Protein 3JU5 (pdb70)

B-factor: mean 18.5, std 9.74, range [2.53, 105.2]

Foldseek 3Di:
DPVCVVVDQLVVVDFDLVLAQELQSVQPDSVNNVFQPPADPVGHGPCLQQLLCSVPRDDHHRGWAFAPCSCPSVVSSNQVSLCVLQPRQHQPHWFDADLDLVLADFDFQACVWFVWWKKKFFWAWHPTFLLHDDLVRLQVLLVLQVLQCPDDDQSHWDKFQVPDPVPVVVCVVVPNDDDQPDDSNDVSNRSPPPPRNWIKIGGPVGAWIWTASDRHRIMTMGTRGGSVRSVVSSVSVVSSQVVCCVPPVIHTADGHFGGDGTRSQQTRGRMWTWTWTQLVLVPDPCVCVLLVVFWDWDDPVDNNITIITGNHHGRYYPSVRNNVRVVSVNLSVCSVCVVVVHDSPVSRDD/DPPCVVVDQLVVVDADLVLAQELLSVQDDSVNRVFQPPADPVGHGPCLQQQLCSVPRDDHHRGWAFALCSCVSVVSRNQVSLCVLQVGQHQPHWFDADLPLVLADFDQADLVWFPDWKKKAFWAWHDTFQLHDDLVVLQVLLCLQVLQCPDDDQSHWDKFQPPDPVVVVVCVVLVQDDDQPPDSSDVSNHSPPPPRSWIKMGHPVRFWIWTASDRGRIMIMGTRRGSVRSVVRSVSLVSSQVVCCVPPVIGTADGHFGGDGTDSSQTRRNMKIKTKTQLQLVPDPCPQVLLVVFWHWDFDCPPDGRIIIITGNHRGHYYPSVRNNSRVVSSNLSVCSVCVVVPHDCVVVRDD/DPVCVVVDQQVVVDADLVPAQALQSVQDDSVNNVFQPDADPVGHGVCLQQLLCSVCSPDHHRGWAFALCSCVSVVSRNQVSLCVLQPRQGQPHWFDADLDLVLADFDFPDVVWFVDWKKKFFWAWHPTFLLHDDLVRLQVLLVLQVLQCPDDDQSHKHKFQPVDPVVVVVCVVLVQDDDQPDDSSRVSNHSPPPPRSWIKMGHPVRFWIWTASDRGRIMIMGTRGGSVRSVVSSVSVVSSQVVCCVPPVIHIADGHFGGRGTDSQQTRRNMKIKTWTQLQLVVDPCVQVLLVLFKGWDACPNNDHVNSIIIITGNHHGHYYPSVRNNSRSVSVNLSVCSVCVVVVHDCPVSRRD/DPVCPLVDQQVVVDADLVPAQELQVVQDDSVNNVFQPPADPVGHGPCLQQLLCSVPRDDHHRGWAFAPCSCVSVVSRNQVSLCVQQVGQHQPAWFDADLPLVLADFDQAACVWFVDKKKKFFWAWHDTWQLHDDLVRLQVLLCLQVLQCVDDDQSHKHKFQVPDDVVVVVCVVLVQDDDQQPDSSDVSNHSPPPPRSWIKMGHPVSFWIWTASDRGRIMIMGTRRGSVRSVVSVVSVVSSQVVCCVVPVIGTADGHFGGDGTRSSQTRRNMKIKTWTQLQLVPDPCPQVLLVLFWHWDCVRIIIITGNHHGRYYPSVRSNCRNVSVSLSVCSVCVVVVHDCPVSRRD

CATH classification: 1.10.135.10 (+1 more: 3.30.590.10)

Organism: Stichopus japonicus (NCBI:txid307972)

Nearest PDB structures (foldseek):
  3ju6-assembly2_C  TM=9.880E-01  e=2.162E-61  Apostichopus japonicus
  3ju5-assembly1_B  TM=9.747E-01  e=1.174E-61  Apostichopus japonicus
  3ju6-assembly1_B  TM=9.704E-01  e=1.053E-59  Apostichopus japonicus
  3ju6-assembly2_D  TM=9.742E-01  e=9.182E-59  Apostichopus japonicus
  4rf6-assembly2_B  TM=8.604E-01  e=9.742E-36  Anthopleura japonica

Sequence (1403 aa):
ANLNQKKYPAKDDFPNFEGHKSLLSKYLTADYAKLRDVATPSGYTLDRAIQNGVDNPDFHLGLLAGDEETYTVFADLFDPVIEEYHNGFKKTDNHKTDLDASKILDDVLDPAYVISSRVRTGRNIRGALSPHVCRSERRAIEKVSEALNSLAADLKGKYYSLKDEKTQQQLIDDHFLFDRPVSRHFTSSGGARDFPDGRGIWHNDKKNFLVWINEEDHTRIISQGGNKEVFERFTRGLTEVEKHIKDKTGKEFKNDHLGFVLTCPSNLGTGVRCSVHAKLPHAKDKRFEEICTKRLQKRGTSVGGVYDISNLDRLGSSEVEQVNCVIKGVKVLIEEKKLEKGESIDDLVPKANLNQKKYPAKDDFPNFEGHKSLLSKYLTADYAKLRDVATPSGYTLDRAIQNGVDNPDFHLGLLAGDEETYTTVFADLFDPVIEEYHNGFKKTDNHKTDLDASKILDDVLDPAYVISSRVRTGRNIRGALSPHVCRSERRAIEKVSEALNSLAADLKGKYYSLKDEKTQQQLIDDHFLFDRPVSRHFTSGGARDFPDGRGIIWHNDKKNFLVWINEEDHTRIISQGGNKEVFERFTRGLTEVEKHIKDKTGKEFKNDHLGFVLTCPSNLGTGVRCSVHAKLPHAKDKRFEEICTKRLQKRGTSGSVGGVYDISNLDRLGSSEVEQVNCCVIKGVKVLIEEKKLEKGESIDDLVPKANLNQKKYPAKDDFPNFEGHKSLLSKYLTADYAKLRDVATPSGYTLDRAIQNGVDNPDFHLGLLAGDEETYTVFADLFDPVIEEYHNGFKKTDNHKTDLDASKILDDVLDPAYVISSRVRTGRNIRGALSPHVCRSERRAIEKVSEALNSLAADLKGKYYSLKDEKTQQQLIDDHFLFDRPVSRHFTSGGARDFPDGRGIWHNDKKNFLVWINEEDHTRIISQGGNKEVFERFTRGLTEVEKHIKDKTGKEFKNDHLGFVLTCPSNLGTGVRCSVHAKLPHAKDKRFEEICTKRLQKRGTSGTESVGGVYDISNLDRLGSSEVEQVNCVIKGVKVLIEEKKLEKGESIDDLVPKANLNQKKYPAKDDFPNFEGHKSLLSKYLTADYAKLRDVATPSGYTLDRAIQNGVDNPDFHLGLLAGDEETYTVFADLFDPVIEEYHNGFKKTDNHKTDLDASKILDDVLDPAYVISSRVRTGRNIRGALSPHVCRSERRAIEKVSEALNSLAADLKGKYYSLKDEKTQQQLIDDHFLFDRPVSRHFTSGGARDFPDGRGIWHNDKKNFLVWINEEDHTRIISQGGNKEVFERFTRGLTEVEKHIKDKTGKEFKNDHLGFVLTCPSNLGTGVRCSVHAKLPHAKDKRFEEICTKRLQKRGGGVYDISNLDRLGSSEVEQVNCCVIKGVKVLIEEKKLEKGESIDDLVPK

InterPro domains:
  IPR000749 ATP:guanido phosphotransferase [PTHR11547] (5-369)
  IPR014746 Glutamine synthetase/guanido kinase, catalytic domain [SSF55931] (95-368)
  IPR022413 ATP:guanido phosphotransferase, N-terminal [PF02807] (20-85)
  IPR022413 ATP:guanido phosphotransferase, N-terminal [PS51509] (6-89)
  IPR022414 ATP:guanido phosphotransferase, catalytic domain [PF00217] (144-357)
  IPR022414 ATP:guanido phosphotransferase, catalytic domain [PS51510] (115-358)
  IPR022415 ATP:guanido phosphotransferase active site [PS00112] (274-280)
  IPR036802 ATP:guanido phosphotransferase, N-terminal domain superfamily [G3DSA:1.10.135.10] (1-90)
  IPR036802 ATP:guanido phosphotransferase, N-terminal domain superfamily [SSF48034] (2-98)

Solvent-accessible surface area: 61193 Å² total

Secondary structure (DSSP, 8-state):
--TTGGGS-HHHHS---TT--SHHHHH-----TTTTT---TT---HHHHHHHHHT-TT-SS----SSTTHHHHTHHHHHHHHHHHTTS--TT--------GGGS------TTTEEEEEEEEEE------TTT--HHHHHHHH--HHHHHT--GGG-EEEEE---HHHHHHHHHTT-PPPPS-SHHHHHT--TTTTTT-EEEEETTSS-EEEESSSSSEEEE------HHHHHHHHHHHHHHHHHHHHHS----BTTTBB--SSGGG-BT--EEEEEEE------TTHHHHHH--EEEEE---TTEEEEEES--SSS-HHHHHHHHHHHHHHHH--HHHHTT---GGGS--/--TTGGGS-HHHHS---TT--SHHHHH-----TTTTT---TT---HHHHHHHHHT-TT-SS----SSTTHHHHTHHHHHHHHHHHTTS--TT--------GGGS------TTTEEEEEEEEEE------TTT--HHHHHHHH--HHHHHH--GGG-EEEEE---HHHHHHHHHTT-SPPPS-SHHHHHT--TTTTTT-EEEEETTSS-EEEESSSSSEEEE------HHHHHHHHHHHHHHHHHHHHHS----BTTTBB--SSGGG-BT--EEEEEEE------TTHHHHHH--EEEEEE----SSEEEEEES--SSS-HHHHHHHHHHHHHHHH--HHHHTT---TTTS--/--TTGGGS-HHHHS---TT--SHHHHH-----TTTTT---TTS--HHHHHHHHHH-TT-SS----SSTTHHHHTHHHHHHHHHHHTTS--TT--------GGGS------TTTEEEEEEEEEE------TTT--HHHHHHHH--HHHHHT--GGG-EEEEE---HHHHHHHHHTT-----S-SHHHHHT--TTTTTT-EEEEETTSS-EEEESSSSSEEEE------HHHHHHHHHHHHHHHHHHHHH-----BTTTBB--SSGGG-BT--EEEEEEE------TTHHHHHH--EEEE-S-----GGGEEEEEES--SSS-HHHHHHHHHHHHHHHH--HHHHTT---TTTS--/--TTGGGS-HHHHS---TT--SHHHHH-----TTTTT-B-TT--BHHHHHHHHHT-TT-SS----SSTTHHHHTHHHHHHHHHHHTTS--TT--------GGGS------TTTEEEEEEEEEE------TTT--HHHHHHHH--HHHHHT--GGG-EEEEE---HHHHHHHHHTT-PPPPS-SHHHHHT--TTTTTT-EEEEETTSS-EEEESSSSSEEEE------HHHHHHHHHHHHHHHHHHHHHS----BTTTBB--SSGGG-BT--EEEEEEE------TTHHHHHH--EEEE---EEEEEES--SSS-HHHHHHHHHHHHHHHH--HHHHTT---TTTS--

Structure (mmCIF, N/CA/C/O backbone):
data_3JU5
#
_entry.id   3JU5
#
_cell.length_a   86.881
_cell.length_b   59.868
_cell.length_c   139.873
_cell.angle_alpha   90.00
_cell.angle_beta   92.72
_cell.angle_gamma   90.00
#
_symmetry.space_group_name_H-M   'P 1 21 1'
#
loop_
_entity.id
_entity.type
_entity.pdbx_description
1 polymer 'Arginine kinase'
2 non-polymer 'MAGNESIUM ION'
3 water water
#
loop_
_atom_site.group_PDB
_atom_site.id
_atom_site.type_symbol
_atom_site.label_atom_id
_atom_site.label_alt_id
_atom_site.label_comp_id
_atom_site.label_asym_id
_atom_site.label_entity_id
_atom_site.label_seq_id
_atom_site.pdbx_PDB_ins_code
_atom_site.Cartn_x
_atom_site.Cartn_y
_atom_site.Cartn_z
_atom_site.occupancy
_atom_site.B_iso_or_equiv
_atom_site.auth_seq_id
_atom_site.auth_comp_id
_atom_site.auth_asym_id
_atom_site.auth_atom_id
_atom_site.pdbx_PDB_model_num
ATOM 1 N N . ALA A 1 2 ? 10.234 32.735 31.967 1.00 13.67 2 ALA A N 1
ATOM 2 C CA . ALA A 1 2 ? 10.866 33.853 31.270 1.00 12.39 2 ALA A CA 1
ATOM 3 C C . ALA A 1 2 ? 12.333 33.633 31.528 1.00 12.38 2 ALA A C 1
ATOM 4 O O . ALA A 1 2 ? 12.689 32.920 32.485 1.00 12.75 2 ALA A O 1
ATOM 6 N N . ASN A 1 3 ? 13.185 34.177 30.668 1.00 9.36 3 ASN A N 1
ATOM 7 C CA . ASN A 1 3 ? 14.602 34.145 30.951 1.00 9.87 3 ASN A CA 1
ATOM 8 C C . ASN A 1 3 ? 14.877 35.323 31.904 1.00 10.77 3 ASN A C 1
ATOM 9 O O . ASN A 1 3 ? 14.706 36.475 31.507 1.00 9.83 3 ASN A O 1
ATOM 14 N N . LEU A 1 4 ? 15.153 35.048 33.180 1.00 10.97 4 LEU A N 1
ATOM 15 C CA . LEU A 1 4 ? 15.273 36.146 34.188 1.00 11.76 4 LEU A CA 1
ATOM 16 C C . LEU A 1 4 ? 16.434 37.098 33.960 1.00 12.34 4 LEU A C 1
ATOM 17 O O . LEU A 1 4 ? 16.458 38.191 34.552 1.00 13.82 4 LEU A O 1
ATOM 22 N N . ASN A 1 5 ? 17.401 36.737 33.104 1.00 12.82 5 ASN A N 1
ATOM 23 C CA . ASN A 1 5 ? 18.428 37.728 32.876 1.00 14.30 5 ASN A CA 1
ATOM 24 C C . ASN A 1 5 ? 18.019 38.689 31.772 1.00 12.07 5 ASN A C 1
ATOM 25 O O . ASN A 1 5 ? 18.596 39.728 31.691 1.00 12.12 5 ASN A O 1
ATOM 30 N N . GLN A 1 6 ? 16.969 38.386 31.006 1.00 10.85 6 GLN A N 1
ATOM 31 C CA . GLN A 1 6 ? 16.607 39.316 29.924 1.00 11.12 6 GLN A CA 1
ATOM 32 C C . GLN A 1 6 ? 16.400 40.731 30.472 1.00 11.66 6 GLN A C 1
ATOM 33 O O . GLN A 1 6 ? 16.789 41.721 29.831 1.00 9.92 6 GLN A O 1
ATOM 39 N N . LYS A 1 7 ? 15.743 40.830 31.618 1.00 12.53 7 LYS A N 1
ATOM 40 C CA . LYS A 1 7 ? 15.336 42.146 32.083 1.00 13.84 7 LYS A CA 1
ATOM 41 C C . LYS A 1 7 ? 16.558 43.006 32.372 1.00 13.81 7 LYS A C 1
ATOM 42 O O . LYS A 1 7 ? 16.447 44.252 32.488 1.00 13.48 7 LYS A O 1
ATOM 48 N N . LYS A 1 8 ? 17.735 42.394 32.473 1.00 12.76 8 LYS A N 1
ATOM 49 C CA . LYS A 1 8 ? 18.948 43.169 32.773 1.00 13.41 8 LYS A CA 1
ATOM 50 C C . LYS A 1 8 ? 19.578 43.923 31.621 1.00 14.66 8 LYS A C 1
ATOM 51 O O . LYS A 1 8 ? 20.459 44.810 31.860 1.00 13.84 8 LYS A O 1
ATOM 57 N N . TYR A 1 9 ? 19.169 43.585 30.387 1.00 12.03 9 TYR A N 1
ATOM 58 C CA . TYR A 1 9 ? 19.738 44.179 29.131 1.00 11.48 9 TYR A CA 1
ATOM 59 C C . TYR A 1 9 ? 18.886 45.275 28.653 1.00 12.96 9 TYR A C 1
ATOM 60 O O . TYR A 1 9 ? 17.688 45.259 28.897 1.00 13.00 9 TYR A O 1
ATOM 69 N N . PRO A 1 10 ? 19.449 46.266 27.918 1.00 14.59 10 PRO A N 1
ATOM 70 C CA . PRO A 1 10 ? 18.610 47.335 27.385 1.00 13.73 10 PRO A CA 1
ATOM 71 C C . PRO A 1 10 ? 17.591 46.699 26.441 1.00 14.39 10 PRO A C 1
ATOM 72 O O . PRO A 1 10 ? 17.957 45.740 25.728 1.00 12.71 10 PRO A O 1
ATOM 76 N N . ALA A 1 11 ? 16.371 47.226 26.399 1.00 13.45 11 ALA A N 1
ATOM 77 C CA . ALA A 1 11 ? 15.315 46.630 25.537 1.00 14.07 11 ALA A CA 1
ATOM 78 C C . ALA A 1 11 ? 15.733 46.688 24.088 1.00 14.92 11 ALA A C 1
ATOM 79 O O . ALA A 1 11 ? 15.344 45.837 23.298 1.00 13.08 11 ALA A O 1
ATOM 81 N N . LYS A 1 12 ? 16.480 47.723 23.713 1.00 12.85 12 LYS A N 1
ATOM 82 C CA . LYS A 1 12 ? 16.919 47.825 22.322 1.00 13.38 12 LYS A CA 1
ATOM 83 C C . LYS A 1 12 ? 17.780 46.654 21.898 1.00 12.90 12 LYS A C 1
ATOM 84 O O . LYS A 1 12 ? 17.769 46.235 20.775 1.00 13.24 12 LYS A O 1
ATOM 90 N N . ASP A 1 13 ? 18.444 46.022 22.871 1.00 12.39 13 ASP A N 1
ATOM 91 C CA . ASP A 1 13 ? 19.213 44.834 22.531 1.00 13.05 13 ASP A CA 1
ATOM 92 C C . ASP A 1 13 ? 18.419 43.564 22.299 1.00 9.70 13 ASP A C 1
ATOM 93 O O . ASP A 1 13 ? 18.902 42.632 21.608 1.00 10.48 13 ASP A O 1
ATOM 98 N N . ASP A 1 14 ? 17.202 43.576 22.805 1.00 9.48 14 ASP A N 1
ATOM 99 C CA . ASP A 1 14 ? 16.233 42.494 22.613 1.00 9.30 14 ASP A CA 1
ATOM 100 C C . ASP A 1 14 ? 15.211 42.713 21.494 1.00 8.86 14 ASP A C 1
ATOM 101 O O . ASP A 1 14 ? 14.527 41.758 21.020 1.00 9.47 14 ASP A O 1
ATOM 106 N N . PHE A 1 15 ? 15.076 43.961 21.030 1.00 8.29 15 PHE A N 1
ATOM 107 C CA . PHE A 1 15 ? 14.151 44.274 19.958 1.00 8.13 15 PHE A CA 1
ATOM 108 C C . PHE A 1 15 ? 14.368 43.462 18.695 1.00 9.05 15 PHE A C 1
ATOM 109 O O . PHE A 1 15 ? 15.505 43.431 18.162 1.00 10.00 15 PHE A O 1
ATOM 117 N N . PRO A 1 16 ? 13.317 42.782 18.205 1.00 10.01 16 PRO A N 1
ATOM 118 C CA . PRO A 1 16 ? 13.454 41.957 16.981 1.00 11.41 16 PRO A CA 1
ATOM 119 C C . PRO A 1 16 ? 13.937 42.826 15.824 1.00 10.68 16 PRO A C 1
ATOM 120 O O . PRO A 1 16 ? 13.666 44.057 15.762 1.00 10.71 16 PRO A O 1
ATOM 124 N N . ASN A 1 17 ? 14.666 42.190 14.952 1.00 11.87 17 ASN A N 1
ATOM 125 C CA . ASN A 1 17 ? 15.058 42.820 13.677 1.00 11.79 17 ASN A CA 1
ATOM 126 C C . ASN A 1 17 ? 13.974 42.491 12.672 1.00 11.86 17 ASN A C 1
ATOM 127 O O . ASN A 1 17 ? 13.890 41.392 12.109 1.00 11.67 17 ASN A O 1
ATOM 132 N N . PHE A 1 18 ? 13.164 43.481 12.348 1.00 12.61 18 PHE A N 1
ATOM 133 C CA . PHE A 1 18 ? 12.063 43.177 11.450 1.00 12.79 18 PHE A CA 1
ATOM 134 C C . PHE A 1 18 ? 12.349 43.528 9.998 1.00 13.84 18 PHE A C 1
ATOM 135 O O . PHE A 1 18 ? 11.439 43.562 9.167 1.00 11.48 18 PHE A O 1
ATOM 143 N N . GLU A 1 19 ? 13.600 43.687 9.677 1.00 13.13 19 GLU A N 1
ATOM 144 C CA . GLU A 1 19 ? 13.906 43.952 8.244 1.00 16.36 19 GLU A CA 1
ATOM 145 C C . GLU A 1 19 ? 13.418 42.825 7.356 1.00 15.08 19 GLU A C 1
ATOM 146 O O . GLU A 1 19 ? 13.766 41.666 7.555 1.00 16.87 19 GLU A O 1
ATOM 152 N N . GLY A 1 20 ? 12.663 43.166 6.302 1.00 17.12 20 GLY A N 1
ATOM 153 C CA . GLY A 1 20 ? 12.199 42.101 5.380 1.00 14.76 20 GLY A CA 1
ATOM 154 C C . GLY A 1 20 ? 10.857 41.456 5.835 1.00 16.65 20 GLY A C 1
ATOM 155 O O . GLY A 1 20 ? 10.245 40.682 5.098 1.00 16.50 20 GLY A O 1
ATOM 156 N N . HIS A 1 21 ? 10.395 41.798 7.029 1.00 15.49 21 HIS A N 1
ATOM 157 C CA . HIS A 1 21 ? 9.131 41.217 7.509 1.00 15.41 21 HIS A CA 1
ATOM 158 C C . HIS A 1 21 ? 7.904 41.784 6.834 1.00 16.22 21 HIS A C 1
ATOM 159 O O . HIS A 1 21 ? 7.873 42.950 6.515 1.00 15.27 21 HIS A O 1
ATOM 166 N N . LYS A 1 22 ? 6.863 40.954 6.669 1.00 17.28 22 LYS A N 1
ATOM 167 C CA . LYS A 1 22 ? 5.623 41.402 6.049 1.00 19.78 22 LYS A CA 1
ATOM 168 C C . LYS A 1 22 ? 4.424 41.340 6.979 1.00 18.82 22 LYS A C 1
ATOM 169 O O . LYS A 1 22 ? 3.288 41.341 6.509 1.00 21.34 22 LYS A O 1
ATOM 175 N N . SER A 1 23 ? 4.649 41.276 8.290 1.00 17.93 23 SER A N 1
ATOM 176 C CA . SER A 1 23 ? 3.586 41.055 9.252 1.00 15.71 23 SER A CA 1
ATOM 177 C C . SER A 1 23 ? 2.981 42.314 9.851 1.00 14.81 23 SER A C 1
ATOM 178 O O . SER A 1 23 ? 3.598 43.390 9.918 1.00 15.27 23 SER A O 1
ATOM 181 N N . LEU A 1 24 ? 1.736 42.203 10.314 1.00 12.15 24 LEU A N 1
ATOM 182 C CA . LEU A 1 24 ? 1.112 43.242 11.128 1.00 10.73 24 LEU A CA 1
ATOM 183 C C . LEU A 1 24 ? 1.910 43.369 12.455 1.00 12.97 24 LEU A C 1
ATOM 184 O O . LEU A 1 24 ? 2.011 44.488 13.014 1.00 11.17 24 LEU A O 1
ATOM 189 N N . LEU A 1 25 ? 2.516 42.247 12.901 1.00 11.84 25 LEU A N 1
ATOM 190 C CA . LEU A 1 25 ? 3.405 42.324 14.102 1.00 11.50 25 LEU A CA 1
ATOM 191 C C . LEU A 1 25 ? 4.519 43.385 13.853 1.00 11.91 25 LEU A C 1
ATOM 192 O O . LEU A 1 25 ? 4.729 44.250 14.693 1.00 11.96 25 LEU A O 1
ATOM 197 N N . SER A 1 26 ? 5.226 43.245 12.736 1.00 13.73 26 SER A N 1
ATOM 198 C CA . SER A 1 26 ? 6.366 44.090 12.400 1.00 12.29 26 SER A CA 1
ATOM 199 C C . SER A 1 26 ? 5.881 45.532 12.210 1.00 12.92 26 SER A C 1
ATOM 200 O O . SER A 1 26 ? 6.613 46.482 12.517 1.00 11.76 26 SER A O 1
ATOM 203 N N . LYS A 1 27 ? 4.658 45.692 11.689 1.00 11.62 27 LYS A N 1
ATOM 204 C CA . LYS A 1 27 ? 4.118 47.060 11.489 1.00 12.34 27 LYS A CA 1
ATOM 205 C C . LYS A 1 27 ? 3.819 47.772 12.785 1.00 13.19 27 LYS A C 1
ATOM 206 O O . LYS A 1 27 ? 4.166 48.956 12.907 1.00 15.87 27 LYS A O 1
ATOM 212 N N . TYR A 1 28 ? 3.248 47.095 13.808 1.00 12.23 28 TYR A N 1
ATOM 213 C CA . TYR A 1 28 ? 2.829 47.764 15.037 1.00 12.08 28 TYR A CA 1
ATOM 214 C C . TYR A 1 28 ? 3.717 47.662 16.238 1.00 10.63 28 TYR A C 1
ATOM 215 O O . TYR A 1 28 ? 3.594 48.441 17.124 1.00 12.37 28 TYR A O 1
ATOM 224 N N . LEU A 1 29 ? 4.603 46.667 16.298 1.00 12.23 29 LEU A N 1
ATOM 225 C CA . LEU A 1 29 ? 5.446 46.571 17.499 1.00 10.60 29 LEU A CA 1
ATOM 226 C C . LEU A 1 29 ? 6.671 47.489 17.312 1.00 10.57 29 LEU A C 1
ATOM 227 O O . LEU A 1 29 ? 7.666 47.072 16.713 1.00 11.32 29 LEU A O 1
ATOM 232 N N . THR A 1 30 ? 6.541 48.735 17.746 1.00 11.24 30 THR A N 1
ATOM 233 C CA . THR A 1 30 ? 7.614 49.709 17.682 1.00 11.60 30 THR A CA 1
ATOM 234 C C . THR A 1 30 ? 8.739 49.458 18.689 1.00 12.12 30 THR A C 1
ATOM 235 O O . THR A 1 30 ? 8.609 48.745 19.693 1.00 11.75 30 THR A O 1
ATOM 239 N N . ALA A 1 31 ? 9.876 50.121 18.472 1.00 12.89 31 ALA A N 1
ATOM 240 C CA . ALA A 1 31 ? 10.891 50.049 19.515 1.00 13.75 31 ALA A CA 1
ATOM 241 C C . ALA A 1 31 ? 10.438 50.387 20.917 1.00 14.03 31 ALA A C 1
ATOM 242 O O . ALA A 1 31 ? 10.760 49.672 21.907 1.00 12.93 31 ALA A O 1
ATOM 244 N N . ASP A 1 32 ? 9.709 51.495 21.037 1.00 13.95 32 ASP A N 1
ATOM 245 C CA . ASP A 1 32 ? 9.276 52.002 22.318 1.00 14.27 32 ASP A CA 1
ATOM 246 C C . ASP A 1 32 ? 8.219 51.091 22.880 1.00 13.38 32 ASP A C 1
ATOM 247 O O . ASP A 1 32 ? 8.179 50.893 24.077 1.00 12.47 32 ASP A O 1
ATOM 260 N N . TYR A 1 34 ? 7.969 47.814 22.415 1.00 12.21 34 TYR A N 1
ATOM 261 C CA . TYR A 1 34 ? 8.709 46.658 22.898 1.00 12.11 34 TYR A CA 1
ATOM 262 C C . TYR A 1 34 ? 9.378 46.958 24.224 1.00 11.84 34 TYR A C 1
ATOM 263 O O . TYR A 1 34 ? 9.325 46.199 25.148 1.00 11.26 34 TYR A O 1
ATOM 272 N N . ALA A 1 35 ? 10.032 48.106 24.350 1.00 11.79 35 ALA A N 1
ATOM 273 C CA . ALA A 1 35 ? 10.674 48.417 25.611 1.00 11.94 35 ALA A CA 1
ATOM 274 C C . ALA A 1 35 ? 9.642 48.560 26.748 1.00 12.00 35 ALA A C 1
ATOM 275 O O . ALA A 1 35 ? 9.896 48.216 27.864 1.00 12.40 35 ALA A O 1
ATOM 277 N N . LYS A 1 36 ? 8.476 49.090 26.441 1.00 11.62 36 LYS A N 1
ATOM 278 C CA . LYS A 1 36 ? 7.429 49.147 27.437 1.00 11.00 36 LYS A CA 1
ATOM 279 C C . LYS A 1 36 ? 6.972 47.774 27.943 1.00 12.12 36 LYS A C 1
ATOM 280 O O . LYS A 1 36 ? 6.767 47.607 29.139 1.00 14.17 36 LYS A O 1
ATOM 286 N N . LEU A 1 37 ? 6.870 46.796 27.061 1.00 11.99 37 LEU A N 1
ATOM 287 C CA . LEU A 1 37 ? 6.190 45.544 27.400 1.00 11.10 37 LEU A CA 1
ATOM 288 C C . LEU A 1 37 ? 7.126 44.330 27.508 1.00 9.79 37 LEU A C 1
ATOM 289 O O . LEU A 1 37 ? 6.654 43.231 27.859 1.00 10.22 37 LEU A O 1
ATOM 294 N N . ARG A 1 38 ? 8.408 44.506 27.227 1.00 8.32 38 ARG A N 1
ATOM 295 C CA . ARG A 1 38 ? 9.237 43.349 27.196 1.00 7.71 38 ARG A CA 1
ATOM 296 C C . ARG A 1 38 ? 9.179 42.520 28.508 1.00 6.90 38 ARG A C 1
ATOM 297 O O . ARG A 1 38 ? 9.241 41.302 28.500 1.00 7.56 38 ARG A O 1
ATOM 305 N N . ASP A 1 39 ? 9.155 43.214 29.638 1.00 9.29 39 ASP A N 1
ATOM 306 C CA . ASP A 1 39 ? 9.319 42.567 30.905 1.00 10.38 39 ASP A CA 1
ATOM 307 C C . ASP A 1 39 ? 8.020 42.464 31.663 1.00 12.61 39 ASP A C 1
ATOM 308 O O . ASP A 1 39 ? 8.036 42.177 32.874 1.00 14.50 39 ASP A O 1
ATOM 313 N N . VAL A 1 40 ? 6.920 42.713 30.959 1.00 10.71 40 VAL A N 1
ATOM 314 C CA . VAL A 1 40 ? 5.575 42.545 31.506 1.00 12.21 40 VAL A CA 1
ATOM 315 C C . VAL A 1 40 ? 5.051 41.170 31.116 1.00 11.77 40 VAL A C 1
ATOM 316 O O . VAL A 1 40 ? 5.025 40.843 29.952 1.00 11.25 40 VAL A O 1
ATOM 320 N N . ALA A 1 41 ? 4.727 40.364 32.126 1.00 11.47 41 ALA A N 1
ATOM 321 C CA . ALA A 1 41 ? 4.156 39.003 31.875 1.00 12.84 41 ALA A CA 1
ATOM 322 C C . ALA A 1 41 ? 2.684 38.918 32.246 1.00 13.04 41 ALA A C 1
ATOM 323 O O . ALA A 1 41 ? 2.176 39.683 33.125 1.00 14.81 41 ALA A O 1
ATOM 325 N N . THR A 1 42 ? 1.952 38.025 31.582 1.00 11.64 42 THR A N 1
ATOM 326 C CA . THR A 1 42 ? 0.561 37.744 31.973 1.00 12.10 42 THR A CA 1
ATOM 327 C C . THR A 1 42 ? 0.544 37.021 33.342 1.00 12.28 42 THR A C 1
ATOM 328 O O . THR A 1 42 ? 1.556 36.587 33.803 1.00 11.18 42 THR A O 1
ATOM 332 N N . PRO A 1 43 ? -0.628 36.917 33.998 1.00 15.22 43 PRO A N 1
ATOM 333 C CA . PRO A 1 43 ? -0.733 36.248 35.304 1.00 14.80 43 PRO A CA 1
ATOM 334 C C . PRO A 1 43 ? -0.368 34.765 35.265 1.00 14.52 43 PRO A C 1
ATOM 335 O O . PRO A 1 43 ? -0.022 34.239 36.300 1.00 16.09 43 PRO A O 1
ATOM 339 N N . SER A 1 44 ? -0.421 34.135 34.100 1.00 12.04 44 SER A N 1
ATOM 340 C CA . SER A 1 44 ? 0.048 32.745 33.987 1.00 10.65 44 SER A CA 1
ATOM 341 C C . SER A 1 44 ? 1.550 32.620 33.639 1.00 10.68 44 SER A C 1
ATOM 342 O O . SER A 1 44 ? 2.042 31.522 33.343 1.00 10.89 44 SER A O 1
ATOM 345 N N . GLY A 1 45 ? 2.230 33.751 33.479 1.00 9.44 45 GLY A N 1
ATOM 346 C CA . GLY A 1 45 ? 3.650 33.665 33.114 1.00 10.58 45 GLY A CA 1
ATOM 347 C C . GLY A 1 45 ? 3.997 33.793 31.633 1.00 10.09 45 GLY A C 1
ATOM 348 O O . GLY A 1 45 ? 5.160 33.675 31.277 1.00 9.66 45 GLY A O 1
ATOM 349 N N . TYR A 1 46 ? 3.021 34.034 30.747 1.00 10.66 46 TYR A N 1
ATOM 350 C CA . TYR A 1 46 ? 3.313 34.154 29.314 1.00 10.48 46 TYR A CA 1
ATOM 351 C C . TYR A 1 46 ? 3.918 35.531 29.040 1.00 10.01 46 TYR A C 1
ATOM 352 O O . TYR A 1 46 ? 3.495 36.525 29.642 1.00 11.82 46 TYR A O 1
ATOM 361 N N . THR A 1 47 ? 4.906 35.568 28.149 1.00 8.77 47 THR A N 1
ATOM 362 C CA . THR A 1 47 ? 5.714 36.792 27.904 1.00 7.82 47 THR A CA 1
ATOM 363 C C . THR A 1 47 ? 5.432 37.397 26.554 1.00 7.27 47 THR A C 1
ATOM 364 O O . THR A 1 47 ? 4.845 36.785 25.657 1.00 8.70 47 THR A O 1
ATOM 368 N N . LEU A 1 48 ? 5.906 38.643 26.378 1.00 8.92 48 LEU A N 1
ATOM 369 C CA . LEU A 1 48 ? 5.771 39.297 25.090 1.00 8.72 48 LEU A CA 1
ATOM 370 C C . LEU A 1 48 ? 6.577 38.522 24.064 1.00 8.89 48 LEU A C 1
ATOM 371 O O . LEU A 1 48 ? 6.113 38.279 22.954 1.00 10.14 48 LEU A O 1
ATOM 376 N N . ASP A 1 49 ? 7.791 38.145 24.394 1.00 8.53 49 ASP A N 1
ATOM 377 C CA . ASP A 1 49 ? 8.573 37.429 23.408 1.00 8.71 49 ASP A CA 1
ATOM 378 C C . ASP A 1 49 ? 7.868 36.177 22.918 1.00 8.45 49 ASP A C 1
ATOM 379 O O . ASP A 1 49 ? 7.923 35.866 21.726 1.00 8.12 49 ASP A O 1
ATOM 384 N N . ARG A 1 50 ? 7.323 35.411 23.858 1.00 8.32 50 ARG A N 1
ATOM 385 C CA . ARG A 1 50 ? 6.582 34.214 23.447 1.00 9.56 50 ARG A CA 1
ATOM 386 C C . ARG A 1 50 ? 5.423 34.529 22.467 1.00 8.82 50 ARG A C 1
ATOM 387 O O . ARG A 1 50 ? 5.204 33.822 21.496 1.00 9.51 50 ARG A O 1
ATOM 395 N N . ALA A 1 51 ? 4.654 35.574 22.773 1.00 8.94 51 ALA A N 1
ATOM 396 C CA . ALA A 1 51 ? 3.510 36.023 22.011 1.00 8.28 51 ALA A CA 1
ATOM 397 C C . ALA A 1 51 ? 3.884 36.365 20.589 1.00 9.87 51 ALA A C 1
ATOM 398 O O . ALA A 1 51 ? 3.061 36.197 19.682 1.00 10.60 51 ALA A O 1
ATOM 400 N N . ILE A 1 52 ? 5.120 36.883 20.421 1.00 7.07 52 ILE A N 1
ATOM 401 C CA . ILE A 1 52 ? 5.510 37.355 19.055 1.00 7.87 52 ILE A CA 1
ATOM 402 C C . ILE A 1 52 ? 6.443 36.414 18.315 1.00 10.17 52 ILE A C 1
ATOM 403 O O . ILE A 1 52 ? 6.875 36.696 17.134 1.00 8.79 52 ILE A O 1
ATOM 408 N N . GLN A 1 53 ? 6.814 35.311 18.988 1.00 9.70 53 GLN A N 1
ATOM 409 C CA . GLN A 1 53 ? 7.869 34.460 18.434 1.00 8.40 53 GLN A CA 1
ATOM 410 C C . GLN A 1 53 ? 7.443 33.906 17.050 1.00 9.45 53 GLN A C 1
ATOM 411 O O . GLN A 1 53 ? 8.259 33.757 16.113 1.00 9.58 53 GLN A O 1
ATOM 417 N N . ASN A 1 54 ? 6.146 33.634 16.889 1.00 7.41 54 ASN A N 1
ATOM 418 C CA . ASN A 1 54 ? 5.623 33.150 15.611 1.00 9.72 54 ASN A CA 1
ATOM 419 C C . ASN A 1 54 ? 5.950 34.050 14.400 1.00 11.47 54 ASN A C 1
ATOM 420 O O . ASN A 1 54 ? 6.388 33.591 13.365 1.00 12.59 54 ASN A O 1
ATOM 425 N N . GLY A 1 55 ? 5.786 35.348 14.562 1.00 11.14 55 GLY A N 1
ATOM 426 C CA . GLY A 1 55 ? 6.177 36.358 13.562 1.00 11.40 55 GLY A CA 1
ATOM 427 C C . GLY A 1 55 ? 7.670 36.537 13.449 1.00 11.70 55 GLY A C 1
ATOM 428 O O . GLY A 1 55 ? 8.229 36.599 12.340 1.00 14.42 55 GLY A O 1
ATOM 429 N N . VAL A 1 56 ? 8.355 36.628 14.587 1.00 10.90 56 VAL A N 1
ATOM 430 C CA . VAL A 1 56 ? 9.832 36.881 14.563 1.00 8.95 56 VAL A CA 1
ATOM 431 C C . VAL A 1 56 ? 10.557 35.753 13.798 1.00 11.86 56 VAL A C 1
ATOM 432 O O . VAL A 1 56 ? 11.498 36.017 12.991 1.00 10.75 56 VAL A O 1
ATOM 436 N N . ASP A 1 57 ? 10.049 34.504 13.884 1.00 10.38 57 ASP A N 1
ATOM 437 C CA . ASP A 1 57 ? 10.740 33.376 13.199 1.00 9.60 57 ASP A CA 1
ATOM 438 C C . ASP A 1 57 ? 10.366 33.249 11.707 1.00 10.45 57 ASP A C 1
ATOM 439 O O . ASP A 1 57 ? 11.029 32.520 10.978 1.00 11.35 57 ASP A O 1
ATOM 444 N N . ASN A 1 58 ? 9.315 33.925 11.291 1.00 11.45 58 ASN A N 1
ATOM 445 C CA . ASN A 1 58 ? 8.684 33.687 9.980 1.00 12.98 58 ASN A CA 1
ATOM 446 C C . ASN A 1 58 ? 8.263 34.974 9.309 1.00 12.76 58 ASN A C 1
ATOM 447 O O . ASN A 1 58 ? 7.102 35.425 9.399 1.00 12.28 58 ASN A O 1
ATOM 452 N N . PRO A 1 59 ? 9.219 35.651 8.685 1.00 13.06 59 PRO A N 1
ATOM 453 C CA . PRO A 1 59 ? 9.004 37.009 8.167 1.00 15.24 59 PRO A CA 1
ATOM 454 C C . PRO A 1 59 ? 7.885 37.035 7.108 1.00 16.88 59 PRO A C 1
ATOM 455 O O . PRO A 1 59 ? 7.234 38.088 6.948 1.00 17.62 59 PRO A O 1
ATOM 459 N N . ASP A 1 60 ? 7.595 35.895 6.482 1.00 15.15 60 ASP A N 1
ATOM 460 C CA . ASP A 1 60 ? 6.476 35.835 5.456 1.00 17.36 60 ASP A CA 1
ATOM 461 C C . ASP A 1 60 ? 5.036 35.777 6.038 1.00 16.95 60 ASP A C 1
ATOM 462 O O . ASP A 1 60 ? 4.056 36.010 5.311 1.00 16.67 60 ASP A O 1
ATOM 467 N N . PHE A 1 61 ? 4.879 35.571 7.357 1.00 14.83 61 PHE A N 1
ATOM 468 C CA . PHE A 1 61 ? 3.529 35.473 7.944 1.00 15.12 61 PHE A CA 1
ATOM 469 C C . PHE A 1 61 ? 2.841 36.827 7.982 1.00 15.40 61 PHE A C 1
ATOM 470 O O . PHE A 1 61 ? 3.492 37.862 8.194 1.00 18.37 61 PHE A O 1
ATOM 478 N N . HIS A 1 62 ? 1.532 36.855 7.767 1.00 14.35 62 HIS A N 1
ATOM 479 C CA . HIS A 1 62 ? 0.822 38.122 7.715 1.00 16.50 62 HIS A CA 1
ATOM 480 C C . HIS A 1 62 ? 0.542 38.712 9.112 1.00 14.85 62 HIS A C 1
ATOM 481 O O . HIS A 1 62 ? 0.359 39.934 9.251 1.00 15.42 62 HIS A O 1
ATOM 488 N N . LEU A 1 63 ? 0.420 37.843 10.117 1.00 14.51 63 LEU A N 1
ATOM 489 C CA . LEU A 1 63 ? -0.107 38.266 11.423 1.00 15.38 63 LEU A CA 1
ATOM 490 C C . LEU A 1 63 ? 1.053 38.223 12.415 1.00 15.46 63 LEU A C 1
ATOM 491 O O . LEU A 1 63 ? 1.595 39.284 12.750 1.00 14.97 63 LEU A O 1
ATOM 496 N N . GLY A 1 64 ? 1.509 37.022 12.796 1.00 12.79 64 GLY A N 1
ATOM 497 C CA . GLY A 1 64 ? 2.772 36.979 13.533 1.00 12.32 64 GLY A CA 1
ATOM 498 C C . GLY A 1 64 ? 2.571 36.906 15.069 1.00 13.90 64 GLY A C 1
ATOM 499 O O . GLY A 1 64 ? 3.580 36.923 15.806 1.00 12.73 64 GLY A O 1
ATOM 500 N N . LEU A 1 65 ? 1.325 36.828 15.548 1.00 11.92 65 LEU A N 1
ATOM 501 C CA . LEU A 1 65 ? 1.077 36.879 17.007 1.00 13.08 65 LEU A CA 1
ATOM 502 C C . LEU A 1 65 ? 0.243 35.660 17.447 1.00 12.37 65 LEU A C 1
ATOM 503 O O . LEU A 1 65 ? -0.711 35.283 16.754 1.00 11.55 65 LEU A O 1
ATOM 508 N N . LEU A 1 66 ? 0.428 35.169 18.667 1.00 10.91 66 LEU A N 1
ATOM 509 C CA . LEU A 1 66 ? -0.518 34.132 19.179 1.00 11.31 66 LEU A CA 1
ATOM 510 C C . LEU A 1 66 ? -0.743 34.424 20.656 1.00 11.03 66 LEU A C 1
ATOM 511 O O . LEU A 1 66 ? 0.198 34.824 21.348 1.00 13.74 66 LEU A O 1
ATOM 516 N N . ALA A 1 67 ? -1.958 34.277 21.133 1.00 8.88 67 ALA A N 1
ATOM 517 C CA . ALA A 1 67 ? -2.227 34.455 22.577 1.00 8.26 67 ALA A CA 1
ATOM 518 C C . ALA A 1 67 ? -1.893 33.177 23.426 1.00 9.75 67 ALA A C 1
ATOM 519 O O . ALA A 1 67 ? -2.243 32.071 23.027 1.00 8.94 67 ALA A O 1
ATOM 521 N N . GLY A 1 68 ? -1.290 33.329 24.609 1.00 7.98 68 GLY A N 1
ATOM 522 C CA . GLY A 1 68 ? -0.957 32.155 25.468 1.00 8.22 68 GLY A CA 1
ATOM 523 C C . GLY A 1 68 ? -2.026 31.922 26.532 1.00 10.06 68 GLY A C 1
ATOM 524 O O . GLY A 1 68 ? -2.067 30.862 27.157 1.00 8.37 68 GLY A O 1
ATOM 525 N N . ASP A 1 69 ? -2.855 32.946 26.764 1.00 9.42 69 ASP A N 1
ATOM 526 C CA . ASP A 1 69 ? -3.922 32.909 27.758 1.00 9.58 69 ASP A CA 1
ATOM 527 C C . ASP A 1 69 ? -4.891 34.016 27.411 1.00 10.57 69 ASP A C 1
ATOM 528 O O . ASP A 1 69 ? -4.678 34.790 26.490 1.00 10.01 69 ASP A O 1
ATOM 533 N N . GLU A 1 70 ? -6.022 33.976 28.084 1.00 9.84 70 GLU A N 1
ATOM 534 C CA . GLU A 1 70 ? -7.042 34.934 27.822 1.00 12.95 70 GLU A CA 1
ATOM 535 C C . GLU A 1 70 ? -6.513 36.373 28.031 1.00 12.49 70 GLU A C 1
ATOM 536 O O . GLU A 1 70 ? -6.890 37.325 27.323 1.00 13.83 70 GLU A O 1
ATOM 542 N N . GLU A 1 71 ? -5.646 36.524 29.038 1.00 11.27 71 GLU A N 1
ATOM 543 C CA . GLU A 1 71 ? -5.195 37.816 29.387 1.00 11.16 71 GLU A CA 1
ATOM 544 C C . GLU A 1 71 ? -4.161 38.387 28.426 1.00 12.65 71 GLU A C 1
ATOM 545 O O . GLU A 1 71 ? -3.876 39.584 28.440 1.00 12.79 71 GLU A O 1
ATOM 551 N N . THR A 1 72 ? -3.580 37.549 27.592 1.00 12.10 72 THR A N 1
ATOM 552 C CA . THR A 1 72 ? -2.638 38.075 26.602 1.00 10.21 72 THR A CA 1
ATOM 553 C C . THR A 1 72 ? -3.231 39.297 25.866 1.00 11.13 72 THR A C 1
ATOM 554 O O . THR A 1 72 ? -2.548 40.298 25.645 1.00 10.12 72 THR A O 1
ATOM 558 N N . TYR A 1 73 ? -4.522 39.223 25.564 1.00 10.42 73 TYR A N 1
ATOM 559 C CA . TYR A 1 73 ? -5.158 40.235 24.702 1.00 10.40 73 TYR A CA 1
ATOM 560 C C . TYR A 1 73 ? -5.248 41.591 25.433 1.00 11.48 73 TYR A C 1
ATOM 561 O O . TYR A 1 73 ? -5.236 42.628 24.777 1.00 12.39 73 TYR A O 1
ATOM 570 N N . THR A 1 74 ? -5.319 41.566 26.755 1.00 11.43 74 THR A N 1
ATOM 571 C CA . THR A 1 74 ? -5.342 42.798 27.502 1.00 14.23 74 THR A CA 1
ATOM 572 C C . THR A 1 74 ? -3.993 43.260 28.035 1.00 13.70 74 THR A C 1
ATOM 573 O O . THR A 1 74 ? -3.680 44.473 28.001 1.00 12.22 74 THR A O 1
ATOM 577 N N . VAL A 1 75 ? -3.221 42.315 28.574 1.00 11.12 75 VAL A N 1
ATOM 578 C CA . VAL A 1 75 ? -1.899 42.660 29.057 1.00 11.03 75 VAL A CA 1
ATOM 579 C C . VAL A 1 75 ? -1.056 43.291 27.930 1.00 11.01 75 VAL A C 1
ATOM 580 O O . VAL A 1 75 ? -0.264 44.280 28.122 1.00 10.78 75 VAL A O 1
ATOM 584 N N . PHE A 1 76 ? -1.208 42.749 26.724 1.00 11.12 76 PHE A N 1
ATOM 585 C CA . PHE A 1 76 ? -0.461 43.256 25.597 1.00 11.17 76 PHE A CA 1
ATOM 586 C C . PHE A 1 76 ? -1.361 44.001 24.562 1.00 10.45 76 PHE A C 1
ATOM 587 O O . PHE A 1 76 ? -1.141 43.949 23.362 1.00 9.78 76 PHE A O 1
ATOM 595 N N . ALA A 1 77 ? -2.397 44.654 25.070 1.00 11.87 77 ALA A N 1
ATOM 596 C CA . ALA A 1 77 ? -3.373 45.306 24.229 1.00 13.44 77 ALA A CA 1
ATOM 597 C C . ALA A 1 77 ? -2.716 46.368 23.330 1.00 12.72 77 ALA A C 1
ATOM 598 O O . ALA A 1 77 ? -3.128 46.546 22.222 1.00 11.52 77 ALA A O 1
ATOM 600 N N . ASP A 1 78 ? -1.664 47.045 23.801 1.00 14.42 78 ASP A N 1
ATOM 601 C CA . ASP A 1 78 ? -0.959 48.004 22.922 1.00 13.77 78 ASP A CA 1
ATOM 602 C C . ASP A 1 78 ? -0.634 47.442 21.536 1.00 14.34 78 ASP A C 1
ATOM 603 O O . ASP A 1 78 ? -0.631 48.170 20.555 1.00 12.81 78 ASP A O 1
ATOM 608 N N . LEU A 1 79 ? -0.294 46.133 21.486 1.00 13.05 79 LEU A N 1
ATOM 609 C CA . LEU A 1 79 ? 0.092 45.459 20.292 1.00 12.03 79 LEU A CA 1
ATOM 610 C C . LEU A 1 79 ? -1.092 44.756 19.666 1.00 10.97 79 LEU A C 1
ATOM 611 O O . LEU A 1 79 ? -1.332 44.845 18.458 1.00 11.88 79 LEU A O 1
ATOM 616 N N . PHE A 1 80 ? -1.819 44.033 20.482 1.00 12.46 80 PHE A N 1
ATOM 617 C CA . PHE A 1 80 ? -2.930 43.236 19.921 1.00 12.21 80 PHE A CA 1
ATOM 618 C C . PHE A 1 80 ? -4.057 44.149 19.356 1.00 11.45 80 PHE A C 1
ATOM 619 O O . PHE A 1 80 ? -4.590 43.857 18.275 1.00 12.13 80 PHE A O 1
ATOM 627 N N . ASP A 1 81 ? -4.409 45.237 20.063 1.00 12.85 81 ASP A N 1
ATOM 628 C CA . ASP A 1 81 ? -5.539 46.116 19.580 1.00 13.70 81 ASP A CA 1
ATOM 629 C C . ASP A 1 81 ? -5.342 46.625 18.129 1.00 13.42 81 ASP A C 1
ATOM 630 O O . ASP A 1 81 ? -6.217 46.496 17.287 1.00 12.66 81 ASP A O 1
ATOM 635 N N . PRO A 1 82 ? -4.186 47.205 17.814 1.00 14.69 82 PRO A N 1
ATOM 636 C CA . PRO A 1 82 ? -4.107 47.692 16.432 1.00 14.74 82 PRO A CA 1
ATOM 637 C C . PRO A 1 82 ? -3.989 46.590 15.401 1.00 15.46 82 PRO A C 1
ATOM 638 O O . PRO A 1 82 ? -4.419 46.756 14.239 1.00 15.26 82 PRO A O 1
ATOM 642 N N . VAL A 1 83 ? -3.449 45.436 15.806 1.00 14.16 83 VAL A N 1
ATOM 643 C CA . VAL A 1 83 ? -3.275 44.354 14.831 1.00 12.82 83 VAL A CA 1
ATOM 644 C C . VAL A 1 83 ? -4.665 43.818 14.532 1.00 13.06 83 VAL A C 1
ATOM 645 O O . VAL A 1 83 ? -5.002 43.544 13.379 1.00 11.61 83 VAL A O 1
ATOM 649 N N . ILE A 1 84 ? -5.489 43.725 15.570 1.00 12.44 84 ILE A N 1
ATOM 650 C CA . ILE A 1 84 ? -6.872 43.259 15.391 1.00 14.42 84 ILE A CA 1
ATOM 651 C C . ILE A 1 84 ? -7.646 44.285 14.548 1.00 14.20 84 ILE A C 1
ATOM 652 O O . ILE A 1 84 ? -8.449 43.891 13.694 1.00 15.69 84 ILE A O 1
ATOM 657 N N . GLU A 1 85 ? -7.435 45.576 14.830 1.00 13.32 85 GLU A N 1
ATOM 658 C CA . GLU A 1 85 ? -8.137 46.606 14.038 1.00 14.26 85 GLU A CA 1
ATOM 659 C C . GLU A 1 85 ? -7.841 46.506 12.550 1.00 15.46 85 GLU A C 1
ATOM 660 O O . GLU A 1 85 ? -8.755 46.579 11.717 1.00 15.32 85 GLU A O 1
ATOM 666 N N . GLU A 1 86 ? -6.573 46.353 12.188 1.00 13.33 86 GLU A N 1
ATOM 667 C CA . GLU A 1 86 ? -6.261 46.285 10.767 1.00 14.75 86 GLU A CA 1
ATOM 668 C C . GLU A 1 86 ? -6.698 44.959 10.143 1.00 13.13 86 GLU A C 1
ATOM 669 O O . GLU A 1 86 ? -7.314 44.925 9.040 1.00 14.63 86 GLU A O 1
ATOM 675 N N . TYR A 1 87 ? -6.386 43.847 10.821 1.00 12.92 87 TYR A N 1
ATOM 676 C CA . TYR A 1 87 ? -6.732 42.536 10.273 1.00 12.44 87 TYR A CA 1
ATOM 677 C C . TYR A 1 87 ? -8.229 42.422 10.034 1.00 13.30 87 TYR A C 1
ATOM 678 O O . TYR A 1 87 ? -8.643 41.850 8.994 1.00 11.91 87 TYR A O 1
ATOM 687 N N . HIS A 1 88 ? -9.024 42.965 10.968 1.00 12.89 88 HIS A N 1
ATOM 688 C CA . HIS A 1 88 ? -10.494 42.800 10.936 1.00 13.95 88 HIS A CA 1
ATOM 689 C C . HIS A 1 88 ? -11.215 44.060 10.399 1.00 14.27 88 HIS A C 1
ATOM 690 O O . HIS A 1 88 ? -12.312 44.384 10.809 1.00 15.19 88 HIS A O 1
ATOM 697 N N . ASN A 1 89 ? -10.544 44.759 9.498 1.00 15.72 89 ASN A N 1
ATOM 698 C CA . ASN A 1 89 ? -11.195 45.808 8.691 1.00 18.75 89 ASN A CA 1
ATOM 699 C C . ASN A 1 89 ? -11.819 46.906 9.524 1.00 18.30 89 ASN A C 1
ATOM 700 O O . ASN A 1 89 ? -12.977 47.321 9.309 1.00 17.46 89 ASN A O 1
ATOM 705 N N . GLY A 1 90 ? -11.043 47.420 10.476 1.00 15.88 90 GLY A N 1
ATOM 706 C CA . GLY A 1 90 ? -11.481 48.578 11.214 1.00 16.25 90 GLY A CA 1
ATOM 707 C C . GLY A 1 90 ? -12.194 48.288 12.501 1.00 17.06 90 GLY A C 1
ATOM 708 O O . GLY A 1 90 ? -12.883 49.160 13.031 1.00 17.77 90 GLY A O 1
ATOM 709 N N . PHE A 1 91 ? -11.990 47.070 13.050 1.00 15.48 91 PHE A N 1
ATOM 710 C CA . PHE A 1 91 ? -12.667 46.700 14.314 1.00 15.31 91 PHE A CA 1
ATOM 711 C C . PHE A 1 91 ? -11.861 47.264 15.485 1.00 14.34 91 PHE A C 1
ATOM 712 O O . PHE A 1 91 ? -10.749 46.776 15.768 1.00 16.48 91 PHE A O 1
ATOM 720 N N . LYS A 1 92 ? -12.344 48.359 16.044 1.00 15.54 92 LYS A N 1
ATOM 721 C CA . LYS A 1 92 ? -11.647 49.186 17.043 1.00 16.28 92 LYS A CA 1
ATOM 722 C C . LYS A 1 92 ? -11.698 48.589 18.441 1.00 17.15 92 LYS A C 1
ATOM 723 O O . LYS A 1 92 ? -12.570 47.748 18.767 1.00 15.95 92 LYS A O 1
ATOM 729 N N . LYS A 1 93 ? -10.859 49.141 19.325 1.00 17.49 93 LYS A N 1
ATOM 730 C CA . LYS A 1 93 ? -10.917 48.694 20.734 1.00 18.57 93 LYS A CA 1
ATOM 731 C C . LYS A 1 93 ? -12.275 48.988 21.364 1.00 17.70 93 LYS A C 1
ATOM 732 O O . LYS A 1 93 ? -12.698 48.291 22.305 1.00 17.87 93 LYS A O 1
ATOM 738 N N . THR A 1 94 ? -12.975 50.007 20.846 1.00 18.01 94 THR A N 1
ATOM 739 C CA . THR A 1 94 ? -14.269 50.436 21.395 1.00 18.80 94 THR A CA 1
ATOM 740 C C . THR A 1 94 ? -15.408 49.665 20.724 1.00 18.98 94 THR A C 1
ATOM 741 O O . THR A 1 94 ? -16.522 49.702 21.219 1.00 19.88 94 THR A O 1
ATOM 745 N N . ASP A 1 95 ? -15.148 48.963 19.620 1.00 18.71 95 ASP A N 1
ATOM 746 C CA . ASP A 1 95 ? -16.250 48.213 18.930 1.00 18.79 95 ASP A CA 1
ATOM 747 C C . ASP A 1 95 ? -16.470 46.941 19.716 1.00 18.92 95 ASP A C 1
ATOM 748 O O . ASP A 1 95 ? -15.565 46.511 20.451 1.00 17.31 95 ASP A O 1
ATOM 753 N N . ASN A 1 96 ? -17.681 46.382 19.637 1.00 18.78 96 ASN A N 1
ATOM 754 C CA . ASN A 1 96 ? -18.001 45.158 20.337 1.00 19.35 96 ASN A CA 1
ATOM 755 C C . ASN A 1 96 ? -18.597 44.111 19.432 1.00 18.42 96 ASN A C 1
ATOM 756 O O . ASN A 1 96 ? -19.149 44.422 18.377 1.00 18.27 96 ASN A O 1
ATOM 761 N N . HIS A 1 97 ? -18.437 42.845 19.793 1.00 17.07 97 HIS A N 1
ATOM 762 C CA . HIS A 1 97 ? -18.828 41.803 18.878 1.00 14.96 97 HIS A CA 1
ATOM 763 C C . HIS A 1 97 ? -20.130 41.113 19.370 1.00 15.14 97 HIS A C 1
ATOM 764 O O . HIS A 1 97 ? -20.262 40.818 20.547 1.00 15.30 97 HIS A O 1
ATOM 771 N N . LYS A 1 98 ? -21.062 40.896 18.466 1.00 13.64 98 LYS A N 1
ATOM 772 C CA . LYS A 1 98 ? -22.336 40.277 18.859 1.00 15.80 98 LYS A CA 1
ATOM 773 C C . LYS A 1 98 ? -22.437 38.889 18.258 1.00 15.17 98 LYS A C 1
ATOM 774 O O . LYS A 1 98 ? -22.214 38.705 17.086 1.00 15.67 98 LYS A O 1
ATOM 780 N N . THR A 1 99 ? -22.778 37.935 19.099 1.00 14.39 99 THR A N 1
ATOM 781 C CA . THR A 1 99 ? -22.947 36.565 18.686 1.00 13.48 99 THR A CA 1
ATOM 782 C C . THR A 1 99 ? -24.380 36.378 18.230 1.00 14.22 99 THR A C 1
ATOM 783 O O . THR A 1 99 ? -25.332 37.029 18.743 1.00 14.15 99 THR A O 1
ATOM 787 N N . ASP A 1 100 ? -24.575 35.514 17.258 1.00 14.04 100 ASP A N 1
ATOM 788 C CA . ASP A 1 100 ? -25.951 35.151 16.926 1.00 14.29 100 ASP A CA 1
ATOM 789 C C . ASP A 1 100 ? -25.900 33.704 16.423 1.00 13.49 100 ASP A C 1
ATOM 790 O O . ASP A 1 100 ? -25.490 33.450 15.312 1.00 15.24 100 ASP A O 1
ATOM 795 N N . LEU A 1 101 ? -26.181 32.752 17.322 1.00 13.73 101 LEU A N 1
ATOM 796 C CA . LEU A 1 101 ? -26.241 31.332 16.952 1.00 14.24 101 LEU A CA 1
ATOM 797 C C . LEU A 1 101 ? -27.647 30.770 16.648 1.00 15.19 101 LEU A C 1
ATOM 798 O O . LEU A 1 101 ? -27.904 29.564 16.826 1.00 15.48 101 LEU A O 1
ATOM 803 N N . ASP A 1 102 ? -28.558 31.645 16.232 1.00 13.78 102 ASP A N 1
ATOM 804 C CA . ASP A 1 102 ? -29.957 31.253 16.047 1.00 15.78 102 ASP A CA 1
ATOM 805 C C . ASP A 1 102 ? -30.123 30.578 14.712 1.00 13.94 102 ASP A C 1
ATOM 806 O O . ASP A 1 102 ? -30.186 31.222 13.679 1.00 14.18 102 ASP A O 1
ATOM 811 N N . ALA A 1 103 ? -30.177 29.243 14.712 1.00 14.93 103 ALA A N 1
ATOM 812 C CA . ALA A 1 103 ? -30.263 28.502 13.463 1.00 14.93 103 ALA A CA 1
ATOM 813 C C . ALA A 1 103 ? -31.526 28.764 12.639 1.00 15.16 103 ALA A C 1
ATOM 814 O O . ALA A 1 103 ? -31.532 28.506 11.429 1.00 14.98 103 ALA A O 1
ATOM 816 N N . SER A 1 104 ? -32.610 29.205 13.279 1.00 15.65 104 SER A N 1
ATOM 817 C CA . SER A 1 104 ? -33.836 29.598 12.569 1.00 16.10 104 SER A CA 1
ATOM 818 C C . SER A 1 104 ? -33.645 30.772 11.579 1.00 16.43 104 SER A C 1
ATOM 819 O O . SER A 1 104 ? -34.462 30.984 10.663 1.00 16.32 104 SER A O 1
ATOM 822 N N . LYS A 1 105 ? -32.545 31.540 11.713 1.00 15.32 105 LYS A N 1
ATOM 823 C CA . LYS A 1 105 ? -32.354 32.693 10.857 1.00 13.73 105 LYS A CA 1
ATOM 824 C C . LYS A 1 105 ? -31.523 32.409 9.597 1.00 15.22 105 LYS A C 1
ATOM 825 O O . LYS A 1 105 ? -31.328 33.307 8.787 1.00 15.57 105 LYS A O 1
ATOM 831 N N . ILE A 1 106 ? -31.017 31.196 9.458 1.00 14.06 106 ILE A N 1
ATOM 832 C CA . ILE A 1 106 ? -30.189 30.845 8.276 1.00 12.82 106 ILE A CA 1
ATOM 833 C C . ILE A 1 106 ? -31.096 30.662 7.041 1.00 12.20 106 ILE A C 1
ATOM 834 O O . ILE A 1 106 ? -32.150 30.011 7.150 1.00 13.49 106 ILE A O 1
ATOM 839 N N . LEU A 1 107 ? -30.695 31.248 5.915 1.00 13.67 107 LEU A N 1
ATOM 840 C CA . LEU A 1 107 ? -31.319 31.025 4.611 1.00 13.64 107 LEU A CA 1
ATOM 841 C C . LEU A 1 107 ? -31.524 29.497 4.334 1.00 13.67 107 LEU A C 1
ATOM 842 O O . LEU A 1 107 ? -30.620 28.663 4.524 1.00 14.19 107 LEU A O 1
ATOM 847 N N . ASP A 1 108 ? -32.711 29.110 3.889 1.00 14.31 108 ASP A N 1
ATOM 848 C CA . ASP A 1 108 ? -33.015 27.731 3.758 1.00 14.74 108 ASP A CA 1
ATOM 849 C C . ASP A 1 108 ? -32.738 27.137 2.340 1.00 14.42 108 ASP A C 1
ATOM 850 O O . ASP A 1 108 ? -33.009 25.962 2.089 1.00 13.75 108 ASP A O 1
ATOM 855 N N . ASP A 1 109 ? -32.061 27.893 1.488 1.00 15.27 109 ASP A N 1
ATOM 856 C CA . ASP A 1 109 ? -31.733 27.411 0.143 1.00 14.70 109 ASP A CA 1
ATOM 857 C C . ASP A 1 109 ? -30.822 26.235 0.220 1.00 15.46 109 ASP A C 1
ATOM 858 O O . ASP A 1 109 ? -29.885 26.209 1.035 1.00 17.03 109 ASP A O 1
ATOM 863 N N . VAL A 1 110 ? -31.003 25.284 -0.686 1.00 14.71 110 VAL A N 1
ATOM 864 C CA . VAL A 1 110 ? -30.106 24.163 -0.781 1.00 14.92 110 VAL A CA 1
ATOM 865 C C . VAL A 1 110 ? -29.208 24.364 -1.978 1.00 13.63 110 VAL A C 1
ATOM 866 O O . VAL A 1 110 ? -29.693 24.407 -3.107 1.00 13.69 110 VAL A O 1
ATOM 870 N N . LEU A 1 111 ? -27.926 24.516 -1.720 1.00 11.88 111 LEU A N 1
ATOM 871 C CA . LEU A 1 111 ? -26.965 24.827 -2.761 1.00 13.23 111 LEU A CA 1
ATOM 872 C C . LEU A 1 111 ? -26.927 23.627 -3.755 1.00 12.29 111 LEU A C 1
ATOM 873 O O . LEU A 1 111 ? -26.936 22.474 -3.328 1.00 15.16 111 LEU A O 1
ATOM 878 N N . ASP A 1 112 ? -26.851 23.890 -5.064 1.00 9.33 112 ASP A N 1
ATOM 879 C CA . ASP A 1 112 ? -27.004 22.825 -6.062 1.00 11.30 112 ASP A CA 1
ATOM 880 C C . ASP A 1 112 ? -25.909 21.776 -5.866 1.00 11.58 112 ASP A C 1
ATOM 881 O O . ASP A 1 112 ? -24.755 22.089 -5.922 1.00 10.48 112 ASP A O 1
ATOM 886 N N . PRO A 1 113 ? -26.292 20.551 -5.510 1.00 12.58 113 PRO A N 1
ATOM 887 C CA . PRO A 1 113 ? -25.267 19.510 -5.216 1.00 13.57 113 PRO A CA 1
ATOM 888 C C . PRO A 1 113 ? -24.506 19.014 -6.448 1.00 14.71 113 PRO A C 1
ATOM 889 O O . PRO A 1 113 ? -23.556 18.245 -6.328 1.00 16.72 113 PRO A O 1
ATOM 893 N N . ALA A 1 114 ? -24.898 19.460 -7.629 1.00 14.89 114 ALA A N 1
ATOM 894 C CA . ALA A 1 114 ? -24.068 19.169 -8.819 1.00 15.31 114 ALA A CA 1
ATOM 895 C C . ALA A 1 114 ? -22.764 19.988 -8.760 1.00 14.01 114 ALA A C 1
ATOM 896 O O . ALA A 1 114 ? -21.777 19.644 -9.469 1.00 15.06 114 ALA A O 1
ATOM 898 N N . TYR A 1 115 ? -22.748 21.060 -7.928 1.00 9.82 115 TYR A N 1
ATOM 899 C CA . TYR A 1 115 ? -21.594 22.019 -7.822 1.00 10.93 115 TYR A CA 1
ATOM 900 C C . TYR A 1 115 ? -20.961 21.988 -6.428 1.00 11.53 115 TYR A C 1
ATOM 901 O O . TYR A 1 115 ? -19.720 22.042 -6.263 1.00 13.98 115 TYR A O 1
ATOM 910 N N . VAL A 1 116 ? -21.829 21.838 -5.428 1.00 11.81 116 VAL A N 1
ATOM 911 C CA . VAL A 1 116 ? -21.389 21.831 -4.051 1.00 10.93 116 VAL A CA 1
ATOM 912 C C . VAL A 1 116 ? -21.244 20.339 -3.602 1.00 11.77 116 VAL A C 1
ATOM 913 O O . VAL A 1 116 ? -22.266 19.630 -3.454 1.00 14.11 116 VAL A O 1
ATOM 917 N N . ILE A 1 117 ? -20.019 19.938 -3.400 1.00 11.27 117 ILE A N 1
ATOM 918 C CA . ILE A 1 117 ? -19.575 18.581 -3.032 1.00 12.55 117 ILE A CA 1
ATOM 919 C C . ILE A 1 117 ? -20.021 18.358 -1.593 1.00 11.74 117 ILE A C 1
ATOM 920 O O . ILE A 1 117 ? -20.595 17.311 -1.219 1.00 12.37 117 ILE A O 1
ATOM 925 N N . SER A 1 118 ? -19.762 19.375 -0.778 1.00 12.60 118 SER A N 1
ATOM 926 C CA . SER A 1 118 ? -19.938 19.237 0.704 1.00 10.86 118 SER A CA 1
ATOM 927 C C . SER A 1 118 ? -20.111 20.591 1.313 1.00 11.33 118 SER A C 1
ATOM 928 O O . SER A 1 118 ? -19.643 21.551 0.756 1.00 10.18 118 SER A O 1
ATOM 931 N N . SER A 1 119 ? -20.804 20.677 2.445 1.00 11.06 119 SER A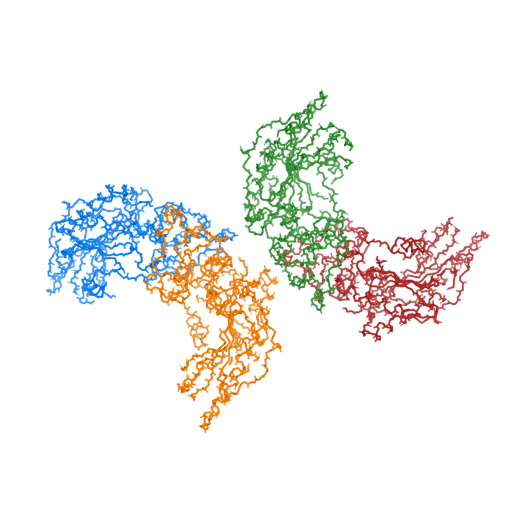 N 1
ATOM 932 C CA . SER A 1 119 ? -21.011 21.954 3.150 1.00 11.79 119 SER A CA 1
ATOM 933 C C . SER A 1 119 ? -20.528 21.761 4.585 1.00 11.32 119 SER A C 1
ATOM 934 O O . SER A 1 119 ? -20.691 20.665 5.125 1.00 9.95 119 SER A O 1
ATOM 937 N N . ARG A 1 120 ? -19.897 22.790 5.167 1.00 12.21 120 ARG A N 1
ATOM 938 C CA . ARG A 1 120 ? -19.210 22.656 6.463 1.00 11.72 120 ARG A CA 1
ATOM 939 C C . ARG A 1 120 ? -19.337 23.950 7.272 1.00 10.97 120 ARG A C 1
ATOM 940 O O . ARG A 1 120 ? -19.326 25.095 6.725 1.00 10.10 120 ARG A O 1
ATOM 948 N N . VAL A 1 121 ? -19.435 23.768 8.608 1.00 9.35 121 VAL A N 1
ATOM 949 C CA . VAL A 1 121 ? -19.280 24.905 9.484 1.00 10.37 121 VAL A CA 1
ATOM 950 C C . VAL A 1 121 ? -18.350 24.482 10.629 1.00 9.99 121 VAL A C 1
ATOM 951 O O . VAL A 1 121 ? -18.549 23.453 11.281 1.00 10.84 121 VAL A O 1
ATOM 955 N N . ARG A 1 122 ? -17.248 25.185 10.784 1.00 9.86 122 ARG A N 1
ATOM 956 C CA . ARG A 1 122 ? -16.237 24.873 11.763 1.00 12.81 122 ARG A CA 1
ATOM 957 C C . ARG A 1 122 ? -16.131 26.067 12.733 1.00 14.64 122 ARG A C 1
ATOM 958 O O . ARG A 1 122 ? -16.192 27.250 12.304 1.00 14.54 122 ARG A O 1
ATOM 966 N N . THR A 1 123 ? -15.881 25.795 14.014 1.00 12.23 123 THR A N 1
ATOM 967 C CA . THR A 1 123 ? -15.477 26.872 14.868 1.00 11.76 123 THR A CA 1
ATOM 968 C C . THR A 1 123 ? -14.450 26.371 15.867 1.00 12.28 123 THR A C 1
ATOM 969 O O . THR A 1 123 ? -14.151 25.187 15.883 1.00 13.52 123 THR A O 1
ATOM 973 N N . GLY A 1 124 ? -13.897 27.275 16.680 1.00 11.14 124 GLY A N 1
ATOM 974 C CA . GLY A 1 124 ? -13.025 26.902 17.791 1.00 8.82 124 GLY A CA 1
ATOM 975 C C . GLY A 1 124 ? -13.614 27.376 19.096 1.00 8.27 124 GLY A C 1
ATOM 976 O O . GLY A 1 124 ? -14.264 28.435 19.132 1.00 10.36 124 GLY A O 1
ATOM 977 N N . ARG A 1 125 ? -13.260 26.715 20.193 1.00 8.29 125 ARG A N 1
ATOM 978 C CA . ARG A 1 125 ? -13.621 27.143 21.517 1.00 11.03 125 ARG A CA 1
ATOM 979 C C . ARG A 1 125 ? -12.470 26.799 22.443 1.00 10.74 125 ARG A C 1
ATOM 980 O O . ARG A 1 125 ? -11.800 25.775 22.255 1.00 13.52 125 ARG A O 1
ATOM 988 N N . ASN A 1 126 ? -12.214 27.712 23.381 1.00 10.97 126 ASN A N 1
ATOM 989 C CA . ASN A 1 126 ? -11.263 27.496 24.467 1.00 11.23 126 ASN A CA 1
ATOM 990 C C . ASN A 1 126 ? -11.951 27.500 25.808 1.00 11.33 126 ASN A C 1
ATOM 991 O O . ASN A 1 126 ? -12.951 28.125 25.996 1.00 15.47 126 ASN A O 1
ATOM 996 N N . ILE A 1 127 ? -11.375 26.804 26.762 1.00 11.94 127 ILE A N 1
ATOM 997 C CA . ILE A 1 127 ? -11.989 26.720 28.053 1.00 10.93 127 ILE A CA 1
ATOM 998 C C . ILE A 1 127 ? -11.446 27.775 28.956 1.00 12.41 127 ILE A C 1
ATOM 999 O O . ILE A 1 127 ? -10.252 27.791 29.195 1.00 11.54 127 ILE A O 1
ATOM 1004 N N . ARG A 1 128 ? -12.318 28.611 29.540 1.00 11.10 128 ARG A N 1
ATOM 1005 C CA . ARG A 1 128 ? -11.868 29.633 30.478 1.00 13.58 128 ARG A CA 1
ATOM 1006 C C . ARG A 1 128 ? -11.214 29.007 31.689 1.00 14.54 128 ARG A C 1
ATOM 1007 O O . ARG A 1 128 ? -11.717 27.998 32.247 1.00 15.45 128 ARG A O 1
ATOM 1015 N N . GLY A 1 129 ? -10.090 29.564 32.101 1.00 16.22 129 GLY A N 1
ATOM 1016 C CA . GLY A 1 129 ? -9.374 29.016 33.277 1.00 17.36 129 GLY A CA 1
ATOM 1017 C C . GLY A 1 129 ? -8.126 28.235 32.886 1.00 18.25 129 GLY A C 1
ATOM 1018 O O . GLY A 1 129 ? -7.315 27.864 33.748 1.00 17.68 129 GLY A O 1
ATOM 1027 N N . ALA A 1 131 ? -4.656 27.834 30.225 1.00 9.91 131 ALA A N 1
ATOM 1028 C CA . ALA A 1 131 ? -3.890 28.488 29.176 1.00 10.07 131 ALA A CA 1
ATOM 1029 C C . ALA A 1 131 ? -4.203 27.921 27.748 1.00 9.96 131 ALA A C 1
ATOM 1030 O O . ALA A 1 131 ? -4.685 26.801 27.617 1.00 11.32 131 ALA A O 1
ATOM 1032 N N . LEU A 1 132 ? -3.849 28.696 26.729 1.00 10.54 132 LEU A N 1
ATOM 1033 C CA . LEU A 1 132 ? -4.083 28.360 25.322 1.00 9.32 132 LEU A CA 1
ATOM 1034 C C . LEU A 1 132 ? -2.867 27.551 24.831 1.00 10.12 132 LEU A C 1
ATOM 1035 O O . LEU A 1 132 ? -1.847 27.479 25.517 1.00 9.20 132 LEU A O 1
ATOM 1040 N N . SER A 1 133 ? -2.991 26.971 23.638 1.00 9.63 133 SER A N 1
ATOM 1041 C CA . SER A 1 133 ? -2.004 26.010 23.150 1.00 8.92 133 SER A CA 1
ATOM 1042 C C . SER A 1 133 ? -0.533 26.465 23.134 1.00 8.78 133 SER A C 1
ATOM 1043 O O . SER A 1 133 ? 0.357 25.605 23.307 1.00 8.98 133 SER A O 1
ATOM 1046 N N . PRO A 1 134 ? -0.262 27.751 22.928 1.00 8.66 134 PRO A N 1
ATOM 1047 C CA . PRO A 1 134 ? 1.133 28.147 22.924 1.00 8.75 134 PRO A CA 1
ATOM 1048 C C . PRO A 1 134 ? 1.832 28.016 24.306 1.00 10.57 134 PRO A C 1
ATOM 1049 O O . PRO A 1 134 ? 3.105 28.030 24.387 1.00 11.07 134 PRO A O 1
ATOM 1053 N N . HIS A 1 135 ? 1.030 27.845 25.377 1.00 8.30 135 HIS A N 1
ATOM 1054 C CA . HIS A 1 135 ? 1.480 27.978 26.723 1.00 7.90 135 HIS A CA 1
ATOM 1055 C C . HIS A 1 135 ? 1.053 26.835 27.655 1.00 8.60 135 HIS A C 1
ATOM 1056 O O . HIS A 1 135 ? 1.716 26.563 28.680 1.00 9.05 135 HIS A O 1
ATOM 1063 N N . VAL A 1 136 ? -0.036 26.174 27.255 1.00 8.77 136 VAL A N 1
ATOM 1064 C CA . VAL A 1 136 ? -0.719 25.181 28.086 1.00 9.25 136 VAL A CA 1
ATOM 1065 C C . VAL A 1 136 ? 0.307 24.086 28.477 1.00 8.95 136 VAL A C 1
ATOM 1066 O O . VAL A 1 136 ? 1.110 23.640 27.671 1.00 9.45 136 VAL A O 1
ATOM 1070 N N . CYS A 1 137 ? 0.216 23.582 29.695 1.00 7.96 137 CYS A N 1
ATOM 1071 C CA . CYS A 1 137 ? 1.073 22.514 30.149 1.00 7.77 137 CYS A CA 1
ATOM 1072 C C . CYS A 1 137 ? 0.381 21.161 30.073 1.00 6.80 137 CYS A C 1
ATOM 1073 O O . CYS A 1 137 ? -0.767 21.094 29.685 1.00 8.78 137 CYS A O 1
ATOM 1076 N N . ARG A 1 138 ? 1.114 20.076 30.305 1.00 8.35 138 ARG A N 1
ATOM 1077 C CA . ARG A 1 138 ? 0.526 18.754 30.071 1.00 6.75 138 ARG A CA 1
ATOM 1078 C C . ARG A 1 138 ? -0.707 18.484 30.985 1.00 8.25 138 ARG A C 1
ATOM 1079 O O . ARG A 1 138 ? -1.676 17.851 30.524 1.00 8.06 138 ARG A O 1
ATOM 1087 N N . SER A 1 139 ? -0.625 18.931 32.241 1.00 9.08 139 SER A N 1
ATOM 1088 C CA . SER A 1 139 ? -1.746 18.652 33.165 1.00 7.19 139 SER A CA 1
ATOM 1089 C C . SER A 1 139 ? -2.987 19.404 32.725 1.00 8.90 139 SER A C 1
ATOM 1090 O O . SER A 1 139 ? -4.108 18.820 32.751 1.00 7.97 139 SER A O 1
ATOM 1093 N N . GLU A 1 140 ? -2.825 20.682 32.342 1.00 9.65 140 GLU A N 1
ATOM 1094 C CA . GLU A 1 140 ? -3.943 21.464 31.780 1.00 8.85 140 GLU A CA 1
ATOM 1095 C C . GLU A 1 140 ? -4.536 20.828 30.553 1.00 9.06 140 GLU A C 1
ATOM 1096 O O . GLU A 1 140 ? -5.804 20.689 30.449 1.00 10.11 140 GLU A O 1
ATOM 1102 N N . ARG A 1 141 ? -3.645 20.439 29.622 1.00 7.14 141 ARG A N 1
ATOM 1103 C CA . ARG A 1 141 ? -4.094 19.897 28.377 1.00 8.80 141 ARG A CA 1
ATOM 1104 C C . ARG A 1 141 ? -4.843 18.565 28.637 1.00 8.68 141 ARG A C 1
ATOM 1105 O O . ARG A 1 141 ? -5.849 18.246 27.956 1.00 9.32 141 ARG A O 1
ATOM 1113 N N . ARG A 1 142 ? -4.340 17.728 29.557 1.00 7.88 142 ARG A N 1
ATOM 1114 C CA . ARG A 1 142 ? -5.047 16.452 29.791 1.00 7.97 142 ARG A CA 1
ATOM 1115 C C . ARG A 1 142 ? -6.406 16.684 30.436 1.00 9.66 142 ARG A C 1
ATOM 1116 O O . ARG A 1 142 ? -7.338 15.920 30.171 1.00 10.28 142 ARG A O 1
ATOM 1124 N N . ALA A 1 143 ? -6.501 17.700 31.293 1.00 10.09 143 ALA A N 1
ATOM 1125 C CA . ALA A 1 143 ? -7.776 18.039 31.979 1.00 11.08 143 ALA A CA 1
ATOM 1126 C C . ALA A 1 143 ? -8.795 18.473 30.902 1.00 11.29 143 ALA A C 1
ATOM 1127 O O . ALA A 1 143 ? -9.981 18.139 30.964 1.00 10.07 143 ALA A O 1
ATOM 1129 N N . ILE A 1 144 ? -8.323 19.242 29.941 1.00 8.99 144 ILE A N 1
ATOM 1130 C CA . ILE A 1 144 ? -9.187 19.724 28.862 1.00 9.42 144 ILE A CA 1
ATOM 1131 C C . ILE A 1 144 ? -9.665 18.527 28.051 1.00 9.46 144 ILE A C 1
ATOM 1132 O O . ILE A 1 144 ? -10.863 18.403 27.703 1.00 10.88 144 ILE A O 1
ATOM 1137 N N . GLU A 1 145 ? -8.739 17.636 27.756 1.00 9.59 145 GLU A N 1
ATOM 1138 C CA . GLU A 1 145 ? -9.064 16.439 27.035 1.00 11.33 145 GLU A CA 1
ATOM 1139 C C . GLU A 1 145 ? -10.137 15.629 27.739 1.00 10.05 145 GLU A C 1
ATOM 1140 O O . GLU A 1 145 ? -11.124 15.164 27.085 1.00 11.49 145 GLU A O 1
ATOM 1146 N N . LYS A 1 146 ? -9.953 15.451 29.045 1.00 9.86 146 LYS A N 1
ATOM 1147 C CA . LYS A 1 146 ? -10.949 14.678 29.841 1.00 11.26 146 LYS A CA 1
ATOM 1148 C C . LYS A 1 146 ? -12.328 15.315 29.814 1.00 11.14 146 LYS A C 1
ATOM 1149 O O . LYS A 1 146 ? -13.366 14.662 29.561 1.00 10.16 146 LYS A O 1
ATOM 1163 N N . VAL A 1 148 ? -13.695 17.516 27.756 1.00 9.67 148 VAL A N 1
ATOM 1164 C CA . VAL A 1 148 ? -14.254 17.650 26.413 1.00 11.57 148 VAL A CA 1
ATOM 1165 C C . VAL A 1 148 ? -14.683 16.291 25.923 1.00 11.13 148 VAL A C 1
ATOM 1166 O O . VAL A 1 148 ? -15.814 16.128 25.434 1.00 11.24 148 VAL A O 1
ATOM 1170 N N . SER A 1 149 ? -13.816 15.300 26.022 1.00 12.46 149 SER A N 1
ATOM 1171 C CA . SER A 1 149 ? -14.213 13.941 25.612 1.00 12.11 149 SER A CA 1
ATOM 1172 C C . SER A 1 149 ? -15.406 13.386 26.432 1.00 13.62 149 SER A C 1
ATOM 1173 O O . SER A 1 149 ? -16.283 12.706 25.844 1.00 14.67 149 SER A O 1
ATOM 1176 N N . GLU A 1 150 ? -15.475 13.668 27.757 1.00 13.60 150 GLU A N 1
ATOM 1177 C CA . GLU A 1 150 ? -16.623 13.219 28.565 1.00 14.64 150 GLU A CA 1
ATOM 1178 C C . GLU A 1 150 ? -17.901 13.881 28.061 1.00 14.34 150 GLU A C 1
ATOM 1179 O O . GLU A 1 150 ? -18.955 13.215 27.940 1.00 14.19 150 GLU A O 1
ATOM 1185 N N . ALA A 1 151 ? -17.829 15.161 27.716 1.00 14.18 151 ALA A N 1
ATOM 1186 C CA . ALA A 1 151 ? -19.002 15.830 27.150 1.00 15.10 151 ALA A CA 1
ATOM 1187 C C . ALA A 1 151 ? -19.406 15.256 25.801 1.00 14.06 151 ALA A C 1
ATOM 1188 O O . ALA A 1 151 ? -20.604 15.045 25.561 1.00 14.00 151 ALA A O 1
ATOM 1190 N N . LEU A 1 152 ? -18.441 14.971 24.928 1.00 12.10 152 LEU A N 1
ATOM 1191 C CA . LEU A 1 152 ? -18.779 14.378 23.632 1.00 13.43 152 LEU A CA 1
ATOM 1192 C C . LEU A 1 152 ? -19.374 12.946 23.783 1.00 13.99 152 LEU A C 1
ATOM 1193 O O . LEU A 1 152 ? -20.253 12.569 23.043 1.00 13.90 152 LEU A O 1
ATOM 1198 N N . ASN A 1 153 ? -18.848 12.182 24.723 1.00 14.64 153 ASN A N 1
ATOM 1199 C CA . ASN A 1 153 ? -19.264 10.787 24.901 1.00 17.11 153 ASN A CA 1
ATOM 1200 C C . ASN A 1 153 ? -20.686 10.817 25.472 1.00 15.62 153 ASN A C 1
ATOM 1201 O O . ASN A 1 153 ? -21.386 9.831 25.476 1.00 14.72 153 ASN A O 1
ATOM 1206 N N . SER A 1 154 ? -21.107 11.941 25.977 1.00 15.27 154 SER A N 1
ATOM 1207 C CA . SER A 1 154 ? -22.480 12.029 26.449 1.00 16.94 154 SER A CA 1
ATOM 1208 C C . SER A 1 154 ? -23.522 12.242 25.356 1.00 16.98 154 SER A C 1
ATOM 1209 O O . SER A 1 154 ? -24.747 12.141 25.612 1.00 15.95 154 SER A O 1
ATOM 1212 N N . LEU A 1 155 ? -23.072 12.577 24.141 1.00 15.62 155 LEU A N 1
ATOM 1213 C CA . LEU A 1 155 ? -24.050 12.817 23.054 1.00 14.92 155 LEU A CA 1
ATOM 1214 C C . LEU A 1 155 ? -24.684 11.471 22.609 1.00 15.34 155 LEU A C 1
ATOM 1215 O O . LEU A 1 155 ? -24.045 10.391 22.618 1.00 14.71 155 LEU A O 1
ATOM 1220 N N . ALA A 1 156 ? -25.953 11.567 22.221 1.00 16.31 156 ALA A N 1
ATOM 1221 C CA . ALA A 1 156 ? -26.738 10.380 21.882 1.00 15.74 156 ALA A CA 1
ATOM 1222 C C . ALA A 1 156 ? -27.532 10.554 20.583 1.00 14.42 156 ALA A C 1
ATOM 1223 O O . ALA A 1 156 ? -27.432 11.570 19.917 1.00 12.14 156 ALA A O 1
ATOM 1225 N N . ALA A 1 157 ? -28.384 9.561 20.290 1.00 13.81 157 ALA A N 1
ATOM 1226 C CA . ALA A 1 157 ? -29.106 9.533 19.015 1.00 12.40 157 ALA A CA 1
ATOM 1227 C C . ALA A 1 157 ? -28.115 9.740 17.818 1.00 12.51 157 ALA A C 1
ATOM 1228 O O . ALA A 1 157 ? -27.071 9.077 17.760 1.00 11.90 157 ALA A O 1
ATOM 1230 N N . ASP A 1 158 ? -28.434 10.604 16.878 1.00 11.10 158 ASP A N 1
ATOM 1231 C CA . ASP A 1 158 ? -27.540 10.748 15.698 1.00 11.84 158 ASP A CA 1
ATOM 1232 C C . ASP A 1 158 ? -26.217 11.487 16.066 1.00 12.45 158 ASP A C 1
ATOM 1233 O O . ASP A 1 158 ? -25.320 11.458 15.288 1.00 14.68 158 ASP A O 1
ATOM 1238 N N . LEU A 1 159 ? -26.118 12.093 17.240 1.00 11.94 159 LEU A N 1
ATOM 1239 C CA . LEU A 1 159 ? -24.816 12.595 17.689 1.00 12.80 159 LEU A CA 1
ATOM 1240 C C . LEU A 1 159 ? -23.942 11.583 18.497 1.00 12.72 159 LEU A C 1
ATOM 1241 O O . LEU A 1 159 ? -22.853 11.930 18.950 1.00 13.47 159 LEU A O 1
ATOM 1246 N N . LYS A 1 160 ? -24.419 10.335 18.681 1.00 12.75 160 LYS A N 1
ATOM 1247 C CA . LYS A 1 160 ? -23.635 9.309 19.392 1.00 13.82 160 LYS A CA 1
ATOM 1248 C C . LYS A 1 160 ? -22.282 9.085 18.665 1.00 13.43 160 LYS A C 1
ATOM 1249 O O . LYS A 1 160 ? -22.266 8.883 17.468 1.00 13.19 160 LYS A O 1
ATOM 1255 N N . GLY A 1 161 ? -21.124 9.099 19.358 1.00 14.31 161 GLY A N 1
ATOM 1256 C CA . GLY A 1 161 ? -19.884 8.776 18.615 1.00 12.59 161 GLY A CA 1
ATOM 1257 C C . GLY A 1 161 ? -18.847 8.121 19.477 1.00 14.95 161 GLY A C 1
ATOM 1258 O O . GLY A 1 161 ? -19.207 7.430 20.427 1.00 16.33 161 GLY A O 1
ATOM 1259 N N . LYS A 1 162 ? -17.565 8.320 19.155 1.00 14.21 162 LYS A N 1
ATOM 1260 C CA . LYS A 1 162 ? -16.483 7.615 19.822 1.00 14.38 162 LYS A CA 1
ATOM 1261 C C . LYS A 1 162 ? -15.316 8.623 19.863 1.00 14.30 162 LYS A C 1
ATOM 1262 O O . LYS A 1 162 ? -15.116 9.351 18.884 1.00 13.74 162 LYS A O 1
ATOM 1268 N N . TYR A 1 163 ? -14.533 8.589 20.919 1.00 13.39 163 TYR A N 1
ATOM 1269 C CA . TYR A 1 163 ? -13.281 9.407 20.984 1.00 13.61 163 TYR A CA 1
ATOM 1270 C C . TYR A 1 163 ? -12.085 8.556 20.638 1.00 14.61 163 TYR A C 1
ATOM 1271 O O . TYR A 1 163 ? -11.975 7.400 21.076 1.00 14.80 163 TYR A O 1
ATOM 1280 N N . TYR A 1 164 ? -11.166 9.130 19.868 1.00 14.33 164 TYR A N 1
ATOM 1281 C CA . TYR A 1 164 ? -9.972 8.478 19.429 1.00 16.12 164 TYR A CA 1
ATOM 1282 C C . TYR A 1 164 ? -8.838 9.340 19.932 1.00 16.91 164 TYR A C 1
ATOM 1283 O O . TYR A 1 164 ? -8.543 10.411 19.359 1.00 15.58 164 TYR A O 1
ATOM 1292 N N . SER A 1 165 ? -8.185 8.889 20.998 1.00 16.93 165 SER A N 1
ATOM 1293 C CA . SER A 1 165 ? -6.935 9.543 21.424 1.00 19.52 165 SER A CA 1
ATOM 1294 C C . SER A 1 165 ? -5.803 9.357 20.420 1.00 20.42 165 SER A C 1
ATOM 1295 O O . SER A 1 165 ? -5.693 8.299 19.821 1.00 22.10 165 SER A O 1
ATOM 1298 N N . LEU A 1 166 ? -4.933 10.366 20.218 1.00 20.35 166 LEU A N 1
ATOM 1299 C CA . LEU A 1 166 ? -3.899 10.274 19.184 1.00 23.99 166 LEU A CA 1
ATOM 1300 C C . LEU A 1 166 ? -2.691 9.489 19.661 1.00 27.95 166 LEU A C 1
ATOM 1301 O O . LEU A 1 166 ? -1.756 9.261 18.908 1.00 28.50 166 LEU A O 1
ATOM 1319 N N . LYS A 1 168 ? -3.229 6.634 21.872 1.00 40.59 168 LYS A N 1
ATOM 1320 C CA . LYS A 1 168 ? -3.818 5.298 21.692 1.00 45.44 168 LYS A CA 1
ATOM 1321 C C . LYS A 1 168 ? -4.358 5.224 20.282 1.00 47.75 168 LYS A C 1
ATOM 1322 O O . LYS A 1 168 ? -5.501 5.652 20.026 1.00 48.60 168 LYS A O 1
ATOM 1336 N N . ASP A 1 170 ? -4.489 2.246 17.114 1.00 56.74 170 ASP A N 1
ATOM 1337 C CA . ASP A 1 170 ? -4.216 1.023 16.337 1.00 58.33 170 ASP A CA 1
ATOM 1338 C C . ASP A 1 170 ? -3.911 1.342 14.865 1.00 59.05 170 ASP A C 1
ATOM 1339 O O . ASP A 1 170 ? -4.124 2.475 14.401 1.00 59.47 170 ASP A O 1
ATOM 1344 N N . GLU A 1 171 ? -3.393 0.357 14.132 1.00 59.59 171 GLU A N 1
ATOM 1345 C CA . GLU A 1 171 ? -2.975 0.581 12.741 1.00 60.30 171 GLU A CA 1
ATOM 1346 C C . GLU A 1 171 ? -4.144 0.579 11.752 1.00 60.66 171 GLU A C 1
ATOM 1347 O O . GLU A 1 171 ? -4.083 1.237 10.698 1.00 61.51 171 GLU A O 1
ATOM 1353 N N . LYS A 1 172 ? -5.188 -0.180 12.095 1.00 60.52 172 LYS A N 1
ATOM 1354 C CA . LYS A 1 172 ? -6.445 -0.190 11.351 1.00 60.39 172 LYS A CA 1
ATOM 1355 C C . LYS A 1 172 ? -7.273 1.024 11.776 1.00 59.58 172 LYS A C 1
ATOM 1356 O O . LYS A 1 172 ? -8.427 1.179 11.364 1.00 59.65 172 LYS A O 1
ATOM 1362 N N . THR A 1 173 ? -6.681 1.870 12.620 1.00 58.42 173 THR A N 1
ATOM 1363 C CA . THR A 1 173 ? -7.377 3.036 13.143 1.00 57.09 173 THR A CA 1
ATOM 1364 C C . THR A 1 173 ? -6.894 4.267 12.420 1.00 56.29 173 THR A C 1
ATOM 1365 O O . THR A 1 173 ? -7.684 5.014 11.837 1.00 55.94 173 THR A O 1
ATOM 1369 N N . GLN A 1 174 ? -5.585 4.482 12.466 1.00 55.28 174 GLN A N 1
ATOM 1370 C CA . GLN A 1 174 ? -5.030 5.698 11.905 1.00 54.19 174 GLN A CA 1
ATOM 1371 C C . GLN A 1 174 ? -5.379 5.760 10.428 1.00 54.17 174 GLN A C 1
ATOM 1372 O O . GLN A 1 174 ? -5.759 6.810 9.902 1.00 53.21 174 GLN A O 1
ATOM 1378 N N . GLN A 1 175 ? -5.247 4.607 9.775 1.00 53.79 175 GLN A N 1
ATOM 1379 C CA . GLN A 1 175 ? -5.528 4.480 8.357 1.00 54.01 175 GLN A CA 1
ATOM 1380 C C . GLN A 1 175 ? -6.969 4.892 8.034 1.00 53.41 175 GLN A C 1
ATOM 1381 O O . GLN A 1 175 ? -7.194 5.723 7.143 1.00 53.17 175 GLN A O 1
ATOM 1387 N N . GLN A 1 176 ? -7.919 4.304 8.769 1.00 52.73 176 GLN A N 1
ATOM 1388 C CA . GLN A 1 176 ? -9.352 4.580 8.610 1.00 52.54 176 GLN A CA 1
ATOM 1389 C C . GLN A 1 176 ? -9.738 6.073 8.700 1.00 51.73 176 GLN A C 1
ATOM 1390 O O . GLN A 1 176 ? -10.585 6.552 7.931 1.00 51.06 176 GLN A O 1
ATOM 1396 N N . LEU A 1 177 ? -9.109 6.795 9.634 1.00 50.54 177 LEU A N 1
ATOM 1397 C CA . LEU A 1 177 ? -9.446 8.192 9.900 1.00 49.99 177 LEU A CA 1
ATOM 1398 C C . LEU A 1 177 ? -8.875 9.118 8.818 1.00 50.07 177 LEU A C 1
ATOM 1399 O O . LEU A 1 177 ? -9.494 10.136 8.469 1.00 50.12 177 LEU A O 1
ATOM 1404 N N . ILE A 1 178 ? -7.684 8.778 8.303 1.00 50.12 178 ILE A N 1
ATOM 1405 C CA . ILE A 1 178 ? -7.123 9.489 7.146 1.00 49.77 178 ILE A CA 1
ATOM 1406 C C . ILE A 1 178 ? -8.050 9.165 5.987 1.00 49.87 178 ILE A C 1
ATOM 1407 O O . ILE A 1 178 ? -8.367 10.029 5.177 1.00 49.32 178 ILE A O 1
ATOM 1412 N N . ASP A 1 179 ? -8.490 7.906 5.932 1.00 49.81 179 ASP A N 1
ATOM 1413 C CA . ASP A 1 179 ? -9.505 7.490 4.977 1.00 50.57 179 ASP A CA 1
ATOM 1414 C C . ASP A 1 179 ? -10.694 8.463 4.903 1.00 50.19 179 ASP A C 1
ATOM 1415 O O . ASP A 1 179 ? -11.034 8.920 3.820 1.00 50.00 179 ASP A O 1
ATOM 1420 N N . ASP A 1 180 ? -11.319 8.789 6.040 1.00 49.99 180 ASP A N 1
ATOM 1421 C CA . ASP A 1 180 ? -12.420 9.768 6.031 1.00 49.52 180 ASP A CA 1
ATOM 1422 C C . ASP A 1 180 ? -11.808 11.150 5.895 1.00 49.46 180 ASP A C 1
ATOM 1423 O O . ASP A 1 180 ? -12.514 12.148 5.672 1.00 49.76 180 ASP A O 1
ATOM 1428 N N . HIS A 1 181 ? -10.487 11.204 6.022 1.00 48.63 181 HIS A N 1
ATOM 1429 C CA . HIS A 1 181 ? -9.771 12.487 6.119 1.00 48.28 181 HIS A CA 1
ATOM 1430 C C . HIS A 1 181 ? -10.129 13.226 7.425 1.00 47.47 181 HIS A C 1
ATOM 1431 O O . HIS A 1 181 ? -10.367 14.436 7.441 1.00 47.10 181 HIS A O 1
ATOM 1438 N N . PHE A 1 182 ? -10.158 12.496 8.530 1.00 46.36 182 PHE A N 1
ATOM 1439 C CA . PHE A 1 182 ? -10.636 13.107 9.776 1.00 45.93 182 PHE A CA 1
ATOM 1440 C C . PHE A 1 182 ? -9.469 13.618 10.643 1.00 45.83 182 PHE A C 1
ATOM 1441 O O . PHE A 1 182 ? -9.640 14.522 11.479 1.00 46.64 182 PHE A O 1
ATOM 1449 N N . LEU A 1 183 ? -8.294 13.042 10.374 1.00 45.41 183 LEU A N 1
ATOM 1450 C CA . LEU A 1 183 ? -7.024 13.277 11.063 1.00 44.85 183 LEU A CA 1
ATOM 1451 C C . LEU A 1 183 ? -6.451 14.695 10.845 1.00 44.48 183 LEU A C 1
ATOM 1452 O O . LEU A 1 183 ? -6.115 15.033 9.708 1.00 45.02 183 LEU A O 1
ATOM 1457 N N . PHE A 1 184 ? -6.314 15.522 11.898 1.00 43.87 184 PHE A N 1
ATOM 1458 C CA . PHE A 1 184 ? -5.575 16.805 11.746 1.00 42.25 184 PHE A CA 1
ATOM 1459 C C . PHE A 1 184 ? -4.049 16.613 11.518 1.00 42.17 184 PHE A C 1
ATOM 1460 O O . PHE A 1 184 ? -3.441 15.670 12.052 1.00 40.78 184 PHE A O 1
ATOM 1468 N N . ASP A 1 185 ? -3.439 17.482 10.702 1.00 41.27 185 ASP A N 1
ATOM 1469 C CA . ASP A 1 185 ? -1.988 17.378 10.469 1.00 41.18 185 ASP A CA 1
ATOM 1470 C C . ASP A 1 185 ? -1.296 17.410 11.807 1.00 40.28 185 ASP A C 1
ATOM 1471 O O . ASP A 1 185 ? -1.652 18.217 12.627 1.00 39.93 185 ASP A O 1
ATOM 1476 N N . ARG A 1 186 ? -0.340 16.516 12.042 1.00 40.15 186 ARG A N 1
ATOM 1477 C CA . ARG A 1 186 ? 0.459 16.574 13.253 1.00 39.85 186 ARG A CA 1
ATOM 1478 C C . ARG A 1 186 ? 1.448 17.742 13.078 1.00 38.31 186 ARG A C 1
ATOM 1479 O O . ARG A 1 186 ? 1.849 18.038 11.951 1.00 39.15 186 ARG A O 1
ATOM 1487 N N . PRO A 1 187 ? 1.777 18.451 14.182 1.00 35.31 187 PRO A N 1
ATOM 1488 C CA . PRO A 1 187 ? 2.175 19.878 14.125 1.00 33.51 187 PRO A CA 1
ATOM 1489 C C . PRO A 1 187 ? 3.620 20.187 13.671 1.00 32.67 187 PRO A C 1
ATOM 1490 O O . PRO A 1 187 ? 4.467 20.511 14.510 1.00 30.86 187 PRO A O 1
ATOM 1494 N N . VAL A 1 188 ? 3.896 20.102 12.363 1.00 30.80 188 VAL A N 1
ATOM 1495 C CA . VAL A 1 188 ? 5.283 20.260 11.893 1.00 29.76 188 VAL A CA 1
ATOM 1496 C C . VAL A 1 188 ? 5.506 21.576 11.187 1.00 28.99 188 VAL A C 1
ATOM 1497 O O . VAL A 1 188 ? 6.639 21.977 10.951 1.00 29.72 188 VAL A O 1
ATOM 1501 N N . SER A 1 189 ? 4.423 22.234 10.832 1.00 25.73 189 SER A N 1
ATOM 1502 C CA . SER A 1 189 ? 4.517 23.482 10.137 1.00 24.81 189 SER A CA 1
ATOM 1503 C C . SER A 1 189 ? 5.158 24.513 11.064 1.00 22.20 189 SER A C 1
ATOM 1504 O O . SER A 1 189 ? 5.158 24.405 12.314 1.00 20.46 189 SER A O 1
ATOM 1507 N N . ARG A 1 190 ? 5.720 25.510 10.420 1.00 23.03 190 ARG A N 1
ATOM 1508 C CA . ARG A 1 190 ? 6.549 26.466 11.106 1.00 20.91 190 ARG A CA 1
ATOM 1509 C C . ARG A 1 190 ? 5.625 27.232 12.023 1.00 18.69 190 ARG A C 1
ATOM 1510 O O . ARG A 1 190 ? 6.049 27.815 13.009 1.00 19.78 190 ARG A O 1
ATOM 1518 N N . HIS A 1 191 ? 4.360 27.331 11.643 1.00 16.71 191 HIS A N 1
ATOM 1519 C CA . HIS A 1 191 ? 3.410 28.108 12.448 1.00 17.06 191 HIS A CA 1
ATOM 1520 C C . HIS A 1 191 ? 3.264 27.473 13.859 1.00 14.75 191 HIS A C 1
ATOM 1521 O O . HIS A 1 191 ? 3.320 28.132 14.905 1.00 13.54 191 HIS A O 1
ATOM 1528 N N . PHE A 1 192 ? 3.085 26.159 13.888 1.00 15.36 192 PHE A N 1
ATOM 1529 C CA . PHE A 1 192 ? 2.949 25.464 15.191 1.00 15.06 192 PHE A CA 1
ATOM 1530 C C . PHE A 1 192 ? 4.227 25.369 16.012 1.00 15.74 192 PHE A C 1
ATOM 1531 O O . PHE A 1 192 ? 4.218 25.467 17.228 1.00 16.60 192 PHE A O 1
ATOM 1539 N N . THR A 1 193 ? 5.343 25.143 15.371 1.00 16.15 193 THR A N 1
ATOM 1540 C CA . THR A 1 193 ? 6.555 25.006 16.190 1.00 16.78 193 THR A CA 1
ATOM 1541 C C . THR A 1 193 ? 7.067 26.343 16.666 1.00 17.31 193 THR A C 1
ATOM 1542 O O . THR A 1 193 ? 7.372 26.498 17.879 1.00 19.21 193 THR A O 1
ATOM 1546 N N . SER A 1 194 ? 7.031 27.384 15.831 1.00 14.17 194 SER A N 1
ATOM 1547 C CA A SER A 1 194 ? 7.443 28.689 16.345 0.50 15.25 194 SER A CA 1
ATOM 1548 C CA B SER A 1 194 ? 7.421 28.700 16.323 0.50 14.92 194 SER A CA 1
ATOM 1549 C C . SER A 1 194 ? 6.463 29.188 17.418 1.00 15.57 194 SER A C 1
ATOM 1550 O O . SER A 1 194 ? 6.820 29.942 18.315 1.00 17.48 194 SER A O 1
ATOM 1555 N N . GLY A 1 195 ? 5.210 28.808 17.330 1.00 16.03 195 GLY A N 1
ATOM 1556 C CA . GLY A 1 195 ? 4.301 29.324 18.354 1.00 15.78 195 GLY A CA 1
ATOM 1557 C C . GLY A 1 195 ? 4.211 28.525 19.671 1.00 16.80 195 GLY A C 1
ATOM 1558 O O . GLY A 1 195 ? 3.311 28.837 20.482 1.00 15.55 195 GLY A O 1
ATOM 1559 N N . GLY A 1 196 ? 5.093 27.499 19.897 1.00 13.97 196 GLY A N 1
ATOM 1560 C CA . GLY A 1 196 ? 5.050 26.724 21.159 1.00 13.54 196 GLY A CA 1
ATOM 1561 C C . GLY A 1 196 ? 3.877 25.731 21.183 1.00 11.98 196 GLY A C 1
ATOM 1562 O O . GLY A 1 196 ? 3.620 24.995 22.181 1.00 14.03 196 GLY A O 1
ATOM 1571 N N . ALA A 1 198 ? 3.357 22.887 19.367 1.00 12.24 198 ALA A N 1
ATOM 1572 C CA . ALA A 1 198 ? 3.609 21.485 19.119 1.00 11.38 198 ALA A CA 1
ATOM 1573 C C . ALA A 1 198 ? 4.017 20.674 20.350 1.00 10.09 198 ALA A C 1
ATOM 1574 O O . ALA A 1 198 ? 4.181 19.472 20.222 1.00 10.64 198 ALA A O 1
ATOM 1576 N N . ARG A 1 199 ? 4.271 21.347 21.486 1.00 8.73 199 ARG A N 1
ATOM 1577 C CA . ARG A 1 199 ? 4.916 20.670 22.604 1.00 7.70 199 ARG A CA 1
ATOM 1578 C C . ARG A 1 199 ? 4.079 19.435 22.989 1.00 8.00 199 ARG A C 1
ATOM 1579 O O . ARG A 1 199 ? 2.864 19.542 23.043 1.00 7.76 199 ARG A O 1
ATOM 1587 N N . ASP A 1 200 ? 4.771 18.336 23.311 1.00 8.75 200 ASP A N 1
ATOM 1588 C CA . ASP A 1 200 ? 4.183 17.142 23.934 1.00 8.41 200 ASP A CA 1
ATOM 1589 C C . ASP A 1 200 ? 3.401 16.293 22.993 1.00 9.47 200 ASP A C 1
ATOM 1590 O O . ASP A 1 200 ? 2.914 15.191 23.367 1.00 9.06 200 ASP A O 1
ATOM 1595 N N . PHE A 1 201 ? 3.325 16.714 21.738 1.00 9.89 201 PHE A N 1
ATOM 1596 C CA . PHE A 1 201 ? 2.482 15.960 20.840 1.00 10.47 201 PHE A CA 1
ATOM 1597 C C . PHE A 1 201 ? 2.965 14.522 20.802 1.00 10.11 201 PHE A C 1
ATOM 1598 O O . PHE A 1 201 ? 4.173 14.260 20.723 1.00 8.65 201 PHE A O 1
ATOM 1606 N N . PRO A 1 202 ? 2.032 13.553 20.764 1.00 9.90 202 PRO A N 1
ATOM 1607 C CA . PRO A 1 202 ? 0.551 13.650 20.712 1.00 9.66 202 PRO A CA 1
ATOM 1608 C C . PRO A 1 202 ? -0.206 13.639 22.039 1.00 10.42 202 PRO A C 1
ATOM 1609 O O . PRO A 1 202 ? -1.460 13.466 22.047 1.00 9.39 202 PRO A O 1
ATOM 1613 N N . ASP A 1 203 ? 0.510 13.798 23.141 1.00 10.77 203 ASP A N 1
ATOM 1614 C CA . ASP A 1 203 ? -0.103 13.832 24.450 1.00 10.51 203 ASP A CA 1
ATOM 1615 C C . ASP A 1 203 ? -1.208 14.858 24.553 1.00 10.97 203 ASP A C 1
ATOM 1616 O O . ASP A 1 203 ? -0.982 16.016 24.218 1.00 9.82 203 ASP A O 1
ATOM 1621 N N . GLY A 1 204 ? -2.407 14.417 24.936 1.00 10.16 204 GLY A N 1
ATOM 1622 C CA . GLY A 1 204 ? -3.526 15.336 25.085 1.00 9.05 204 GLY A CA 1
ATOM 1623 C C . GLY A 1 204 ? -4.378 15.618 23.836 1.00 8.46 204 GLY A C 1
ATOM 1624 O O . GLY A 1 204 ? -5.425 16.282 23.932 1.00 10.25 204 GLY A O 1
ATOM 1625 N N . ARG A 1 205 ? -3.998 15.095 22.690 1.00 9.20 205 ARG A N 1
ATOM 1626 C CA . ARG A 1 205 ? -4.730 15.431 21.495 1.00 9.00 205 ARG A CA 1
ATOM 1627 C C . ARG A 1 205 ? -5.578 14.208 21.081 1.00 9.61 205 ARG A C 1
ATOM 1628 O O . ARG A 1 205 ? -5.250 13.049 21.372 1.00 9.42 205 ARG A O 1
ATOM 1636 N N . GLY A 1 206 ? -6.634 14.461 20.321 1.00 10.76 206 GLY A N 1
ATOM 1637 C CA . GLY A 1 206 ? -7.419 13.318 19.804 1.00 10.78 206 GLY A CA 1
ATOM 1638 C C . GLY A 1 206 ? -8.535 13.844 18.929 1.00 12.29 206 GLY A C 1
ATOM 1639 O O . GLY A 1 206 ? -8.636 15.044 18.693 1.00 11.41 206 GLY A O 1
ATOM 1640 N N . ILE A 1 207 ? -9.351 12.935 18.400 1.00 12.10 207 ILE A N 1
ATOM 1641 C CA . ILE A 1 207 ? -10.365 13.354 17.459 1.00 12.58 207 ILE A CA 1
ATOM 1642 C C . ILE A 1 207 ? -11.575 12.576 17.897 1.00 12.71 207 ILE A C 1
ATOM 1643 O O . ILE A 1 207 ? -11.454 11.387 18.258 1.00 13.30 207 ILE A O 1
ATOM 1648 N N . TRP A 1 208 ? -12.693 13.273 17.986 1.00 11.08 208 TRP A N 1
ATOM 1649 C CA . TRP A 1 208 ? -14.031 12.637 18.264 1.00 11.95 208 TRP A CA 1
ATOM 1650 C C . TRP A 1 208 ? -14.920 12.757 17.051 1.00 12.42 208 TRP A C 1
ATOM 1651 O O . TRP A 1 208 ? -14.931 13.816 16.372 1.00 11.27 208 TRP A O 1
ATOM 1662 N N . HIS A 1 209 ? -15.648 11.682 16.686 1.00 11.59 209 HIS A N 1
ATOM 1663 C CA . HIS A 1 209 ? -16.623 11.890 15.649 1.00 12.40 209 HIS A CA 1
ATOM 1664 C C . HIS A 1 209 ? -17.866 11.023 15.935 1.00 14.56 209 HIS A C 1
ATOM 1665 O O . HIS A 1 209 ? -17.743 9.972 16.544 1.00 14.35 209 HIS A O 1
ATOM 1672 N N . ASN A 1 210 ? -19.036 11.479 15.487 1.00 13.18 210 ASN A N 1
ATOM 1673 C CA . ASN A 1 210 ? -20.231 10.652 15.589 1.00 13.14 210 ASN A CA 1
ATOM 1674 C C . ASN A 1 210 ? -20.239 9.546 14.568 1.00 13.95 210 ASN A C 1
ATOM 1675 O O . ASN A 1 210 ? -19.500 9.547 13.545 1.00 15.23 210 ASN A O 1
ATOM 1680 N N . ASP A 1 211 ? -21.011 8.523 14.848 1.00 15.95 211 ASP A N 1
ATOM 1681 C CA . ASP A 1 211 ? -21.007 7.369 13.953 1.00 17.37 211 ASP A CA 1
ATOM 1682 C C . ASP A 1 211 ? -21.457 7.718 12.564 1.00 19.59 211 ASP A C 1
ATOM 1683 O O . ASP A 1 211 ? -21.053 7.097 11.593 1.00 20.91 211 ASP A O 1
ATOM 1688 N N . LYS A 1 212 ? -22.352 8.676 12.437 1.00 18.76 212 LYS A N 1
ATOM 1689 C CA . LYS A 1 212 ? -22.837 9.030 11.127 1.00 20.25 212 LYS A CA 1
ATOM 1690 C C . LYS A 1 212 ? -21.922 9.990 10.373 1.00 20.19 212 LYS A C 1
ATOM 1691 O O . LYS A 1 212 ? -22.262 10.422 9.267 1.00 23.07 212 LYS A O 1
ATOM 1697 N N . LYS A 1 213 ? -20.797 10.343 10.985 1.00 19.70 213 LYS A N 1
ATOM 1698 C CA . LYS A 1 213 ? -19.706 11.085 10.378 1.00 18.92 213 LYS A CA 1
ATOM 1699 C C . LYS A 1 213 ? -20.071 12.462 9.818 1.00 17.93 213 LYS A C 1
ATOM 1700 O O . LYS A 1 213 ? -19.613 12.848 8.703 1.00 19.50 213 LYS A O 1
ATOM 1706 N N . ASN A 1 214 ? -20.843 13.205 10.591 1.00 13.14 214 ASN A N 1
ATOM 1707 C CA . ASN A 1 214 ? -21.258 14.555 10.229 1.00 12.62 214 ASN A CA 1
ATOM 1708 C C . ASN A 1 214 ? -21.069 15.561 11.338 1.00 11.47 214 ASN A C 1
ATOM 1709 O O . ASN A 1 214 ? -21.470 16.720 11.225 1.00 9.98 214 ASN A O 1
ATOM 1714 N N . PHE A 1 215 ? -20.473 15.118 12.438 1.00 12.18 215 PHE A N 1
ATOM 1715 C CA . PHE A 1 215 ? -20.143 16.040 13.502 1.00 13.01 215 PHE A CA 1
ATOM 1716 C C . PHE A 1 215 ? -18.789 15.536 14.036 1.00 14.95 215 PHE A C 1
ATOM 1717 O O . PHE A 1 215 ? -18.665 14.354 14.386 1.00 15.79 215 PHE A O 1
ATOM 1725 N N . LEU A 1 216 ? -17.791 16.412 14.083 1.00 12.60 216 LEU A N 1
ATOM 1726 C CA . LEU A 1 216 ? -16.407 16.016 14.401 1.00 12.93 216 LEU A CA 1
ATOM 1727 C C . LEU A 1 216 ? -15.731 17.112 15.270 1.00 12.52 216 LEU A C 1
ATOM 1728 O O . LEU A 1 216 ? -16.034 18.295 15.146 1.00 12.98 216 LEU A O 1
ATOM 1733 N N . VAL A 1 217 ? -14.876 16.703 16.190 1.00 11.26 217 VAL A N 1
ATOM 1734 C CA . VAL A 1 217 ? -14.232 17.634 17.074 1.00 10.69 217 VAL A CA 1
ATOM 1735 C C . VAL A 1 217 ? -12.795 17.214 17.170 1.00 11.38 217 VAL A C 1
ATOM 1736 O O . VAL A 1 217 ? -12.500 16.027 17.359 1.00 12.09 217 VAL A O 1
ATOM 1740 N N . TRP A 1 218 ? -11.868 18.149 16.960 1.00 11.90 218 TRP A N 1
ATOM 1741 C CA . TRP A 1 218 ? -10.458 17.909 17.160 1.00 11.87 218 TRP A CA 1
ATOM 1742 C C . TRP A 1 218 ? -10.158 18.537 18.537 1.00 11.26 218 TRP A C 1
ATOM 1743 O O . TRP A 1 218 ? -10.498 19.681 18.754 1.00 11.58 218 TRP A O 1
ATOM 1754 N N . ILE A 1 219 ? -9.461 17.816 19.415 1.00 10.58 219 ILE A N 1
ATOM 1755 C CA . ILE A 1 219 ? -9.125 18.262 20.733 1.00 9.86 219 ILE A CA 1
ATOM 1756 C C . ILE A 1 219 ? -7.638 18.628 20.878 1.00 9.76 219 ILE A C 1
ATOM 1757 O O . ILE A 1 219 ? -6.766 17.842 20.469 1.00 9.68 219 ILE A O 1
ATOM 1762 N N . ASN A 1 220 ? -7.380 19.869 21.345 1.00 10.56 220 ASN A N 1
ATOM 1763 C CA . ASN A 1 220 ? -6.070 20.360 21.786 1.00 10.93 220 ASN A CA 1
ATOM 1764 C C . ASN A 1 220 ? -5.081 20.541 20.635 1.00 10.41 220 ASN A C 1
ATOM 1765 O O . ASN A 1 220 ? -3.825 20.324 20.773 1.00 9.83 220 ASN A O 1
ATOM 1770 N N . GLU A 1 221 ? -5.624 20.961 19.473 1.00 10.89 221 GLU A N 1
ATOM 1771 C CA . GLU A 1 221 ? -4.809 21.385 18.366 1.00 12.76 221 GLU A CA 1
ATOM 1772 C C . GLU A 1 221 ? -4.483 22.894 18.535 1.00 12.80 221 GLU A C 1
ATOM 1773 O O . GLU A 1 221 ? -3.944 23.279 19.548 1.00 14.16 221 GLU A O 1
ATOM 1779 N N . GLU A 1 222 ? -4.832 23.763 17.591 1.00 12.02 222 GLU A N 1
ATOM 1780 C CA . GLU A 1 222 ? -4.473 25.160 17.788 1.00 9.12 222 GLU A CA 1
ATOM 1781 C C . GLU A 1 222 ? -5.345 25.842 18.882 1.00 11.70 222 GLU A C 1
ATOM 1782 O O . GLU A 1 222 ? -4.881 26.744 19.602 1.00 10.54 222 GLU A O 1
ATOM 1788 N N . ASP A 1 223 ? -6.607 25.418 18.993 1.00 10.15 223 ASP A N 1
ATOM 1789 C CA . ASP A 1 223 ? -7.530 25.830 20.081 1.00 12.20 223 ASP A CA 1
ATOM 1790 C C . ASP A 1 223 ? -7.966 24.559 20.864 1.00 10.54 223 ASP A C 1
ATOM 1791 O O . ASP A 1 223 ? -7.847 23.442 20.364 1.00 13.62 223 ASP A O 1
ATOM 1796 N N . HIS A 1 224 ? -8.423 24.720 22.090 1.00 10.58 224 HIS A N 1
ATOM 1797 C CA . HIS A 1 224 ? -8.709 23.523 22.893 1.00 9.10 224 HIS A CA 1
ATOM 1798 C C . HIS A 1 224 ? -9.653 22.631 22.144 1.00 9.16 224 HIS A C 1
ATOM 1799 O O . HIS A 1 224 ? -9.547 21.404 22.235 1.00 10.39 224 HIS A O 1
ATOM 1806 N N . THR A 1 225 ? -10.606 23.215 21.438 1.00 10.36 225 THR A N 1
ATOM 1807 C CA . THR A 1 225 ? -11.496 22.404 20.568 1.00 11.13 225 THR A CA 1
ATOM 1808 C C . THR A 1 225 ? -11.682 23.078 19.206 1.00 11.49 225 THR A C 1
ATOM 1809 O O . THR A 1 225 ? -11.726 24.304 19.107 1.00 12.85 225 THR A O 1
ATOM 1813 N N . ARG A 1 226 ? -11.811 22.261 18.184 1.00 10.29 226 ARG A N 1
ATOM 1814 C CA . ARG A 1 226 ? -12.257 22.723 16.877 1.00 11.16 226 ARG A CA 1
ATOM 1815 C C . ARG A 1 226 ? -13.497 21.859 16.570 1.00 11.39 226 ARG A C 1
ATOM 1816 O O . ARG A 1 226 ? -13.394 20.636 16.504 1.00 13.05 226 ARG A O 1
ATOM 1824 N N . ILE A 1 227 ? -14.647 22.517 16.419 1.00 11.76 227 ILE A N 1
ATOM 1825 C CA . ILE A 1 227 ? -15.915 21.808 16.321 1.00 11.96 227 ILE A CA 1
ATOM 1826 C C . ILE A 1 227 ? -16.435 21.956 14.878 1.00 12.53 227 ILE A C 1
ATOM 1827 O O . ILE A 1 227 ? -16.456 23.064 14.346 1.00 11.45 227 ILE A O 1
ATOM 1832 N N . ILE A 1 228 ? -16.747 20.834 14.222 1.00 12.55 228 ILE A N 1
ATOM 1833 C CA . ILE A 1 228 ? -17.011 20.863 12.788 1.00 12.29 228 ILE A CA 1
ATOM 1834 C C . ILE A 1 228 ? -18.295 20.061 12.554 1.00 12.14 228 ILE A C 1
ATOM 1835 O O . ILE A 1 228 ? -18.407 18.931 12.996 1.00 11.80 228 ILE A O 1
ATOM 1840 N N . SER A 1 229 ? -19.227 20.671 11.806 1.00 11.78 229 SER A N 1
ATOM 1841 C CA . SER A 1 229 ? -20.400 19.990 11.302 1.00 10.02 229 SER A CA 1
ATOM 1842 C C . SER A 1 229 ? -20.228 20.013 9.782 1.00 10.12 229 SER A C 1
ATOM 1843 O O . SER A 1 229 ? -19.953 21.073 9.192 1.00 7.21 229 SER A O 1
ATOM 1859 N N . GLN A 1 231 ? -21.538 17.848 5.844 1.00 13.44 231 GLN A N 1
ATOM 1860 C CA . GLN A 1 231 ? -22.247 16.781 5.170 1.00 12.03 231 GLN A CA 1
ATOM 1861 C C . GLN A 1 231 ? -22.104 16.941 3.659 1.00 13.34 231 GLN A C 1
ATOM 1862 O O . GLN A 1 231 ? -21.778 18.008 3.141 1.00 13.51 231 GLN A O 1
ATOM 1881 N N . GLY A 1 233 ? -23.352 17.504 -0.137 1.00 11.91 233 GLY A N 1
ATOM 1882 C CA . GLY A 1 233 ? -24.371 18.336 -0.692 1.00 11.11 233 GLY A CA 1
ATOM 1883 C C . GLY A 1 233 ? -24.410 19.723 -0.121 1.00 12.49 233 GLY A C 1
ATOM 1884 O O . GLY A 1 233 ? -23.429 20.205 0.476 1.00 12.21 233 GLY A O 1
ATOM 1885 N N . GLY A 1 234 ? -25.542 20.385 -0.356 1.00 11.18 234 GLY A N 1
ATOM 1886 C CA . GLY A 1 234 ? -25.609 21.847 -0.171 1.00 13.21 234 GLY A CA 1
ATOM 1887 C C . GLY A 1 234 ? -26.585 22.304 0.891 1.00 11.80 234 GLY A C 1
ATOM 1888 O O . GLY A 1 234 ? -27.019 23.475 0.911 1.00 11.24 234 GLY A O 1
ATOM 1889 N N . ASN A 1 235 ? -26.982 21.420 1.800 1.00 12.97 235 ASN A N 1
ATOM 1890 C CA . ASN A 1 235 ? -28.014 21.887 2.731 1.00 12.23 235 ASN A CA 1
ATOM 1891 C C . ASN A 1 235 ? -27.363 22.602 3.931 1.00 12.20 235 ASN A C 1
ATOM 1892 O O . ASN A 1 235 ? -27.171 22.000 5.001 1.00 10.96 235 ASN A O 1
ATOM 1905 N N . LYS A 1 237 ? -28.276 25.077 5.897 1.00 10.10 237 LYS A N 1
ATOM 1906 C CA . LYS A 1 237 ? -29.047 25.297 7.114 1.00 11.68 237 LYS A CA 1
ATOM 1907 C C . LYS A 1 237 ? -29.015 24.029 7.998 1.00 12.21 237 LYS A C 1
ATOM 1908 O O . LYS A 1 237 ? -28.931 24.126 9.273 1.00 12.49 237 LYS A O 1
ATOM 1914 N N . GLU A 1 238 ? -29.149 22.841 7.389 1.00 13.01 238 GLU A N 1
ATOM 1915 C CA . GLU A 1 238 ? -29.085 21.603 8.181 1.00 13.51 238 GLU A CA 1
ATOM 1916 C C . GLU A 1 238 ? -27.753 21.441 8.928 1.00 12.95 238 GLU A C 1
ATOM 1917 O O . GLU A 1 238 ? -27.725 21.025 10.087 1.00 11.91 238 GLU A O 1
ATOM 1923 N N . VAL A 1 239 ? -26.663 21.812 8.244 1.00 10.67 239 VAL A N 1
ATOM 1924 C CA . VAL A 1 239 ? -25.309 21.689 8.790 1.00 9.46 239 VAL A CA 1
ATOM 1925 C C . VAL A 1 239 ? -25.218 22.620 9.975 1.00 9.71 239 VAL A C 1
ATOM 1926 O O . VAL A 1 239 ? -24.706 22.219 11.006 1.00 10.40 239 VAL A O 1
ATOM 1930 N N . PHE A 1 240 ? -25.740 23.842 9.828 1.00 9.38 240 PHE A N 1
ATOM 1931 C CA . PHE A 1 240 ? -25.678 24.833 10.909 1.00 11.41 240 PHE A CA 1
ATOM 1932 C C . PHE A 1 240 ? -26.543 24.446 12.129 1.00 11.18 240 PHE A C 1
ATOM 1933 O O . PHE A 1 240 ? -26.169 24.649 13.268 1.00 10.02 240 PHE A O 1
ATOM 1941 N N . GLU A 1 241 ? -27.717 23.891 11.862 1.00 11.59 241 GLU A N 1
ATOM 1942 C CA . GLU A 1 241 ? -28.569 23.474 12.928 1.00 12.46 241 GLU A CA 1
ATOM 1943 C C . GLU A 1 241 ? -27.882 22.403 13.769 1.00 11.95 241 GLU A C 1
ATOM 1944 O O . GLU A 1 241 ? -27.918 22.443 15.013 1.00 12.95 241 GLU A O 1
ATOM 1950 N N . ARG A 1 242 ? -27.268 21.431 13.127 1.00 9.83 242 ARG A N 1
ATOM 1951 C CA . ARG A 1 242 ? -26.604 20.342 13.869 1.00 9.90 242 ARG A CA 1
ATOM 1952 C C . ARG A 1 242 ? -25.390 20.914 14.640 1.00 11.66 242 ARG A C 1
ATOM 1953 O O . ARG A 1 242 ? -25.128 20.592 15.801 1.00 11.72 242 ARG A O 1
ATOM 1961 N N . PHE A 1 243 ? -24.647 21.796 13.979 1.00 10.90 243 PHE A N 1
ATOM 1962 C CA . PHE A 1 243 ? -23.539 22.520 14.600 1.00 11.40 243 PHE A CA 1
ATOM 1963 C C . PHE A 1 243 ? -24.018 23.169 15.950 1.00 11.79 243 PHE A C 1
ATOM 1964 O O . PHE A 1 243 ? -23.440 22.923 17.038 1.00 12.46 243 PHE A O 1
ATOM 1972 N N . THR A 1 244 ? -25.058 23.988 15.870 1.00 12.24 244 THR A N 1
ATOM 1973 C CA . THR A 1 244 ? -25.522 24.700 17.055 1.00 13.50 244 THR A CA 1
ATOM 1974 C C . THR A 1 244 ? -26.012 23.738 18.164 1.00 13.57 244 THR A C 1
ATOM 1975 O O . THR A 1 244 ? -25.758 24.009 19.359 1.00 12.17 244 THR A O 1
ATOM 1979 N N . ARG A 1 245 ? -26.711 22.651 17.800 1.00 13.05 245 ARG A N 1
ATOM 1980 C CA . ARG A 1 245 ? -27.170 21.683 18.820 1.00 16.05 245 ARG A CA 1
ATOM 1981 C C . ARG A 1 245 ? -25.993 21.010 19.495 1.00 15.27 245 ARG A C 1
ATOM 1982 O O . ARG A 1 245 ? -25.922 20.914 20.723 1.00 15.63 245 ARG A O 1
ATOM 1990 N N . GLY A 1 246 ? -25.045 20.555 18.694 1.00 14.51 246 GLY A N 1
ATOM 1991 C CA . GLY A 1 246 ? -23.809 20.017 19.256 1.00 13.58 246 GLY A CA 1
ATOM 1992 C C . GLY A 1 246 ? -23.084 20.919 20.214 1.00 14.49 246 GLY A C 1
ATOM 1993 O O . GLY A 1 246 ? -22.716 20.532 21.353 1.00 15.88 246 GLY A O 1
ATOM 1994 N N . LEU A 1 247 ? -22.822 22.124 19.752 1.00 13.77 247 LEU A N 1
ATOM 1995 C CA . LEU A 1 247 ? -22.224 23.165 20.561 1.00 14.59 247 LEU A CA 1
ATOM 1996 C C . LEU A 1 247 ? -22.938 23.388 21.905 1.00 14.78 247 LEU A C 1
ATOM 1997 O O . LEU A 1 247 ? -22.319 23.450 22.966 1.00 15.00 247 LEU A O 1
ATOM 2002 N N . THR A 1 248 ? -24.247 23.508 21.813 1.00 13.83 248 THR A N 1
ATOM 2003 C CA . THR A 1 248 ? -25.067 23.768 22.993 1.00 14.91 248 THR A CA 1
ATOM 2004 C C . THR A 1 248 ? -24.914 22.609 23.969 1.00 13.96 248 THR A C 1
ATOM 2005 O O . THR A 1 248 ? -24.732 22.807 25.203 1.00 15.66 248 THR A O 1
ATOM 2009 N N . GLU A 1 249 ? -25.064 21.381 23.457 1.00 13.45 249 GLU A N 1
ATOM 2010 C CA . GLU A 1 249 ? -25.048 20.274 24.405 1.00 14.39 249 GLU A CA 1
ATOM 2011 C C . GLU A 1 249 ? -23.650 20.062 24.979 1.00 14.87 249 GLU A C 1
ATOM 2012 O O . GLU A 1 249 ? -23.465 19.694 26.156 1.00 15.09 249 GLU A O 1
ATOM 2018 N N . VAL A 1 250 ? -22.621 20.277 24.169 1.00 14.31 250 VAL A N 1
ATOM 2019 C CA . VAL A 1 250 ? -21.254 20.083 24.729 1.00 14.14 250 VAL A CA 1
ATOM 2020 C C . VAL A 1 250 ? -20.978 21.133 25.853 1.00 13.01 250 VAL A C 1
ATOM 2021 O O . VAL A 1 250 ? -20.484 20.786 26.921 1.00 13.58 250 VAL A O 1
ATOM 2025 N N . GLU A 1 251 ? -21.378 22.390 25.622 1.00 11.64 251 GLU A N 1
ATOM 2026 C CA . GLU A 1 251 ? -21.226 23.499 26.577 1.00 15.05 251 GLU A CA 1
ATOM 2027 C C . GLU A 1 251 ? -21.965 23.210 27.888 1.00 14.86 251 GLU A C 1
ATOM 2028 O O . GLU A 1 251 ? -21.430 23.375 28.988 1.00 14.10 251 GLU A O 1
ATOM 2034 N N . LYS A 1 252 ? -23.203 22.780 27.729 1.00 14.90 252 LYS A N 1
ATOM 2035 C CA . LYS A 1 252 ? -24.018 22.387 28.868 1.00 14.94 252 LYS A CA 1
ATOM 2036 C C . LYS A 1 252 ? -23.345 21.293 29.706 1.00 14.32 252 LYS A C 1
ATOM 2037 O O . LYS A 1 252 ? -23.323 21.381 30.948 1.00 15.46 252 LYS A O 1
ATOM 2043 N N . HIS A 1 253 ? -22.912 20.208 29.083 1.00 11.74 253 HIS A N 1
ATOM 2044 C CA . HIS A 1 253 ? -22.259 19.156 29.813 1.00 13.61 253 HIS A CA 1
ATOM 2045 C C . HIS A 1 253 ? -21.045 19.675 30.573 1.00 14.59 253 HIS A C 1
ATOM 2046 O O . HIS A 1 253 ? -20.850 19.414 31.789 1.00 13.57 253 HIS A O 1
ATOM 2053 N N . ILE A 1 254 ? -20.211 20.411 29.868 1.00 14.15 254 ILE A N 1
ATOM 2054 C CA . ILE A 1 254 ? -19.012 20.898 30.537 1.00 15.13 254 ILE A CA 1
ATOM 2055 C C . ILE A 1 254 ? -19.379 21.759 31.774 1.00 14.15 254 ILE A C 1
ATOM 2056 O O . ILE A 1 254 ? -18.772 21.638 32.876 1.00 15.56 254 ILE A O 1
ATOM 2061 N N . LYS A 1 255 ? -20.365 22.642 31.609 1.00 15.69 255 LYS A N 1
ATOM 2062 C CA . LYS A 1 255 ? -20.718 23.549 32.705 1.00 16.30 255 LYS A CA 1
ATOM 2063 C C . LYS A 1 255 ? -21.353 22.733 33.852 1.00 19.38 255 LYS A C 1
ATOM 2064 O O . LYS A 1 255 ? -20.950 22.885 35.038 1.00 18.48 255 LYS A O 1
ATOM 2070 N N . ASP A 1 256 ? -22.300 21.869 33.504 1.00 20.76 256 ASP A N 1
ATOM 2071 C CA . ASP A 1 256 ? -22.936 21.026 34.515 1.00 22.71 256 ASP A CA 1
ATOM 2072 C C . ASP A 1 256 ? -21.923 20.149 35.247 1.00 22.72 256 ASP A C 1
ATOM 2073 O O . ASP A 1 256 ? -22.012 19.989 36.494 1.00 24.49 256 ASP A O 1
ATOM 2078 N N . LYS A 1 257 ? -20.948 19.577 34.547 1.00 21.82 257 LYS A N 1
ATOM 2079 C CA . LYS A 1 257 ? -20.020 18.686 35.244 1.00 22.91 257 LYS A CA 1
ATOM 2080 C C . LYS A 1 257 ? -18.805 19.313 35.880 1.00 22.39 257 LYS A C 1
ATOM 2081 O O . LYS A 1 257 ? -18.296 18.753 36.852 1.00 23.36 257 LYS A O 1
ATOM 2087 N N . THR A 1 258 ? -18.324 20.436 35.367 1.00 21.13 258 THR A N 1
ATOM 2088 C CA . THR A 1 258 ? -17.095 21.021 35.912 1.00 20.90 258 THR A CA 1
ATOM 2089 C C . THR A 1 258 ? -17.211 22.472 36.352 1.00 19.83 258 THR A C 1
ATOM 2090 O O . THR A 1 258 ? -16.257 23.012 36.895 1.00 20.94 258 THR A O 1
ATOM 2094 N N . GLY A 1 259 ? -18.317 23.120 36.040 1.00 18.22 259 GLY A N 1
ATOM 2095 C CA . GLY A 1 259 ? -18.488 24.512 36.346 1.00 19.38 259 GLY A CA 1
ATOM 2096 C C . GLY A 1 259 ? -17.815 25.418 35.317 1.00 18.77 259 GLY A C 1
ATOM 2097 O O . GLY A 1 259 ? -17.962 26.635 35.382 1.00 20.64 259 GLY A O 1
ATOM 2098 N N . LYS A 1 260 ? -17.111 24.834 34.357 1.00 17.47 260 LYS A N 1
ATOM 2099 C CA . LYS A 1 260 ? -16.315 25.633 33.421 1.00 17.09 260 LYS A CA 1
ATOM 2100 C C . LYS A 1 260 ? -17.116 26.097 32.215 1.00 17.13 260 LYS A C 1
ATOM 2101 O O . LYS A 1 260 ? -18.194 25.544 31.944 1.00 16.22 260 LYS A O 1
ATOM 2107 N N . GLU A 1 261 ? -16.623 27.142 31.522 1.00 15.50 261 GLU A N 1
ATOM 2108 C CA . GLU A 1 261 ? -17.353 27.731 30.419 1.00 16.66 261 GLU A CA 1
ATOM 2109 C C . GLU A 1 261 ? -16.356 28.080 29.297 1.00 16.48 261 GLU A C 1
ATOM 2110 O O . GLU A 1 261 ? -15.151 28.045 29.497 1.00 14.12 261 GLU A O 1
ATOM 2116 N N . PHE A 1 262 ? -16.893 28.448 28.142 1.00 15.44 262 PHE A N 1
ATOM 2117 C CA . PHE A 1 262 ? -16.088 28.870 27.047 1.00 15.49 262 PHE A CA 1
ATOM 2118 C C . PHE A 1 262 ? -15.532 30.250 27.268 1.00 14.90 262 PHE A C 1
ATOM 2119 O O . PHE A 1 262 ? -16.172 31.129 27.877 1.00 15.42 262 PHE A O 1
ATOM 2135 N N . LYS A 1 264 ? -14.909 33.861 26.431 1.00 14.90 264 LYS A N 1
ATOM 2136 C CA . LYS A 1 264 ? -15.694 34.778 25.666 1.00 15.98 264 LYS A CA 1
ATOM 2137 C C . LYS A 1 264 ? -15.767 36.090 26.364 1.00 17.26 264 LYS A C 1
ATOM 2138 O O . LYS A 1 264 ? -15.814 36.148 27.593 1.00 16.67 264 LYS A O 1
ATOM 2144 N N . ASN A 1 265 ? -15.778 37.164 25.593 1.00 17.37 265 ASN A N 1
ATOM 2145 C CA . ASN A 1 265 ? -16.082 38.476 26.205 1.00 17.26 265 ASN A CA 1
ATOM 2146 C C . ASN A 1 265 ? -16.884 39.380 25.276 1.00 17.95 265 ASN A C 1
ATOM 2147 O O . ASN A 1 265 ? -17.054 39.071 24.089 1.00 15.53 265 ASN A O 1
ATOM 2152 N N . ASP A 1 266 ? -17.426 40.465 25.819 1.00 18.78 266 ASP A N 1
ATOM 2153 C CA . ASP A 1 266 ? -18.290 41.386 25.027 1.00 20.77 266 ASP A CA 1
ATOM 2154 C C . ASP A 1 266 ? -17.552 42.061 23.887 1.00 18.39 266 ASP A C 1
ATOM 2155 O O . ASP A 1 266 ? -18.154 42.414 22.877 1.00 18.79 266 ASP A O 1
ATOM 2160 N N . HIS A 1 267 ? -16.235 42.265 24.078 1.00 16.65 267 HIS A N 1
ATOM 2161 C CA . HIS A 1 267 ? -15.446 42.961 23.076 1.00 15.66 267 HIS A CA 1
ATOM 2162 C C . HIS A 1 267 ? -15.043 42.084 21.909 1.00 14.24 267 HIS A C 1
ATOM 2163 O O . HIS A 1 267 ? -15.273 42.445 20.745 1.00 15.79 267 HIS A O 1
ATOM 2170 N N . LEU A 1 268 ? -14.431 40.941 22.224 1.00 11.36 268 LEU A N 1
ATOM 2171 C CA . LEU A 1 268 ? -13.865 40.105 21.193 1.00 12.48 268 LEU A CA 1
ATOM 2172 C C . LEU A 1 268 ? -14.766 38.938 20.790 1.00 12.42 268 LEU A C 1
ATOM 2173 O O . LEU A 1 268 ? -14.392 38.186 19.868 1.00 11.55 268 LEU A O 1
ATOM 2178 N N . GLY A 1 269 ? -15.940 38.800 21.439 1.00 13.26 269 GLY A N 1
ATOM 2179 C CA . GLY A 1 269 ? -16.709 37.529 21.323 1.00 13.08 269 GLY A CA 1
ATOM 2180 C C . GLY A 1 269 ? -15.878 36.323 21.796 1.00 12.60 269 GLY A C 1
ATOM 2181 O O . GLY A 1 269 ? -15.183 36.367 22.846 1.00 12.26 269 GLY A O 1
ATOM 2182 N N . PHE A 1 270 ? -15.860 35.248 21.009 1.00 10.89 270 PHE A N 1
ATOM 2183 C CA . PHE A 1 270 ? -15.102 34.087 21.455 1.00 11.61 270 PHE A CA 1
ATOM 2184 C C . PHE A 1 270 ? -13.618 34.341 21.357 1.00 12.04 270 PHE A C 1
ATOM 2185 O O . PHE A 1 270 ? -13.130 34.864 20.328 1.00 12.87 270 PHE A O 1
ATOM 2193 N N . VAL A 1 271 ? -12.886 33.993 22.440 1.00 12.22 271 VAL A N 1
ATOM 2194 C CA . VAL A 1 271 ? -11.396 34.205 22.412 1.00 10.94 271 VAL A CA 1
ATOM 2195 C C . VAL A 1 271 ? -10.688 32.939 21.874 1.00 12.72 271 VAL A C 1
ATOM 2196 O O . VAL A 1 271 ? -10.844 31.788 22.387 1.00 12.67 271 VAL A O 1
ATOM 2200 N N . LEU A 1 272 ? -9.948 33.127 20.808 1.00 11.21 272 LEU A N 1
ATOM 2201 C CA . LEU A 1 272 ? -9.171 32.071 20.180 1.00 10.73 272 LEU A CA 1
ATOM 2202 C C . LEU A 1 272 ? -7.711 32.447 20.177 1.00 11.83 272 LEU A C 1
ATOM 2203 O O . LEU A 1 272 ? -7.340 33.604 20.412 1.00 11.99 272 LEU A O 1
ATOM 2208 N N . THR A 1 273 ? -6.882 31.448 19.950 1.00 9.81 273 THR A N 1
ATOM 2209 C CA . THR A 1 273 ? -5.429 31.575 20.084 1.00 13.01 273 THR A CA 1
ATOM 2210 C C . THR A 1 273 ? -4.893 32.543 19.038 1.00 11.86 273 THR A C 1
ATOM 2211 O O . THR A 1 273 ? -4.022 33.362 19.312 1.00 12.47 273 THR A O 1
ATOM 2215 N N . CYS A 1 274 ? -5.352 32.395 17.792 1.00 12.25 274 CYS A N 1
ATOM 2216 C CA . CYS A 1 274 ? -4.836 33.265 16.713 1.00 11.14 274 CYS A CA 1
ATOM 2217 C C . CYS A 1 274 ? -5.834 34.460 16.626 1.00 10.98 274 CYS A C 1
ATOM 2218 O O . CYS A 1 274 ? -7.048 34.248 16.545 1.00 10.94 274 CYS A O 1
ATOM 2221 N N . PRO A 1 275 ? -5.342 35.704 16.569 1.00 10.00 275 PRO A N 1
ATOM 2222 C CA . PRO A 1 275 ? -6.274 36.848 16.538 1.00 10.92 275 PRO A CA 1
ATOM 2223 C C . PRO A 1 275 ? -7.114 36.830 15.256 1.00 10.30 275 PRO A C 1
ATOM 2224 O O . PRO A 1 275 ? -8.152 37.518 15.217 1.00 12.40 275 PRO A O 1
ATOM 2228 N N . SER A 1 276 ? -6.679 36.114 14.230 1.00 11.63 276 SER A N 1
ATOM 2229 C CA . SER A 1 276 ? -7.425 36.055 12.951 1.00 11.69 276 SER A CA 1
ATOM 2230 C C . SER A 1 276 ? -8.761 35.404 13.122 1.00 11.79 276 SER A C 1
ATOM 2231 O O . SER A 1 276 ? -9.693 35.642 12.299 1.00 13.41 276 SER A O 1
ATOM 2234 N N . ASN A 1 277 ? -8.874 34.590 14.168 1.00 10.58 277 ASN A N 1
ATOM 2235 C CA . ASN A 1 277 ? -10.124 33.765 14.393 1.00 10.69 277 ASN A CA 1
ATOM 2236 C C . ASN A 1 277 ? -11.106 34.296 15.441 1.00 12.81 277 ASN A C 1
ATOM 2237 O O . ASN A 1 277 ? -12.079 33.581 15.812 1.00 15.21 277 ASN A O 1
ATOM 2242 N N . LEU A 1 278 ? -10.867 35.488 15.979 1.00 10.59 278 LEU A N 1
ATOM 2243 C CA . LEU A 1 278 ? -11.697 35.990 17.045 1.00 10.21 278 LEU A CA 1
ATOM 2244 C C . LEU A 1 278 ? -13.131 36.301 16.596 1.00 10.57 278 LEU A C 1
ATOM 2245 O O . LEU A 1 278 ? -13.406 36.438 15.394 1.00 14.40 278 LEU A O 1
ATOM 2250 N N . GLY A 1 279 ? -14.030 36.493 17.546 1.00 9.83 279 GLY A N 1
ATOM 2251 C CA . GLY A 1 279 ? -15.377 36.901 17.194 1.00 10.70 279 GLY A CA 1
ATOM 2252 C C . GLY A 1 279 ? -16.277 35.673 17.180 1.00 9.97 279 GLY A C 1
ATOM 2253 O O . GLY A 1 279 ? -16.677 35.197 18.238 1.00 11.57 279 GLY A O 1
ATOM 2254 N N . THR A 1 280 ? -16.549 35.148 16.005 1.00 9.46 280 THR A N 1
ATOM 2255 C CA . THR A 1 280 ? -17.268 33.863 15.852 1.00 11.12 280 THR A CA 1
ATOM 2256 C C . THR A 1 280 ? -16.305 32.682 15.811 1.00 11.65 280 THR A C 1
ATOM 2257 O O . THR A 1 280 ? -16.708 31.545 16.070 1.00 12.85 280 THR A O 1
ATOM 2261 N N . GLY A 1 281 ? -15.068 32.920 15.385 1.00 10.76 281 GLY A N 1
ATOM 2262 C CA . GLY A 1 281 ? -14.221 31.769 15.097 1.00 12.24 281 GLY A CA 1
ATOM 2263 C C . GLY A 1 281 ? -14.731 30.904 13.929 1.00 11.02 281 GLY A C 1
ATOM 2264 O O . GLY A 1 281 ? -14.177 29.805 13.675 1.00 11.60 281 GLY A O 1
ATOM 2265 N N . VAL A 1 282 ? -15.715 31.375 13.168 1.00 8.73 282 VAL A N 1
ATOM 2266 C CA . VAL A 1 282 ? -16.376 30.456 12.210 1.00 10.43 282 VAL A CA 1
ATOM 2267 C C . VAL A 1 282 ? -15.710 30.505 10.861 1.00 10.61 282 VAL A C 1
ATOM 2268 O O . VAL A 1 282 ? -15.462 31.596 10.337 1.00 11.25 282 VAL A O 1
ATOM 2272 N N . ARG A 1 283 ? -15.402 29.318 10.308 1.00 9.21 283 ARG A N 1
ATOM 2273 C CA . ARG A 1 283 ? -15.171 29.100 8.904 1.00 9.76 283 ARG A CA 1
ATOM 2274 C C . ARG A 1 283 ? -16.340 28.278 8.397 1.00 10.97 283 ARG A C 1
ATOM 2275 O O . ARG A 1 283 ? -16.488 27.085 8.724 1.00 12.38 283 ARG A O 1
ATOM 2283 N N . CYS A 1 284 ? -17.229 28.963 7.668 1.00 9.98 284 CYS A N 1
ATOM 2284 C CA . CYS A 1 284 ? -18.316 28.304 6.974 1.00 9.92 284 CYS A CA 1
ATOM 2285 C C . CYS A 1 284 ? -17.893 28.144 5.498 1.00 9.49 284 CYS A C 1
ATOM 2286 O O . CYS A 1 284 ? -17.459 29.126 4.864 1.00 9.01 284 CYS A O 1
ATOM 2289 N N . SER A 1 285 ? -17.769 26.896 5.041 1.00 9.35 285 SER A N 1
ATOM 2290 C CA . SER A 1 285 ? -17.234 26.690 3.688 1.00 10.54 285 SER A CA 1
ATOM 2291 C C . SER A 1 285 ? -18.051 25.733 2.844 1.00 10.49 285 SER A C 1
ATOM 2292 O O . SER A 1 285 ? -18.749 24.864 3.353 1.00 10.52 285 SER A O 1
ATOM 2295 N N . VAL A 1 286 ? -17.851 25.787 1.540 1.00 11.08 286 VAL A N 1
ATOM 2296 C CA . VAL A 1 286 ? -18.298 24.686 0.714 1.00 11.16 286 VAL A CA 1
ATOM 2297 C C . VAL A 1 286 ? -17.069 24.247 -0.057 1.00 12.90 286 VAL A C 1
ATOM 2298 O O . VAL A 1 286 ? -16.108 25.042 -0.228 1.00 12.31 286 VAL A O 1
ATOM 2302 N N . HIS A 1 287 ? -17.131 23.038 -0.592 1.00 12.22 287 HIS A N 1
ATOM 2303 C CA . HIS A 1 287 ? -16.194 22.593 -1.615 1.00 13.75 287 HIS A CA 1
ATOM 2304 C C . HIS A 1 287 ? -17.049 22.556 -2.892 1.00 12.89 287 HIS A C 1
ATOM 2305 O O . HIS A 1 287 ? -18.094 21.860 -2.947 1.00 14.09 287 HIS A O 1
ATOM 2312 N N . ALA A 1 288 ? -16.692 23.452 -3.832 1.00 12.01 288 ALA A N 1
ATOM 2313 C CA . ALA A 1 288 ? -17.467 23.646 -5.020 1.00 11.15 288 ALA A CA 1
ATOM 2314 C C . ALA A 1 288 ? -16.638 23.471 -6.299 1.00 11.45 288 ALA A C 1
ATOM 2315 O O . ALA A 1 288 ? -15.482 23.885 -6.358 1.00 14.13 288 ALA A O 1
ATOM 2317 N N . LYS A 1 289 ? -17.294 22.926 -7.293 1.00 10.33 289 LYS A N 1
ATOM 2318 C CA . LYS A 1 289 ? -16.678 22.593 -8.558 1.00 11.68 289 LYS A CA 1
ATOM 2319 C C . LYS A 1 289 ? -16.910 23.749 -9.511 1.00 8.80 289 LYS A C 1
ATOM 2320 O O . LYS A 1 289 ? -17.953 23.826 -10.142 1.00 11.95 289 LYS A O 1
ATOM 2326 N N . LEU A 1 290 ? -15.878 24.602 -9.672 1.00 11.08 290 LEU A N 1
ATOM 2327 C CA . LEU A 1 290 ? -16.083 25.906 -10.428 1.00 11.23 290 LEU A CA 1
ATOM 2328 C C . LEU A 1 290 ? -14.983 26.082 -11.464 1.00 9.77 290 LEU A C 1
ATOM 2329 O O . LEU A 1 290 ? -14.203 27.035 -11.397 1.00 12.17 290 LEU A O 1
ATOM 2334 N N . PRO A 1 291 ? -14.841 25.135 -12.384 1.00 11.49 291 PRO A N 1
ATOM 2335 C CA . PRO A 1 291 ? -13.661 25.225 -13.279 1.00 10.62 291 PRO A CA 1
ATOM 2336 C C . PRO A 1 291 ? -13.749 26.360 -14.322 1.00 9.28 291 PRO A C 1
ATOM 2337 O O . PRO A 1 291 ? -12.706 26.902 -14.699 1.00 10.62 291 PRO A O 1
ATOM 2341 N N . HIS A 1 292 ? -14.954 26.752 -14.726 1.00 11.06 292 HIS A N 1
ATOM 2342 C CA . HIS A 1 292 ? -15.051 27.969 -15.569 1.00 11.72 292 HIS A CA 1
ATOM 2343 C C . HIS A 1 292 ? -14.703 29.267 -14.817 1.00 12.24 292 HIS A C 1
ATOM 2344 O O . HIS A 1 292 ? -14.032 30.128 -15.367 1.00 12.16 292 HIS A O 1
ATOM 2359 N N . ALA A 1 294 ? -12.643 29.325 -12.501 1.00 12.71 294 ALA A N 1
ATOM 2360 C CA . ALA A 1 294 ? -11.206 29.302 -12.332 1.00 14.89 294 ALA A CA 1
ATOM 2361 C C . ALA A 1 294 ? -10.403 29.957 -13.499 1.00 16.42 294 ALA A C 1
ATOM 2362 O O . ALA A 1 294 ? -9.287 30.440 -13.281 1.00 16.35 294 ALA A O 1
ATOM 2364 N N . LYS A 1 295 ? -10.967 29.886 -14.701 1.00 17.62 295 LYS A N 1
ATOM 2365 C CA . LYS A 1 295 ? -10.382 30.454 -15.903 1.00 18.29 295 LYS A CA 1
ATOM 2366 C C . LYS A 1 295 ? -10.705 31.929 -15.991 1.00 18.78 295 LYS A C 1
ATOM 2367 O O . LYS A 1 295 ? -10.153 32.616 -16.832 1.00 17.57 295 LYS A O 1
ATOM 2373 N N . ASP A 1 296 ? -11.618 32.429 -15.141 1.00 14.35 296 ASP A N 1
ATOM 2374 C CA . ASP A 1 296 ? -11.957 33.836 -15.207 1.00 15.88 296 ASP A CA 1
ATOM 2375 C C . ASP A 1 296 ? -11.100 34.736 -14.324 1.00 16.42 296 ASP A C 1
ATOM 2376 O O . ASP A 1 296 ? -11.007 34.503 -13.090 1.00 15.70 296 ASP A O 1
ATOM 2381 N N . LYS A 1 297 ? -10.475 35.772 -14.912 1.00 16.63 297 LYS A N 1
ATOM 2382 C CA . LYS A 1 297 ? -9.534 36.618 -14.145 1.00 18.21 297 LYS A CA 1
ATOM 2383 C C . LYS A 1 297 ? -10.242 37.466 -13.066 1.00 17.06 297 LYS A C 1
ATOM 2384 O O . LYS A 1 297 ? -9.552 38.124 -12.243 1.00 17.63 297 LYS A O 1
ATOM 2390 N N . ARG A 1 298 ? -11.585 37.536 -13.077 1.00 15.03 298 ARG A N 1
ATOM 2391 C CA . ARG A 1 298 ? -12.258 38.312 -12.068 1.00 13.86 298 ARG A CA 1
ATOM 2392 C C . ARG A 1 298 ? -12.564 37.462 -10.814 1.00 13.75 298 ARG A C 1
ATOM 2393 O O . ARG A 1 298 ? -13.163 37.963 -9.903 1.00 13.97 298 ARG A O 1
ATOM 2401 N N . PHE A 1 299 ? -12.263 36.180 -10.837 1.00 13.27 299 PHE A N 1
ATOM 2402 C CA . PHE A 1 299 ? -12.810 35.255 -9.804 1.00 13.15 299 PHE A CA 1
ATOM 2403 C C . PHE A 1 299 ? -12.440 35.737 -8.377 1.00 14.58 299 PHE A C 1
ATOM 2404 O O . PHE A 1 299 ? -13.331 35.873 -7.535 1.00 14.25 299 PHE A O 1
ATOM 2412 N N . GLU A 1 300 ? -11.163 36.025 -8.095 1.00 14.51 300 GLU A N 1
ATOM 2413 C CA . GLU A 1 300 ? -10.758 36.527 -6.780 1.00 15.58 300 GLU A CA 1
ATOM 2414 C C . GLU A 1 300 ? -11.457 37.827 -6.352 1.00 17.21 300 GLU A C 1
ATOM 2415 O O . GLU A 1 300 ? -12.009 37.919 -5.248 1.00 14.33 300 GLU A O 1
ATOM 2421 N N . GLU A 1 301 ? -11.529 38.788 -7.282 1.00 15.35 301 GLU A N 1
ATOM 2422 C CA . GLU A 1 301 ? -12.210 40.023 -7.062 1.00 16.60 301 GLU A CA 1
ATOM 2423 C C . GLU A 1 301 ? -13.704 39.828 -6.756 1.00 15.20 301 GLU A C 1
ATOM 2424 O O . GLU A 1 301 ? -14.256 40.496 -5.893 1.00 15.19 301 GLU A O 1
ATOM 2430 N N . ILE A 1 302 ? -14.353 38.984 -7.528 1.00 13.13 302 ILE A N 1
ATOM 2431 C CA . ILE A 1 302 ? -15.777 38.676 -7.304 1.00 11.97 302 ILE A CA 1
ATOM 2432 C C . ILE A 1 302 ? -15.987 38.081 -5.895 1.00 10.60 302 ILE A C 1
ATOM 2433 O O . ILE A 1 302 ? -16.892 38.480 -5.154 1.00 10.63 302 ILE A O 1
ATOM 2438 N N . CYS A 1 303 ? -15.135 37.132 -5.521 1.00 12.08 303 CYS A N 1
ATOM 2439 C CA . CYS A 1 303 ? -15.165 36.493 -4.166 1.00 11.52 303 CYS A CA 1
ATOM 2440 C C . CYS A 1 303 ? -14.961 37.576 -3.124 1.00 13.45 303 CYS A C 1
ATOM 2441 O O . CYS A 1 303 ? -15.769 37.716 -2.195 1.00 12.79 303 CYS A O 1
ATOM 2444 N N . THR A 1 304 ? -13.923 38.371 -3.314 1.00 12.77 304 THR A N 1
ATOM 2445 C CA . THR A 1 304 ? -13.660 39.403 -2.305 1.00 14.89 304 THR A CA 1
ATOM 2446 C C . THR A 1 304 ? -14.835 40.357 -2.138 1.00 15.25 304 THR A C 1
ATOM 2447 O O . THR A 1 304 ? -15.141 40.774 -1.050 1.00 15.11 304 THR A O 1
ATOM 2451 N N . LYS A 1 305 ? -15.435 40.774 -3.253 1.00 14.91 305 LYS A N 1
ATOM 2452 C CA . LYS A 1 305 ? -16.556 41.693 -3.183 1.00 16.25 305 LYS A CA 1
ATOM 2453 C C . LYS A 1 305 ? -17.735 41.088 -2.443 1.00 14.87 305 LYS A C 1
ATOM 2454 O O . LYS A 1 305 ? -18.532 41.817 -1.882 1.00 15.18 305 LYS A O 1
ATOM 2468 N N . ARG A 1 307 ? -17.385 39.088 0.058 1.00 11.34 307 ARG A N 1
ATOM 2469 C CA . ARG A 1 307 ? -16.845 38.752 1.418 1.00 11.52 307 ARG A CA 1
ATOM 2470 C C . ARG A 1 307 ? -16.520 37.252 1.543 1.00 12.68 307 ARG A C 1
ATOM 2471 O O . ARG A 1 307 ? -16.573 36.676 2.660 1.00 13.21 307 ARG A O 1
ATOM 2479 N N . LEU A 1 308 ? -16.095 36.663 0.431 1.00 10.86 308 LEU A N 1
ATOM 2480 C CA . LEU A 1 308 ? -15.700 35.240 0.380 1.00 11.66 308 LEU A CA 1
ATOM 2481 C C . LEU A 1 308 ? -14.174 35.103 0.110 1.00 12.95 308 LEU A C 1
ATOM 2482 O O . LEU A 1 308 ? -13.562 35.966 -0.533 1.00 14.25 308 LEU A O 1
ATOM 2487 N N . GLN A 1 309 ? -13.567 34.049 0.656 1.00 13.81 309 GLN A N 1
ATOM 2488 C CA . GLN A 1 309 ? -12.201 33.648 0.321 1.00 14.40 309 GLN A CA 1
ATOM 2489 C C . GLN A 1 309 ? -12.307 32.379 -0.490 1.00 16.10 309 GLN A C 1
ATOM 2490 O O . GLN A 1 309 ? -13.096 31.447 -0.147 1.00 14.03 309 GLN A O 1
ATOM 2496 N N . LYS A 1 310 ? -11.508 32.299 -1.562 1.00 16.18 310 LYS A N 1
ATOM 2497 C CA . LYS A 1 310 ? -11.378 31.088 -2.297 1.00 18.67 310 LYS A CA 1
ATOM 2498 C C . LYS A 1 310 ? -9.984 30.504 -2.079 1.00 21.66 310 LYS A C 1
ATOM 2499 O O . LYS A 1 310 ? -8.978 31.236 -2.053 1.00 21.88 310 LYS A O 1
ATOM 2505 N N . ARG A 1 311 ? -9.944 29.204 -1.839 1.00 22.52 311 ARG A N 1
ATOM 2506 C CA . ARG A 1 311 ? -8.719 28.469 -1.587 1.00 24.86 311 ARG A CA 1
ATOM 2507 C C . ARG A 1 311 ? -8.825 27.208 -2.415 1.00 25.37 311 ARG A C 1
ATOM 2508 O O . ARG A 1 311 ? -9.788 26.467 -2.315 1.00 22.69 311 ARG A O 1
ATOM 2516 N N . GLY A 1 312 ? -7.819 26.976 -3.239 1.00 26.91 312 GLY A N 1
ATOM 2517 C CA . GLY A 1 312 ? -7.822 25.804 -4.112 1.00 30.84 312 GLY A CA 1
ATOM 2518 C C . GLY A 1 312 ? -6.826 24.813 -3.521 1.00 33.26 312 GLY A C 1
ATOM 2519 O O . GLY A 1 312 ? -6.236 25.072 -2.465 1.00 33.51 312 GLY A O 1
ATOM 2520 N N . THR A 1 313 ? -6.645 23.679 -4.191 1.00 35.38 313 THR A N 1
ATOM 2521 C CA . THR A 1 313 ? -5.659 22.656 -3.768 1.00 37.65 313 THR A CA 1
ATOM 2522 C C . THR A 1 313 ? -4.218 23.137 -4.028 1.00 38.85 313 THR A C 1
ATOM 2523 O O . THR A 1 313 ? -3.237 22.632 -3.428 1.00 39.11 313 THR A O 1
ATOM 2527 N N . SER A 1 314 ? -4.091 24.125 -4.912 1.00 40.33 314 SER A N 1
ATOM 2528 C CA . SER A 1 314 ? -2.795 24.496 -5.453 1.00 41.95 314 SER A CA 1
ATOM 2529 C C . SER A 1 314 ? -2.542 25.962 -5.143 1.00 42.67 314 SER A C 1
ATOM 2530 O O . SER A 1 314 ? -1.632 26.552 -5.724 1.00 43.40 314 SER A O 1
ATOM 2533 N N . VAL A 1 321 ? -6.759 22.011 -8.766 1.00 27.12 321 VAL A N 1
ATOM 2534 C CA . VAL A 1 321 ? -7.076 20.761 -9.485 1.00 26.11 321 VAL A CA 1
ATOM 2535 C C . VAL A 1 321 ? -8.556 20.610 -9.644 1.00 25.86 321 VAL A C 1
ATOM 2536 O O . VAL A 1 321 ? -9.300 20.564 -8.648 1.00 24.05 321 VAL A O 1
ATOM 2540 N N . GLY A 1 322 ? -8.994 20.521 -10.892 1.00 23.87 322 GLY A N 1
ATOM 2541 C CA . GLY A 1 322 ? -10.380 20.207 -11.170 1.00 22.79 322 GLY A CA 1
ATOM 2542 C C . GLY A 1 322 ? -11.150 21.481 -11.191 1.00 22.65 322 GLY A C 1
ATOM 2543 O O . GLY A 1 322 ? -12.354 21.511 -11.515 1.00 24.32 322 GLY A O 1
ATOM 2544 N N . GLY A 1 323 ? -10.485 22.576 -10.828 1.00 21.22 323 GLY A N 1
ATOM 2545 C CA . GLY A 1 323 ? -11.244 23.771 -10.489 1.00 19.51 323 GLY A CA 1
ATOM 2546 C C . GLY A 1 323 ? -12.100 23.693 -9.201 1.00 18.81 323 GLY A C 1
ATOM 2547 O O . GLY A 1 323 ? -13.067 24.424 -9.017 1.00 19.62 323 GLY A O 1
ATOM 2548 N N . VAL A 1 324 ? -11.722 22.841 -8.287 1.00 18.41 324 VAL A N 1
ATOM 2549 C CA . VAL A 1 324 ? -12.470 22.693 -7.039 1.00 17.54 324 VAL A CA 1
ATOM 2550 C C . VAL A 1 324 ? -11.902 23.613 -5.996 1.00 17.66 324 VAL A C 1
ATOM 2551 O O . VAL A 1 324 ? -10.699 23.630 -5.765 1.00 16.71 324 VAL A O 1
ATOM 2555 N N . TYR A 1 325 ? -12.771 24.408 -5.380 1.00 15.46 325 TYR A N 1
ATOM 2556 C CA . TYR A 1 325 ? -12.346 25.398 -4.442 1.00 16.23 325 TYR A CA 1
ATOM 2557 C C . TYR A 1 325 ? -13.088 25.219 -3.136 1.00 15.22 325 TYR A C 1
ATOM 2558 O O . TYR A 1 325 ? -14.277 24.886 -3.132 1.00 14.64 325 TYR A O 1
ATOM 2567 N N . ASP A 1 326 ? -12.381 25.455 -2.032 1.00 15.67 326 ASP A N 1
ATOM 2568 C CA . ASP A 1 326 ? -13.029 25.718 -0.795 1.00 16.23 326 ASP A CA 1
ATOM 2569 C C . ASP A 1 326 ? -13.472 27.187 -0.833 1.00 15.17 326 ASP A C 1
ATOM 2570 O O . ASP A 1 326 ? -12.653 28.060 -1.004 1.00 15.37 326 ASP A O 1
ATOM 2575 N N . ILE A 1 327 ? -14.753 27.469 -0.648 1.00 13.35 327 ILE A N 1
ATOM 2576 C CA . ILE A 1 327 ? -15.190 28.876 -0.669 1.00 11.40 327 ILE A CA 1
ATOM 2577 C C . ILE A 1 327 ? -15.724 29.144 0.761 1.00 10.54 327 ILE A C 1
ATOM 2578 O O . ILE A 1 327 ? -16.613 28.405 1.234 1.00 12.23 327 ILE A O 1
ATOM 2583 N N . SER A 1 328 ? -15.184 30.139 1.455 1.00 10.81 328 SER A N 1
ATOM 2584 C CA . SER A 1 328 ? -15.588 30.379 2.879 1.00 11.11 328 SER A CA 1
ATOM 2585 C C . SER A 1 328 ? -15.783 31.862 3.210 1.00 10.02 328 SER A C 1
ATOM 2586 O O . SER A 1 328 ? -15.533 32.760 2.347 1.00 10.85 328 SER A O 1
ATOM 2589 N N . ASN A 1 329 ? -16.293 32.184 4.404 1.00 11.16 329 ASN A N 1
ATOM 2590 C CA . ASN A 1 329 ? -16.506 33.601 4.768 1.00 11.15 329 ASN A CA 1
ATOM 2591 C C . ASN A 1 329 ? -15.177 34.254 5.089 1.00 10.93 329 ASN A C 1
ATOM 2592 O O . ASN A 1 329 ? -14.335 33.698 5.845 1.00 10.77 329 ASN A O 1
ATOM 2597 N N . LEU A 1 330 ? -14.997 35.480 4.585 1.00 11.60 330 LEU A N 1
ATOM 2598 C CA . LEU A 1 330 ? -13.800 36.186 4.937 1.00 14.48 330 LEU A CA 1
ATOM 2599 C C . LEU A 1 330 ? -13.851 36.749 6.366 1.00 12.80 330 LEU A C 1
ATOM 2600 O O . LEU A 1 330 ? -12.778 36.906 7.008 1.00 13.45 330 LEU A O 1
ATOM 2605 N N . ASP A 1 331 ? -15.060 37.092 6.851 1.00 12.16 331 ASP A N 1
ATOM 2606 C CA . ASP A 1 331 ? -15.235 37.958 8.023 1.00 12.90 331 ASP A CA 1
ATOM 2607 C C . ASP A 1 331 ? -15.509 37.061 9.231 1.00 13.25 331 ASP A C 1
ATOM 2608 O O . ASP A 1 331 ? -16.270 36.113 9.125 1.00 15.00 331 ASP A O 1
ATOM 2613 N N . ARG A 1 332 ? -14.902 37.398 10.360 1.00 12.68 332 ARG A N 1
ATOM 2614 C CA . ARG A 1 332 ? -15.133 36.668 11.626 1.00 12.92 332 ARG A CA 1
ATOM 2615 C C . ARG A 1 332 ? -15.586 37.530 12.856 1.00 11.91 332 ARG A C 1
ATOM 2616 O O . ARG A 1 332 ? -16.395 37.086 13.707 1.00 12.55 332 ARG A O 1
ATOM 2624 N N . LEU A 1 333 ? -15.080 38.767 12.932 1.00 11.85 333 LEU A N 1
ATOM 2625 C CA . LEU A 1 333 ? -15.185 39.605 14.134 1.00 11.61 333 LEU A CA 1
ATOM 2626 C C . LEU A 1 333 ? -16.022 40.830 13.721 1.00 12.34 333 LEU A C 1
ATOM 2627 O O . LEU A 1 333 ? -15.693 41.428 12.752 1.00 13.82 333 LEU A O 1
ATOM 2632 N N . GLY A 1 334 ? -17.096 41.139 14.431 1.00 12.38 334 GLY A N 1
ATOM 2633 C CA . GLY A 1 334 ? -17.917 42.325 14.209 1.00 14.14 334 GLY A CA 1
ATOM 2634 C C . GLY A 1 334 ? -19.096 42.011 13.302 1.00 14.45 334 GLY A C 1
ATOM 2635 O O . GLY A 1 334 ? -19.801 42.940 12.878 1.00 13.94 334 GLY A O 1
ATOM 2636 N N . SER A 1 335 ? -19.300 40.725 12.970 1.00 12.77 335 SER A N 1
ATOM 2637 C CA . SER A 1 335 ? -20.609 40.294 12.379 1.00 12.67 335 SER A CA 1
ATOM 2638 C C . SER A 1 335 ? -20.895 38.931 13.009 1.00 11.78 335 SER A C 1
ATOM 2639 O O . SER A 1 335 ? -19.976 38.302 13.545 1.00 13.63 335 SER A O 1
ATOM 2642 N N . SER A 1 336 ? -22.133 38.484 12.977 1.00 11.31 336 SER A N 1
ATOM 2643 C CA . SER A 1 336 ? -22.498 37.287 13.690 1.00 10.90 336 SER A CA 1
ATOM 2644 C C . SER A 1 336 ? -22.313 35.965 12.871 1.00 10.84 336 SER A C 1
ATOM 2645 O O . SER A 1 336 ? -22.070 35.970 11.667 1.00 9.92 336 SER A O 1
ATOM 2648 N N . GLU A 1 337 ? -22.352 34.831 13.549 1.00 9.83 337 GLU A N 1
ATOM 2649 C CA . GLU A 1 337 ? -22.387 33.539 12.869 1.00 10.46 337 GLU A CA 1
ATOM 2650 C C . GLU A 1 337 ? -23.491 33.482 11.770 1.00 10.54 337 GLU A C 1
ATOM 2651 O O . GLU A 1 337 ? -23.224 32.950 10.679 1.00 10.41 337 GLU A O 1
ATOM 2657 N N . VAL A 1 338 ? -24.724 33.947 12.105 1.00 8.93 338 VAL A N 1
ATOM 2658 C CA . VAL A 1 338 ? -25.861 33.884 11.196 1.00 10.71 338 VAL A CA 1
ATOM 2659 C C . VAL A 1 338 ? -25.474 34.715 9.940 1.00 10.84 338 VAL A C 1
ATOM 2660 O O . VAL A 1 338 ? -25.621 34.283 8.802 1.00 11.78 338 VAL A O 1
ATOM 2664 N N . GLU A 1 339 ? -24.969 35.914 10.168 1.00 12.13 339 GLU A N 1
ATOM 2665 C CA . GLU A 1 339 ? -24.530 36.751 9.018 1.00 10.79 339 GLU A CA 1
ATOM 2666 C C . GLU A 1 339 ? -23.463 36.083 8.175 1.00 10.97 339 GLU A C 1
ATOM 2667 O O . GLU A 1 339 ? -23.507 36.140 6.927 1.00 11.78 339 GLU A O 1
ATOM 2673 N N . GLN A 1 340 ? -22.464 35.499 8.833 1.00 10.16 340 GLN A N 1
ATOM 2674 C CA . GLN A 1 340 ? -21.355 34.871 8.051 1.00 8.93 340 GLN A CA 1
ATOM 2675 C C . GLN A 1 340 ? -21.824 33.682 7.242 1.00 9.79 340 GLN A C 1
ATOM 2676 O O . GLN A 1 340 ? -21.461 33.536 6.033 1.00 11.79 340 GLN A O 1
ATOM 2682 N N . VAL A 1 341 ? -22.609 32.819 7.879 1.00 8.31 341 VAL A N 1
ATOM 2683 C CA . VAL A 1 341 ? -23.136 31.651 7.160 1.00 8.90 341 VAL A CA 1
ATOM 2684 C C . VAL A 1 341 ? -24.057 32.089 6.002 1.00 8.46 341 VAL A C 1
ATOM 2685 O O . VAL A 1 341 ? -24.008 31.577 4.884 1.00 7.52 341 VAL A O 1
ATOM 2689 N N . ASN A 1 342 ? -24.906 33.071 6.272 1.00 8.54 342 ASN A N 1
ATOM 2690 C CA . ASN A 1 342 ? -25.763 33.538 5.172 1.00 9.29 342 ASN A CA 1
ATOM 2691 C C . ASN A 1 342 ? -24.966 34.209 4.054 1.00 9.55 342 ASN A C 1
ATOM 2692 O O . ASN A 1 342 ? -25.350 34.099 2.904 1.00 11.06 342 ASN A O 1
ATOM 2697 N N . CYS A 1 343 ? -23.878 34.898 4.389 1.00 10.35 343 CYS A N 1
ATOM 2698 C CA . CYS A 1 343 ? -22.995 35.472 3.381 1.00 11.10 343 CYS A CA 1
ATOM 2699 C C . CYS A 1 343 ? -22.487 34.351 2.445 1.00 11.84 343 CYS A C 1
ATOM 2700 O O . CYS A 1 343 ? -22.422 34.553 1.208 1.00 10.46 343 CYS A O 1
ATOM 2703 N N . VAL A 1 344 ? -22.061 33.218 3.028 1.00 8.41 344 VAL A N 1
ATOM 2704 C CA . VAL A 1 344 ? -21.579 32.088 2.214 1.00 9.70 344 VAL A CA 1
ATOM 2705 C C . VAL A 1 344 ? -22.680 31.551 1.322 1.00 9.83 344 VAL A C 1
ATOM 2706 O O . VAL A 1 344 ? -22.477 31.322 0.104 1.00 10.31 344 VAL A O 1
ATOM 2710 N N . ILE A 1 345 ? -23.861 31.328 1.890 1.00 10.66 345 ILE A N 1
ATOM 2711 C CA . ILE A 1 345 ? -24.973 30.796 1.102 1.00 10.11 345 ILE A CA 1
ATOM 2712 C C . ILE A 1 345 ? -25.307 31.732 -0.055 1.00 11.56 345 ILE A C 1
ATOM 2713 O O . ILE A 1 345 ? -25.401 31.307 -1.212 1.00 10.17 345 ILE A O 1
ATOM 2718 N N . LYS A 1 346 ? -25.489 33.004 0.262 1.00 12.42 346 LYS A N 1
ATOM 2719 C CA . LYS A 1 346 ? -25.846 33.995 -0.797 1.00 12.74 346 LYS A CA 1
ATOM 2720 C C . LYS A 1 346 ? -24.760 34.033 -1.918 1.00 11.26 346 LYS A C 1
ATOM 2721 O O . LYS A 1 346 ? -25.050 34.092 -3.134 1.00 11.26 346 LYS A O 1
ATOM 2727 N N . GLY A 1 347 ? -23.507 34.091 -1.498 1.00 9.88 347 GLY A N 1
ATOM 2728 C CA . GLY A 1 347 ? -22.425 34.255 -2.451 1.00 10.99 347 GLY A CA 1
ATOM 2729 C C . GLY A 1 347 ? -22.149 33.018 -3.278 1.00 10.97 347 GLY A C 1
ATOM 2730 O O . GLY A 1 347 ? -21.906 33.115 -4.480 1.00 9.88 347 GLY A O 1
ATOM 2731 N N . VAL A 1 348 ? -22.295 31.830 -2.671 1.00 11.52 348 VAL A N 1
ATOM 2732 C CA . VAL A 1 348 ? -22.082 30.589 -3.437 1.00 10.53 348 VAL A CA 1
ATOM 2733 C C . VAL A 1 348 ? -23.209 30.422 -4.407 1.00 10.38 348 VAL A C 1
ATOM 2734 O O . VAL A 1 348 ? -23.000 29.950 -5.555 1.00 9.41 348 VAL A O 1
ATOM 2738 N N . LYS A 1 349 ? -24.416 30.852 -3.995 1.00 8.49 349 LYS A N 1
ATOM 2739 C CA . LYS A 1 349 ? -25.485 30.803 -4.987 1.00 9.37 349 LYS A CA 1
ATOM 2740 C C . LYS A 1 349 ? -25.117 31.561 -6.226 1.00 7.98 349 LYS A C 1
ATOM 2741 O O . LYS A 1 349 ? -25.390 31.091 -7.373 1.00 9.29 349 LYS A O 1
ATOM 2747 N N . VAL A 1 350 ? -24.569 32.750 -6.045 1.00 7.32 350 VAL A N 1
ATOM 2748 C CA . VAL A 1 350 ? -24.174 33.575 -7.252 1.00 9.69 350 VAL A CA 1
ATOM 2749 C C . VAL A 1 350 ? -23.082 32.861 -8.018 1.00 9.87 350 VAL A C 1
ATOM 2750 O O . VAL A 1 350 ? -23.144 32.789 -9.249 1.00 11.47 350 VAL A O 1
ATOM 2754 N N . LEU A 1 351 ? -22.046 32.336 -7.341 1.00 9.04 351 LEU A N 1
ATOM 2755 C CA . LEU A 1 351 ? -21.029 31.594 -8.087 1.00 8.42 351 LEU A CA 1
ATOM 2756 C C . LEU A 1 351 ? -21.530 30.449 -8.903 1.00 9.67 351 LEU A C 1
ATOM 2757 O O . LEU A 1 351 ? -21.008 30.168 -10.036 1.00 8.17 351 LEU A O 1
ATOM 2762 N N . ILE A 1 352 ? -22.564 29.755 -8.384 1.00 9.63 352 ILE A N 1
ATOM 2763 C CA . ILE A 1 352 ? -23.081 28.633 -9.106 1.00 10.01 352 ILE A CA 1
ATOM 2764 C C . ILE A 1 352 ? -23.807 29.124 -10.328 1.00 10.19 352 ILE A C 1
ATOM 2765 O O . ILE A 1 352 ? -23.655 28.542 -11.432 1.00 12.21 352 ILE A O 1
ATOM 2770 N N . GLU A 1 353 ? -24.619 30.189 -10.187 1.00 9.15 353 GLU A N 1
ATOM 2771 C CA . GLU A 1 353 ? -25.278 30.722 -11.350 1.00 11.10 353 GLU A CA 1
ATOM 2772 C C . GLU A 1 353 ? -24.315 31.189 -12.412 1.00 11.08 353 GLU A C 1
ATOM 2773 O O . GLU A 1 353 ? -24.614 31.056 -13.610 1.00 11.15 353 GLU A O 1
ATOM 2787 N N . GLU A 1 355 ? -21.169 29.983 -12.807 1.00 11.99 355 GLU A N 1
ATOM 2788 C CA . GLU A 1 355 ? -20.555 28.810 -13.384 1.00 10.76 355 GLU A CA 1
ATOM 2789 C C . GLU A 1 355 ? -21.484 28.277 -14.485 1.00 11.54 355 GLU A C 1
ATOM 2790 O O . GLU A 1 355 ? -21.039 27.926 -15.607 1.00 10.01 355 GLU A O 1
ATOM 2796 N N . LYS A 1 356 ? -22.791 28.251 -14.199 1.00 10.93 356 LYS A N 1
ATOM 2797 C CA . LYS A 1 356 ? -23.743 27.667 -15.130 1.00 13.01 356 LYS A CA 1
ATOM 2798 C C . LYS A 1 356 ? -23.864 28.483 -16.422 1.00 13.15 356 LYS A C 1
ATOM 2799 O O . LYS A 1 356 ? -24.053 27.914 -17.477 1.00 13.69 356 LYS A O 1
ATOM 2805 N N . LYS A 1 357 ? -23.832 29.801 -16.325 1.00 12.70 357 LYS A N 1
ATOM 2806 C CA . LYS A 1 357 ? -23.817 30.641 -17.550 1.00 14.03 357 LYS A CA 1
ATOM 2807 C C . LYS A 1 357 ? -22.541 30.359 -18.399 1.00 13.22 357 LYS A C 1
ATOM 2808 O O . LYS A 1 357 ? -22.606 30.263 -19.642 1.00 13.42 357 LYS A O 1
ATOM 2814 N N . LEU A 1 358 ? -21.391 30.288 -17.751 1.00 12.20 358 LEU A N 1
ATOM 2815 C CA . LEU A 1 358 ? -20.118 30.118 -18.440 1.00 12.46 358 LEU A CA 1
ATOM 2816 C C . LEU A 1 358 ? -20.065 28.762 -19.197 1.00 13.67 358 LEU A C 1
ATOM 2817 O O . LEU A 1 358 ? -19.495 28.698 -20.325 1.00 15.32 358 LEU A O 1
ATOM 2822 N N . GLU A 1 359 ? -20.673 27.717 -18.616 1.00 13.65 359 GLU A N 1
ATOM 2823 C CA . GLU A 1 359 ? -20.773 26.426 -19.332 1.00 15.84 359 GLU A CA 1
ATOM 2824 C C . GLU A 1 359 ? -21.492 26.558 -20.656 1.00 16.88 359 GLU A C 1
ATOM 2825 O O . GLU A 1 359 ? -21.141 25.839 -21.602 1.00 18.46 359 GLU A O 1
ATOM 2831 N N . LYS A 1 360 ? -22.455 27.476 -20.743 1.00 18.01 360 LYS A N 1
ATOM 2832 C CA . LYS A 1 360 ? -23.257 27.656 -21.958 1.00 17.65 360 LYS A CA 1
ATOM 2833 C C . LYS A 1 360 ? -22.667 28.735 -22.839 1.00 17.41 360 LYS A C 1
ATOM 2834 O O . LYS A 1 360 ? -23.278 29.086 -23.830 1.00 17.75 360 LYS A O 1
ATOM 2840 N N . GLY A 1 361 ? -21.520 29.281 -22.454 1.00 15.68 361 GLY A N 1
ATOM 2841 C CA . GLY A 1 361 ? -20.891 30.371 -23.214 1.00 17.62 361 GLY A CA 1
ATOM 2842 C C . GLY A 1 361 ? -21.776 31.616 -23.192 1.00 16.66 361 GLY A C 1
ATOM 2843 O O . GLY A 1 361 ? -21.897 32.346 -24.202 1.00 16.40 361 GLY A O 1
ATOM 2844 N N . GLU A 1 362 ? -22.438 31.830 -22.066 1.00 14.90 362 GLU A N 1
ATOM 2845 C CA . GLU A 1 362 ? -23.252 33.053 -21.876 1.00 15.09 362 GLU A CA 1
ATOM 2846 C C . GLU A 1 362 ? -22.584 34.043 -20.927 1.00 13.47 362 GLU A C 1
ATOM 2847 O O . GLU A 1 362 ? -21.634 33.723 -20.268 1.00 13.97 362 GLU A O 1
ATOM 2853 N N . SER A 1 363 ? -23.086 35.281 -20.923 1.00 12.76 363 SER A N 1
ATOM 2854 C CA . SER A 1 363 ? -22.502 36.360 -20.084 1.00 11.14 363 SER A CA 1
ATOM 2855 C C . SER A 1 363 ? -22.799 36.158 -18.591 1.00 11.00 363 SER A C 1
ATOM 2856 O O . SER A 1 363 ? -23.914 35.717 -18.209 1.00 12.30 363 SER A O 1
ATOM 2859 N N . ILE A 1 364 ? -21.842 36.512 -17.752 1.00 12.11 364 ILE A N 1
ATOM 2860 C CA . ILE A 1 364 ? -22.085 36.641 -16.295 1.00 14.01 364 ILE A CA 1
ATOM 2861 C C . ILE A 1 364 ? -21.891 38.093 -15.897 1.00 15.70 364 ILE A C 1
ATOM 2862 O O . ILE A 1 364 ? -21.942 38.445 -14.726 1.00 15.77 364 ILE A O 1
ATOM 2867 N N . ASP A 1 365 ? -21.692 38.957 -16.895 1.00 17.11 365 ASP A N 1
ATOM 2868 C CA . ASP A 1 365 ? -21.157 40.295 -16.580 1.00 18.72 365 ASP A CA 1
ATOM 2869 C C . ASP A 1 365 ? -22.184 41.034 -15.733 1.00 19.96 365 ASP A C 1
ATOM 2870 O O . ASP A 1 365 ? -21.853 41.810 -14.842 1.00 23.58 365 ASP A O 1
ATOM 2875 N N . ASP A 1 366 ? -23.432 40.758 -15.975 1.00 20.89 366 ASP A N 1
ATOM 2876 C CA . ASP A 1 366 ? -24.528 41.370 -15.236 1.00 23.27 366 ASP A CA 1
ATOM 2877 C C . ASP A 1 366 ? -24.813 40.751 -13.851 1.00 22.35 366 ASP A C 1
ATOM 2878 O O . ASP A 1 366 ? -25.625 41.280 -13.067 1.00 22.84 366 ASP A O 1
ATOM 2883 N N . LEU A 1 367 ? -24.103 39.665 -13.500 1.00 19.52 367 LEU A N 1
ATOM 2884 C CA . LEU A 1 367 ? -24.240 39.025 -12.202 1.00 18.96 367 LEU A CA 1
ATOM 2885 C C . LEU A 1 367 ? -23.166 39.516 -11.245 1.00 18.35 367 LEU A C 1
ATOM 2886 O O . LEU A 1 367 ? -23.231 39.226 -10.043 1.00 18.78 367 LEU A O 1
ATOM 2891 N N . VAL A 1 368 ? -22.126 40.130 -11.785 1.00 18.75 368 VAL A N 1
ATOM 2892 C CA . VAL A 1 368 ? -20.985 40.543 -11.000 1.00 19.45 368 VAL A CA 1
ATOM 2893 C C . VAL A 1 368 ? -21.439 41.590 -9.982 1.00 23.86 368 VAL A C 1
ATOM 2894 O O . VAL A 1 368 ? -22.176 42.544 -10.331 1.00 23.41 368 VAL A O 1
ATOM 2898 N N . PRO A 1 369 ? -21.048 41.397 -8.722 1.00 25.27 369 PRO A N 1
ATOM 2899 C CA . PRO A 1 369 ? -21.442 42.357 -7.703 1.00 28.80 369 PRO A CA 1
ATOM 2900 C C . PRO A 1 369 ? -20.725 43.724 -7.893 1.00 31.72 369 PRO A C 1
ATOM 2901 O O . PRO A 1 369 ? -19.599 43.799 -8.435 1.00 32.10 369 PRO A O 1
ATOM 2905 N N . LYS A 1 370 ? -21.392 44.806 -7.490 1.00 35.60 370 LYS A N 1
ATOM 2906 C CA . LYS A 1 370 ? -20.843 46.154 -7.653 1.00 38.93 370 LYS A CA 1
ATOM 2907 C C . LYS A 1 370 ? -19.538 46.324 -6.880 1.00 40.15 370 LYS A C 1
ATOM 2908 O O . LYS A 1 370 ? -18.743 47.220 -7.220 1.00 42.08 370 LYS A O 1
ATOM 2915 N N . ALA B 1 2 ? 7.915 30.352 33.488 1.00 12.38 2 ALA B N 1
ATOM 2916 C CA . ALA B 1 2 ? 7.219 29.050 33.594 1.00 11.89 2 ALA B CA 1
ATOM 2917 C C . ALA B 1 2 ? 5.734 29.321 33.413 1.00 11.96 2 ALA B C 1
ATOM 2918 O O . ALA B 1 2 ? 5.342 30.474 33.518 1.00 13.57 2 ALA B O 1
ATOM 2920 N N . ASN B 1 3 ? 4.917 28.289 33.168 1.00 10.10 3 ASN B N 1
ATOM 2921 C CA . ASN B 1 3 ? 3.468 28.423 33.212 1.00 10.14 3 ASN B CA 1
ATOM 2922 C C . ASN B 1 3 ? 3.064 28.329 34.702 1.00 10.75 3 ASN B C 1
ATOM 2923 O O . ASN B 1 3 ? 3.238 27.257 35.328 1.00 7.69 3 ASN B O 1
ATOM 2928 N N . LEU B 1 4 ? 2.592 29.453 35.260 1.00 9.67 4 LEU B N 1
ATOM 2929 C CA . LEU B 1 4 ? 2.240 29.588 36.681 1.00 12.57 4 LEU B CA 1
ATOM 2930 C C . LEU B 1 4 ? 1.032 28.701 37.068 1.00 11.93 4 LEU B C 1
ATOM 2931 O O . LEU B 1 4 ? 0.865 28.360 38.237 1.00 12.87 4 LEU B O 1
ATOM 2936 N N . ASN B 1 5 ? 0.212 28.378 36.097 1.00 12.11 5 ASN B N 1
ATOM 2937 C CA . ASN B 1 5 ? -0.852 27.409 36.284 1.00 13.02 5 ASN B CA 1
ATOM 2938 C C . ASN B 1 5 ? -0.370 26.005 36.590 1.00 12.31 5 ASN B C 1
ATOM 2939 O O . ASN B 1 5 ? -1.073 25.259 37.285 1.00 11.56 5 ASN B O 1
ATOM 2944 N N . GLN B 1 6 ? 0.809 25.617 36.084 1.00 9.46 6 GLN B N 1
ATOM 2945 C CA . GLN B 1 6 ? 1.240 24.233 36.263 1.00 10.25 6 GLN B CA 1
ATOM 2946 C C . GLN B 1 6 ? 1.288 23.847 37.766 1.00 11.32 6 GLN B C 1
ATOM 2947 O O . GLN B 1 6 ? 0.911 22.743 38.113 1.00 10.47 6 GLN B O 1
ATOM 2953 N N . LYS B 1 7 ? 1.717 24.752 38.651 1.00 12.97 7 LYS B N 1
ATOM 2954 C CA . LYS B 1 7 ? 1.867 24.374 40.064 1.00 15.93 7 LYS B CA 1
ATOM 2955 C C . LYS B 1 7 ? 0.483 24.082 40.715 1.00 15.69 7 LYS B C 1
ATOM 2956 O O . LYS B 1 7 ? 0.404 23.463 41.752 1.00 19.36 7 LYS B O 1
ATOM 2962 N N . LYS B 1 8 ? -0.602 24.506 40.090 1.00 14.32 8 LYS B N 1
ATOM 2963 C CA . LYS B 1 8 ? -1.966 24.269 40.596 1.00 14.36 8 LYS B CA 1
ATOM 2964 C C . LYS B 1 8 ? -2.398 22.796 40.521 1.00 13.48 8 LYS B C 1
ATOM 2965 O O . LYS B 1 8 ? -3.485 22.416 41.055 1.00 14.15 8 LYS B O 1
ATOM 2971 N N . TYR B 1 9 ? -1.681 21.993 39.731 1.00 9.88 9 TYR B N 1
ATOM 2972 C CA . TYR B 1 9 ? -2.095 20.638 39.450 1.00 9.40 9 TYR B CA 1
ATOM 2973 C C . TYR B 1 9 ? -1.154 19.655 40.121 1.00 9.54 9 TYR B C 1
ATOM 2974 O O . TYR B 1 9 ? -0.017 19.962 40.379 1.00 10.10 9 TYR B O 1
ATOM 2983 N N . PRO B 1 10 ? -1.644 18.465 40.445 1.00 12.51 10 PRO B N 1
ATOM 2984 C CA . PRO B 1 10 ? -0.698 17.475 40.975 1.00 12.91 10 PRO B CA 1
ATOM 2985 C C . PRO B 1 10 ? 0.359 17.071 39.962 1.00 11.87 10 PRO B C 1
ATOM 2986 O O . PRO B 1 10 ? 0.044 16.960 38.727 1.00 12.22 10 PRO B O 1
ATOM 2990 N N . ALA B 1 11 ? 1.584 16.837 40.446 1.00 12.50 11 ALA B N 1
ATOM 2991 C CA . ALA B 1 11 ? 2.662 16.420 39.495 1.00 12.87 11 ALA B CA 1
ATOM 2992 C C . ALA B 1 11 ? 2.316 15.214 38.651 1.00 11.98 11 ALA B C 1
ATOM 2993 O O . ALA B 1 11 ? 2.745 15.158 37.482 1.00 10.82 11 ALA B O 1
ATOM 2995 N N . LYS B 1 12 ? 1.538 14.244 39.196 1.00 11.91 12 LYS B N 1
ATOM 2996 C CA . LYS B 1 12 ? 1.146 13.083 38.390 1.00 13.46 12 LYS B CA 1
ATOM 2997 C C . LYS B 1 12 ? 0.470 13.480 37.044 1.00 12.77 12 LYS B C 1
ATOM 2998 O O . LYS B 1 12 ? 0.638 12.793 35.989 1.00 12.58 12 LYS B O 1
ATOM 3004 N N . ASP B 1 13 ? -0.278 14.584 37.069 1.00 11.24 13 ASP B N 1
ATOM 3005 C CA . ASP B 1 13 ? -1.063 15.066 35.900 1.00 12.76 13 ASP B CA 1
ATOM 3006 C C . ASP B 1 13 ? -0.172 15.632 34.822 1.00 11.19 13 ASP B C 1
ATOM 3007 O O . ASP B 1 13 ? -0.604 15.698 33.610 1.00 9.65 13 ASP B O 1
ATOM 3012 N N . ASP B 1 14 ? 1.047 15.952 35.244 1.00 8.76 14 ASP B N 1
ATOM 3013 C CA . ASP B 1 14 ? 2.107 16.514 34.342 1.00 9.69 14 ASP B CA 1
ATOM 3014 C C . ASP B 1 14 ? 3.122 15.503 33.880 1.00 9.58 14 ASP B C 1
ATOM 3015 O O . ASP B 1 14 ? 3.901 15.779 32.950 1.00 9.69 14 ASP B O 1
ATOM 3020 N N . PHE B 1 15 ? 3.217 14.382 34.605 1.00 8.74 15 PHE B N 1
ATOM 3021 C CA . PHE B 1 15 ? 4.321 13.427 34.323 1.00 9.47 15 PHE B CA 1
ATOM 3022 C C . PHE B 1 15 ? 4.193 12.921 32.891 1.00 7.92 15 PHE B C 1
ATOM 3023 O O . PHE B 1 15 ? 3.118 12.417 32.463 1.00 8.14 15 PHE B O 1
ATOM 3031 N N . PRO B 1 16 ? 5.300 12.973 32.139 1.00 7.91 16 PRO B N 1
ATOM 3032 C CA . PRO B 1 16 ? 5.216 12.452 30.752 1.00 9.36 16 PRO B CA 1
ATOM 3033 C C . PRO B 1 16 ? 4.789 11.005 30.673 1.00 8.30 16 PRO B C 1
ATOM 3034 O O . PRO B 1 16 ? 5.042 10.219 31.586 1.00 11.07 16 PRO B O 1
ATOM 3038 N N . ASN B 1 17 ? 4.157 10.704 29.537 1.00 10.09 17 ASN B N 1
ATOM 3039 C CA . ASN B 1 17 ? 3.804 9.326 29.218 1.00 10.97 17 ASN B CA 1
ATOM 3040 C C . ASN B 1 17 ? 4.896 8.685 28.343 1.00 10.30 17 ASN B C 1
ATOM 3041 O O . ASN B 1 17 ? 4.959 9.002 27.119 1.00 12.97 17 ASN B O 1
ATOM 3046 N N . PHE B 1 18 ? 5.774 7.889 28.948 1.00 9.88 18 PHE B N 1
ATOM 3047 C CA . PHE B 1 18 ? 7.038 7.450 28.303 1.00 10.18 18 PHE B CA 1
ATOM 3048 C C . PHE B 1 18 ? 6.886 6.114 27.645 1.00 10.85 18 PHE B C 1
ATOM 3049 O O . PHE B 1 18 ? 7.863 5.467 27.254 1.00 10.59 18 PHE B O 1
ATOM 3057 N N . GLU B 1 19 ? 5.664 5.695 27.446 1.00 11.66 19 GLU B N 1
ATOM 3058 C CA . GLU B 1 19 ? 5.470 4.439 26.705 1.00 14.69 19 GLU B CA 1
ATOM 3059 C C . GLU B 1 19 ? 6.060 4.575 25.267 1.00 13.74 19 GLU B C 1
ATOM 3060 O O . GLU B 1 19 ? 5.857 5.586 24.578 1.00 15.35 19 GLU B O 1
ATOM 3066 N N . GLY B 1 20 ? 6.872 3.582 24.901 1.00 15.01 20 GLY B N 1
ATOM 3067 C CA . GLY B 1 20 ? 7.506 3.499 23.613 1.00 12.43 20 GLY B CA 1
ATOM 3068 C C . GLY B 1 20 ? 8.758 4.400 23.507 1.00 12.58 20 GLY B C 1
ATOM 3069 O O . GLY B 1 20 ? 9.462 4.397 22.450 1.00 11.90 20 GLY B O 1
ATOM 3070 N N . HIS B 1 21 ? 9.075 5.151 24.577 1.00 12.32 21 HIS B N 1
ATOM 3071 C CA . HIS B 1 21 ? 10.307 5.944 24.546 1.00 9.74 21 HIS B CA 1
ATOM 3072 C C . HIS B 1 21 ? 11.548 5.097 24.716 1.00 11.40 21 HIS B C 1
ATOM 3073 O O . HIS B 1 21 ? 11.563 4.034 25.363 1.00 11.40 21 HIS B O 1
ATOM 3080 N N . LYS B 1 22 ? 12.593 5.577 24.066 1.00 9.94 22 LYS B N 1
ATOM 3081 C CA . LYS B 1 22 ? 13.909 4.844 24.048 1.00 11.38 22 LYS B CA 1
ATOM 3082 C C . LYS B 1 22 ? 15.058 5.651 24.586 1.00 10.00 22 LYS B C 1
ATOM 3083 O O . LYS B 1 22 ? 16.220 5.301 24.354 1.00 11.62 22 LYS B O 1
ATOM 3089 N N . SER B 1 23 ? 14.766 6.642 25.423 1.00 10.03 23 SER B N 1
ATOM 3090 C CA . SER B 1 23 ? 15.803 7.577 25.800 1.00 8.54 23 SER B CA 1
ATOM 3091 C C . SER B 1 23 ? 16.300 7.345 27.227 1.00 9.32 23 SER B C 1
ATOM 3092 O O . SER B 1 23 ? 15.624 6.751 28.032 1.00 11.00 23 SER B O 1
ATOM 3095 N N . LEU B 1 24 ? 17.468 7.868 27.556 1.00 7.66 24 LEU B N 1
ATOM 3096 C CA . LEU B 1 24 ? 17.956 7.760 28.928 1.00 8.33 24 LEU B CA 1
ATOM 3097 C C . LEU B 1 24 ? 17.045 8.626 29.833 1.00 7.16 24 LEU B C 1
ATOM 3098 O O . LEU B 1 24 ? 16.874 8.348 31.018 1.00 8.98 24 LEU B O 1
ATOM 3103 N N . LEU B 1 25 ? 16.524 9.712 29.274 1.00 7.79 25 LEU B N 1
ATOM 3104 C CA . LEU B 1 25 ? 15.503 10.524 30.013 1.00 7.25 25 LEU B CA 1
ATOM 3105 C C . LEU B 1 25 ? 14.364 9.586 30.522 1.00 8.53 25 LEU B C 1
ATOM 3106 O O . LEU B 1 25 ? 13.974 9.665 31.674 1.00 8.21 25 LEU B O 1
ATOM 3111 N N . SER B 1 26 ? 13.806 8.795 29.608 1.00 8.48 26 SER B N 1
ATOM 3112 C CA . SER B 1 26 ? 12.678 7.935 29.979 1.00 10.06 26 SER B CA 1
ATOM 3113 C C . SER B 1 26 ? 13.084 6.871 30.990 1.00 10.25 26 SER B C 1
ATOM 3114 O O . SER B 1 26 ? 12.251 6.386 31.784 1.00 10.08 26 SER B O 1
ATOM 3117 N N . LYS B 1 27 ? 14.355 6.474 30.952 1.00 9.52 27 LYS B N 1
ATOM 3118 C CA . LYS B 1 27 ? 14.810 5.431 31.854 1.00 10.44 27 LYS B CA 1
ATOM 3119 C C . LYS B 1 27 ? 14.945 5.954 33.303 1.00 10.54 27 LYS B C 1
ATOM 3120 O O . LYS B 1 27 ? 14.644 5.205 34.297 1.00 10.98 27 LYS B O 1
ATOM 3126 N N . TYR B 1 28 ? 15.427 7.212 33.454 1.00 9.25 28 TYR B N 1
ATOM 3127 C CA . TYR B 1 28 ? 15.773 7.776 34.791 1.00 10.14 28 TYR B CA 1
ATOM 3128 C C . TYR B 1 28 ? 14.760 8.746 35.436 1.00 10.36 28 TYR B C 1
ATOM 3129 O O . TYR B 1 28 ? 14.862 8.970 36.621 1.00 11.61 28 TYR B O 1
ATOM 3138 N N . LEU B 1 29 ? 13.878 9.358 34.652 1.00 10.00 29 LEU B N 1
ATOM 3139 C CA . LEU B 1 29 ? 12.971 10.345 35.220 1.00 9.57 29 LEU B CA 1
ATOM 3140 C C . LEU B 1 29 ? 11.751 9.551 35.721 1.00 9.78 29 LEU B C 1
ATOM 3141 O O . LEU B 1 29 ? 10.878 9.239 34.944 1.00 9.08 29 LEU B O 1
ATOM 3146 N N . THR B 1 30 ? 11.739 9.229 37.019 1.00 10.11 30 THR B N 1
ATOM 3147 C CA . THR B 1 30 ? 10.645 8.491 37.585 1.00 11.10 30 THR B CA 1
ATOM 3148 C C . THR B 1 30 ? 9.522 9.472 37.956 1.00 10.51 30 THR B C 1
ATOM 3149 O O . THR B 1 30 ? 9.739 10.699 37.974 1.00 10.92 30 THR B O 1
ATOM 3153 N N . ALA B 1 31 ? 8.354 8.936 38.278 1.00 12.16 31 ALA B N 1
ATOM 3154 C CA . ALA B 1 31 ? 7.238 9.778 38.707 1.00 9.43 31 ALA B CA 1
ATOM 3155 C C . ALA B 1 31 ? 7.617 10.616 39.935 1.00 10.71 31 ALA B C 1
ATOM 3156 O O . ALA B 1 31 ? 7.290 11.827 40.056 1.00 9.81 31 ALA B O 1
ATOM 3158 N N . ASP B 1 32 ? 8.255 9.961 40.907 1.00 10.26 32 ASP B N 1
ATOM 3159 C CA . ASP B 1 32 ? 8.602 10.720 42.126 1.00 10.08 32 ASP B CA 1
ATOM 3160 C C . ASP B 1 32 ? 9.672 11.805 41.908 1.00 9.64 32 ASP B C 1
ATOM 3161 O O . ASP B 1 32 ? 9.629 12.886 42.527 1.00 9.06 32 ASP B O 1
ATOM 3174 N N . TYR B 1 34 ? 10.075 13.401 39.119 1.00 8.89 34 TYR B N 1
ATOM 3175 C CA . TYR B 1 34 ? 9.369 14.478 38.407 1.00 9.25 34 TYR B CA 1
ATOM 3176 C C . TYR B 1 34 ? 8.568 15.328 39.406 1.00 9.47 34 TYR B C 1
ATOM 3177 O O . TYR B 1 34 ? 8.578 16.554 39.362 1.00 8.22 34 TYR B O 1
ATOM 3186 N N . ALA B 1 35 ? 7.886 14.671 40.365 1.00 10.11 35 ALA B N 1
ATOM 3187 C CA . ALA B 1 35 ? 7.155 15.405 41.385 1.00 10.53 35 ALA B CA 1
ATOM 3188 C C . ALA B 1 35 ? 8.058 16.320 42.190 1.00 11.93 35 ALA B C 1
ATOM 3189 O O . 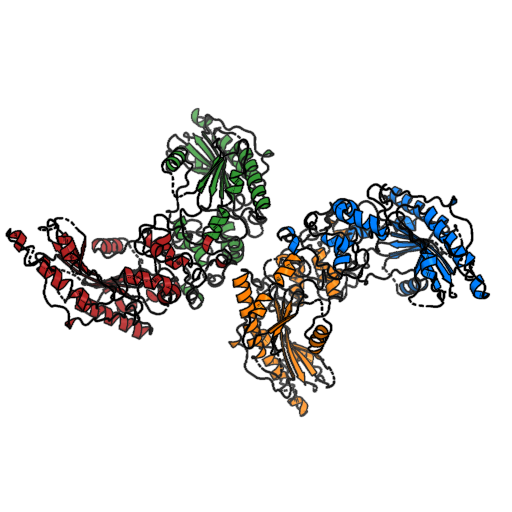ALA B 1 35 ? 7.689 17.480 42.450 1.00 10.59 35 ALA B O 1
ATOM 3191 N N . LYS B 1 36 ? 9.230 15.802 42.564 1.00 11.51 36 LYS B N 1
ATOM 3192 C CA . LYS B 1 36 ? 10.197 16.563 43.293 1.00 10.86 36 LYS B CA 1
ATOM 3193 C C . LYS B 1 36 ? 10.627 17.837 42.584 1.00 8.98 36 LYS B C 1
ATOM 3194 O O . LYS B 1 36 ? 10.683 18.918 43.190 1.00 11.15 36 LYS B O 1
ATOM 3200 N N . LEU B 1 37 ? 10.863 17.743 41.286 1.00 8.21 37 LEU B N 1
ATOM 3201 C CA . LEU B 1 37 ? 11.580 18.802 40.586 1.00 8.42 37 LEU B CA 1
ATOM 3202 C C . LEU B 1 37 ? 10.706 19.630 39.627 1.00 9.54 37 LEU B C 1
ATOM 3203 O O . LEU B 1 37 ? 11.133 20.661 39.101 1.00 7.83 37 LEU B O 1
ATOM 3208 N N . ARG B 1 38 ? 9.472 19.220 39.378 1.00 7.88 38 ARG B N 1
ATOM 3209 C CA . ARG B 1 38 ? 8.654 19.942 38.350 1.00 8.18 38 ARG B CA 1
ATOM 3210 C C . ARG B 1 38 ? 8.641 21.457 38.602 1.00 8.47 38 ARG B C 1
ATOM 3211 O O . ARG B 1 38 ? 8.646 22.241 37.633 1.00 9.69 38 ARG B O 1
ATOM 3219 N N . ASP B 1 39 ? 8.523 21.875 39.881 1.00 8.64 39 ASP B N 1
ATOM 3220 C CA . ASP B 1 39 ? 8.371 23.300 40.135 1.00 8.19 39 ASP B CA 1
ATOM 3221 C C . ASP B 1 39 ? 9.613 24.031 40.604 1.00 10.69 39 ASP B C 1
ATOM 3222 O O . ASP B 1 39 ? 9.505 25.189 41.052 1.00 9.30 39 ASP B O 1
ATOM 3227 N N . VAL B 1 40 ? 10.776 23.359 40.523 1.00 9.37 40 VAL B N 1
ATOM 3228 C CA . VAL B 1 40 ? 12.064 23.926 40.865 1.00 10.91 40 VAL B CA 1
ATOM 3229 C C . VAL B 1 40 ? 12.675 24.506 39.609 1.00 11.74 40 VAL B C 1
ATOM 3230 O O . VAL B 1 40 ? 12.842 23.783 38.659 1.00 10.49 40 VAL B O 1
ATOM 3234 N N . ALA B 1 41 ? 12.980 25.803 39.599 1.00 10.46 41 ALA B N 1
ATOM 3235 C CA . ALA B 1 41 ? 13.627 26.355 38.393 1.00 11.01 41 ALA B CA 1
ATOM 3236 C C . ALA B 1 41 ? 15.074 26.740 38.673 1.00 9.39 41 ALA B C 1
ATOM 3237 O O . ALA B 1 41 ? 15.442 26.993 39.842 1.00 8.42 41 ALA B O 1
ATOM 3239 N N . THR B 1 42 ? 15.852 26.921 37.601 1.00 8.49 42 THR B N 1
ATOM 3240 C CA . THR B 1 42 ? 17.230 27.447 37.773 1.00 9.36 42 THR B CA 1
ATOM 3241 C C . THR B 1 42 ? 17.144 28.970 38.058 1.00 10.00 42 THR B C 1
ATOM 3242 O O . THR B 1 42 ? 16.076 29.585 37.810 1.00 9.96 42 THR B O 1
ATOM 3246 N N . PRO B 1 43 ? 18.234 29.584 38.477 1.00 12.20 43 PRO B N 1
ATOM 3247 C CA . PRO B 1 43 ? 18.158 31.025 38.773 1.00 13.07 43 PRO B CA 1
ATOM 3248 C C . PRO B 1 43 ? 17.778 31.883 37.570 1.00 12.31 43 PRO B C 1
ATOM 3249 O O . PRO B 1 43 ? 17.064 32.892 37.748 1.00 15.35 43 PRO B O 1
ATOM 3253 N N . SER B 1 44 ? 18.123 31.450 36.381 1.00 10.61 44 SER B N 1
ATOM 3254 C CA . SER B 1 44 ? 17.713 32.197 35.185 1.00 12.62 44 SER B CA 1
ATOM 3255 C C . SER B 1 44 ? 16.315 31.873 34.701 1.00 11.34 44 SER B C 1
ATOM 3256 O O . SER B 1 44 ? 15.888 32.434 33.709 1.00 11.22 44 SER B O 1
ATOM 3259 N N . GLY B 1 45 ? 15.612 30.958 35.394 1.00 10.45 45 GLY B N 1
ATOM 3260 C CA . GLY B 1 45 ? 14.221 30.674 35.071 1.00 11.54 45 GLY B CA 1
ATOM 3261 C C . GLY B 1 45 ? 13.991 29.451 34.199 1.00 11.51 45 GLY B C 1
ATOM 3262 O O . GLY B 1 45 ? 12.892 29.225 33.751 1.00 10.96 45 GLY B O 1
ATOM 3263 N N . TYR B 1 46 ? 15.020 28.664 33.928 1.00 9.54 46 TYR B N 1
ATOM 3264 C CA . TYR B 1 46 ? 14.777 27.451 33.046 1.00 8.24 46 TYR B CA 1
ATOM 3265 C C . TYR B 1 46 ? 14.104 26.384 33.877 1.00 10.22 46 TYR B C 1
ATOM 3266 O O . TYR B 1 46 ? 14.448 26.233 35.037 1.00 8.40 46 TYR B O 1
ATOM 3275 N N . THR B 1 47 ? 13.182 25.587 33.309 1.00 9.01 47 THR B N 1
ATOM 3276 C CA . THR B 1 47 ? 12.396 24.630 34.103 1.00 8.23 47 THR B CA 1
ATOM 3277 C C . THR B 1 47 ? 12.709 23.213 33.670 1.00 9.56 47 THR B C 1
ATOM 3278 O O . THR B 1 47 ? 13.397 22.988 32.641 1.00 7.77 47 THR B O 1
ATOM 3282 N N . LEU B 1 48 ? 12.242 22.275 34.478 1.00 7.66 48 LEU B N 1
ATOM 3283 C CA . LEU B 1 48 ? 12.415 20.842 34.212 1.00 7.00 48 LEU B CA 1
ATOM 3284 C C . LEU B 1 48 ? 11.735 20.524 32.940 1.00 7.06 48 LEU B C 1
ATOM 3285 O O . LEU B 1 48 ? 12.332 19.862 32.051 1.00 7.40 48 LEU B O 1
ATOM 3290 N N . ASP B 1 49 ? 10.499 21.011 32.749 1.00 5.11 49 AS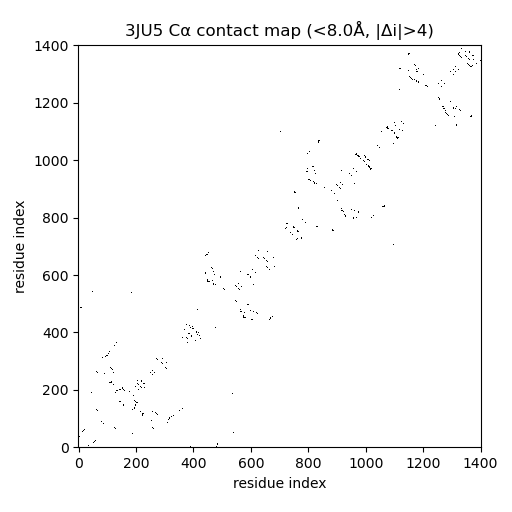P B N 1
ATOM 3291 C CA . ASP B 1 49 ? 9.840 20.596 31.525 1.00 8.19 49 ASP B CA 1
ATOM 3292 C C . ASP B 1 49 ? 10.599 21.142 30.285 1.00 7.58 49 ASP B C 1
ATOM 3293 O O . ASP B 1 49 ? 10.580 20.464 29.224 1.00 8.18 49 ASP B O 1
ATOM 3298 N N . ARG B 1 50 ? 11.177 22.340 30.377 1.00 7.28 50 ARG B N 1
ATOM 3299 C CA . ARG B 1 50 ? 11.954 22.845 29.211 1.00 7.04 50 ARG B CA 1
ATOM 3300 C C . ARG B 1 50 ? 13.158 21.927 28.942 1.00 7.32 50 ARG B C 1
ATOM 3301 O O . ARG B 1 50 ? 13.502 21.661 27.773 1.00 7.19 50 ARG B O 1
ATOM 3309 N N . ALA B 1 51 ? 13.835 21.521 29.999 1.00 6.82 51 ALA B N 1
ATOM 3310 C CA . ALA B 1 51 ? 15.043 20.703 29.901 1.00 7.08 51 ALA B CA 1
ATOM 3311 C C . ALA B 1 51 ? 14.724 19.363 29.249 1.00 8.09 51 ALA B C 1
ATOM 3312 O O . ALA B 1 51 ? 15.604 18.806 28.551 1.00 7.83 51 ALA B O 1
ATOM 3314 N N . ILE B 1 52 ? 13.513 18.849 29.469 1.00 6.78 52 ILE B N 1
ATOM 3315 C CA . ILE B 1 52 ? 13.138 17.491 28.961 1.00 6.90 52 ILE B CA 1
ATOM 3316 C C . ILE B 1 52 ? 12.313 17.471 27.686 1.00 8.03 52 ILE B C 1
ATOM 3317 O O . ILE B 1 52 ? 11.968 16.410 27.176 1.00 6.91 52 ILE B O 1
ATOM 3322 N N . GLN B 1 53 ? 11.970 18.667 27.187 1.00 7.94 53 GLN B N 1
ATOM 3323 C CA . GLN B 1 53 ? 11.016 18.787 26.102 1.00 8.20 53 GLN B CA 1
ATOM 3324 C C . GLN B 1 53 ? 11.474 18.043 24.828 1.00 8.30 53 GLN B C 1
ATOM 3325 O O . GLN B 1 53 ? 10.651 17.409 24.132 1.00 7.56 53 GLN B O 1
ATOM 3331 N N . ASN B 1 54 ? 12.790 18.143 24.548 1.00 8.26 54 ASN B N 1
ATOM 3332 C CA . ASN B 1 54 ? 13.429 17.530 23.392 1.00 10.51 54 ASN B CA 1
ATOM 3333 C C . ASN B 1 54 ? 13.052 16.014 23.375 1.00 10.71 54 ASN B C 1
ATOM 3334 O O . ASN B 1 54 ? 12.614 15.462 22.364 1.00 13.03 54 ASN B O 1
ATOM 3339 N N . GLY B 1 55 ? 13.148 15.355 24.527 1.00 9.15 55 GLY B N 1
ATOM 3340 C CA . GLY B 1 55 ? 12.869 13.908 24.559 1.00 9.53 55 GLY B CA 1
ATOM 3341 C C . GLY B 1 55 ? 11.374 13.574 24.637 1.00 11.42 55 GLY B C 1
ATOM 3342 O O . GLY B 1 55 ? 10.905 12.566 24.038 1.00 10.47 55 GLY B O 1
ATOM 3343 N N . VAL B 1 56 ? 10.652 14.321 25.455 1.00 9.48 56 VAL B N 1
ATOM 3344 C CA . VAL B 1 56 ? 9.175 14.154 25.492 1.00 8.88 56 VAL B CA 1
ATOM 3345 C C . VAL B 1 56 ? 8.510 14.214 24.097 1.00 10.30 56 VAL B C 1
ATOM 3346 O O . VAL B 1 56 ? 7.630 13.388 23.752 1.00 11.97 56 VAL B O 1
ATOM 3350 N N . ASP B 1 57 ? 8.957 15.166 23.264 1.00 7.84 57 ASP B N 1
ATOM 3351 C CA . ASP B 1 57 ? 8.474 15.235 21.868 1.00 8.03 57 ASP B CA 1
ATOM 3352 C C . ASP B 1 57 ? 9.013 14.165 20.870 1.00 10.67 57 ASP B C 1
ATOM 3353 O O . ASP B 1 57 ? 8.505 14.093 19.765 1.00 9.69 57 ASP B O 1
ATOM 3358 N N . ASN B 1 58 ? 10.059 13.416 21.231 1.00 8.95 58 ASN B N 1
ATOM 3359 C CA . ASN B 1 58 ? 10.819 12.617 20.243 1.00 13.34 58 ASN B CA 1
ATOM 3360 C C . ASN B 1 58 ? 11.267 11.340 20.918 1.00 12.02 58 ASN B C 1
ATOM 3361 O O . ASN B 1 58 ? 12.427 11.219 21.384 1.00 11.64 58 ASN B O 1
ATOM 3366 N N . PRO B 1 59 ? 10.364 10.370 21.022 1.00 11.10 59 PRO B N 1
ATOM 3367 C CA . PRO B 1 59 ? 10.586 9.138 21.785 1.00 10.89 59 PRO B CA 1
ATOM 3368 C C . PRO B 1 59 ? 11.849 8.366 21.394 1.00 11.89 59 PRO B C 1
ATOM 3369 O O . PRO B 1 59 ? 12.350 7.579 22.174 1.00 11.71 59 PRO B O 1
ATOM 3373 N N . ASP B 1 60 ? 12.313 8.519 20.142 1.00 13.86 60 ASP B N 1
ATOM 3374 C CA . ASP B 1 60 ? 13.518 7.805 19.701 1.00 12.13 60 ASP B CA 1
ATOM 3375 C C . ASP B 1 60 ? 14.881 8.452 19.974 1.00 13.08 60 ASP B C 1
ATOM 3376 O O . ASP B 1 60 ? 15.921 7.841 19.727 1.00 13.16 60 ASP B O 1
ATOM 3381 N N . PHE B 1 61 ? 14.899 9.665 20.508 1.00 12.24 61 PHE B N 1
ATOM 3382 C CA . PHE B 1 61 ? 16.172 10.326 20.729 1.00 13.27 61 PHE B CA 1
ATOM 3383 C C . PHE B 1 61 ? 16.789 9.629 21.903 1.00 13.35 61 PHE B C 1
ATOM 3384 O O . PHE B 1 61 ? 16.054 9.219 22.811 1.00 14.42 61 PHE B O 1
ATOM 3392 N N . HIS B 1 62 ? 18.121 9.498 21.907 1.00 14.12 62 HIS B N 1
ATOM 3393 C CA . HIS B 1 62 ? 18.788 8.710 22.902 1.00 11.55 62 HIS B CA 1
ATOM 3394 C C . HIS B 1 62 ? 18.886 9.357 24.302 1.00 12.54 62 HIS B C 1
ATOM 3395 O O . HIS B 1 62 ? 18.727 8.654 25.318 1.00 11.72 62 HIS B O 1
ATOM 3402 N N . LEU B 1 63 ? 19.155 10.671 24.338 1.00 13.10 63 LEU B N 1
ATOM 3403 C CA . LEU B 1 63 ? 19.334 11.367 25.613 1.00 11.26 63 LEU B CA 1
ATOM 3404 C C . LEU B 1 63 ? 18.064 12.031 26.032 1.00 11.95 63 LEU B C 1
ATOM 3405 O O . LEU B 1 63 ? 17.482 11.645 27.054 1.00 11.78 63 LEU B O 1
ATOM 3410 N N . GLY B 1 64 ? 17.641 13.018 25.265 1.00 9.75 64 GLY B N 1
ATOM 3411 C CA . GLY B 1 64 ? 16.287 13.570 25.456 1.00 9.75 64 GLY B CA 1
ATOM 3412 C C . GLY B 1 64 ? 16.345 14.822 26.314 1.00 9.07 64 GLY B C 1
ATOM 3413 O O . GLY B 1 64 ? 15.317 15.385 26.650 1.00 10.07 64 GLY B O 1
ATOM 3414 N N . LEU B 1 65 ? 17.540 15.228 26.697 1.00 10.36 65 LEU B N 1
ATOM 3415 C CA . LEU B 1 65 ? 17.696 16.379 27.608 1.00 9.06 65 LEU B CA 1
ATOM 3416 C C . LEU B 1 65 ? 18.560 17.459 26.968 1.00 10.55 65 LEU B C 1
ATOM 3417 O O . LEU B 1 65 ? 19.573 17.164 26.288 1.00 9.60 65 LEU B O 1
ATOM 3422 N N . LEU B 1 66 ? 18.229 18.720 27.281 1.00 9.35 66 LEU B N 1
ATOM 3423 C CA . LEU B 1 66 ? 19.080 19.870 26.874 1.00 9.20 66 LEU B CA 1
ATOM 3424 C C . LEU B 1 66 ? 19.218 20.869 27.994 1.00 9.59 66 LEU B C 1
ATOM 3425 O O . LEU B 1 66 ? 18.243 21.202 28.624 1.00 9.49 66 LEU B O 1
ATOM 3430 N N . ALA B 1 67 ? 20.437 21.363 28.245 1.00 8.12 67 ALA B N 1
ATOM 3431 C CA . ALA B 1 67 ? 20.579 22.298 29.371 1.00 8.14 67 ALA B CA 1
ATOM 3432 C C . ALA B 1 67 ? 20.332 23.736 28.895 1.00 8.20 67 ALA B C 1
ATOM 3433 O O . ALA B 1 67 ? 20.746 24.099 27.791 1.00 7.46 67 ALA B O 1
ATOM 3435 N N . GLY B 1 68 ? 19.706 24.571 29.759 1.00 8.64 68 GLY B N 1
ATOM 3436 C CA . GLY B 1 68 ? 19.355 25.932 29.375 1.00 8.98 68 GLY B CA 1
ATOM 3437 C C . GLY B 1 68 ? 20.384 26.914 29.955 1.00 10.37 68 GLY B C 1
ATOM 3438 O O . GLY B 1 68 ? 20.365 28.084 29.605 1.00 9.23 68 GLY B O 1
ATOM 3439 N N . ASP B 1 69 ? 21.195 26.418 30.891 1.00 9.31 69 ASP B N 1
ATOM 3440 C CA . ASP B 1 69 ? 22.218 27.247 31.600 1.00 9.87 69 ASP B CA 1
ATOM 3441 C C . ASP B 1 69 ? 23.127 26.293 32.367 1.00 9.57 69 ASP B C 1
ATOM 3442 O O . ASP B 1 69 ? 22.894 25.043 32.384 1.00 10.18 69 ASP B O 1
ATOM 3447 N N . GLU B 1 70 ? 24.201 26.812 32.971 1.00 8.94 70 GLU B N 1
ATOM 3448 C CA . GLU B 1 70 ? 25.119 25.839 33.611 1.00 9.83 70 GLU B CA 1
ATOM 3449 C C . GLU B 1 70 ? 24.422 25.230 34.819 1.00 9.16 70 GLU B C 1
ATOM 3450 O O . GLU B 1 70 ? 24.615 24.043 35.156 1.00 8.45 70 GLU B O 1
ATOM 3456 N N . GLU B 1 71 ? 23.577 26.016 35.477 1.00 8.73 71 GLU B N 1
ATOM 3457 C CA . GLU B 1 71 ? 22.902 25.524 36.717 1.00 8.60 71 GLU B CA 1
ATOM 3458 C C . GLU B 1 71 ? 21.910 24.388 36.504 1.00 8.69 71 GLU B C 1
ATOM 3459 O O . GLU B 1 71 ? 21.579 23.678 37.435 1.00 10.16 71 GLU B O 1
ATOM 3465 N N . THR B 1 72 ? 21.459 24.214 35.275 1.00 8.97 72 THR B N 1
ATOM 3466 C CA . THR B 1 72 ? 20.596 23.099 34.875 1.00 7.41 72 THR B CA 1
ATOM 3467 C C . THR B 1 72 ? 21.162 21.789 35.412 1.00 9.07 72 THR B C 1
ATOM 3468 O O . THR B 1 72 ? 20.423 20.939 35.956 1.00 9.74 72 THR B O 1
ATOM 3472 N N . TYR B 1 73 ? 22.477 21.630 35.261 1.00 8.12 73 TYR B N 1
ATOM 3473 C CA . TYR B 1 73 ? 23.111 20.384 35.582 1.00 7.92 73 TYR B CA 1
ATOM 3474 C C . TYR B 1 73 ? 23.086 20.146 37.080 1.00 8.24 73 TYR B C 1
ATOM 3475 O O . TYR B 1 73 ? 23.055 19.002 37.455 1.00 10.74 73 TYR B O 1
ATOM 3484 N N . THR B 1 74 ? 23.086 21.180 37.917 1.00 9.53 74 THR B N 1
ATOM 3485 C CA A THR B 1 74 ? 23.060 21.024 39.379 0.50 8.91 74 THR B CA 1
ATOM 3486 C CA B THR B 1 74 ? 23.035 20.914 39.345 0.50 8.09 74 THR B CA 1
ATOM 3487 C C . THR B 1 74 ? 21.638 20.958 39.916 1.00 9.41 74 THR B C 1
ATOM 3488 O O . THR B 1 74 ? 21.276 20.087 40.773 1.00 9.03 74 THR B O 1
ATOM 3495 N N . VAL B 1 75 ? 20.811 21.886 39.448 1.00 8.17 75 VAL B N 1
ATOM 3496 C CA . VAL B 1 75 ? 19.414 21.992 39.962 1.00 9.35 75 VAL B CA 1
ATOM 3497 C C . VAL B 1 75 ? 18.681 20.719 39.646 1.00 9.36 75 VAL B C 1
ATOM 3498 O O . VAL B 1 75 ? 17.953 20.175 40.464 1.00 9.32 75 VAL B O 1
ATOM 3502 N N . PHE B 1 76 ? 18.907 20.206 38.437 1.00 9.41 76 PHE B N 1
ATOM 3503 C CA . PHE B 1 76 ? 18.327 18.917 38.060 1.00 8.56 76 PHE B CA 1
ATOM 3504 C C . PHE B 1 76 ? 19.302 17.733 38.040 1.00 8.51 76 PHE B C 1
ATOM 3505 O O . PHE B 1 76 ? 19.170 16.788 37.250 1.00 7.97 76 PHE B O 1
ATOM 3513 N N . ALA B 1 77 ? 20.289 17.764 38.917 1.00 8.11 77 ALA B N 1
ATOM 3514 C CA . ALA B 1 77 ? 21.292 16.687 39.039 1.00 7.96 77 ALA B CA 1
ATOM 3515 C C . ALA B 1 77 ? 20.683 15.292 39.228 1.00 7.87 77 ALA B C 1
ATOM 3516 O O . ALA B 1 77 ? 21.232 14.331 38.743 1.00 8.31 77 ALA B O 1
ATOM 3518 N N . ASP B 1 78 ? 19.549 15.159 39.886 1.00 8.20 78 ASP B N 1
ATOM 3519 C CA . ASP B 1 78 ? 18.961 13.839 40.120 1.00 8.78 78 ASP B CA 1
ATOM 3520 C C . ASP B 1 78 ? 18.671 13.165 38.780 1.00 8.16 78 ASP B C 1
ATOM 3521 O O . ASP B 1 78 ? 18.690 11.946 38.684 1.00 8.50 78 ASP B O 1
ATOM 3526 N N . LEU B 1 79 ? 18.316 13.957 37.786 1.00 8.62 79 LEU B N 1
ATOM 3527 C CA . LEU B 1 79 ? 18.117 13.447 36.407 1.00 7.92 79 LEU B CA 1
ATOM 3528 C C . LEU B 1 79 ? 19.397 13.439 35.541 1.00 8.75 79 LEU B C 1
ATOM 3529 O O . LEU B 1 79 ? 19.721 12.406 34.846 1.00 6.88 79 LEU B O 1
ATOM 3534 N N . PHE B 1 80 ? 20.097 14.580 35.505 1.00 8.37 80 PHE B N 1
ATOM 3535 C CA . PHE B 1 80 ? 21.321 14.673 34.668 1.00 8.35 80 PHE B CA 1
ATOM 3536 C C . PHE B 1 80 ? 22.451 13.723 35.091 1.00 8.49 80 PHE B C 1
ATOM 3537 O O . PHE B 1 80 ? 23.148 13.114 34.242 1.00 8.18 80 PHE B O 1
ATOM 3545 N N . ASP B 1 81 ? 22.569 13.511 36.415 1.00 8.63 81 ASP B N 1
ATOM 3546 C CA . ASP B 1 81 ? 23.729 12.698 36.880 1.00 9.94 81 ASP B CA 1
ATOM 3547 C C . ASP B 1 81 ? 23.653 11.276 36.315 1.00 9.09 81 ASP B C 1
ATOM 3548 O O . ASP B 1 81 ? 24.650 10.800 35.788 1.00 8.14 81 ASP B O 1
ATOM 3553 N N . PRO B 1 82 ? 22.494 10.554 36.498 1.00 9.49 82 PRO B N 1
ATOM 3554 C CA . PRO B 1 82 ? 22.485 9.168 36.030 1.00 10.97 82 PRO B CA 1
ATOM 3555 C C . PRO B 1 82 ? 22.515 9.105 34.494 1.00 10.32 82 PRO B C 1
ATOM 3556 O O . PRO B 1 82 ? 23.002 8.155 33.946 1.00 10.95 82 PRO B O 1
ATOM 3560 N N . VAL B 1 83 ? 21.995 10.118 33.827 1.00 11.07 83 VAL B N 1
ATOM 3561 C CA . VAL B 1 83 ? 21.991 10.112 32.328 1.00 7.44 83 VAL B CA 1
ATOM 3562 C C . VAL B 1 83 ? 23.435 10.280 31.942 1.00 10.28 83 VAL B C 1
ATOM 3563 O O . VAL B 1 83 ? 23.955 9.597 31.066 1.00 12.30 83 VAL B O 1
ATOM 3567 N N . ILE B 1 84 ? 24.110 11.198 32.611 1.00 9.38 84 ILE B N 1
ATOM 3568 C CA . ILE B 1 84 ? 25.555 11.366 32.266 1.00 8.42 84 ILE B CA 1
ATOM 3569 C C . ILE B 1 84 ? 26.364 10.112 32.550 1.00 9.45 84 ILE B C 1
ATOM 3570 O O . ILE B 1 84 ? 27.182 9.660 31.692 1.00 9.09 84 ILE B O 1
ATOM 3575 N N . GLU B 1 85 ? 26.184 9.543 33.751 1.00 9.70 85 GLU B N 1
ATOM 3576 C CA . GLU B 1 85 ? 26.860 8.283 34.058 1.00 10.30 85 GLU B CA 1
ATOM 3577 C C . GLU B 1 85 ? 26.632 7.147 33.041 1.00 10.00 85 GLU B C 1
ATOM 3578 O O . GLU B 1 85 ? 27.588 6.514 32.564 1.00 12.14 85 GLU B O 1
ATOM 3584 N N . GLU B 1 86 ? 25.399 6.915 32.609 1.00 9.56 86 GLU B N 1
ATOM 3585 C CA . GLU B 1 86 ? 25.255 5.945 31.579 1.00 10.21 86 GLU B CA 1
ATOM 3586 C C . GLU B 1 86 ? 25.861 6.285 30.181 1.00 11.45 86 GLU B C 1
ATOM 3587 O O . GLU B 1 86 ? 26.547 5.453 29.523 1.00 11.30 86 GLU B O 1
ATOM 3593 N N . TYR B 1 87 ? 25.649 7.512 29.727 1.00 9.64 87 TYR B N 1
ATOM 3594 C CA . TYR B 1 87 ? 26.029 7.814 28.367 1.00 10.19 87 TYR B CA 1
ATOM 3595 C C . TYR B 1 87 ? 27.564 7.802 28.269 1.00 10.02 87 TYR B C 1
ATOM 3596 O O . TYR B 1 87 ? 28.153 7.413 27.241 1.00 12.32 87 TYR B O 1
ATOM 3605 N N . HIS B 1 88 ? 28.204 8.284 29.326 1.00 9.40 88 HIS B N 1
ATOM 3606 C CA . HIS B 1 88 ? 29.683 8.449 29.348 1.00 10.52 88 HIS B CA 1
ATOM 3607 C C . HIS B 1 88 ? 30.375 7.281 30.055 1.00 12.33 88 HIS B C 1
ATOM 3608 O O . HIS B 1 88 ? 31.457 7.417 30.575 1.00 12.01 88 HIS B O 1
ATOM 3615 N N . ASN B 1 89 ? 29.721 6.125 30.028 1.00 12.86 89 ASN B N 1
ATOM 3616 C CA . ASN B 1 89 ? 30.459 4.870 30.322 1.00 14.60 89 ASN B CA 1
ATOM 3617 C C . ASN B 1 89 ? 31.012 4.877 31.731 1.00 14.48 89 ASN B C 1
ATOM 3618 O O . ASN B 1 89 ? 32.198 4.531 31.979 1.00 17.42 89 ASN B O 1
ATOM 3623 N N . GLY B 1 90 ? 30.203 5.386 32.651 1.00 13.59 90 GLY B N 1
ATOM 3624 C CA . GLY B 1 90 ? 30.463 5.207 34.079 1.00 12.07 90 GLY B CA 1
ATOM 3625 C C . GLY B 1 90 ? 31.009 6.437 34.789 1.00 12.04 90 GLY B C 1
ATOM 3626 O O . GLY B 1 90 ? 31.428 6.339 35.915 1.00 13.86 90 GLY B O 1
ATOM 3627 N N . PHE B 1 91 ? 30.954 7.607 34.162 1.00 10.26 91 PHE B N 1
ATOM 3628 C CA . PHE B 1 91 ? 31.451 8.839 34.817 1.00 11.21 91 PHE B CA 1
ATOM 3629 C C . PHE B 1 91 ? 30.480 9.275 35.913 1.00 12.16 91 PHE B C 1
ATOM 3630 O O . PHE B 1 91 ? 29.335 9.634 35.618 1.00 12.48 91 PHE B O 1
ATOM 3638 N N . LYS B 1 92 ? 30.948 9.259 37.169 1.00 11.25 92 LYS B N 1
ATOM 3639 C CA . LYS B 1 92 ? 30.088 9.358 38.368 1.00 13.16 92 LYS B CA 1
ATOM 3640 C C . LYS B 1 92 ? 29.913 10.808 38.849 1.00 12.27 92 LYS B C 1
ATOM 3641 O O . LYS B 1 92 ? 30.688 11.676 38.509 1.00 11.59 92 LYS B O 1
ATOM 3647 N N . LYS B 1 93 ? 28.912 11.070 39.677 1.00 13.86 93 LYS B N 1
ATOM 3648 C CA . LYS B 1 93 ? 28.733 12.437 40.140 1.00 14.84 93 LYS B CA 1
ATOM 3649 C C . LYS B 1 93 ? 29.985 12.860 40.981 1.00 16.03 93 LYS B C 1
ATOM 3650 O O . LYS B 1 93 ? 30.266 14.023 41.146 1.00 15.52 93 LYS B O 1
ATOM 3656 N N . THR B 1 94 ? 30.700 11.869 41.531 1.00 14.12 94 THR B N 1
ATOM 3657 C CA . THR B 1 94 ? 31.853 12.087 42.389 1.00 14.65 94 THR B CA 1
ATOM 3658 C C . THR B 1 94 ? 33.165 12.097 41.605 1.00 14.26 94 THR B C 1
ATOM 3659 O O . THR B 1 94 ? 34.226 12.392 42.176 1.00 14.49 94 THR B O 1
ATOM 3663 N N . ASP B 1 95 ? 33.110 11.771 40.306 1.00 13.06 95 ASP B N 1
ATOM 3664 C CA . ASP B 1 95 ? 34.280 11.835 39.448 1.00 12.95 95 ASP B CA 1
ATOM 3665 C C . ASP B 1 95 ? 34.447 13.313 39.008 1.00 13.84 95 ASP B C 1
ATOM 3666 O O . ASP B 1 95 ? 33.478 14.025 38.999 1.00 14.05 95 ASP B O 1
ATOM 3671 N N . ASN B 1 96 ? 35.665 13.756 38.711 1.00 12.41 96 ASN B N 1
ATOM 3672 C CA . ASN B 1 96 ? 35.869 15.080 38.171 1.00 13.19 96 ASN B CA 1
ATOM 3673 C C . ASN B 1 96 ? 36.721 15.028 36.890 1.00 14.49 96 ASN B C 1
ATOM 3674 O O . ASN B 1 96 ? 37.653 14.212 36.772 1.00 17.26 96 ASN B O 1
ATOM 3679 N N . HIS B 1 97 ? 36.398 15.883 35.929 1.00 13.13 97 HIS B N 1
ATOM 3680 C CA . HIS B 1 97 ? 37.029 15.823 34.618 1.00 12.04 97 HIS B CA 1
ATOM 3681 C C . HIS B 1 97 ? 38.303 16.652 34.549 1.00 12.86 97 HIS B C 1
ATOM 3682 O O . HIS B 1 97 ? 38.331 17.759 35.051 1.00 11.99 97 HIS B O 1
ATOM 3689 N N . LYS B 1 98 ? 39.373 16.131 33.916 1.00 10.90 98 LYS B N 1
ATOM 3690 C CA . LYS B 1 98 ? 40.608 16.880 33.794 1.00 12.72 98 LYS B CA 1
ATOM 3691 C C . LYS B 1 98 ? 40.839 17.275 32.376 1.00 11.87 98 LYS B C 1
ATOM 3692 O O . LYS B 1 98 ? 40.668 16.458 31.458 1.00 13.53 98 LYS B O 1
ATOM 3698 N N . THR B 1 99 ? 41.130 18.566 32.221 1.00 10.92 99 THR B N 1
ATOM 3699 C CA . THR B 1 99 ? 41.321 19.219 30.901 1.00 10.35 99 THR B CA 1
ATOM 3700 C C . THR B 1 99 ? 42.796 19.220 30.645 1.00 12.96 99 THR B C 1
ATOM 3701 O O . THR B 1 99 ? 43.568 19.446 31.555 1.00 13.37 99 THR B O 1
ATOM 3705 N N . ASP B 1 100 ? 43.214 18.888 29.422 1.00 13.09 100 ASP B N 1
ATOM 3706 C CA . ASP B 1 100 ? 44.594 19.113 29.068 1.00 14.48 100 ASP B CA 1
ATOM 3707 C C . ASP B 1 100 ? 44.612 19.493 27.579 1.00 13.61 100 ASP B C 1
ATOM 3708 O O . ASP B 1 100 ? 44.349 18.668 26.687 1.00 14.17 100 ASP B O 1
ATOM 3713 N N . LEU B 1 101 ? 44.913 20.756 27.316 1.00 12.78 101 LEU B N 1
ATOM 3714 C CA . LEU B 1 101 ? 44.925 21.238 25.941 1.00 13.31 101 LEU B CA 1
ATOM 3715 C C . LEU B 1 101 ? 46.366 21.529 25.474 1.00 13.58 101 LEU B C 1
ATOM 3716 O O . LEU B 1 101 ? 46.577 22.340 24.531 1.00 13.25 101 LEU B O 1
ATOM 3721 N N . ASP B 1 102 ? 47.352 20.857 26.100 1.00 12.11 102 ASP B N 1
ATOM 3722 C CA . ASP B 1 102 ? 48.787 21.081 25.768 1.00 11.80 102 ASP B CA 1
ATOM 3723 C C . ASP B 1 102 ? 49.170 20.419 24.438 1.00 11.80 102 ASP B C 1
ATOM 3724 O O . ASP B 1 102 ? 49.440 19.242 24.394 1.00 9.67 102 ASP B O 1
ATOM 3729 N N . ALA B 1 103 ? 49.241 21.200 23.353 1.00 9.73 103 ALA B N 1
ATOM 3730 C CA . ALA B 1 103 ? 49.531 20.676 22.057 1.00 10.08 103 ALA B CA 1
ATOM 3731 C C . ALA B 1 103 ? 50.965 20.035 22.002 1.00 10.07 103 ALA B C 1
ATOM 3732 O O . ALA B 1 103 ? 51.232 19.126 21.178 1.00 10.27 103 ALA B O 1
ATOM 3734 N N . SER B 1 104 ? 51.860 20.438 22.881 1.00 10.27 104 SER B N 1
ATOM 3735 C CA . SER B 1 104 ? 53.205 19.806 22.870 1.00 11.57 104 SER B CA 1
ATOM 3736 C C . SER B 1 104 ? 53.169 18.340 23.283 1.00 11.59 104 SER B C 1
ATOM 3737 O O . SER B 1 104 ? 54.104 17.584 23.025 1.00 13.62 104 SER B O 1
ATOM 3740 N N . LYS B 1 105 ? 52.052 17.898 23.879 1.00 12.27 105 LYS B N 1
ATOM 3741 C CA . LYS B 1 105 ? 51.904 16.495 24.256 1.00 10.02 105 LYS B CA 1
ATOM 3742 C C . LYS B 1 105 ? 51.295 15.555 23.199 1.00 11.04 105 LYS B C 1
ATOM 3743 O O . LYS B 1 105 ? 51.179 14.337 23.443 1.00 9.83 105 LYS B O 1
ATOM 3749 N N . ILE B 1 106 ? 50.958 16.099 22.033 1.00 9.27 106 ILE B N 1
ATOM 3750 C CA . ILE B 1 106 ? 50.323 15.300 20.980 1.00 8.96 106 ILE B CA 1
ATOM 3751 C C . ILE B 1 106 ? 51.458 14.643 20.238 1.00 9.61 106 ILE B C 1
ATOM 3752 O O . ILE B 1 106 ? 52.441 15.304 19.845 1.00 10.14 106 ILE B O 1
ATOM 3757 N N . LEU B 1 107 ? 51.291 13.350 19.982 1.00 9.57 107 LEU B N 1
ATOM 3758 C CA . LEU B 1 107 ? 52.274 12.544 19.248 1.00 10.40 107 LEU B CA 1
ATOM 3759 C C . LEU B 1 107 ? 52.489 13.138 17.894 1.00 11.16 107 LEU B C 1
ATOM 3760 O O . LEU B 1 107 ? 51.516 13.573 17.249 1.00 12.11 107 LEU B O 1
ATOM 3765 N N . ASP B 1 108 ? 53.759 13.162 17.462 1.00 12.27 108 ASP B N 1
ATOM 3766 C CA . ASP B 1 108 ? 54.065 13.701 16.158 1.00 13.70 108 ASP B CA 1
ATOM 3767 C C . ASP B 1 108 ? 54.042 12.728 14.974 1.00 16.02 108 ASP B C 1
ATOM 3768 O O . ASP B 1 108 ? 54.341 13.195 13.855 1.00 19.20 108 ASP B O 1
ATOM 3773 N N . ASP B 1 109 ? 53.653 11.467 15.163 1.00 18.07 109 ASP B N 1
ATOM 3774 C CA . ASP B 1 109 ? 53.464 10.519 14.008 1.00 20.56 109 ASP B CA 1
ATOM 3775 C C . ASP B 1 109 ? 52.596 11.158 12.906 1.00 20.65 109 ASP B C 1
ATOM 3776 O O . ASP B 1 109 ? 51.620 11.831 13.213 1.00 22.23 109 ASP B O 1
ATOM 3781 N N . VAL B 1 110 ? 52.946 11.040 11.609 1.00 21.77 110 VAL B N 1
ATOM 3782 C CA . VAL B 1 110 ? 52.031 11.598 10.557 1.00 19.67 110 VAL B CA 1
ATOM 3783 C C . VAL B 1 110 ? 51.389 10.321 10.020 1.00 20.18 110 VAL B C 1
ATOM 3784 O O . VAL B 1 110 ? 52.072 9.404 9.697 1.00 20.01 110 VAL B O 1
ATOM 3788 N N . LEU B 1 111 ? 50.089 10.196 10.040 1.00 19.28 111 LEU B N 1
ATOM 3789 C CA . LEU B 1 111 ? 49.544 8.905 9.683 1.00 19.19 111 LEU B CA 1
ATOM 3790 C C . LEU B 1 111 ? 49.758 8.800 8.163 1.00 19.64 111 LEU B C 1
ATOM 3791 O O . LEU B 1 111 ? 49.661 9.822 7.468 1.00 19.87 111 LEU B O 1
ATOM 3796 N N . ASP B 1 112 ? 50.039 7.593 7.692 1.00 18.14 112 ASP B N 1
ATOM 3797 C CA . ASP B 1 112 ? 50.309 7.313 6.266 1.00 18.43 112 ASP B CA 1
ATOM 3798 C C . ASP B 1 112 ? 49.328 7.984 5.335 1.00 17.73 112 ASP B C 1
ATOM 3799 O O . ASP B 1 112 ? 48.127 7.687 5.368 1.00 18.06 112 ASP B O 1
ATOM 3804 N N . PRO B 1 113 ? 49.816 8.908 4.477 1.00 17.98 113 PRO B N 1
ATOM 3805 C CA . PRO B 1 113 ? 48.892 9.598 3.597 1.00 19.14 113 PRO B CA 1
ATOM 3806 C C . PRO B 1 113 ? 48.256 8.701 2.533 1.00 17.99 113 PRO B C 1
ATOM 3807 O O . PRO B 1 113 ? 47.257 9.081 1.944 1.00 20.19 113 PRO B O 1
ATOM 3811 N N . ALA B 1 114 ? 48.840 7.550 2.278 1.00 18.13 114 ALA B N 1
ATOM 3812 C CA . ALA B 1 114 ? 48.199 6.565 1.426 1.00 17.63 114 ALA B CA 1
ATOM 3813 C C . ALA B 1 114 ? 46.878 6.072 2.048 1.00 16.75 114 ALA B C 1
ATOM 3814 O O . ALA B 1 114 ? 45.994 5.614 1.329 1.00 17.82 114 ALA B O 1
ATOM 3816 N N . TYR B 1 115 ? 46.748 6.107 3.380 1.00 14.85 115 TYR B N 1
ATOM 3817 C CA . TYR B 1 115 ? 45.568 5.575 4.087 1.00 14.01 115 TYR B CA 1
ATOM 3818 C C . TYR B 1 115 ? 44.701 6.659 4.721 1.00 14.74 115 TYR B C 1
ATOM 3819 O O . TYR B 1 115 ? 43.529 6.508 4.797 1.00 14.78 115 TYR B O 1
ATOM 3828 N N . VAL B 1 116 ? 45.279 7.768 5.133 1.00 13.05 116 VAL B N 1
ATOM 3829 C CA . VAL B 1 116 ? 44.513 8.811 5.812 1.00 14.73 116 VAL B CA 1
ATOM 3830 C C . VAL B 1 116 ? 44.250 9.960 4.864 1.00 15.07 116 VAL B C 1
ATOM 3831 O O . VAL B 1 116 ? 45.163 10.681 4.446 1.00 18.00 116 VAL B O 1
ATOM 3835 N N . ILE B 1 117 ? 42.990 10.114 4.531 1.00 12.67 117 ILE B N 1
ATOM 3836 C CA . ILE B 1 117 ? 42.543 11.140 3.548 1.00 13.89 117 ILE B CA 1
ATOM 3837 C C . ILE B 1 117 ? 42.507 12.529 4.159 1.00 12.30 117 ILE B C 1
ATOM 3838 O O . ILE B 1 117 ? 42.881 13.510 3.499 1.00 12.24 117 ILE B O 1
ATOM 3843 N N . SER B 1 118 ? 42.030 12.633 5.415 1.00 11.20 118 SER B N 1
ATOM 3844 C CA . SER B 1 118 ? 41.820 13.952 6.085 1.00 9.96 118 SER B CA 1
ATOM 3845 C C . SER B 1 118 ? 41.834 13.795 7.600 1.00 11.54 118 SER B C 1
ATOM 3846 O O . SER B 1 118 ? 41.567 12.682 8.109 1.00 10.65 118 SER B O 1
ATOM 3849 N N . SER B 1 119 ? 41.969 14.945 8.299 1.00 11.59 119 SER B N 1
ATOM 3850 C CA . SER B 1 119 ? 42.111 14.974 9.790 1.00 12.03 119 SER B CA 1
ATOM 3851 C C . SER B 1 119 ? 41.358 16.179 10.275 1.00 13.51 119 SER B C 1
ATOM 3852 O O . SER B 1 119 ? 41.408 17.206 9.650 1.00 13.45 119 SER B O 1
ATOM 3855 N N . ARG B 1 120 ? 40.622 16.043 11.383 1.00 10.47 120 ARG B N 1
ATOM 3856 C CA . ARG B 1 120 ? 39.755 17.184 11.859 1.00 11.98 120 ARG B CA 1
ATOM 3857 C C . ARG B 1 120 ? 39.680 17.082 13.384 1.00 11.20 120 ARG B C 1
ATOM 3858 O O . ARG B 1 120 ? 39.721 15.969 13.957 1.00 9.54 120 ARG B O 1
ATOM 3866 N N . VAL B 1 121 ? 39.534 18.230 14.057 1.00 8.53 121 VAL B N 1
ATOM 3867 C CA . VAL B 1 121 ? 39.297 18.223 15.518 1.00 8.80 121 VAL B CA 1
ATOM 3868 C C . VAL B 1 121 ? 38.188 19.241 15.663 1.00 10.56 121 VAL B C 1
ATOM 3869 O O . VAL B 1 121 ? 38.305 20.343 15.104 1.00 10.70 121 VAL B O 1
ATOM 3873 N N . ARG B 1 122 ? 37.117 18.892 16.362 1.00 9.26 122 ARG B N 1
ATOM 3874 C CA . ARG B 1 122 ? 36.034 19.839 16.536 1.00 10.10 122 ARG B CA 1
ATOM 3875 C C . ARG B 1 122 ? 35.698 19.942 18.075 1.00 11.48 122 ARG B C 1
ATOM 3876 O O . ARG B 1 122 ? 35.809 18.956 18.777 1.00 10.59 122 ARG B O 1
ATOM 3884 N N . THR B 1 123 ? 35.352 21.129 18.587 1.00 10.85 123 THR B N 1
ATOM 3885 C CA . THR B 1 123 ? 34.833 21.208 19.953 1.00 11.09 123 THR B CA 1
ATOM 3886 C C . THR B 1 123 ? 33.700 22.278 19.989 1.00 10.32 123 THR B C 1
ATOM 3887 O O . THR B 1 123 ? 33.376 22.884 18.969 1.00 12.39 123 THR B O 1
ATOM 3891 N N . GLY B 1 124 ? 33.077 22.486 21.143 1.00 9.50 124 GLY B N 1
ATOM 3892 C CA . GLY B 1 124 ? 32.132 23.586 21.298 1.00 9.25 124 GLY B CA 1
ATOM 3893 C C . GLY B 1 124 ? 32.488 24.316 22.604 1.00 9.37 124 GLY B C 1
ATOM 3894 O O . GLY B 1 124 ? 33.142 23.749 23.484 1.00 8.52 124 GLY B O 1
ATOM 3895 N N . ARG B 1 125 ? 32.137 25.601 22.683 1.00 8.35 125 ARG B N 1
ATOM 3896 C CA . ARG B 1 125 ? 32.295 26.329 23.873 1.00 9.29 125 ARG B CA 1
ATOM 3897 C C . ARG B 1 125 ? 31.098 27.231 24.082 1.00 9.43 125 ARG B C 1
ATOM 3898 O O . ARG B 1 125 ? 30.557 27.795 23.137 1.00 11.87 125 ARG B O 1
ATOM 3906 N N . ASN B 1 126 ? 30.769 27.417 25.330 1.00 10.59 126 ASN B N 1
ATOM 3907 C CA . ASN B 1 126 ? 29.769 28.419 25.674 1.00 8.59 126 ASN B CA 1
ATOM 3908 C C . ASN B 1 126 ? 30.473 29.432 26.532 1.00 9.22 126 ASN B C 1
ATOM 3909 O O . ASN B 1 126 ? 31.545 29.157 27.101 1.00 9.74 126 ASN B O 1
ATOM 3914 N N . ILE B 1 127 ? 29.813 30.568 26.664 1.00 8.85 127 ILE B N 1
ATOM 3915 C CA . ILE B 1 127 ? 30.302 31.701 27.504 1.00 8.69 127 ILE B CA 1
ATOM 3916 C C . ILE B 1 127 ? 29.707 31.646 28.905 1.00 9.35 127 ILE B C 1
ATOM 3917 O O . ILE B 1 127 ? 28.477 31.622 29.084 1.00 9.24 127 ILE B O 1
ATOM 3922 N N . ARG B 1 128 ? 30.584 31.575 29.920 1.00 9.99 128 ARG B N 1
ATOM 3923 C CA . ARG B 1 128 ? 30.152 31.477 31.314 1.00 10.39 128 ARG B CA 1
ATOM 3924 C C . ARG B 1 128 ? 29.156 32.581 31.660 1.00 10.93 128 ARG B C 1
ATOM 3925 O O . ARG B 1 128 ? 29.290 33.774 31.293 1.00 10.54 128 ARG B O 1
ATOM 3933 N N . GLY B 1 129 ? 28.119 32.177 32.379 1.00 12.38 129 GLY B N 1
ATOM 3934 C CA . GLY B 1 129 ? 27.155 33.155 32.918 1.00 13.42 129 GLY B CA 1
ATOM 3935 C C . GLY B 1 129 ? 26.108 33.580 31.902 1.00 14.12 129 GLY B C 1
ATOM 3936 O O . GLY B 1 129 ? 25.204 34.361 32.234 1.00 14.56 129 GLY B O 1
ATOM 3950 N N . ALA B 1 131 ? 22.943 32.398 29.146 1.00 9.99 131 ALA B N 1
ATOM 3951 C CA . ALA B 1 131 ? 22.085 31.240 28.876 1.00 8.27 131 ALA B CA 1
ATOM 3952 C C . ALA B 1 131 ? 22.513 30.440 27.629 1.00 8.56 131 ALA B C 1
ATOM 3953 O O . ALA B 1 131 ? 23.037 31.021 26.686 1.00 8.78 131 ALA B O 1
ATOM 3955 N N . LEU B 1 132 ? 22.234 29.127 27.625 1.00 7.61 132 LEU B N 1
ATOM 3956 C CA . LEU B 1 132 ? 22.560 28.286 26.473 1.00 8.52 132 LEU B CA 1
ATOM 3957 C C . LEU B 1 132 ? 21.330 28.340 25.494 1.00 9.55 132 LEU B C 1
ATOM 3958 O O . LEU B 1 132 ? 20.278 28.911 25.808 1.00 8.05 132 LEU B O 1
ATOM 3963 N N . SER B 1 133 ? 21.554 27.847 24.271 1.00 9.45 133 SER B N 1
ATOM 3964 C CA . SER B 1 133 ? 20.633 28.031 23.183 1.00 8.85 133 SER B CA 1
ATOM 3965 C C . SER B 1 133 ? 19.186 27.705 23.444 1.00 6.57 133 SER B C 1
ATOM 3966 O O . SER B 1 133 ? 18.348 28.354 22.834 1.00 8.68 133 SER B O 1
ATOM 3969 N N . PRO B 1 134 ? 18.870 26.698 24.290 1.00 7.00 134 PRO B N 1
ATOM 3970 C CA . PRO B 1 134 ? 17.424 26.479 24.543 1.00 7.42 134 PRO B CA 1
ATOM 3971 C C . PRO B 1 134 ? 16.714 27.580 25.299 1.00 7.14 134 PRO B C 1
ATOM 3972 O O . PRO B 1 134 ? 15.461 27.641 25.301 1.00 6.77 134 PRO B O 1
ATOM 3976 N N . HIS B 1 135 ? 17.498 28.510 25.864 1.00 6.91 135 HIS B N 1
ATOM 3977 C CA . HIS B 1 135 ? 16.975 29.478 26.787 1.00 7.33 135 HIS B CA 1
ATOM 3978 C C . HIS B 1 135 ? 17.422 30.912 26.465 1.00 5.90 135 HIS B C 1
ATOM 3979 O O . HIS B 1 135 ? 16.798 31.905 26.876 1.00 9.87 135 HIS B O 1
ATOM 3986 N N . VAL B 1 136 ? 18.508 31.023 25.731 1.00 6.91 136 VAL B N 1
ATOM 3987 C CA . VAL B 1 136 ? 19.125 32.393 25.520 1.00 8.67 136 VAL B CA 1
ATOM 3988 C C . VAL B 1 136 ? 18.141 33.397 24.907 1.00 8.59 136 VAL B C 1
ATOM 3989 O O . VAL B 1 136 ? 17.370 33.040 24.041 1.00 8.31 136 VAL B O 1
ATOM 3993 N N . CYS B 1 137 ? 18.167 34.667 25.339 1.00 10.06 137 CYS B N 1
ATOM 3994 C CA . CYS B 1 137 ? 17.293 35.628 24.704 1.00 9.71 137 CYS B CA 1
ATOM 3995 C C . CYS B 1 137 ? 18.046 36.405 23.614 1.00 8.76 137 CYS B C 1
ATOM 3996 O O . CYS B 1 137 ? 19.273 36.218 23.445 1.00 7.48 137 CYS B O 1
ATOM 3999 N N . ARG B 1 138 ? 17.339 37.228 22.845 1.00 8.01 138 ARG B N 1
ATOM 4000 C CA . ARG B 1 138 ? 18.021 37.919 21.713 1.00 7.90 138 ARG B CA 1
ATOM 4001 C C . ARG B 1 138 ? 19.166 38.806 22.166 1.00 8.77 138 ARG B C 1
ATOM 4002 O O . ARG B 1 138 ? 20.166 38.847 21.521 1.00 8.14 138 ARG B O 1
ATOM 4010 N N . SER B 1 139 ? 18.984 39.499 23.283 1.00 9.69 139 SER B N 1
ATOM 4011 C CA . SER B 1 139 ? 20.068 40.374 23.723 1.00 9.10 139 SER B CA 1
ATOM 4012 C C . SER B 1 139 ? 21.340 39.609 24.108 1.00 9.42 139 SER B C 1
ATOM 4013 O O . SER B 1 139 ? 22.439 40.019 23.724 1.00 8.95 139 SER B O 1
ATOM 4016 N N . GLU B 1 140 ? 21.204 38.544 24.932 1.00 7.66 140 GLU B N 1
ATOM 4017 C CA . GLU B 1 140 ? 22.365 37.665 25.208 1.00 6.88 140 GLU B CA 1
ATOM 4018 C C . GLU B 1 140 ? 22.967 37.110 23.967 1.00 8.85 140 GLU B C 1
ATOM 4019 O O . GLU B 1 140 ? 24.200 37.094 23.848 1.00 7.12 140 GLU B O 1
ATOM 4025 N N . ARG B 1 141 ? 22.136 36.630 23.053 1.00 6.65 141 ARG B N 1
ATOM 4026 C CA . ARG B 1 141 ? 22.669 35.993 21.874 1.00 7.26 141 ARG B CA 1
ATOM 4027 C C . ARG B 1 141 ? 23.452 37.006 21.001 1.00 8.78 141 ARG B C 1
ATOM 4028 O O . ARG B 1 141 ? 24.488 36.653 20.461 1.00 9.07 141 ARG B O 1
ATOM 4036 N N . ARG B 1 142 ? 22.924 38.213 20.812 1.00 9.87 142 ARG B N 1
ATOM 4037 C CA . ARG B 1 142 ? 23.663 39.296 20.176 1.00 10.08 142 ARG B CA 1
ATOM 4038 C C . ARG B 1 142 ? 25.008 39.702 20.831 1.00 10.46 142 ARG B C 1
ATOM 4039 O O . ARG B 1 142 ? 25.993 39.902 20.126 1.00 13.73 142 ARG B O 1
ATOM 4047 N N . ALA B 1 143 ? 25.057 39.719 22.152 1.00 9.19 143 ALA B N 1
ATOM 4048 C CA . ALA B 1 143 ? 26.261 40.058 22.855 1.00 10.72 143 ALA B CA 1
ATOM 4049 C C . ALA B 1 143 ? 27.267 38.971 22.686 1.00 8.29 143 ALA B C 1
ATOM 4050 O O . ALA B 1 143 ? 28.466 39.224 22.548 1.00 9.26 143 ALA B O 1
ATOM 4052 N N . ILE B 1 144 ? 26.784 37.711 22.687 1.00 7.67 144 ILE B N 1
ATOM 4053 C CA . ILE B 1 144 ? 27.676 36.600 22.308 1.00 9.02 144 ILE B CA 1
ATOM 4054 C C . ILE B 1 144 ? 28.243 36.709 20.923 1.00 10.13 144 ILE B C 1
ATOM 4055 O O . ILE B 1 144 ? 29.452 36.542 20.705 1.00 9.06 144 ILE B O 1
ATOM 4060 N N . GLU B 1 145 ? 27.370 36.943 19.961 1.00 9.50 145 GLU B N 1
ATOM 4061 C CA . GLU B 1 145 ? 27.894 37.136 18.603 1.00 10.36 145 GLU B CA 1
ATOM 4062 C C . GLU B 1 145 ? 28.953 38.281 18.563 1.00 11.70 145 GLU B C 1
ATOM 4063 O O . GLU B 1 145 ? 29.988 38.159 17.917 1.00 9.69 145 GLU B O 1
ATOM 4069 N N . LYS B 1 146 ? 28.646 39.397 19.184 1.00 10.94 146 LYS B N 1
ATOM 4070 C CA . LYS B 1 146 ? 29.608 40.525 19.201 1.00 11.67 146 LYS B CA 1
ATOM 4071 C C . LYS B 1 146 ? 30.966 40.099 19.789 1.00 11.43 146 LYS B C 1
ATOM 4072 O O . LYS B 1 146 ? 32.032 40.277 19.115 1.00 12.55 146 LYS B O 1
ATOM 4086 N N . VAL B 1 148 ? 32.314 37.181 20.339 1.00 10.00 148 VAL B N 1
ATOM 4087 C CA . VAL B 1 148 ? 32.998 36.140 19.599 1.00 9.77 148 VAL B CA 1
ATOM 4088 C C . VAL B 1 148 ? 33.489 36.637 18.231 1.00 9.47 148 VAL B C 1
ATOM 4089 O O . VAL B 1 148 ? 34.614 36.350 17.839 1.00 10.18 148 VAL B O 1
ATOM 4093 N N . SER B 1 149 ? 32.635 37.322 17.495 1.00 9.82 149 SER B N 1
ATOM 4094 C CA . SER B 1 149 ? 33.048 37.800 16.159 1.00 10.84 149 SER B CA 1
ATOM 4095 C C . SER B 1 149 ? 34.208 38.822 16.293 1.00 11.42 149 SER B C 1
ATOM 4096 O O . SER B 1 149 ? 35.090 38.783 15.490 1.00 12.22 149 SER B O 1
ATOM 4099 N N . GLU B 1 150 ? 34.202 39.628 17.331 1.00 11.25 150 GLU B N 1
ATOM 4100 C CA . GLU B 1 150 ? 35.319 40.588 17.552 1.00 12.19 150 GLU B CA 1
ATOM 4101 C C . GLU B 1 150 ? 36.617 39.835 17.817 1.00 11.21 150 GLU B C 1
ATOM 4102 O O . GLU B 1 150 ? 37.713 40.194 17.290 1.00 12.04 150 GLU B O 1
ATOM 4108 N N . ALA B 1 151 ? 36.559 38.820 18.682 1.00 8.93 151 ALA B N 1
ATOM 4109 C CA . ALA B 1 151 ? 37.731 37.968 18.956 1.00 8.98 151 ALA B CA 1
ATOM 4110 C C . ALA B 1 151 ? 38.272 37.316 17.682 1.00 10.74 151 ALA B C 1
ATOM 4111 O O . ALA B 1 151 ? 39.487 37.379 17.379 1.00 10.59 151 ALA B O 1
ATOM 4113 N N . LEU B 1 152 ? 37.388 36.706 16.890 1.00 11.39 152 LEU B N 1
ATOM 4114 C CA . LEU B 1 152 ? 37.843 36.051 15.642 1.00 10.66 152 LEU B CA 1
ATOM 4115 C C . LEU B 1 152 ? 38.427 37.087 14.651 1.00 12.87 152 LEU B C 1
ATOM 4116 O O . LEU B 1 152 ? 39.385 36.789 13.979 1.00 10.92 152 LEU B O 1
ATOM 4121 N N . ASN B 1 153 ? 37.881 38.270 14.597 1.00 12.66 153 ASN B N 1
ATOM 4122 C CA . ASN B 1 153 ? 38.314 39.291 13.633 1.00 14.76 153 ASN B CA 1
ATOM 4123 C C . ASN B 1 153 ? 39.713 39.813 14.030 1.00 15.36 153 ASN B C 1
ATOM 4124 O O . ASN B 1 153 ? 40.418 40.453 13.231 1.00 14.60 153 ASN B O 1
ATOM 4129 N N . SER B 1 154 ? 40.103 39.556 15.280 1.00 13.92 154 SER B N 1
ATOM 4130 C CA . SER B 1 154 ? 41.343 40.079 15.805 1.00 12.96 154 SER B CA 1
ATOM 4131 C C . SER B 1 154 ? 42.464 39.189 15.410 1.00 14.83 154 SER B C 1
ATOM 4132 O O . SER B 1 154 ? 43.612 39.619 15.477 1.00 15.52 154 SER B O 1
ATOM 4135 N N . LEU B 1 155 ? 42.173 37.931 15.053 1.00 14.89 155 LEU B N 1
ATOM 4136 C CA . LEU B 1 155 ? 43.207 36.912 14.784 1.00 15.55 155 LEU B CA 1
ATOM 4137 C C . LEU B 1 155 ? 44.026 37.301 13.567 1.00 17.41 155 LEU B C 1
ATOM 4138 O O . LEU B 1 155 ? 43.507 37.924 12.676 1.00 16.20 155 LEU B O 1
ATOM 4143 N N . ALA B 1 156 ? 45.298 36.945 13.570 1.00 19.34 156 ALA B N 1
ATOM 4144 C CA . ALA B 1 156 ? 46.161 37.384 12.459 1.00 20.18 156 ALA B CA 1
ATOM 4145 C C . ALA B 1 156 ? 47.006 36.219 11.985 1.00 20.48 156 ALA B C 1
ATOM 4146 O O . ALA B 1 156 ? 46.888 35.120 12.529 1.00 19.60 156 ALA B O 1
ATOM 4148 N N . ALA B 1 157 ? 47.944 36.516 11.066 1.00 19.46 157 ALA B N 1
ATOM 4149 C CA . ALA B 1 157 ? 48.817 35.571 10.423 1.00 19.32 157 ALA B CA 1
ATOM 4150 C C . ALA B 1 157 ? 48.049 34.397 9.809 1.00 17.50 157 ALA B C 1
ATOM 4151 O O . ALA B 1 157 ? 47.113 34.620 9.039 1.00 18.66 157 ALA B O 1
ATOM 4153 N N . ASP B 1 158 ? 48.434 33.178 10.175 1.00 15.85 158 ASP B N 1
ATOM 4154 C CA . ASP B 1 158 ? 47.749 32.024 9.613 1.00 14.89 158 ASP B CA 1
ATOM 4155 C C . ASP B 1 158 ? 46.310 31.948 10.063 1.00 14.98 158 ASP B C 1
ATOM 4156 O O . ASP B 1 158 ? 45.527 31.271 9.426 1.00 13.27 158 ASP B O 1
ATOM 4161 N N . LEU B 1 159 ? 45.966 32.673 11.121 1.00 13.77 159 LEU B N 1
ATOM 4162 C CA . LEU B 1 159 ? 44.586 32.571 11.624 1.00 13.57 159 LEU B CA 1
ATOM 4163 C C . LEU B 1 159 ? 43.746 33.723 11.099 1.00 13.78 159 LEU B C 1
ATOM 4164 O O . LEU B 1 159 ? 42.556 33.815 11.415 1.00 12.88 159 LEU B O 1
ATOM 4169 N N . LYS B 1 160 ? 44.319 34.572 10.214 1.00 13.90 160 LYS B N 1
ATOM 4170 C CA . LYS B 1 160 ? 43.548 35.720 9.746 1.00 14.29 160 LYS B CA 1
ATOM 4171 C C . LYS B 1 160 ? 42.320 35.258 8.993 1.00 12.83 160 LYS B C 1
ATOM 4172 O O . LYS B 1 160 ? 42.454 34.400 8.143 1.00 13.79 160 LYS B O 1
ATOM 4178 N N . GLY B 1 161 ? 41.154 35.842 9.238 1.00 9.91 161 GLY B N 1
ATOM 4179 C CA . GLY B 1 161 ? 39.991 35.402 8.475 1.00 12.17 161 GLY B CA 1
ATOM 4180 C C . GLY B 1 161 ? 38.839 36.398 8.319 1.00 12.45 161 GLY B C 1
ATOM 4181 O O . GLY B 1 161 ? 39.048 37.614 8.379 1.00 13.37 161 GLY B O 1
ATOM 4182 N N . LYS B 1 162 ? 37.622 35.903 8.150 1.00 12.70 162 LYS B N 1
ATOM 4183 C CA . LYS B 1 162 ? 36.515 36.802 7.892 1.00 12.33 162 LYS B CA 1
ATOM 4184 C C . LYS B 1 162 ? 35.219 36.190 8.460 1.00 12.27 162 LYS B C 1
ATOM 4185 O O . LYS B 1 162 ? 34.997 34.974 8.399 1.00 10.17 162 LYS B O 1
ATOM 4191 N N . TYR B 1 163 ? 34.390 37.073 8.991 1.00 12.50 163 TYR B N 1
ATOM 4192 C CA . TYR B 1 163 ? 33.099 36.758 9.606 1.00 12.29 163 TYR B CA 1
ATOM 4193 C C . TYR B 1 163 ? 31.960 36.959 8.594 1.00 14.41 163 TYR B C 1
ATOM 4194 O O . TYR B 1 163 ? 31.917 38.015 7.862 1.00 14.05 163 TYR B O 1
ATOM 4203 N N . TYR B 1 164 ? 31.081 35.960 8.521 1.00 13.34 164 TYR B N 1
ATOM 4204 C CA . TYR B 1 164 ? 29.885 36.042 7.720 1.00 14.72 164 TYR B CA 1
ATOM 4205 C C . TYR B 1 164 ? 28.632 35.890 8.548 1.00 15.64 164 TYR B C 1
ATOM 4206 O O . TYR B 1 164 ? 28.280 34.762 8.925 1.00 14.60 164 TYR B O 1
ATOM 4215 N N . SER B 1 165 ? 27.894 37.001 8.759 1.00 14.81 165 SER B N 1
ATOM 4216 C CA . SER B 1 165 ? 26.685 36.965 9.514 1.00 16.32 165 SER B CA 1
ATOM 4217 C C . SER B 1 165 ? 25.639 36.235 8.678 1.00 15.78 165 SER B C 1
ATOM 4218 O O . SER B 1 165 ? 25.649 36.336 7.443 1.00 17.72 165 SER B O 1
ATOM 4221 N N . LEU B 1 166 ? 24.726 35.495 9.305 1.00 14.11 166 LEU B N 1
ATOM 4222 C CA . LEU B 1 166 ? 23.696 34.837 8.499 1.00 15.42 166 LEU B CA 1
ATOM 4223 C C . LEU B 1 166 ? 22.557 35.762 8.202 1.00 16.76 166 LEU B C 1
ATOM 4224 O O . LEU B 1 166 ? 21.663 35.411 7.429 1.00 19.17 166 LEU B O 1
ATOM 4237 N N . LYS B 1 168 ? 20.691 38.273 6.148 1.00 29.18 168 LYS B N 1
ATOM 4238 C CA . LYS B 1 168 ? 20.812 39.014 4.914 1.00 31.69 168 LYS B CA 1
ATOM 4239 C C . LYS B 1 168 ? 22.019 38.517 4.116 1.00 33.10 168 LYS B C 1
ATOM 4240 O O . LYS B 1 168 ? 22.561 39.233 3.269 1.00 34.20 168 LYS B O 1
ATOM 4254 N N . ASP B 1 170 ? 23.631 37.148 1.197 1.00 37.30 170 ASP B N 1
ATOM 4255 C CA . ASP B 1 170 ? 23.250 37.070 -0.203 1.00 39.13 170 ASP B CA 1
ATOM 4256 C C . ASP B 1 170 ? 23.462 35.670 -0.757 1.00 39.26 170 ASP B C 1
ATOM 4257 O O . ASP B 1 170 ? 24.294 34.900 -0.250 1.00 39.29 170 ASP B O 1
ATOM 4262 N N . GLU B 1 171 ? 22.760 35.371 -1.848 1.00 39.49 171 GLU B N 1
ATOM 4263 C CA . GLU B 1 171 ? 22.772 34.025 -2.439 1.00 39.61 171 GLU B CA 1
ATOM 4264 C C . GLU B 1 171 ? 24.149 33.575 -2.949 1.00 38.38 171 GLU B C 1
ATOM 4265 O O . GLU B 1 171 ? 24.453 32.384 -2.959 1.00 37.69 171 GLU B O 1
ATOM 4271 N N . LYS B 1 172 ? 24.962 34.530 -3.375 1.00 37.66 172 LYS B N 1
ATOM 4272 C CA . LYS B 1 172 ? 26.312 34.231 -3.874 1.00 38.34 172 LYS B CA 1
ATOM 4273 C C . LYS B 1 172 ? 27.156 33.611 -2.736 1.00 37.09 172 LYS B C 1
ATOM 4274 O O . LYS B 1 172 ? 27.858 32.579 -2.903 1.00 36.69 172 LYS B O 1
ATOM 4280 N N . THR B 1 173 ? 27.063 34.251 -1.576 1.00 36.07 173 THR B N 1
ATOM 4281 C CA . THR B 1 173 ? 27.870 33.863 -0.421 1.00 34.61 173 THR B CA 1
ATOM 4282 C C . THR B 1 173 ? 27.380 32.589 0.162 1.00 33.55 173 THR B C 1
ATOM 4283 O O . THR B 1 173 ? 28.166 31.748 0.591 1.00 32.10 173 THR B O 1
ATOM 4287 N N . GLN B 1 174 ? 26.064 32.451 0.176 1.00 32.42 174 GLN B N 1
ATOM 4288 C CA . GLN B 1 174 ? 25.443 31.271 0.715 1.00 33.30 174 GLN B CA 1
ATOM 4289 C C . GLN B 1 174 ? 25.922 30.084 -0.087 1.00 32.61 174 GLN B C 1
ATOM 4290 O O . GLN B 1 174 ? 26.272 29.054 0.482 1.00 33.00 174 GLN B O 1
ATOM 4296 N N . GLN B 1 175 ? 25.945 30.236 -1.414 1.00 32.40 175 GLN B N 1
ATOM 4297 C CA . GLN B 1 175 ? 26.399 29.145 -2.308 1.00 32.58 175 GLN B CA 1
ATOM 4298 C C . GLN B 1 175 ? 27.906 28.826 -2.096 1.00 30.50 175 GLN B C 1
ATOM 4299 O O . GLN B 1 175 ? 28.290 27.655 -2.085 1.00 31.14 175 GLN B O 1
ATOM 4305 N N . GLN B 1 176 ? 28.734 29.857 -1.913 1.00 29.42 176 GLN B N 1
ATOM 4306 C CA . GLN B 1 176 ? 30.176 29.610 -1.715 1.00 27.66 176 GLN B CA 1
ATOM 4307 C C . GLN B 1 176 ? 30.388 28.811 -0.450 1.00 25.88 176 GLN B C 1
ATOM 4308 O O . GLN B 1 176 ? 31.104 27.799 -0.424 1.00 23.48 176 GLN B O 1
ATOM 4314 N N . LEU B 1 177 ? 29.738 29.267 0.622 1.00 24.01 177 LEU B N 1
ATOM 4315 C CA . LEU B 1 177 ? 29.903 28.593 1.902 1.00 22.64 177 LEU B CA 1
ATOM 4316 C C . LEU B 1 177 ? 29.322 27.182 1.882 1.00 22.57 177 LEU B C 1
ATOM 4317 O O . LEU B 1 177 ? 29.803 26.268 2.558 1.00 23.18 177 LEU B O 1
ATOM 4322 N N . ILE B 1 178 ? 28.240 27.007 1.145 1.00 24.48 178 ILE B N 1
ATOM 4323 C CA . ILE B 1 178 ? 27.646 25.680 1.013 1.00 25.70 178 ILE B CA 1
ATOM 4324 C C . ILE B 1 178 ? 28.632 24.751 0.307 1.00 25.56 178 ILE B C 1
ATOM 4325 O O . ILE B 1 178 ? 28.924 23.665 0.798 1.00 26.11 178 ILE B O 1
ATOM 4330 N N . ASP B 1 179 ? 29.197 25.224 -0.795 1.00 26.92 179 ASP B N 1
ATOM 4331 C CA . ASP B 1 179 ? 30.240 24.461 -1.530 1.00 27.39 179 ASP B CA 1
ATOM 4332 C C . ASP B 1 179 ? 31.468 24.095 -0.680 1.00 25.80 179 ASP B C 1
ATOM 4333 O O . ASP B 1 179 ? 32.038 23.016 -0.821 1.00 26.13 179 ASP B O 1
ATOM 4338 N N . ASP B 1 180 ? 31.836 24.977 0.249 1.00 24.73 180 ASP B N 1
ATOM 4339 C CA . ASP B 1 180 ? 32.936 24.715 1.177 1.00 23.32 180 ASP B CA 1
ATOM 4340 C C . ASP B 1 180 ? 32.544 23.820 2.336 1.00 23.09 180 ASP B C 1
ATOM 4341 O O . ASP B 1 180 ? 33.375 23.491 3.149 1.00 23.59 180 ASP B O 1
ATOM 4346 N N . HIS B 1 181 ? 31.270 23.454 2.418 1.00 25.25 181 HIS B N 1
ATOM 4347 C CA . HIS B 1 181 ? 30.744 22.718 3.553 1.00 26.62 181 HIS B CA 1
ATOM 4348 C C . HIS B 1 181 ? 30.969 23.539 4.827 1.00 25.07 181 HIS B C 1
ATOM 4349 O O . HIS B 1 181 ? 31.315 23.003 5.877 1.00 25.80 181 HIS B O 1
ATOM 4356 N N . PHE B 1 182 ? 30.827 24.846 4.701 1.00 22.95 182 PHE B N 1
ATOM 4357 C CA . PHE B 1 182 ? 31.045 25.779 5.823 1.00 22.23 182 PHE B CA 1
ATOM 4358 C C . PHE B 1 182 ? 29.751 26.225 6.493 1.00 21.82 182 PHE B C 1
ATOM 4359 O O . PHE B 1 182 ? 29.763 26.551 7.678 1.00 22.85 182 PHE B O 1
ATOM 4367 N N . LEU B 1 183 ? 28.640 26.232 5.767 1.00 22.04 183 LEU B N 1
ATOM 4368 C CA . LEU B 1 183 ? 27.371 26.732 6.348 1.00 24.29 183 LEU B CA 1
ATOM 4369 C C . LEU B 1 183 ? 26.634 25.671 7.195 1.00 25.51 183 LEU B C 1
ATOM 4370 O O . LEU B 1 183 ? 26.470 24.540 6.754 1.00 24.76 183 LEU B O 1
ATOM 4375 N N . PHE B 1 184 ? 26.183 26.005 8.406 1.00 25.78 184 PHE B N 1
ATOM 4376 C CA . PHE B 1 184 ? 25.380 25.018 9.155 1.00 27.67 184 PHE B CA 1
ATOM 4377 C C . PHE B 1 184 ? 23.929 25.032 8.778 1.00 27.49 184 PHE B C 1
ATOM 4378 O O . PHE B 1 184 ? 23.476 26.003 8.241 1.00 28.80 184 PHE B O 1
ATOM 4386 N N . ASP B 1 185 ? 23.215 23.927 9.082 1.00 30.07 185 ASP B N 1
ATOM 4387 C CA . ASP B 1 185 ? 21.773 23.775 8.764 1.00 30.28 185 ASP B CA 1
ATOM 4388 C C . ASP B 1 185 ? 20.966 24.840 9.485 1.00 30.47 185 ASP B C 1
ATOM 4389 O O . ASP B 1 185 ? 21.262 25.161 10.623 1.00 31.35 185 ASP B O 1
ATOM 4394 N N . ARG B 1 186 ? 19.950 25.402 8.835 1.00 30.30 186 ARG B N 1
ATOM 4395 C CA . ARG B 1 186 ? 18.960 26.210 9.532 1.00 30.42 186 ARG B CA 1
ATOM 4396 C C . ARG B 1 186 ? 18.315 25.203 10.461 1.00 28.57 186 ARG B C 1
ATOM 4397 O O . ARG B 1 186 ? 18.449 23.993 10.222 1.00 27.99 186 ARG B O 1
ATOM 4405 N N . PRO B 1 187 ? 17.616 25.670 11.509 1.00 25.92 187 PRO B N 1
ATOM 4406 C CA . PRO B 1 187 ? 17.298 24.687 12.592 1.00 23.98 187 PRO B CA 1
ATOM 4407 C C . PRO B 1 187 ? 15.892 24.158 12.434 1.00 23.85 187 PRO B C 1
ATOM 4408 O O . PRO B 1 187 ? 15.014 24.501 13.244 1.00 22.85 187 PRO B O 1
ATOM 4412 N N . VAL B 1 188 ? 15.685 23.377 11.374 1.00 21.29 188 VAL B N 1
ATOM 4413 C CA . VAL B 1 188 ? 14.422 22.728 11.105 1.00 23.94 188 VAL B CA 1
ATOM 4414 C C . VAL B 1 188 ? 14.282 21.315 11.711 1.00 22.02 188 VAL B C 1
ATOM 4415 O O . VAL B 1 188 ? 13.170 20.791 11.762 1.00 23.19 188 VAL B O 1
ATOM 4419 N N . SER B 1 189 ? 15.393 20.710 12.126 1.00 22.68 189 SER B N 1
ATOM 4420 C CA . SER B 1 189 ? 15.390 19.407 12.757 1.00 21.06 189 SER B CA 1
ATOM 4421 C C . SER B 1 189 ? 14.600 19.413 14.065 1.00 20.26 189 SER B C 1
ATOM 4422 O O . SER B 1 189 ? 14.519 20.455 14.748 1.00 19.21 189 SER B O 1
ATOM 4425 N N . ARG B 1 190 ? 14.009 18.278 14.447 1.00 19.75 190 ARG B N 1
ATOM 4426 C CA . ARG B 1 190 ? 13.159 18.398 15.620 1.00 19.57 190 ARG B CA 1
ATOM 4427 C C . ARG B 1 190 ? 13.979 18.544 16.878 1.00 17.29 190 ARG B C 1
ATOM 4428 O O . ARG B 1 190 ? 13.470 19.043 17.885 1.00 18.53 190 ARG B O 1
ATOM 4436 N N . HIS B 1 191 ? 15.231 18.125 16.833 1.00 16.74 191 HIS B N 1
ATOM 4437 C CA . HIS B 1 191 ? 16.145 18.361 17.953 1.00 16.92 191 HIS B CA 1
ATOM 4438 C C . HIS B 1 191 ? 16.176 19.836 18.273 1.00 15.20 191 HIS B C 1
ATOM 4439 O O . HIS B 1 191 ? 16.075 20.261 19.453 1.00 15.82 191 HIS B O 1
ATOM 4446 N N . PHE B 1 192 ? 16.273 20.666 17.224 1.00 15.53 192 PHE B N 1
ATOM 4447 C CA . PHE B 1 1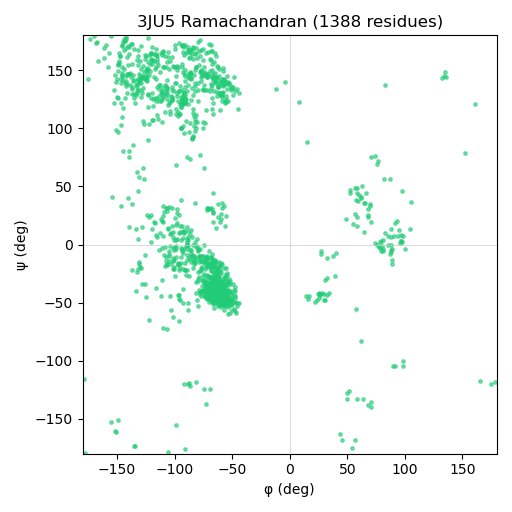92 ? 16.244 22.100 17.459 1.00 14.15 192 PHE B CA 1
ATOM 4448 C C . PHE B 1 192 ? 14.901 22.724 17.775 1.00 14.98 192 PHE B C 1
ATOM 4449 O O . PHE B 1 192 ? 14.809 23.593 18.641 1.00 15.64 192 PHE B O 1
ATOM 4457 N N . THR B 1 193 ? 13.847 22.281 17.107 1.00 15.58 193 THR B N 1
ATOM 4458 C CA . THR B 1 193 ? 12.560 22.869 17.435 1.00 17.75 193 THR B CA 1
ATOM 4459 C C . THR B 1 193 ? 12.027 22.473 18.794 1.00 18.71 193 THR B C 1
ATOM 4460 O O . THR B 1 193 ? 11.579 23.358 19.572 1.00 19.57 193 THR B O 1
ATOM 4464 N N . SER B 1 194 ? 12.124 21.186 19.150 1.00 15.93 194 SER B N 1
ATOM 4465 C CA . SER B 1 194 ? 11.663 20.773 20.471 1.00 16.85 194 SER B CA 1
ATOM 4466 C C . SER B 1 194 ? 12.516 21.348 21.607 1.00 17.05 194 SER B C 1
ATOM 4467 O O . SER B 1 194 ? 12.065 21.452 22.761 1.00 18.75 194 SER B O 1
ATOM 4470 N N . GLY B 1 195 ? 13.786 21.605 21.315 1.00 14.21 195 GLY B N 1
ATOM 4471 C CA . GLY B 1 195 ? 14.641 22.146 22.349 1.00 15.70 195 GLY B CA 1
ATOM 4472 C C . GLY B 1 195 ? 14.704 23.690 22.536 1.00 16.22 195 GLY B C 1
ATOM 4473 O O . GLY B 1 195 ? 15.495 24.149 23.377 1.00 16.05 195 GLY B O 1
ATOM 4474 N N . GLY B 1 196 ? 13.903 24.435 21.773 1.00 12.92 196 GLY B N 1
ATOM 4475 C CA . GLY B 1 196 ? 13.822 25.870 21.855 1.00 12.43 196 GLY B CA 1
ATOM 4476 C C . GLY B 1 196 ? 15.052 26.518 21.240 1.00 11.69 196 GLY B C 1
ATOM 4477 O O . GLY B 1 196 ? 15.266 27.736 21.481 1.00 12.96 196 GLY B O 1
ATOM 4486 N N . ALA B 1 198 ? 15.748 26.891 17.990 1.00 10.84 198 ALA B N 1
ATOM 4487 C CA . ALA B 1 198 ? 15.489 27.549 16.680 1.00 9.23 198 ALA B CA 1
ATOM 4488 C C . ALA B 1 198 ? 15.016 29.005 16.737 1.00 9.47 198 ALA B C 1
ATOM 4489 O O . ALA B 1 198 ? 14.968 29.670 15.687 1.00 9.39 198 ALA B O 1
ATOM 4491 N N . ARG B 1 199 ? 14.656 29.478 17.932 1.00 9.85 199 ARG B N 1
ATOM 4492 C CA . ARG B 1 199 ? 14.105 30.841 18.117 1.00 8.78 199 ARG B CA 1
ATOM 4493 C C . ARG B 1 199 ? 14.950 31.905 17.429 1.00 8.62 199 ARG B C 1
ATOM 4494 O O . ARG B 1 199 ? 16.167 31.953 17.620 1.00 11.30 199 ARG B O 1
ATOM 4502 N N . ASP B 1 200 ? 14.281 32.735 16.635 1.00 9.34 200 ASP B N 1
ATOM 4503 C CA . ASP B 1 200 ? 14.790 34.043 16.170 1.00 9.21 200 ASP B CA 1
ATOM 4504 C C . ASP B 1 200 ? 15.722 33.851 14.994 1.00 9.43 200 ASP B C 1
ATOM 4505 O O . ASP B 1 200 ? 16.157 34.821 14.462 1.00 9.27 200 ASP B O 1
ATOM 4510 N N . PHE B 1 201 ? 16.046 32.616 14.621 1.00 8.83 201 PHE B N 1
ATOM 4511 C CA . PHE B 1 201 ? 16.913 32.373 13.477 1.00 9.40 201 PHE B CA 1
ATOM 4512 C C . PHE B 1 201 ? 16.500 33.228 12.283 1.00 9.90 201 PHE B C 1
ATOM 4513 O O . PHE B 1 201 ? 15.328 33.294 11.916 1.00 10.30 201 PHE B O 1
ATOM 4521 N N . PRO B 1 202 ? 17.487 33.870 11.626 1.00 10.52 202 PRO B N 1
ATOM 4522 C CA . PRO B 1 202 ? 18.952 33.828 11.734 1.00 10.66 202 PRO B CA 1
ATOM 4523 C C . PRO B 1 202 ? 19.603 34.851 12.678 1.00 11.27 202 PRO B C 1
ATOM 4524 O O . PRO B 1 202 ? 20.863 34.977 12.691 1.00 11.25 202 PRO B O 1
ATOM 4528 N N . ASP B 1 203 ? 18.787 35.533 13.489 1.00 10.15 203 ASP B N 1
ATOM 4529 C CA . ASP B 1 203 ? 19.300 36.538 14.382 1.00 9.41 203 ASP B CA 1
ATOM 4530 C C . ASP B 1 203 ? 20.377 36.026 15.321 1.00 8.78 203 ASP B C 1
ATOM 4531 O O . ASP B 1 203 ? 20.179 34.978 15.965 1.00 9.36 203 ASP B O 1
ATOM 4536 N N . GLY B 1 204 ? 21.591 36.655 15.257 1.00 8.04 204 GLY B N 1
ATOM 4537 C CA . GLY B 1 204 ? 22.671 36.303 16.175 1.00 8.10 204 GLY B CA 1
ATOM 4538 C C . GLY B 1 204 ? 23.541 35.182 15.660 1.00 9.79 204 GLY B C 1
ATOM 4539 O O . GLY B 1 204 ? 24.543 34.845 16.269 1.00 12.26 204 GLY B O 1
ATOM 4540 N N . ARG B 1 205 ? 23.192 34.606 14.500 1.00 9.39 205 ARG B N 1
ATOM 4541 C CA . ARG B 1 205 ? 23.995 33.446 14.020 1.00 9.88 205 ARG B CA 1
ATOM 4542 C C . ARG B 1 205 ? 24.992 33.879 12.941 1.00 10.94 205 ARG B C 1
ATOM 4543 O O . ARG B 1 205 ? 24.736 34.820 12.160 1.00 11.02 205 ARG B O 1
ATOM 4551 N N . GLY B 1 206 ? 26.101 33.151 12.830 1.00 11.09 206 GLY B N 1
ATOM 4552 C CA . GLY B 1 206 ? 27.112 33.484 11.829 1.00 11.26 206 GLY B CA 1
ATOM 4553 C C . GLY B 1 206 ? 28.116 32.364 11.687 1.00 11.41 206 GLY B C 1
ATOM 4554 O O . GLY B 1 206 ? 28.154 31.416 12.469 1.00 11.68 206 GLY B O 1
ATOM 4555 N N A ILE B 1 207 ? 28.980 32.489 10.696 0.50 11.16 207 ILE B N 1
ATOM 4556 N N B ILE B 1 207 ? 28.935 32.453 10.664 0.50 11.29 207 ILE B N 1
ATOM 4557 C CA A ILE B 1 207 ? 30.084 31.541 10.495 0.50 10.33 207 ILE B CA 1
ATOM 4558 C CA B ILE B 1 207 ? 30.091 31.580 10.611 0.50 10.53 207 ILE B CA 1
ATOM 4559 C C A ILE B 1 207 ? 31.350 32.352 10.188 0.50 10.88 207 ILE B C 1
ATOM 4560 C C B ILE B 1 207 ? 31.335 32.419 10.306 0.50 11.06 207 ILE B C 1
ATOM 4561 O O A ILE B 1 207 ? 31.276 33.420 9.547 0.50 10.91 207 ILE B O 1
ATOM 4562 O O B ILE B 1 207 ? 31.243 33.533 9.731 0.50 10.68 207 ILE B O 1
ATOM 4571 N N . TRP B 1 208 ? 32.478 31.893 10.690 1.00 9.01 208 TRP B N 1
ATOM 4572 C CA . TRP B 1 208 ? 33.741 32.595 10.492 1.00 10.32 208 TRP B CA 1
ATOM 4573 C C . TRP B 1 208 ? 34.687 31.546 9.963 1.00 9.07 208 TRP B C 1
ATOM 4574 O O . TRP B 1 208 ? 34.660 30.404 10.455 1.00 10.16 208 TRP B O 1
ATOM 4585 N N . HIS B 1 209 ? 35.603 31.887 9.036 1.00 9.69 209 HIS B N 1
ATOM 4586 C CA . HIS B 1 209 ? 36.674 30.938 8.770 1.00 8.80 209 HIS B CA 1
ATOM 4587 C C . HIS B 1 209 ? 37.906 31.723 8.410 1.00 8.68 209 HIS B C 1
ATOM 4588 O O . HIS B 1 209 ? 37.806 32.865 7.990 1.00 7.38 209 HIS B O 1
ATOM 4595 N N . ASN B 1 210 ? 39.033 31.052 8.505 1.00 8.41 210 ASN B N 1
ATOM 4596 C CA . ASN B 1 210 ? 40.298 31.771 8.223 1.00 10.29 210 ASN B CA 1
ATOM 4597 C C . ASN B 1 210 ? 40.525 31.738 6.727 1.00 10.68 210 ASN B C 1
ATOM 4598 O O . ASN B 1 210 ? 39.942 30.988 6.011 1.00 11.05 210 ASN B O 1
ATOM 4603 N N . ASP B 1 211 ? 41.409 32.593 6.266 1.00 11.88 211 ASP B N 1
ATOM 4604 C CA . ASP B 1 211 ? 41.602 32.650 4.811 1.00 12.73 211 ASP B CA 1
ATOM 4605 C C . ASP B 1 211 ? 42.190 31.374 4.236 1.00 12.28 211 ASP B C 1
ATOM 4606 O O . ASP B 1 211 ? 41.985 31.042 3.054 1.00 13.58 211 ASP B O 1
ATOM 4611 N N . LYS B 1 212 ? 42.930 30.642 5.067 1.00 13.33 212 LYS B N 1
ATOM 4612 C CA . LYS B 1 212 ? 43.513 29.359 4.678 1.00 13.56 212 LYS B CA 1
ATOM 4613 C C . LYS B 1 212 ? 42.520 28.216 4.685 1.00 12.76 212 LYS B C 1
ATOM 4614 O O . LYS B 1 212 ? 42.864 27.120 4.253 1.00 14.45 212 LYS B O 1
ATOM 4620 N N . LYS B 1 213 ? 41.275 28.491 5.110 1.00 11.99 213 LYS B N 1
ATOM 4621 C CA . LYS B 1 213 ? 40.169 27.536 5.136 1.00 11.71 213 LYS B CA 1
ATOM 4622 C C . LYS B 1 213 ? 40.519 26.251 5.857 1.00 11.25 213 LYS B C 1
ATOM 4623 O O . LYS B 1 213 ? 40.205 25.125 5.357 1.00 12.02 213 LYS B O 1
ATOM 4629 N N . ASN B 1 214 ? 41.169 26.385 7.002 1.00 10.35 214 ASN B N 1
ATOM 4630 C CA . ASN B 1 214 ? 41.551 25.201 7.764 1.00 10.98 214 ASN B CA 1
ATOM 4631 C C . ASN B 1 214 ? 41.189 25.422 9.237 1.00 10.89 214 ASN B C 1
ATOM 4632 O O . ASN B 1 214 ? 41.533 24.627 10.118 1.00 11.14 214 ASN B O 1
ATOM 4637 N N . PHE B 1 215 ? 40.397 26.443 9.487 1.00 9.91 215 PHE B N 1
ATOM 4638 C CA . PHE B 1 215 ? 39.925 26.760 10.877 1.00 9.77 215 PHE B CA 1
ATOM 4639 C C . PHE B 1 215 ? 38.565 27.389 10.673 1.00 11.09 215 PHE B C 1
ATOM 4640 O O . PHE B 1 215 ? 38.459 28.346 9.938 1.00 11.09 215 PHE B O 1
ATOM 4648 N N . LEU B 1 216 ? 37.504 26.875 11.336 1.00 10.30 216 LEU B N 1
ATOM 4649 C CA . LEU B 1 216 ? 36.176 27.274 11.027 1.00 10.55 216 LEU B CA 1
ATOM 4650 C C . LEU B 1 216 ? 35.365 27.385 12.339 1.00 10.11 216 LEU B C 1
ATOM 4651 O O . LEU B 1 216 ? 35.546 26.599 13.227 1.00 11.15 216 LEU B O 1
ATOM 4656 N N . VAL B 1 217 ? 34.539 28.417 12.467 1.00 8.63 217 VAL B N 1
ATOM 4657 C CA . VAL B 1 217 ? 33.771 28.569 13.704 1.00 8.81 217 VAL B CA 1
ATOM 4658 C C . VAL B 1 217 ? 32.340 28.862 13.339 1.00 9.48 217 VAL B C 1
ATOM 4659 O O . VAL B 1 217 ? 32.019 29.692 12.453 1.00 9.13 217 VAL B O 1
ATOM 4663 N N . TRP B 1 218 ? 31.426 28.179 14.048 1.00 9.95 218 TRP B N 1
ATOM 4664 C CA . TRP B 1 218 ? 30.018 28.490 13.890 1.00 9.36 218 TRP B CA 1
ATOM 4665 C C . TRP B 1 218 ? 29.556 29.209 15.140 1.00 9.59 218 TRP B C 1
ATOM 4666 O O . TRP B 1 218 ? 29.867 28.764 16.280 1.00 11.75 218 TRP B O 1
ATOM 4677 N N . ILE B 1 219 ? 28.776 30.281 14.955 1.00 7.23 219 ILE B N 1
ATOM 4678 C CA . ILE B 1 219 ? 28.378 31.091 16.151 1.00 8.19 219 ILE B CA 1
ATOM 4679 C C . ILE B 1 219 ? 26.846 30.967 16.381 1.00 8.67 219 ILE B C 1
ATOM 4680 O O . ILE B 1 219 ? 26.065 31.202 15.470 1.00 6.82 219 ILE B O 1
ATOM 4685 N N . ASN B 1 220 ? 26.481 30.618 17.616 1.00 6.97 220 ASN B N 1
ATOM 4686 C CA . ASN B 1 220 ? 25.100 30.577 18.078 1.00 9.24 220 ASN B CA 1
ATOM 4687 C C . ASN B 1 220 ? 24.217 29.482 17.440 1.00 9.52 220 ASN B C 1
ATOM 4688 O O . ASN B 1 220 ? 23.045 29.666 17.245 1.00 11.13 220 ASN B O 1
ATOM 4693 N N . GLU B 1 221 ? 24.843 28.356 17.066 1.00 10.88 221 GLU B N 1
ATOM 4694 C CA . GLU B 1 221 ? 24.047 27.217 16.617 1.00 13.03 221 GLU B CA 1
ATOM 4695 C C . GLU B 1 221 ? 23.693 26.417 17.901 1.00 11.31 221 GLU B C 1
ATOM 4696 O O . GLU B 1 221 ? 23.083 26.984 18.831 1.00 12.68 221 GLU B O 1
ATOM 4702 N N . GLU B 1 222 ? 24.084 25.171 18.036 1.00 10.97 222 GLU B N 1
ATOM 4703 C CA . GLU B 1 222 ? 23.642 24.448 19.247 1.00 8.56 222 GLU B CA 1
ATOM 4704 C C . GLU B 1 222 ? 24.374 24.974 20.488 1.00 9.97 222 GLU B C 1
ATOM 4705 O O . GLU B 1 222 ? 23.799 25.091 21.563 1.00 10.46 222 GLU B O 1
ATOM 4711 N N . ASP B 1 223 ? 25.684 25.210 20.366 1.00 8.75 223 ASP B N 1
ATOM 4712 C CA . ASP B 1 223 ? 26.425 25.884 21.424 1.00 9.11 223 ASP B CA 1
ATOM 4713 C C . ASP B 1 223 ? 26.872 27.275 20.943 1.00 9.32 223 ASP B C 1
ATOM 4714 O O . ASP B 1 223 ? 26.696 27.622 19.776 1.00 7.45 223 ASP B O 1
ATOM 4719 N N . HIS B 1 224 ? 27.280 28.120 21.874 1.00 7.58 224 HIS B N 1
ATOM 4720 C CA . HIS B 1 224 ? 27.542 29.485 21.483 1.00 8.21 224 HIS B CA 1
ATOM 4721 C C . HIS B 1 224 ? 28.621 29.497 20.386 1.00 8.95 224 HIS B C 1
ATOM 4722 O O . HIS B 1 224 ? 28.545 30.344 19.505 1.00 8.55 224 HIS B O 1
ATOM 4729 N N . THR B 1 225 ? 29.596 28.570 20.459 1.00 8.60 225 THR B N 1
ATOM 4730 C CA . THR B 1 225 ? 30.536 28.402 19.381 1.00 9.96 225 THR B CA 1
ATOM 4731 C C . THR B 1 225 ? 30.774 26.943 19.114 1.00 12.00 225 THR B C 1
ATOM 4732 O O . THR B 1 225 ? 30.783 26.109 20.046 1.00 11.18 225 THR B O 1
ATOM 4736 N N . ARG B 1 226 ? 30.962 26.600 17.841 1.00 10.20 226 ARG B N 1
ATOM 4737 C CA . ARG B 1 226 ? 31.496 25.292 17.524 1.00 10.02 226 ARG B CA 1
ATOM 4738 C C . ARG B 1 226 ? 32.795 25.576 16.769 1.00 10.58 226 ARG B C 1
ATOM 4739 O O . ARG B 1 226 ? 32.761 26.361 15.822 1.00 10.63 226 ARG B O 1
ATOM 4747 N N . ILE B 1 227 ? 33.924 24.955 17.136 1.00 9.44 227 ILE B N 1
ATOM 4748 C CA . ILE B 1 227 ? 35.221 25.334 16.608 1.00 11.27 227 ILE B CA 1
ATOM 4749 C C . ILE B 1 227 ? 35.865 24.119 15.972 1.00 12.03 227 ILE B C 1
ATOM 4750 O O . ILE B 1 227 ? 35.903 23.044 16.595 1.00 10.21 227 ILE B O 1
ATOM 4755 N N . ILE B 1 228 ? 36.310 24.287 14.729 1.00 10.86 228 ILE B N 1
ATOM 4756 C CA . ILE B 1 228 ? 36.794 23.127 13.936 1.00 10.67 228 ILE B CA 1
ATOM 4757 C C . ILE B 1 228 ? 38.135 23.475 13.268 1.00 11.21 228 ILE B C 1
ATOM 4758 O O . ILE B 1 228 ? 38.271 24.529 12.675 1.00 10.77 228 ILE B O 1
ATOM 4763 N N . SER B 1 229 ? 39.110 22.587 13.378 1.00 7.76 229 SER B N 1
ATOM 4764 C CA . SER B 1 229 ? 40.323 22.706 12.606 1.00 8.21 229 SER B CA 1
ATOM 4765 C C . SER B 1 229 ? 40.436 21.474 11.705 1.00 8.53 229 SER B C 1
ATOM 4766 O O . SER B 1 229 ? 40.222 20.352 12.179 1.00 9.39 229 SER B O 1
ATOM 4777 N N . GLN B 1 231 ? 42.240 19.530 7.855 1.00 11.23 231 GLN B N 1
ATOM 4778 C CA . GLN B 1 231 ? 42.972 19.611 6.567 1.00 11.23 231 GLN B CA 1
ATOM 4779 C C . GLN B 1 231 ? 43.057 18.224 5.927 1.00 11.80 231 GLN B C 1
ATOM 4780 O O . GLN B 1 231 ? 42.816 17.178 6.550 1.00 11.58 231 GLN B O 1
ATOM 4799 N N . GLY B 1 233 ? 45.048 14.955 4.588 1.00 10.01 233 GLY B N 1
ATOM 4800 C CA . GLY B 1 233 ? 46.256 14.271 5.029 1.00 14.05 233 GLY B CA 1
ATOM 4801 C C . GLY B 1 233 ? 46.171 13.901 6.492 1.00 11.49 233 GLY B C 1
ATOM 4802 O O . GLY B 1 233 ? 45.095 14.034 7.102 1.00 14.40 233 GLY B O 1
ATOM 4803 N N . GLY B 1 234 ? 47.255 13.355 7.024 1.00 12.47 234 GLY B N 1
ATOM 4804 C CA . GLY B 1 234 ? 47.248 12.757 8.369 1.00 14.41 234 GLY B CA 1
ATOM 4805 C C . GLY B 1 234 ? 48.067 13.475 9.458 1.00 14.33 234 GLY B C 1
ATOM 4806 O O . GLY B 1 234 ? 48.407 12.845 10.455 1.00 16.47 234 GLY B O 1
ATOM 4807 N N . ASN B 1 235 ? 48.354 14.759 9.287 1.00 13.23 235 ASN B N 1
ATOM 4808 C CA . ASN B 1 235 ? 49.185 15.501 10.267 1.00 13.49 235 ASN B CA 1
ATOM 4809 C C . ASN B 1 235 ? 48.274 16.037 11.405 1.00 12.06 235 ASN B C 1
ATOM 4810 O O . ASN B 1 235 ? 47.943 17.252 11.479 1.00 10.88 235 ASN B O 1
ATOM 4823 N N . LYS B 1 237 ? 48.783 16.343 14.518 1.00 10.93 237 LYS B N 1
ATOM 4824 C CA . LYS B 1 237 ? 49.424 17.206 15.464 1.00 10.35 237 LYS B CA 1
ATOM 4825 C C . LYS B 1 237 ? 49.328 18.652 14.954 1.00 10.38 237 LYS B C 1
ATOM 4826 O O . LYS B 1 237 ? 49.108 19.560 15.713 1.00 9.70 237 LYS B O 1
ATOM 4832 N N . GLU B 1 238 ? 49.532 18.859 13.638 1.00 10.02 238 GLU B N 1
ATOM 4833 C CA . GLU B 1 238 ? 49.391 20.235 13.120 1.00 9.33 238 GLU B CA 1
ATOM 4834 C C . GLU B 1 238 ? 47.952 20.741 13.263 1.00 10.11 238 GLU B C 1
ATOM 4835 O O . GLU B 1 238 ? 47.686 21.911 13.631 1.00 9.23 238 GLU B O 1
ATOM 4841 N N . VAL B 1 239 ? 47.021 19.836 12.991 1.00 10.12 239 VAL B N 1
ATOM 4842 C CA . VAL B 1 239 ? 45.574 20.200 13.117 1.00 8.74 239 VAL B CA 1
ATOM 4843 C C . VAL B 1 239 ? 45.262 20.666 14.581 1.00 9.92 239 VAL B C 1
ATOM 4844 O O . VAL B 1 239 ? 44.651 21.740 14.806 1.00 9.43 239 VAL B O 1
ATOM 4848 N N . PHE B 1 240 ? 45.709 19.877 15.564 1.00 9.89 240 PHE B N 1
ATOM 4849 C CA . PHE B 1 240 ? 45.476 20.206 16.975 1.00 10.08 240 PHE B CA 1
ATOM 4850 C C . PHE B 1 240 ? 46.228 21.467 17.408 1.00 11.36 240 PHE B C 1
ATOM 4851 O O . PHE B 1 240 ? 45.768 22.219 18.261 1.00 12.56 240 PHE B O 1
ATOM 4859 N N . GLU B 1 241 ? 47.455 21.640 16.943 1.00 11.35 241 GLU B N 1
ATOM 4860 C CA . GLU B 1 241 ? 48.176 22.816 17.332 1.00 10.56 241 GLU B CA 1
ATOM 4861 C C . GLU B 1 241 ? 47.468 24.105 16.878 1.00 10.66 241 GLU B C 1
ATOM 4862 O O . GLU B 1 241 ? 47.428 25.069 17.636 1.00 10.94 241 GLU B O 1
ATOM 4868 N N . ARG B 1 242 ? 46.879 24.089 15.693 1.00 9.56 242 ARG B N 1
ATOM 4869 C CA . ARG B 1 242 ? 46.255 25.294 15.153 1.00 11.55 242 ARG B CA 1
ATOM 4870 C C . ARG B 1 242 ? 44.945 25.481 15.897 1.00 10.82 242 ARG B C 1
ATOM 4871 O O . ARG B 1 242 ? 44.548 26.586 16.303 1.00 11.34 242 ARG B O 1
ATOM 4879 N N . PHE B 1 243 ? 44.276 24.349 16.123 1.00 7.77 243 PHE B N 1
ATOM 4880 C CA . PHE B 1 243 ? 43.045 24.364 16.974 1.00 8.42 243 PHE B CA 1
ATOM 4881 C C . PHE B 1 243 ? 43.266 25.028 18.335 1.00 7.97 243 PHE B C 1
ATOM 4882 O O . PHE B 1 243 ? 42.512 25.945 18.733 1.00 8.59 243 PHE B O 1
ATOM 4890 N N . THR B 1 244 ? 44.288 24.590 19.060 1.00 8.96 244 THR B N 1
ATOM 4891 C CA . THR B 1 244 ? 44.523 25.102 20.404 1.00 11.06 244 THR B CA 1
ATOM 4892 C C . THR B 1 244 ? 45.059 26.525 20.360 1.00 10.25 244 THR B C 1
ATOM 4893 O O . THR B 1 244 ? 44.642 27.390 21.195 1.00 12.36 244 THR B O 1
ATOM 4897 N N . ARG B 1 245 ? 45.953 26.838 19.416 1.00 11.37 245 ARG B N 1
ATOM 4898 C CA . ARG B 1 245 ? 46.384 28.239 19.310 1.00 13.60 245 ARG B CA 1
ATOM 4899 C C . ARG B 1 245 ? 45.159 29.207 19.060 1.00 13.74 245 ARG B C 1
ATOM 4900 O O . ARG B 1 245 ? 45.080 30.286 19.668 1.00 13.74 245 ARG B O 1
ATOM 4908 N N . GLY B 1 246 ? 44.269 28.846 18.131 1.00 13.73 246 GLY B N 1
ATOM 4909 C CA . GLY B 1 246 ? 43.057 29.602 17.847 1.00 12.09 246 GLY B CA 1
ATOM 4910 C C . GLY B 1 246 ? 42.186 29.774 19.100 1.00 12.84 246 GLY B C 1
ATOM 4911 O O . GLY B 1 246 ? 41.729 30.894 19.447 1.00 10.71 246 GLY B O 1
ATOM 4912 N N . LEU B 1 247 ? 41.972 28.686 19.794 1.00 10.40 247 LEU B N 1
ATOM 4913 C CA . LEU B 1 247 ? 41.115 28.723 21.009 1.00 12.23 247 LEU B CA 1
ATOM 4914 C C . LEU B 1 247 ? 41.730 29.620 22.099 1.00 13.51 247 LEU B C 1
ATOM 4915 O O . LEU B 1 247 ? 41.008 30.360 22.748 1.00 12.79 247 LEU B O 1
ATOM 4920 N N . THR B 1 248 ? 43.052 29.531 22.271 1.00 11.84 248 THR B N 1
ATOM 4921 C CA . THR B 1 248 ? 43.754 30.352 23.279 1.00 12.26 248 THR B CA 1
ATOM 4922 C C . THR B 1 248 ? 43.612 31.826 22.958 1.00 11.64 248 THR B C 1
ATOM 4923 O O . THR B 1 248 ? 43.301 32.636 23.832 1.00 12.41 248 THR B O 1
ATOM 4927 N N . GLU B 1 249 ? 43.741 32.151 21.676 1.00 10.98 249 GLU B N 1
ATOM 4928 C CA . GLU B 1 249 ? 43.728 33.559 21.287 1.00 11.58 249 GLU B CA 1
ATOM 4929 C C . GLU B 1 249 ? 42.337 34.161 21.366 1.00 11.07 249 GLU B C 1
ATOM 4930 O O . GLU B 1 249 ? 42.176 35.330 21.814 1.00 10.35 249 GLU B O 1
ATOM 4936 N N . VAL B 1 250 ? 41.332 33.341 21.067 1.00 9.31 250 VAL B N 1
ATOM 4937 C CA . VAL B 1 250 ? 39.936 33.814 21.108 1.00 10.14 250 VAL B CA 1
ATOM 4938 C C . VAL B 1 250 ? 39.585 33.985 22.566 1.00 9.79 250 VAL B C 1
ATOM 4939 O O . VAL B 1 250 ? 39.013 35.066 22.973 1.00 9.76 250 VAL B O 1
ATOM 4943 N N . GLU B 1 251 ? 39.906 32.989 23.402 1.00 8.97 251 GLU B N 1
ATOM 4944 C CA . GLU B 1 251 ? 39.530 33.113 24.778 1.00 11.56 251 GLU B CA 1
ATOM 4945 C C . GLU B 1 251 ? 40.233 34.318 25.449 1.00 11.34 251 GLU B C 1
ATOM 4946 O O . GLU B 1 251 ? 39.619 35.031 26.256 1.00 11.41 251 GLU B O 1
ATOM 4952 N N . LYS B 1 252 ? 41.504 34.546 25.101 1.00 10.13 252 LYS B N 1
ATOM 4953 C CA . LYS B 1 252 ? 42.229 35.677 25.683 1.00 12.26 252 LYS B CA 1
ATOM 4954 C C . LYS B 1 252 ? 41.607 37.017 25.291 1.00 11.15 252 LYS B C 1
ATOM 4955 O O . LYS B 1 252 ? 41.515 37.923 26.111 1.00 10.09 252 LYS B O 1
ATOM 4961 N N . HIS B 1 253 ? 41.155 37.136 24.030 1.00 10.69 253 HIS B N 1
ATOM 4962 C CA . HIS B 1 253 ? 40.513 38.340 23.563 1.00 8.04 253 HIS B CA 1
ATOM 4963 C C . HIS B 1 253 ? 39.181 38.535 24.298 1.00 10.26 253 HIS B C 1
ATOM 4964 O O . HIS B 1 253 ? 38.923 39.609 24.803 1.00 9.86 253 HIS B O 1
ATOM 4971 N N . ILE B 1 254 ? 38.356 37.500 24.404 1.00 8.18 254 ILE B N 1
ATOM 4972 C CA . ILE B 1 254 ? 37.072 37.703 25.107 1.00 7.74 254 ILE B CA 1
ATOM 4973 C C . ILE B 1 254 ? 37.307 38.103 26.551 1.00 8.93 254 ILE B C 1
ATOM 4974 O O . ILE B 1 254 ? 36.555 38.897 27.123 1.00 8.95 254 ILE B O 1
ATOM 4979 N N . LYS B 1 255 ? 38.319 37.505 27.155 1.00 9.96 255 LYS B N 1
ATOM 4980 C CA . LYS B 1 255 ? 38.575 37.756 28.583 1.00 10.97 255 LYS B CA 1
ATOM 4981 C C . LYS B 1 255 ? 38.966 39.249 28.738 1.00 12.73 255 LYS B C 1
ATOM 4982 O O . LYS B 1 255 ? 38.445 39.962 29.617 1.00 11.50 255 LYS B O 1
ATOM 4988 N N . ASP B 1 256 ? 39.916 39.679 27.915 1.00 11.80 256 ASP B N 1
ATOM 4989 C CA . ASP B 1 256 ? 40.425 41.073 27.954 1.00 13.48 256 ASP B CA 1
ATOM 4990 C C . ASP B 1 256 ? 39.289 42.048 27.635 1.00 12.45 256 ASP B C 1
ATOM 4991 O O . ASP B 1 256 ? 39.094 43.014 28.384 1.00 12.41 256 ASP B O 1
ATOM 4996 N N . LYS B 1 257 ? 38.521 41.815 26.575 1.00 13.62 257 LYS B N 1
ATOM 4997 C CA . LYS B 1 257 ? 37.436 42.782 26.178 1.00 17.10 257 LYS B CA 1
ATOM 4998 C C . LYS B 1 257 ? 36.162 42.803 27.014 1.00 17.73 257 LYS B C 1
ATOM 4999 O O . LYS B 1 257 ? 35.562 43.871 27.075 1.00 17.86 257 LYS B O 1
ATOM 5005 N N . THR B 1 258 ? 35.762 41.686 27.683 1.00 17.06 258 THR B N 1
ATOM 5006 C CA . THR B 1 258 ? 34.454 41.537 28.388 1.00 17.06 258 THR B CA 1
ATOM 5007 C C . THR B 1 258 ? 34.590 41.007 29.775 1.00 16.90 258 THR B C 1
ATOM 5008 O O . THR B 1 258 ? 33.620 41.056 30.550 1.00 17.17 258 THR B O 1
ATOM 5012 N N . GLY B 1 259 ? 35.746 40.421 30.078 1.00 15.34 259 GLY B N 1
ATOM 5013 C CA . GLY B 1 259 ? 35.939 39.743 31.372 1.00 17.03 259 GLY B CA 1
ATOM 5014 C C . GLY B 1 259 ? 35.261 38.361 31.363 1.00 17.99 259 GLY B C 1
ATOM 5015 O O . GLY B 1 259 ? 35.417 37.564 32.353 1.00 17.80 259 GLY B O 1
ATOM 5016 N N . LYS B 1 260 ? 34.584 38.022 30.241 1.00 14.50 260 LYS B N 1
ATOM 5017 C CA . LYS B 1 260 ? 34.014 36.687 30.189 1.00 14.11 260 LYS B CA 1
ATOM 5018 C C . LYS B 1 260 ? 34.966 35.630 29.719 1.00 15.09 260 LYS B C 1
ATOM 5019 O O . LYS B 1 260 ? 36.048 35.899 29.227 1.00 14.83 260 LYS B O 1
ATOM 5025 N N . GLU B 1 261 ? 34.577 34.396 29.911 1.00 15.02 261 GLU B N 1
ATOM 5026 C CA . GLU B 1 261 ? 35.461 33.306 29.517 1.00 13.48 261 GLU B CA 1
ATOM 5027 C C . GLU B 1 261 ? 34.617 32.112 29.265 1.00 13.06 261 GLU B C 1
ATOM 5028 O O . GLU B 1 261 ? 33.409 32.174 29.483 1.00 11.74 261 GLU B O 1
ATOM 5034 N N . PHE B 1 262 ? 35.262 31.005 28.876 1.00 11.40 262 PHE B N 1
ATOM 5035 C CA . PHE B 1 262 ? 34.415 29.819 28.572 1.00 9.75 262 PHE B CA 1
ATOM 5036 C C . PHE B 1 262 ? 33.728 29.157 29.788 1.00 7.91 262 PHE B C 1
ATOM 5037 O O . PHE B 1 262 ? 34.293 29.049 30.908 1.00 8.72 262 PHE B O 1
ATOM 5053 N N . LYS B 1 264 ? 32.812 26.369 32.145 1.00 8.54 264 LYS B N 1
ATOM 5054 C CA . LYS B 1 264 ? 33.609 25.193 32.519 1.00 11.17 264 LYS B CA 1
ATOM 5055 C C . LYS B 1 264 ? 33.570 25.061 34.030 1.00 11.58 264 LYS B C 1
ATOM 5056 O O . LYS B 1 264 ? 33.435 26.076 34.779 1.00 12.90 264 LYS B O 1
ATOM 5062 N N . ASN B 1 265 ? 33.532 23.818 34.503 1.00 10.26 265 ASN B N 1
ATOM 5063 C CA . ASN B 1 265 ? 33.700 23.604 35.905 1.00 11.63 265 ASN B CA 1
ATOM 5064 C C . ASN B 1 265 ? 34.497 22.362 36.203 1.00 11.64 265 ASN B C 1
ATOM 5065 O O . ASN B 1 265 ? 34.817 21.583 35.294 1.00 8.39 265 ASN B O 1
ATOM 5070 N N . ASP B 1 266 ? 34.900 22.207 37.469 1.00 11.64 266 ASP B N 1
ATOM 5071 C CA . ASP B 1 266 ? 35.726 21.087 37.869 1.00 14.65 266 ASP B CA 1
ATOM 5072 C C . ASP B 1 266 ? 35.105 19.726 37.673 1.00 13.55 266 ASP B C 1
ATOM 5073 O O . ASP B 1 266 ? 35.797 18.771 37.451 1.00 14.88 266 ASP B O 1
ATOM 5078 N N . HIS B 1 267 ? 33.795 19.621 37.753 1.00 11.11 267 HIS B N 1
ATOM 5079 C CA . HIS B 1 267 ? 33.151 18.325 37.602 1.00 9.74 267 HIS B CA 1
ATOM 5080 C C . HIS B 1 267 ? 32.967 17.852 36.172 1.00 9.47 267 HIS B C 1
ATOM 5081 O O . HIS B 1 267 ? 33.394 16.756 35.787 1.00 9.96 267 HIS B O 1
ATOM 5088 N N . LEU B 1 268 ? 32.454 18.762 35.329 1.00 8.81 268 LEU B N 1
ATOM 5089 C CA . LEU B 1 268 ? 32.036 18.412 34.008 1.00 8.69 268 LEU B CA 1
ATOM 5090 C C . LEU B 1 268 ? 33.020 18.894 32.924 1.00 9.05 268 LEU B C 1
ATOM 5091 O O . LEU B 1 268 ? 32.829 18.547 31.759 1.00 11.20 268 LEU B O 1
ATOM 5096 N N . GLY B 1 269 ? 34.049 19.642 33.293 1.00 10.22 269 GLY B N 1
ATOM 5097 C CA . GLY B 1 269 ? 34.924 20.191 32.232 1.00 9.69 269 GLY B CA 1
ATOM 5098 C C . GLY B 1 269 ? 34.120 21.292 31.482 1.00 8.57 269 GLY B C 1
ATOM 5099 O O . GLY B 1 269 ? 33.370 22.130 32.107 1.00 5.78 269 GLY B O 1
ATOM 5100 N N . PHE B 1 270 ? 34.254 21.343 30.152 1.00 8.77 270 PHE B N 1
ATOM 5101 C CA . PHE B 1 270 ? 33.441 22.303 29.402 1.00 7.12 270 PHE B CA 1
ATOM 5102 C C . PHE B 1 270 ? 31.964 21.943 29.423 1.00 9.69 270 PHE B C 1
ATOM 5103 O O . PHE B 1 270 ? 31.577 20.768 29.288 1.00 9.33 270 PHE B O 1
ATOM 5111 N N . VAL B 1 271 ? 31.158 22.964 29.663 1.00 8.28 271 VAL B N 1
ATOM 5112 C CA . VAL B 1 271 ? 29.721 22.770 29.809 1.00 8.55 271 VAL B CA 1
ATOM 5113 C C . VAL B 1 271 ? 29.068 23.020 28.454 1.00 9.53 271 VAL B C 1
ATOM 5114 O O . VAL B 1 271 ? 29.217 24.081 27.855 1.00 9.23 271 VAL B O 1
ATOM 5118 N N . LEU B 1 272 ? 28.439 22.006 27.921 1.00 8.26 272 LEU B N 1
ATOM 5119 C CA . LEU B 1 272 ? 27.803 22.177 26.615 1.00 8.07 272 LEU B CA 1
ATOM 5120 C C . LEU B 1 272 ? 26.272 21.913 26.801 1.00 6.88 272 LEU B C 1
ATOM 5121 O O . LEU B 1 272 ? 25.861 21.362 27.810 1.00 7.57 272 LEU B O 1
ATOM 5126 N N . THR B 1 273 ? 25.485 22.218 25.791 1.00 6.79 273 THR B N 1
ATOM 5127 C CA . THR B 1 273 ? 24.053 22.192 25.842 1.00 7.53 273 THR B CA 1
ATOM 5128 C C . THR B 1 273 ? 23.531 20.750 25.903 1.00 8.85 273 THR B C 1
ATOM 5129 O O . THR B 1 273 ? 22.610 20.446 26.671 1.00 8.27 273 THR B O 1
ATOM 5133 N N . CYS B 1 274 ? 24.073 19.883 25.070 1.00 7.05 274 CYS B N 1
ATOM 5134 C CA . CYS B 1 274 ? 23.685 18.450 25.091 1.00 8.65 274 CYS B CA 1
ATOM 5135 C C . CYS B 1 274 ? 24.679 17.690 25.971 1.00 8.39 274 CYS B C 1
ATOM 5136 O O . CYS B 1 274 ? 25.933 17.836 25.801 1.00 7.52 274 CYS B O 1
ATOM 5139 N N . PRO B 1 275 ? 24.187 16.938 26.959 1.00 8.15 275 PRO B N 1
ATOM 5140 C CA . PRO B 1 275 ? 25.061 16.207 27.867 1.00 7.41 275 PRO B CA 1
ATOM 5141 C C . PRO B 1 275 ? 26.015 15.289 27.160 1.00 8.75 275 PRO B C 1
ATOM 5142 O O . PRO B 1 275 ? 27.099 14.943 27.763 1.00 9.26 275 PRO B O 1
ATOM 5146 N N . SER B 1 276 ? 25.707 14.923 25.921 1.00 8.21 276 SER B N 1
ATOM 5147 C CA . SER B 1 276 ? 26.663 14.047 25.115 1.00 7.87 276 SER B CA 1
ATOM 5148 C C . SER B 1 276 ? 28.036 14.719 24.832 1.00 9.43 276 SER B C 1
ATOM 5149 O O . SER B 1 276 ? 29.041 14.010 24.514 1.00 8.13 276 SER B O 1
ATOM 5152 N N . ASN B 1 277 ? 28.067 16.055 24.900 1.00 8.27 277 ASN B N 1
ATOM 5153 C CA . ASN B 1 277 ? 29.278 16.811 24.509 1.00 10.04 277 ASN B CA 1
ATOM 5154 C C . ASN B 1 277 ? 30.092 17.329 25.681 1.00 10.36 277 ASN B C 1
ATOM 5155 O O . ASN B 1 277 ? 31.003 18.177 25.493 1.00 12.34 277 ASN B O 1
ATOM 5160 N N . LEU B 1 278 ? 29.772 16.903 26.915 1.00 8.79 278 LEU B N 1
ATOM 5161 C CA . LEU B 1 278 ? 30.522 17.484 28.043 1.00 6.76 278 LEU B CA 1
ATOM 5162 C C . LEU B 1 278 ? 31.998 17.056 28.143 1.00 9.08 278 LEU B C 1
ATOM 5163 O O . LEU B 1 278 ? 32.428 16.127 27.447 1.00 10.82 278 LEU B O 1
ATOM 5168 N N . GLY B 1 279 ? 32.749 17.671 29.049 1.00 7.31 279 GLY B N 1
ATOM 5169 C CA . GLY B 1 279 ? 34.149 17.222 29.277 1.00 9.64 279 GLY B CA 1
ATOM 5170 C C . GLY B 1 279 ? 35.080 17.989 28.344 1.00 8.89 279 GLY B C 1
ATOM 5171 O O . GLY B 1 279 ? 35.311 19.189 28.566 1.00 9.21 279 GLY B O 1
ATOM 5172 N N . THR B 1 280 ? 35.548 17.329 27.288 1.00 7.82 280 THR B N 1
ATOM 5173 C CA . THR B 1 280 ? 36.353 17.985 26.259 1.00 8.56 280 THR B CA 1
ATOM 5174 C C . THR B 1 280 ? 35.456 18.526 25.151 1.00 9.64 280 THR B C 1
ATOM 5175 O O . THR B 1 280 ? 35.846 19.427 24.473 1.00 10.16 280 THR B O 1
ATOM 5179 N N . GLY B 1 281 ? 34.248 17.990 25.013 1.00 9.88 281 GLY B N 1
ATOM 5180 C CA . GLY B 1 281 ? 33.413 18.234 23.795 1.00 9.67 281 GLY B CA 1
ATOM 5181 C C . GLY B 1 281 ? 34.201 18.018 22.492 1.00 10.04 281 GLY B C 1
ATOM 5182 O O . GLY B 1 281 ? 33.786 18.466 21.425 1.00 10.86 281 GLY B O 1
ATOM 5183 N N . VAL B 1 282 ? 35.283 17.246 22.561 1.00 9.01 282 VAL B N 1
ATOM 5184 C CA . VAL B 1 282 ? 36.094 17.009 21.345 1.00 9.74 282 VAL B CA 1
ATOM 5185 C C . VAL B 1 282 ? 35.657 15.805 20.531 1.00 10.64 282 VAL B C 1
ATOM 5186 O O . VAL B 1 282 ? 35.417 14.707 21.080 1.00 11.58 282 VAL B O 1
ATOM 5190 N N . ARG B 1 283 ? 35.523 16.023 19.216 1.00 9.87 283 ARG B N 1
ATOM 5191 C CA . ARG B 1 283 ? 35.421 14.945 18.271 1.00 10.38 283 ARG B CA 1
ATOM 5192 C C . ARG B 1 283 ? 36.600 15.088 17.334 1.00 10.95 283 ARG B C 1
ATOM 5193 O O . ARG B 1 283 ? 36.724 16.066 16.551 1.00 9.41 283 ARG B O 1
ATOM 5201 N N . CYS B 1 284 ? 37.530 14.175 17.531 1.00 10.02 284 CYS B N 1
ATOM 5202 C CA . CYS B 1 284 ? 38.786 14.175 16.825 1.00 9.04 284 CYS B CA 1
ATOM 5203 C C . CYS B 1 284 ? 38.678 13.046 15.815 1.00 9.78 284 CYS B C 1
ATOM 5204 O O . CYS B 1 284 ? 38.491 11.910 16.211 1.00 8.65 284 CYS B O 1
ATOM 5207 N N . SER B 1 285 ? 38.786 13.336 14.501 1.00 9.81 285 SER B N 1
ATOM 5208 C CA . SER B 1 285 ? 38.556 12.251 13.542 1.00 11.09 285 SER B CA 1
ATOM 5209 C C . SER B 1 285 ? 39.485 12.239 12.345 1.00 11.15 285 SER B C 1
ATOM 5210 O O . SER B 1 285 ? 39.970 13.312 11.884 1.00 11.56 285 SER B O 1
ATOM 5213 N N . VAL B 1 286 ? 39.669 11.047 11.779 1.00 13.63 286 VAL B N 1
ATOM 5214 C CA . VAL B 1 286 ? 40.315 10.975 10.463 1.00 13.46 286 VAL B CA 1
ATOM 5215 C C . VAL B 1 286 ? 39.393 10.219 9.523 1.00 15.42 286 VAL B C 1
ATOM 5216 O O . VAL B 1 286 ? 38.628 9.352 9.945 1.00 15.62 286 VAL B O 1
ATOM 5220 N N . HIS B 1 287 ? 39.428 10.531 8.223 1.00 13.95 287 HIS B N 1
ATOM 5221 C CA . HIS B 1 287 ? 38.901 9.567 7.237 1.00 14.55 287 HIS B CA 1
ATOM 5222 C C . HIS B 1 287 ? 40.010 8.644 6.756 1.00 13.08 287 HIS B C 1
ATOM 5223 O O . HIS B 1 287 ? 41.111 9.095 6.289 1.00 13.11 287 HIS B O 1
ATOM 5230 N N . ALA B 1 288 ? 39.761 7.347 6.905 1.00 14.15 288 ALA B N 1
ATOM 5231 C CA . ALA B 1 288 ? 40.802 6.314 6.668 1.00 13.94 288 ALA B CA 1
ATOM 5232 C C . ALA B 1 288 ? 40.274 5.239 5.732 1.00 14.35 288 ALA B C 1
ATOM 5233 O O . ALA B 1 288 ? 39.137 4.788 5.886 1.00 14.71 288 ALA B O 1
ATOM 5235 N N . LYS B 1 289 ? 41.148 4.803 4.812 1.00 14.53 289 LYS B N 1
ATOM 5236 C CA . LYS B 1 289 ? 40.792 3.835 3.751 1.00 14.41 289 LYS B CA 1
ATOM 5237 C C . LYS B 1 289 ? 41.110 2.476 4.301 1.00 13.96 289 LYS B C 1
ATOM 5238 O O . LYS B 1 289 ? 42.266 2.052 4.305 1.00 15.16 289 LYS B O 1
ATOM 5244 N N . LEU B 1 290 ? 40.105 1.806 4.850 1.00 12.67 290 LEU B N 1
ATOM 5245 C CA . LEU B 1 290 ? 40.254 0.483 5.535 1.00 12.75 290 LEU B CA 1
ATOM 5246 C C . LEU B 1 290 ? 39.299 -0.619 4.999 1.00 13.37 290 LEU B C 1
ATOM 5247 O O . LEU B 1 290 ? 38.565 -1.224 5.711 1.00 12.94 290 LEU B O 1
ATOM 5252 N N . PRO B 1 291 ? 39.361 -0.894 3.694 1.00 13.69 291 PRO B N 1
ATOM 5253 C CA . PRO B 1 291 ? 38.384 -1.831 3.114 1.00 13.85 291 PRO B CA 1
ATOM 5254 C C . PRO B 1 291 ? 38.539 -3.273 3.597 1.00 14.92 291 PRO B C 1
ATOM 5255 O O . PRO B 1 291 ? 37.544 -4.005 3.650 1.00 13.60 291 PRO B O 1
ATOM 5259 N N . HIS B 1 292 ? 39.759 -3.698 3.882 1.00 15.52 292 HIS B N 1
ATOM 5260 C CA . HIS B 1 292 ? 39.935 -5.063 4.444 1.00 18.52 292 HIS B CA 1
ATOM 5261 C C . HIS B 1 292 ? 39.439 -5.136 5.873 1.00 19.11 292 HIS B C 1
ATOM 5262 O O . HIS B 1 292 ? 38.820 -6.129 6.252 1.00 22.32 292 HIS B O 1
ATOM 5277 N N . ALA B 1 294 ? 37.102 -3.475 7.097 1.00 16.18 294 ALA B N 1
ATOM 5278 C CA . ALA B 1 294 ? 35.651 -3.418 6.972 1.00 18.67 294 ALA B CA 1
ATOM 5279 C C . ALA B 1 294 ? 34.963 -4.805 6.847 1.00 20.04 294 ALA B C 1
ATOM 5280 O O . ALA B 1 294 ? 33.814 -4.972 7.284 1.00 21.72 294 ALA B O 1
ATOM 5282 N N . LYS B 1 295 ? 35.705 -5.763 6.320 1.00 20.61 295 LYS B N 1
ATOM 5283 C CA . LYS B 1 295 ? 35.242 -7.152 6.160 1.00 23.75 295 LYS B CA 1
ATOM 5284 C C . LYS B 1 295 ? 35.632 -8.079 7.302 1.00 24.18 295 LYS B C 1
ATOM 5285 O O . LYS B 1 295 ? 35.248 -9.247 7.326 1.00 25.34 295 LYS B O 1
ATOM 5291 N N . ASP B 1 296 ? 36.380 -7.554 8.264 1.00 24.69 296 ASP B N 1
ATOM 5292 C CA . ASP B 1 296 ? 36.668 -8.305 9.465 1.00 23.11 296 ASP B CA 1
ATOM 5293 C C . ASP B 1 296 ? 35.577 -8.094 10.540 1.00 23.37 296 ASP B C 1
ATOM 5294 O O . ASP B 1 296 ? 35.296 -6.986 10.957 1.00 24.21 296 ASP B O 1
ATOM 5299 N N . LYS B 1 297 ? 34.932 -9.181 10.959 1.00 23.06 297 LYS B N 1
ATOM 5300 C CA . LYS B 1 297 ? 33.866 -9.097 11.963 1.00 24.28 297 LYS B CA 1
ATOM 5301 C C . LYS B 1 297 ? 34.326 -8.512 13.313 1.00 22.60 297 LYS B C 1
ATOM 5302 O O . LYS B 1 297 ? 33.505 -8.117 14.188 1.00 24.46 297 LYS B O 1
ATOM 5308 N N . ARG B 1 298 ? 35.611 -8.463 13.528 1.00 21.74 298 ARG B N 1
ATOM 5309 C CA . ARG B 1 298 ? 36.087 -7.905 14.790 1.00 21.62 298 ARG B CA 1
ATOM 5310 C C . ARG B 1 298 ? 36.320 -6.390 14.791 1.00 20.65 298 ARG B C 1
ATOM 5311 O O . ARG B 1 298 ? 36.769 -5.854 15.790 1.00 20.47 298 ARG B O 1
ATOM 5319 N N . PHE B 1 299 ? 36.087 -5.742 13.656 1.00 20.58 299 PHE B N 1
ATOM 5320 C CA . PHE B 1 299 ? 36.517 -4.339 13.457 1.00 20.16 299 PHE B CA 1
ATOM 5321 C C . PHE B 1 299 ? 35.946 -3.496 14.603 1.00 21.55 299 PHE B C 1
ATOM 5322 O O . PHE B 1 299 ? 36.637 -2.690 15.200 1.00 21.87 299 PHE B O 1
ATOM 5330 N N . GLU B 1 300 ? 34.673 -3.707 14.888 1.00 22.89 300 GLU B N 1
ATOM 5331 C CA . GLU B 1 300 ? 33.999 -2.880 15.840 1.00 24.35 300 GLU B CA 1
ATOM 5332 C C . GLU B 1 300 ? 34.584 -3.100 17.221 1.00 24.10 300 GLU B C 1
ATOM 5333 O O . GLU B 1 300 ? 34.930 -2.146 17.925 1.00 24.31 300 GLU B O 1
ATOM 5339 N N . GLU B 1 301 ? 34.745 -4.357 17.619 1.00 22.60 301 GLU B N 1
ATOM 5340 C CA . GLU B 1 301 ? 35.307 -4.577 18.953 1.00 21.74 301 GLU B CA 1
ATOM 5341 C C . GLU B 1 301 ? 36.775 -4.111 19.102 1.00 20.15 301 GLU B C 1
ATOM 5342 O O . GLU B 1 301 ? 37.166 -3.651 20.167 1.00 19.39 301 GLU B O 1
ATOM 5348 N N . ILE B 1 302 ? 37.584 -4.191 18.038 1.00 18.52 302 ILE B N 1
ATOM 5349 C CA . ILE B 1 302 ? 38.924 -3.625 18.046 1.00 17.95 302 ILE B CA 1
ATOM 5350 C C . ILE B 1 302 ? 38.842 -2.065 18.333 1.00 16.95 302 ILE B C 1
ATOM 5351 O O . ILE B 1 302 ? 39.600 -1.474 19.117 1.00 17.30 302 ILE B O 1
ATOM 5356 N N . CYS B 1 303 ? 37.939 -1.406 17.636 1.00 18.90 303 CYS B N 1
ATOM 5357 C CA . CYS B 1 303 ? 37.783 0.027 17.839 1.00 18.92 303 CYS B CA 1
ATOM 5358 C C . CYS B 1 303 ? 37.419 0.313 19.300 1.00 18.76 303 CYS B C 1
ATOM 5359 O O . CYS B 1 303 ? 38.066 1.099 19.960 1.00 19.95 303 CYS B O 1
ATOM 5362 N N . THR B 1 304 ? 36.380 -0.329 19.789 1.00 20.25 304 THR B N 1
ATOM 5363 C CA . THR B 1 304 ? 35.946 -0.042 21.139 1.00 20.93 304 THR B CA 1
ATOM 5364 C C . THR B 1 304 ? 37.047 -0.294 22.117 1.00 19.87 304 THR B C 1
ATOM 5365 O O . THR B 1 304 ? 37.298 0.482 23.055 1.00 19.03 304 THR B O 1
ATOM 5369 N N . LYS B 1 305 ? 37.738 -1.410 21.893 1.00 18.54 305 LYS B N 1
ATOM 5370 C CA . LYS B 1 305 ? 38.849 -1.717 22.726 1.00 19.75 305 LYS B CA 1
ATOM 5371 C C . LYS B 1 305 ? 39.897 -0.648 22.707 1.00 19.22 305 LYS B C 1
ATOM 5372 O O . LYS B 1 305 ? 40.543 -0.444 23.706 1.00 20.69 305 LYS B O 1
ATOM 5391 N N . ARG B 1 307 ? 39.170 2.490 22.273 1.00 17.23 307 ARG B N 1
ATOM 5392 C CA . ARG B 1 307 ? 38.445 3.715 22.688 1.00 16.15 307 ARG B CA 1
ATOM 5393 C C . ARG B 1 307 ? 38.267 4.599 21.458 1.00 15.40 307 ARG B C 1
ATOM 5394 O O . ARG B 1 307 ? 38.494 5.819 21.580 1.00 14.47 307 ARG B O 1
ATOM 5402 N N . LEU B 1 308 ? 37.944 3.967 20.313 1.00 15.05 308 LEU B N 1
ATOM 5403 C CA . LEU B 1 308 ? 37.584 4.657 19.067 1.00 16.28 308 LEU B CA 1
ATOM 5404 C C . LEU B 1 308 ? 36.186 4.258 18.642 1.00 17.65 308 LEU B C 1
ATOM 5405 O O . LEU B 1 308 ? 35.612 3.310 19.166 1.00 17.26 308 LEU B O 1
ATOM 5410 N N . GLN B 1 309 ? 35.612 5.027 17.709 1.00 17.57 309 GLN B N 1
ATOM 5411 C CA . GLN B 1 309 ? 34.303 4.774 17.139 1.00 18.02 309 GLN B CA 1
ATOM 5412 C C . GLN B 1 309 ? 34.552 4.841 15.663 1.00 18.48 309 GLN B C 1
ATOM 5413 O O . GLN B 1 309 ? 35.396 5.634 15.213 1.00 15.45 309 GLN B O 1
ATOM 5419 N N . LYS B 1 310 ? 33.877 4.002 14.901 1.00 17.42 310 LYS B N 1
ATOM 5420 C CA . LYS B 1 310 ? 34.018 4.065 13.447 1.00 18.64 310 LYS B CA 1
ATOM 5421 C C . LYS B 1 310 ? 32.681 4.250 12.764 1.00 20.50 310 LYS B C 1
ATOM 5422 O O . LYS B 1 310 ? 31.645 3.724 13.224 1.00 19.20 310 LYS B O 1
ATOM 5428 N N . ARG B 1 311 ? 32.712 4.939 11.625 1.00 20.37 311 ARG B N 1
ATOM 5429 C CA . ARG B 1 311 ? 31.524 5.200 10.847 1.00 21.27 311 ARG B CA 1
ATOM 5430 C C . ARG B 1 311 ? 31.919 5.208 9.369 1.00 20.31 311 ARG B C 1
ATOM 5431 O O . ARG B 1 311 ? 32.747 6.036 8.984 1.00 19.73 311 ARG B O 1
ATOM 5439 N N . GLY B 1 312 ? 31.295 4.331 8.561 1.00 19.32 312 GLY B N 1
ATOM 5440 C CA . GLY B 1 312 ? 31.476 4.247 7.140 1.00 19.89 312 GLY B CA 1
ATOM 5441 C C . GLY B 1 312 ? 31.205 5.608 6.530 1.00 23.26 312 GLY B C 1
ATOM 5442 O O . GLY B 1 312 ? 30.362 6.362 7.018 1.00 22.46 312 GLY B O 1
ATOM 5443 N N . THR B 1 313 ? 31.936 5.961 5.476 1.00 24.60 313 THR B N 1
ATOM 5444 C CA . THR B 1 313 ? 31.684 7.241 4.804 1.00 28.38 313 THR B CA 1
ATOM 5445 C C . THR B 1 313 ? 32.032 7.110 3.287 1.00 29.91 313 THR B C 1
ATOM 5446 O O . THR B 1 313 ? 32.801 6.225 2.857 1.00 28.85 313 THR B O 1
ATOM 5450 N N . SER B 1 314 ? 31.417 7.955 2.469 1.00 32.65 314 SER B N 1
ATOM 5451 C CA . SER B 1 314 ? 31.731 7.999 1.030 1.00 35.38 314 SER B CA 1
ATOM 5452 C C . SER B 1 314 ? 30.983 9.123 0.377 1.00 36.46 314 SER B C 1
ATOM 5453 O O . SER B 1 314 ? 29.826 9.366 0.704 1.00 36.75 314 SER B O 1
ATOM 5456 N N . GLY B 1 315 ? 31.629 9.783 -0.577 1.00 38.16 315 GLY B N 1
ATOM 5457 C CA . GLY B 1 315 ? 30.933 10.803 -1.384 1.00 39.76 315 GLY B CA 1
ATOM 5458 C C . GLY B 1 315 ? 31.845 11.885 -1.910 1.00 41.29 315 GLY B C 1
ATOM 5459 O O . GLY B 1 315 ? 31.689 13.066 -1.554 1.00 43.04 315 GLY B O 1
ATOM 5460 N N . SER B 1 320 ? 33.208 8.412 -5.501 1.00 37.19 320 SER B N 1
ATOM 5461 C CA . SER B 1 320 ? 32.759 7.238 -4.750 1.00 36.85 320 SER B CA 1
ATOM 5462 C C . SER B 1 320 ? 33.887 6.203 -4.618 1.00 35.58 320 SER B C 1
ATOM 5463 O O . SER B 1 320 ? 34.198 5.505 -5.563 1.00 36.28 320 SER B O 1
ATOM 5466 N N . VAL B 1 321 ? 34.506 6.110 -3.447 1.00 34.31 321 VAL B N 1
ATOM 5467 C CA . VAL B 1 321 ? 35.495 5.043 -3.168 1.00 32.03 321 VAL B CA 1
ATOM 5468 C C . VAL B 1 321 ? 35.037 4.254 -1.936 1.00 30.22 321 VAL B C 1
ATOM 5469 O O . VAL B 1 321 ? 34.718 4.871 -0.903 1.00 29.77 321 VAL B O 1
ATOM 5473 N N . GLY B 1 322 ? 35.003 2.921 -2.032 1.00 28.68 322 GLY B N 1
ATOM 5474 C CA . GLY B 1 322 ? 34.528 2.056 -0.940 1.00 24.55 322 GLY B CA 1
ATOM 5475 C C . GLY B 1 322 ? 35.536 1.795 0.166 1.00 23.14 322 GLY B C 1
ATOM 5476 O O . GLY B 1 322 ? 36.744 1.922 -0.065 1.00 22.90 322 GLY B O 1
ATOM 5477 N N . GLY B 1 323 ? 35.071 1.371 1.343 1.00 18.68 323 GLY B N 1
ATOM 5478 C CA . GLY B 1 323 ? 35.993 1.012 2.410 1.00 17.62 323 GLY B CA 1
ATOM 5479 C C . GLY B 1 323 ? 36.536 2.166 3.261 1.00 16.99 323 GLY B C 1
ATOM 5480 O O . GLY B 1 323 ? 37.480 1.953 4.060 1.00 16.59 323 GLY B O 1
ATOM 5481 N N . VAL B 1 324 ? 35.960 3.360 3.089 1.00 14.58 324 VAL B N 1
ATOM 5482 C CA . VAL B 1 324 ? 36.400 4.529 3.891 1.00 14.76 324 VAL B CA 1
ATOM 5483 C C . VAL B 1 324 ? 35.631 4.699 5.177 1.00 13.40 324 VAL B C 1
ATOM 5484 O O . VAL B 1 324 ? 34.384 4.598 5.205 1.00 12.24 324 VAL B O 1
ATOM 5488 N N . TYR B 1 325 ? 36.383 4.973 6.244 1.00 13.51 325 TYR B N 1
ATOM 5489 C CA . TYR B 1 325 ? 35.832 5.064 7.584 1.00 12.40 325 TYR B CA 1
ATOM 5490 C C . TYR B 1 325 ? 36.261 6.374 8.271 1.00 12.92 325 TYR B C 1
ATOM 5491 O O . TYR B 1 325 ? 37.439 6.724 8.304 1.00 12.66 325 TYR B O 1
ATOM 5500 N N . ASP B 1 326 ? 35.280 7.035 8.878 1.00 10.18 326 ASP B N 1
ATOM 5501 C CA . ASP B 1 326 ? 35.599 8.131 9.841 1.00 10.75 326 ASP B CA 1
ATOM 5502 C C . ASP B 1 326 ? 35.872 7.472 11.193 1.00 11.44 326 ASP B C 1
ATOM 5503 O O . ASP B 1 326 ? 34.985 6.715 11.736 1.00 11.74 326 ASP B O 1
ATOM 5508 N N . ILE B 1 327 ? 37.104 7.611 11.680 1.00 10.15 327 ILE B N 1
ATOM 5509 C CA . ILE B 1 327 ? 37.530 6.950 12.919 1.00 10.16 327 ILE B CA 1
ATOM 5510 C C . ILE B 1 327 ? 37.721 8.101 13.900 1.00 11.62 327 ILE B C 1
ATOM 5511 O O . ILE B 1 327 ? 38.474 9.112 13.573 1.00 11.27 327 ILE B O 1
ATOM 5516 N N . SER B 1 328 ? 37.005 8.037 15.041 1.00 9.25 328 SER B N 1
ATOM 5517 C CA . SER B 1 328 ? 37.058 9.166 15.993 1.00 10.35 328 SER B CA 1
ATOM 5518 C C . SER B 1 328 ? 37.225 8.655 17.423 1.00 9.94 328 SER B C 1
ATOM 5519 O O . SER B 1 328 ? 37.118 7.428 17.690 1.00 8.76 328 SER B O 1
ATOM 5522 N N . ASN B 1 329 ? 37.537 9.574 18.349 1.00 8.90 329 ASN B N 1
ATOM 5523 C CA . ASN B 1 329 ? 37.592 9.180 19.770 1.00 10.23 329 ASN B CA 1
ATOM 5524 C C . ASN B 1 329 ? 36.234 8.817 20.336 1.00 10.26 329 ASN B C 1
ATOM 5525 O O . ASN B 1 329 ? 35.263 9.562 20.159 1.00 9.42 329 ASN B O 1
ATOM 5530 N N . LEU B 1 330 ? 36.168 7.735 21.113 1.00 10.85 330 LEU B N 1
ATOM 5531 C CA . LEU B 1 330 ? 34.911 7.393 21.775 1.00 12.21 330 LEU B CA 1
ATOM 5532 C C . LEU B 1 330 ? 34.587 8.334 22.961 1.00 10.44 330 LEU B C 1
ATOM 5533 O O . LEU B 1 330 ? 33.422 8.707 23.192 1.00 11.26 330 LEU B O 1
ATOM 5538 N N . ASP B 1 331 ? 35.603 8.748 23.703 1.00 9.79 331 ASP B N 1
ATOM 5539 C CA . ASP B 1 331 ? 35.359 9.410 25.000 1.00 10.81 331 ASP B CA 1
ATOM 5540 C C . ASP B 1 331 ? 35.250 10.936 24.853 1.00 11.41 331 ASP B C 1
ATOM 5541 O O . ASP B 1 331 ? 35.816 11.518 23.915 1.00 10.83 331 ASP B O 1
ATOM 5546 N N . ARG B 1 332 ? 34.462 11.553 25.736 1.00 11.35 332 ARG B N 1
ATOM 5547 C CA . ARG B 1 332 ? 34.438 13.017 25.918 1.00 11.32 332 ARG B CA 1
ATOM 5548 C C . ARG B 1 332 ? 34.702 13.397 27.351 1.00 9.55 332 ARG B C 1
ATOM 5549 O O . ARG B 1 332 ? 35.448 14.317 27.635 1.00 9.50 332 ARG B O 1
ATOM 5557 N N . LEU B 1 333 ? 34.054 12.704 28.283 1.00 11.70 333 LEU B N 1
ATOM 5558 C CA . LEU B 1 333 ? 34.153 13.069 29.676 1.00 12.37 333 LEU B CA 1
ATOM 5559 C C . LEU B 1 333 ? 35.035 12.073 30.445 1.00 13.17 333 LEU B C 1
ATOM 5560 O O . LEU B 1 333 ? 34.872 10.854 30.285 1.00 14.90 333 LEU B O 1
ATOM 5565 N N . GLY B 1 334 ? 35.993 12.525 31.239 1.00 12.15 334 GLY B N 1
ATOM 5566 C CA . GLY B 1 334 ? 36.746 11.619 32.062 1.00 12.42 334 GLY B CA 1
ATOM 5567 C C . GLY B 1 334 ? 38.085 11.289 31.477 1.00 13.94 334 GLY B C 1
ATOM 5568 O O . GLY B 1 334 ? 38.910 10.580 32.092 1.00 17.05 334 GLY B O 1
ATOM 5569 N N . SER B 1 335 ? 38.354 11.806 30.277 1.00 12.46 335 SER B N 1
ATOM 5570 C CA . SER B 1 335 ? 39.737 11.770 29.786 1.00 12.12 335 SER B CA 1
ATOM 5571 C C . SER B 1 335 ? 40.005 13.091 29.101 1.00 11.97 335 SER B C 1
ATOM 5572 O O . SER B 1 335 ? 39.052 13.766 28.758 1.00 12.10 335 SER B O 1
ATOM 5575 N N . SER B 1 336 ? 41.284 13.430 28.855 1.00 10.13 336 SER B N 1
ATOM 5576 C CA . SER B 1 336 ? 41.621 14.818 28.439 1.00 10.40 336 SER B CA 1
ATOM 5577 C C . SER B 1 336 ? 41.616 14.932 26.912 1.00 10.06 336 SER B C 1
ATOM 5578 O O . SER B 1 336 ? 41.555 13.907 26.216 1.00 10.35 336 SER B O 1
ATOM 5581 N N . GLU B 1 337 ? 41.693 16.170 26.398 1.00 8.49 337 GLU B N 1
ATOM 5582 C CA . GLU B 1 337 ? 41.810 16.364 24.935 1.00 8.94 337 GLU B CA 1
ATOM 5583 C C . GLU B 1 337 ? 43.103 15.699 24.420 1.00 8.87 337 GLU B C 1
ATOM 5584 O O . GLU B 1 337 ? 43.100 15.060 23.371 1.00 9.19 337 GLU B O 1
ATOM 5590 N N . VAL B 1 338 ? 44.212 15.900 25.121 1.00 9.89 338 VAL B N 1
ATOM 5591 C CA . VAL B 1 338 ? 45.466 15.226 24.749 1.00 10.36 338 VAL B CA 1
ATOM 5592 C C . VAL B 1 338 ? 45.279 13.713 24.705 1.00 10.07 338 VAL B C 1
ATOM 5593 O O . VAL B 1 338 ? 45.689 13.043 23.720 1.00 9.08 338 VAL B O 1
ATOM 5597 N N . GLU B 1 339 ? 44.678 13.153 25.744 1.00 8.80 339 GLU B N 1
ATOM 5598 C CA . GLU B 1 339 ? 44.435 11.693 25.721 1.00 10.13 339 GLU B CA 1
ATOM 5599 C C . GLU B 1 339 ? 43.560 11.253 24.542 1.00 10.13 339 GLU B C 1
ATOM 5600 O O . GLU B 1 339 ? 43.854 10.275 23.919 1.00 9.33 339 GLU B O 1
ATOM 5606 N N . GLN B 1 340 ? 42.486 11.987 24.252 1.00 9.36 340 GLN B N 1
ATOM 5607 C CA . GLN B 1 340 ? 41.543 11.577 23.194 1.00 8.89 340 GLN B CA 1
ATOM 5608 C C . GLN B 1 340 ? 42.184 11.714 21.790 1.00 8.44 340 GLN B C 1
ATOM 5609 O O . GLN B 1 340 ? 42.033 10.836 20.931 1.00 10.26 340 GLN B O 1
ATOM 5615 N N . VAL B 1 341 ? 42.925 12.801 21.562 1.00 7.99 341 VAL B N 1
ATOM 5616 C CA . VAL B 1 341 ? 43.567 12.974 20.235 1.00 8.37 341 VAL B CA 1
ATOM 5617 C C . VAL B 1 341 ? 44.707 11.945 20.029 1.00 9.10 341 VAL B C 1
ATOM 5618 O O . VAL B 1 341 ? 44.856 11.344 18.964 1.00 7.77 341 VAL B O 1
ATOM 5622 N N . ASN B 1 342 ? 45.498 11.712 21.069 1.00 9.26 342 ASN B N 1
ATOM 5623 C CA . ASN B 1 342 ? 46.530 10.673 20.969 1.00 9.17 342 ASN B CA 1
ATOM 5624 C C . ASN B 1 342 ? 45.912 9.261 20.858 1.00 10.17 342 ASN B C 1
ATOM 5625 O O . ASN B 1 342 ? 46.503 8.411 20.212 1.00 10.34 342 ASN B O 1
ATOM 5630 N N . CYS B 1 343 ? 44.723 9.036 21.406 1.00 11.26 343 CYS B N 1
ATOM 5631 C CA A CYS B 1 343 ? 44.046 7.728 21.217 0.50 10.05 343 CYS B CA 1
ATOM 5632 C CA B CYS B 1 343 ? 43.999 7.759 21.250 0.50 10.31 343 CYS B CA 1
ATOM 5633 C C . CYS B 1 343 ? 43.746 7.581 19.748 1.00 10.72 343 CYS B C 1
ATOM 5634 O O . CYS B 1 343 ? 43.960 6.536 19.157 1.00 10.53 343 CYS B O 1
ATOM 5639 N N . VAL B 1 344 ? 43.262 8.636 19.120 1.00 11.06 344 VAL B N 1
ATOM 5640 C CA . VAL B 1 344 ? 43.021 8.540 17.641 1.00 9.83 344 VAL B CA 1
ATOM 5641 C C . VAL B 1 344 ? 44.300 8.220 16.859 1.00 11.28 344 VAL B C 1
ATOM 5642 O O . VAL B 1 344 ? 44.297 7.343 15.974 1.00 9.08 344 VAL B O 1
ATOM 5646 N N . ILE B 1 345 ? 45.364 8.959 17.163 1.00 11.32 345 ILE B N 1
ATOM 5647 C CA . ILE B 1 345 ? 46.605 8.806 16.403 1.00 12.23 345 ILE B CA 1
ATOM 5648 C C . ILE B 1 345 ? 47.180 7.396 16.591 1.00 11.06 345 ILE B C 1
ATOM 5649 O O . ILE B 1 345 ? 47.546 6.744 15.595 1.00 10.57 345 ILE B O 1
ATOM 5654 N N . LYS B 1 346 ? 47.199 6.921 17.831 1.00 12.31 346 LYS B N 1
ATOM 5655 C CA . LYS B 1 346 ? 47.783 5.578 18.128 1.00 12.30 346 LYS B CA 1
ATOM 5656 C C . LYS B 1 346 ? 46.904 4.494 17.538 1.00 12.55 346 LYS B C 1
ATOM 5657 O O . LYS B 1 346 ? 47.426 3.495 16.990 1.00 12.18 346 LYS B O 1
ATOM 5663 N N . GLY B 1 347 ? 45.589 4.681 17.711 1.00 11.06 347 GLY B N 1
ATOM 5664 C CA . GLY B 1 347 ? 44.593 3.728 17.179 1.00 10.01 347 GLY B CA 1
ATOM 5665 C C . GLY B 1 347 ? 44.619 3.589 15.665 1.00 11.56 347 GLY B C 1
ATOM 5666 O O . GLY B 1 347 ? 44.697 2.454 15.111 1.00 11.87 347 GLY B O 1
ATOM 5667 N N . VAL B 1 348 ? 44.603 4.712 14.972 1.00 10.45 348 VAL B N 1
ATOM 5668 C CA . VAL B 1 348 ? 44.724 4.656 13.515 1.00 13.03 348 VAL B CA 1
ATOM 5669 C C . VAL B 1 348 ? 46.026 4.022 13.043 1.00 12.36 348 VAL B C 1
ATOM 5670 O O . VAL B 1 348 ? 46.007 3.270 12.064 1.00 11.71 348 VAL B O 1
ATOM 5674 N N . LYS B 1 349 ? 47.143 4.317 13.722 1.00 13.58 349 LYS B N 1
ATOM 5675 C CA . LYS B 1 349 ? 48.391 3.621 13.395 1.00 14.47 349 LYS B CA 1
ATOM 5676 C C . LYS B 1 349 ? 48.232 2.102 13.401 1.00 14.99 349 LYS B C 1
ATOM 5677 O O . LYS B 1 349 ? 48.639 1.439 12.454 1.00 15.90 349 LYS B O 1
ATOM 5683 N N . VAL B 1 350 ? 47.647 1.555 14.459 1.00 13.16 350 VAL B N 1
ATOM 5684 C CA . VAL B 1 350 ? 47.372 0.124 14.569 1.00 14.79 350 VAL B CA 1
ATOM 5685 C C . VAL B 1 350 ? 46.416 -0.378 13.465 1.00 14.85 350 VAL B C 1
ATOM 5686 O O . VAL B 1 350 ? 46.623 -1.447 12.837 1.00 14.43 350 VAL B O 1
ATOM 5690 N N . LEU B 1 351 ? 45.365 0.385 13.212 1.00 14.25 351 LEU B N 1
ATOM 5691 C CA . LEU B 1 351 ? 44.419 -0.063 12.175 1.00 13.12 351 LEU B CA 1
ATOM 5692 C C . LEU B 1 351 ? 45.116 -0.154 10.823 1.00 14.01 351 LEU B C 1
ATOM 5693 O O . LEU B 1 351 ? 44.819 -1.043 10.029 1.00 16.28 351 LEU B O 1
ATOM 5698 N N . ILE B 1 352 ? 46.065 0.721 10.545 1.00 14.78 352 ILE B N 1
ATOM 5699 C CA . ILE B 1 352 ? 46.688 0.764 9.229 1.00 16.03 352 ILE B CA 1
ATOM 5700 C C . ILE B 1 352 ? 47.632 -0.455 9.173 1.00 16.77 352 ILE B C 1
ATOM 5701 O O . ILE B 1 352 ? 47.699 -1.171 8.192 1.00 15.41 352 ILE B O 1
ATOM 5706 N N . GLU B 1 353 ? 48.390 -0.691 10.244 1.00 17.71 353 GLU B N 1
ATOM 5707 C CA . GLU B 1 353 ? 49.189 -1.939 10.275 1.00 19.33 353 GLU B CA 1
ATOM 5708 C C . GLU B 1 353 ? 48.300 -3.182 10.062 1.00 18.81 353 GLU B C 1
ATOM 5709 O O . GLU B 1 353 ? 48.651 -4.127 9.292 1.00 17.67 353 GLU B O 1
ATOM 5723 N N . GLU B 1 355 ? 45.470 -3.319 8.557 1.00 17.58 355 GLU B N 1
ATOM 5724 C CA . GLU B 1 355 ? 44.989 -3.279 7.186 1.00 19.41 355 GLU B CA 1
ATOM 5725 C C . GLU B 1 355 ? 46.075 -3.778 6.193 1.00 21.24 355 GLU B C 1
ATOM 5726 O O . GLU B 1 355 ? 45.793 -4.553 5.277 1.00 20.73 355 GLU B O 1
ATOM 5732 N N . LYS B 1 356 ? 47.309 -3.340 6.394 1.00 22.41 356 LYS B N 1
ATOM 5733 C CA . LYS B 1 356 ? 48.421 -3.799 5.551 1.00 22.82 356 LYS B CA 1
ATOM 5734 C C . LYS B 1 356 ? 48.665 -5.299 5.631 1.00 23.46 356 LYS B C 1
ATOM 5735 O O . LYS B 1 356 ? 48.962 -5.920 4.599 1.00 23.59 356 LYS B O 1
ATOM 5741 N N . LYS B 1 357 ? 48.507 -5.894 6.817 1.00 23.42 357 LYS B N 1
ATOM 5742 C CA . LYS B 1 357 ? 48.539 -7.355 6.955 1.00 24.79 357 LYS B CA 1
ATOM 5743 C C . LYS B 1 357 ? 47.430 -8.050 6.163 1.00 24.90 357 LYS B C 1
ATOM 5744 O O . LYS B 1 357 ? 47.681 -8.983 5.366 1.00 24.56 357 LYS B O 1
ATOM 5750 N N . LEU B 1 358 ? 46.196 -7.589 6.329 1.00 24.07 358 LEU B N 1
ATOM 5751 C CA . LEU B 1 358 ? 45.099 -8.204 5.591 1.00 23.67 358 LEU B CA 1
ATOM 5752 C C . LEU B 1 358 ? 45.266 -8.083 4.068 1.00 24.38 358 LEU B C 1
ATOM 5753 O O . LEU B 1 358 ? 44.710 -8.910 3.336 1.00 24.07 358 LEU B O 1
ATOM 5758 N N . GLU B 1 359 ? 45.958 -7.040 3.599 1.00 25.31 359 GLU B N 1
ATOM 5759 C CA . GLU B 1 359 ? 46.166 -6.838 2.151 1.00 26.76 359 GLU B CA 1
ATOM 5760 C C . GLU B 1 359 ? 46.939 -8.041 1.595 1.00 29.41 359 GLU B C 1
ATOM 5761 O O . GLU B 1 359 ? 46.691 -8.514 0.488 1.00 29.64 359 GLU B O 1
ATOM 5767 N N . LYS B 1 360 ? 47.894 -8.530 2.372 1.00 30.58 360 LYS B N 1
ATOM 5768 C CA . LYS B 1 360 ? 48.628 -9.734 1.961 1.00 31.22 360 LYS B CA 1
ATOM 5769 C C . LYS B 1 360 ? 48.006 -11.097 2.413 1.00 31.49 360 LYS B C 1
ATOM 5770 O O . LYS B 1 360 ? 48.673 -12.127 2.362 1.00 31.32 360 LYS B O 1
ATOM 5776 N N . GLY B 1 361 ? 46.749 -11.114 2.839 1.00 31.26 361 GLY B N 1
ATOM 5777 C CA . GLY B 1 361 ? 46.157 -12.303 3.420 1.00 30.34 361 GLY B CA 1
ATOM 5778 C C . GLY B 1 361 ? 46.882 -12.891 4.621 1.00 31.01 361 GLY B C 1
ATOM 5779 O O . GLY B 1 361 ? 46.776 -14.099 4.879 1.00 31.39 361 GLY B O 1
ATOM 5780 N N . GLU B 1 362 ? 47.612 -12.066 5.363 1.00 30.07 362 GLU B N 1
ATOM 5781 C CA . GLU B 1 362 ? 48.144 -12.518 6.638 1.00 31.60 362 GLU B CA 1
ATOM 5782 C C . GLU B 1 362 ? 47.213 -12.346 7.816 1.00 31.82 362 GLU B C 1
ATOM 5783 O O . GLU B 1 362 ? 46.197 -11.657 7.737 1.00 31.91 362 GLU B O 1
ATOM 5789 N N . SER B 1 363 ? 47.550 -13.007 8.910 1.00 30.97 363 SER B N 1
ATOM 5790 C CA . SER B 1 363 ? 46.619 -13.106 10.023 1.00 31.68 363 SER B CA 1
ATOM 5791 C C . SER B 1 363 ? 46.821 -11.850 10.872 1.00 30.21 363 SER B C 1
ATOM 5792 O O . SER B 1 363 ? 47.950 -11.363 10.972 1.00 29.00 363 SER B O 1
ATOM 5795 N N . ILE B 1 364 ? 45.750 -11.369 11.498 1.00 29.17 364 ILE B N 1
ATOM 5796 C CA . ILE B 1 364 ? 45.890 -10.289 12.530 1.00 30.44 364 ILE B CA 1
ATOM 5797 C C . ILE B 1 364 ? 45.569 -10.777 13.974 1.00 32.12 364 ILE B C 1
ATOM 5798 O O . ILE B 1 364 ? 45.307 -9.961 14.907 1.00 31.56 364 ILE B O 1
ATOM 5803 N N . ASP B 1 365 ? 45.631 -12.096 14.158 1.00 32.12 365 ASP B N 1
ATOM 5804 C CA . ASP B 1 365 ? 45.071 -12.753 15.355 1.00 33.68 365 ASP B CA 1
ATOM 5805 C C . ASP B 1 365 ? 45.839 -12.351 16.585 1.00 33.32 365 ASP B C 1
ATOM 5806 O O . ASP B 1 365 ? 45.267 -12.248 17.686 1.00 33.10 365 ASP B O 1
ATOM 5811 N N . ASP B 1 366 ? 47.123 -12.082 16.397 1.00 33.15 366 ASP B N 1
ATOM 5812 C CA . ASP B 1 366 ? 47.965 -11.712 17.533 1.00 34.50 366 ASP B CA 1
ATOM 5813 C C . ASP B 1 366 ? 47.925 -10.209 17.813 1.00 33.67 366 ASP B C 1
ATOM 5814 O O . ASP B 1 366 ? 48.383 -9.782 18.868 1.00 33.64 366 ASP B O 1
ATOM 5819 N N . LEU B 1 367 ? 47.352 -9.420 16.900 1.00 32.22 367 LEU B N 1
ATOM 5820 C CA . LEU B 1 367 ? 47.321 -7.963 17.063 1.00 31.18 367 LEU B CA 1
ATOM 5821 C C . LEU B 1 367 ? 46.010 -7.479 17.647 1.00 30.75 367 LEU B C 1
ATOM 5822 O O . LEU B 1 367 ? 45.945 -6.325 18.136 1.00 32.25 367 LEU B O 1
ATOM 5827 N N . VAL B 1 368 ? 44.970 -8.305 17.590 1.00 29.07 368 VAL B N 1
ATOM 5828 C CA . VAL B 1 368 ? 43.724 -7.917 18.243 1.00 28.31 368 VAL B CA 1
ATOM 5829 C C . VAL B 1 368 ? 43.898 -7.866 19.795 1.00 29.95 368 VAL B C 1
ATOM 5830 O O . VAL B 1 368 ? 44.243 -8.857 20.415 1.00 27.35 368 VAL B O 1
ATOM 5834 N N . PRO B 1 369 ? 43.826 -6.661 20.401 1.00 31.85 369 PRO B N 1
ATOM 5835 C CA . PRO B 1 369 ? 43.889 -6.750 21.870 1.00 33.05 369 PRO B CA 1
ATOM 5836 C C . PRO B 1 369 ? 42.903 -7.832 22.337 1.00 33.87 369 PRO B C 1
ATOM 5837 O O . PRO B 1 369 ? 41.845 -7.981 21.731 1.00 34.14 369 PRO B O 1
ATOM 5841 N N . LYS B 1 370 ? 43.254 -8.581 23.387 1.00 34.66 370 LYS B N 1
ATOM 5842 C CA . LYS B 1 370 ? 42.383 -9.617 23.963 1.00 34.55 370 LYS B CA 1
ATOM 5843 C C . LYS B 1 370 ? 41.185 -9.050 24.742 1.00 35.84 370 LYS B C 1
ATOM 5844 O O . LYS B 1 370 ? 40.311 -9.888 25.034 1.00 34.12 370 LYS B O 1
ATOM 5851 N N . ALA C 1 2 ? 47.912 41.248 37.594 1.00 17.83 2 ALA C N 1
ATOM 5852 C CA . ALA C 1 2 ? 48.686 40.209 38.368 1.00 15.10 2 ALA C CA 1
ATOM 5853 C C . ALA C 1 2 ? 50.114 40.387 37.947 1.00 12.53 2 ALA C C 1
ATOM 5854 O O . ALA C 1 2 ? 50.385 41.020 36.918 1.00 12.75 2 ALA C O 1
ATOM 5856 N N . ASN C 1 3 ? 51.013 39.789 38.699 1.00 10.23 3 ASN C N 1
ATOM 5857 C CA . ASN C 1 3 ? 52.377 39.694 38.318 1.00 9.91 3 ASN C CA 1
ATOM 5858 C C . ASN C 1 3 ? 52.450 38.470 37.373 1.00 11.31 3 ASN C C 1
ATOM 5859 O O . ASN C 1 3 ? 52.151 37.286 37.769 1.00 11.20 3 ASN C O 1
ATOM 5864 N N . LEU C 1 4 ? 52.702 38.772 36.087 1.00 10.45 4 LEU C N 1
ATOM 5865 C CA . LEU C 1 4 ? 52.622 37.706 35.065 1.00 11.52 4 LEU C CA 1
ATOM 5866 C C . LEU C 1 4 ? 53.784 36.709 35.155 1.00 12.87 4 LEU C C 1
ATOM 5867 O O . LEU C 1 4 ? 53.724 35.625 34.522 1.00 15.11 4 LEU C O 1
ATOM 5872 N N . ASN C 1 5 ? 54.810 37.030 35.926 1.00 12.50 5 ASN C N 1
ATOM 5873 C CA . ASN C 1 5 ? 55.812 36.011 36.218 1.00 14.65 5 ASN C CA 1
ATOM 5874 C C . ASN C 1 5 ? 55.417 34.977 37.247 1.00 13.88 5 ASN C C 1
ATOM 5875 O O . ASN C 1 5 ? 56.002 33.890 37.250 1.00 14.56 5 ASN C O 1
ATOM 5880 N N . GLN C 1 6 ? 54.423 35.303 38.081 1.00 11.18 6 GLN C N 1
ATOM 5881 C CA . GLN C 1 6 ? 54.071 34.433 39.175 1.00 11.71 6 GLN C CA 1
ATOM 5882 C C . GLN C 1 6 ? 53.745 33.047 38.592 1.00 13.60 6 GLN C C 1
ATOM 5883 O O . GLN C 1 6 ? 54.122 32.016 39.174 1.00 12.87 6 GLN C O 1
ATOM 5889 N N . LYS C 1 7 ? 53.009 33.020 37.483 1.00 15.19 7 LYS C N 1
ATOM 5890 C CA . LYS C 1 7 ? 52.542 31.677 36.996 1.00 17.94 7 LYS C CA 1
ATOM 5891 C C . LYS C 1 7 ? 53.685 30.732 36.556 1.00 18.14 7 LYS C C 1
ATOM 5892 O O . LYS C 1 7 ? 53.494 29.520 36.424 1.00 19.43 7 LYS C O 1
ATOM 5898 N N . LYS C 1 8 ? 54.889 31.248 36.393 1.00 17.54 8 LYS C N 1
ATOM 5899 C CA . LYS C 1 8 ? 56.050 30.436 35.986 1.00 18.06 8 LYS C CA 1
ATOM 5900 C C . LYS C 1 8 ? 56.710 29.704 37.168 1.00 17.65 8 LYS C C 1
ATOM 5901 O O . LYS C 1 8 ? 57.558 28.825 36.961 1.00 17.86 8 LYS C O 1
ATOM 5907 N N . TYR C 1 9 ? 56.360 30.105 38.397 1.00 14.27 9 TYR C N 1
ATOM 5908 C CA . TYR C 1 9 ? 56.933 29.506 39.601 1.00 15.38 9 TYR C CA 1
ATOM 5909 C C . TYR C 1 9 ? 56.045 28.362 40.079 1.00 15.50 9 TYR C C 1
ATOM 5910 O O . TYR C 1 9 ? 54.834 28.430 39.933 1.00 14.20 9 TYR C O 1
ATOM 5919 N N . PRO C 1 10 ? 56.616 27.323 40.695 1.00 15.48 10 PRO C N 1
ATOM 5920 C CA . PRO C 1 10 ? 55.791 26.338 41.414 1.00 16.95 10 PRO C CA 1
ATOM 5921 C C . PRO C 1 10 ? 54.842 26.964 42.422 1.00 16.47 10 PRO C C 1
ATOM 5922 O O . PRO C 1 10 ? 55.228 27.877 43.130 1.00 16.55 10 PRO C O 1
ATOM 5926 N N . ALA C 1 11 ? 53.602 26.488 42.528 1.00 16.24 11 ALA C N 1
ATOM 5927 C CA . ALA C 1 11 ? 52.678 27.136 43.425 1.00 15.19 11 ALA C CA 1
ATOM 5928 C C . ALA C 1 11 ? 53.140 27.000 44.883 1.00 16.39 11 ALA C C 1
ATOM 5929 O O . ALA C 1 11 ? 52.973 27.903 45.686 1.00 14.46 11 ALA C O 1
ATOM 5931 N N . LYS C 1 12 ? 53.784 25.881 45.229 1.00 16.59 12 LYS C N 1
ATOM 5932 C CA . LYS C 1 12 ? 54.242 25.735 46.608 1.00 16.99 12 LYS C CA 1
ATOM 5933 C C . LYS C 1 12 ? 55.146 26.887 47.004 1.00 15.98 12 LYS C C 1
ATOM 5934 O O . LYS C 1 12 ? 55.161 27.266 48.183 1.00 14.85 12 LYS C O 1
ATOM 5940 N N . ASP C 1 13 ? 55.814 27.496 46.026 1.00 14.77 13 ASP C N 1
ATOM 5941 C CA . ASP C 1 13 ? 56.761 28.581 46.305 1.00 15.16 13 ASP C CA 1
ATOM 5942 C C . ASP C 1 13 ? 56.097 29.911 46.605 1.00 14.16 13 ASP C C 1
ATOM 5943 O O . ASP C 1 13 ? 56.685 30.760 47.292 1.00 14.05 13 ASP C O 1
ATOM 5948 N N . ASP C 1 14 ? 54.857 30.023 46.135 1.00 11.87 14 ASP C N 1
ATOM 5949 C CA . ASP C 1 14 ? 53.973 31.177 46.434 1.00 13.90 14 ASP C CA 1
ATOM 5950 C C . ASP C 1 14 ? 53.025 30.969 47.623 1.00 10.89 14 ASP C C 1
ATOM 5951 O O . ASP C 1 14 ? 52.436 31.910 48.187 1.00 12.26 14 ASP C O 1
ATOM 5956 N N . PHE C 1 15 ? 52.852 29.718 48.041 1.00 11.42 15 PHE C N 1
ATOM 5957 C CA . PHE C 1 15 ? 51.877 29.384 49.062 1.00 9.63 15 PHE C CA 1
ATOM 5958 C C . PHE C 1 15 ? 52.206 30.174 50.309 1.00 9.25 15 PHE C C 1
ATOM 5959 O O . PHE C 1 15 ? 53.337 30.168 50.756 1.00 11.80 15 PHE C O 1
ATOM 5967 N N . PRO C 1 16 ? 51.228 30.856 50.938 1.00 10.58 16 PRO C N 1
ATOM 5968 C CA . PRO C 1 16 ? 51.606 31.643 52.118 1.00 10.89 16 PRO C CA 1
ATOM 5969 C C . PRO C 1 16 ? 52.145 30.809 53.230 1.00 12.72 16 PRO C C 1
ATOM 5970 O O . PRO C 1 16 ? 51.781 29.627 53.346 1.00 11.19 16 PRO C O 1
ATOM 5974 N N . ASN C 1 17 ? 52.995 31.413 54.063 1.00 13.20 17 ASN C N 1
ATOM 5975 C CA . ASN C 1 17 ? 53.374 30.757 55.316 1.00 14.58 17 ASN C CA 1
ATOM 5976 C C . ASN C 1 17 ? 52.416 31.039 56.467 1.00 14.09 17 ASN C C 1
ATOM 5977 O O . ASN C 1 17 ? 52.394 32.145 57.043 1.00 12.93 17 ASN C O 1
ATOM 5982 N N . PHE C 1 18 ? 51.571 30.062 56.814 1.00 13.21 18 PHE C N 1
ATOM 5983 C CA . PHE C 1 18 ? 50.524 30.321 57.733 1.00 15.55 18 PHE C CA 1
ATOM 5984 C C . PHE C 1 18 ? 50.931 29.837 59.144 1.00 15.98 18 PHE C C 1
ATOM 5985 O O . PHE C 1 18 ? 50.086 29.643 59.972 1.00 15.18 18 PHE C O 1
ATOM 5993 N N . GLU C 1 19 ? 52.222 29.604 59.376 1.00 16.84 19 GLU C N 1
ATOM 5994 C CA . GLU C 1 19 ? 52.602 29.129 60.719 1.00 18.59 19 GLU C CA 1
ATOM 5995 C C . GLU C 1 19 ? 52.083 30.119 61.723 1.00 18.81 19 GLU C C 1
ATOM 5996 O O . GLU C 1 19 ? 52.371 31.304 61.628 1.00 18.89 19 GLU C O 1
ATOM 6002 N N . GLY C 1 20 ? 51.347 29.636 62.721 1.00 21.78 20 GLY C N 1
ATOM 6003 C CA . GLY C 1 20 ? 50.971 30.485 63.846 1.00 22.67 20 GLY C CA 1
ATOM 6004 C C . GLY C 1 20 ? 49.662 31.217 63.580 1.00 23.46 20 GLY C C 1
ATOM 6005 O O . GLY C 1 20 ? 49.027 31.722 64.508 1.00 25.24 20 GLY C O 1
ATOM 6006 N N . HIS C 1 21 ? 49.246 31.263 62.311 1.00 22.21 21 HIS C N 1
ATOM 6007 C CA . HIS C 1 21 ? 47.965 31.902 61.949 1.00 21.65 21 HIS C CA 1
ATOM 6008 C C . HIS C 1 21 ? 46.724 31.171 62.531 1.00 21.92 21 HIS C C 1
ATOM 6009 O O . HIS C 1 21 ? 46.633 29.958 62.476 1.00 23.40 21 HIS C O 1
ATOM 6016 N N . LYS C 1 22 ? 45.725 31.925 62.989 1.00 23.59 22 LYS C N 1
ATOM 6017 C CA . LYS C 1 22 ? 44.452 31.347 63.458 1.00 23.92 22 LYS C CA 1
ATOM 6018 C C . LYS C 1 22 ? 43.257 31.786 62.603 1.00 22.64 22 LYS C C 1
ATOM 6019 O O . LYS C 1 22 ? 42.120 31.482 62.959 1.00 22.72 22 LYS C O 1
ATOM 6025 N N . SER C 1 23 ? 43.500 32.471 61.486 1.00 18.79 23 SER C N 1
ATOM 6026 C CA . SER C 1 23 ? 42.381 32.956 60.683 1.00 16.20 23 SER C CA 1
ATOM 6027 C C . SER C 1 23 ? 41.606 31.809 59.998 1.00 15.02 23 SER C C 1
ATOM 6028 O O . SER C 1 23 ? 42.158 30.706 59.749 1.00 14.70 23 SER C O 1
ATOM 6031 N N . LEU C 1 24 ? 40.356 32.095 59.601 1.00 13.79 24 LEU C N 1
ATOM 6032 C CA . LEU C 1 24 ? 39.599 31.164 58.817 1.00 13.28 24 LEU C CA 1
ATOM 6033 C C . LEU C 1 24 ? 40.293 30.968 57.476 1.00 12.08 24 LEU C C 1
ATOM 6034 O O . LEU C 1 24 ? 40.294 29.858 56.927 1.00 13.00 24 LEU C O 1
ATOM 6039 N N . LEU C 1 25 ? 40.931 32.035 56.966 1.00 12.95 25 LEU C N 1
ATOM 6040 C CA . LEU C 1 25 ? 41.686 31.906 55.748 1.00 12.30 25 LEU C CA 1
ATOM 6041 C C . LEU C 1 25 ? 42.714 30.765 55.892 1.00 13.23 25 LEU C C 1
ATOM 6042 O O . LEU C 1 25 ? 42.859 29.896 55.012 1.00 13.92 25 LEU C O 1
ATOM 6047 N N . SER C 1 26 ? 43.495 30.836 56.975 1.00 14.01 26 SER C N 1
ATOM 6048 C CA . SER C 1 26 ? 44.645 29.925 57.161 1.00 13.89 26 SER C CA 1
ATOM 6049 C C . SER C 1 26 ? 44.117 28.510 57.376 1.00 13.79 26 SER C C 1
ATOM 6050 O O . SER C 1 26 ? 44.795 27.554 57.012 1.00 13.95 26 SER C O 1
ATOM 6053 N N . LYS C 1 27 ? 42.953 28.412 58.020 1.00 14.19 27 LYS C N 1
ATOM 6054 C CA . LYS C 1 27 ? 42.291 27.115 58.259 1.00 16.28 27 LYS C CA 1
ATOM 6055 C C . LYS C 1 27 ? 41.935 26.388 56.953 1.00 16.64 27 LYS C C 1
ATOM 6056 O O . LYS C 1 27 ? 42.188 25.161 56.793 1.00 16.92 27 LYS C O 1
ATOM 6062 N N . TYR C 1 28 ? 41.371 27.104 55.989 1.00 14.29 28 TYR C N 1
ATOM 6063 C CA . TYR C 1 28 ? 40.837 26.467 54.797 1.00 14.33 28 TYR C CA 1
ATOM 6064 C C . TYR C 1 28 ? 41.626 26.542 53.516 1.00 15.06 28 TYR C C 1
ATOM 6065 O O . TYR C 1 28 ? 41.359 25.763 52.583 1.00 16.55 28 TYR C O 1
ATOM 6074 N N . LEU C 1 29 ? 42.594 27.456 53.430 1.00 13.07 29 LEU C N 1
ATOM 6075 C CA . LEU C 1 29 ? 43.342 27.576 52.183 1.00 12.70 29 LEU C CA 1
ATOM 6076 C C . LEU C 1 29 ? 44.463 26.564 52.189 1.00 13.18 29 LEU C C 1
ATOM 6077 O O . LEU C 1 29 ? 45.571 26.848 52.688 1.00 15.29 29 LEU C O 1
ATOM 6082 N N . THR C 1 30 ? 44.186 25.365 51.652 1.00 13.92 30 THR C N 1
ATOM 6083 C CA . THR C 1 30 ? 45.224 24.357 51.600 1.00 14.26 30 THR C CA 1
ATOM 6084 C C . THR C 1 30 ? 46.227 24.584 50.501 1.00 13.85 30 THR C C 1
ATOM 6085 O O . THR C 1 30 ? 46.039 25.378 49.613 1.00 13.74 30 THR C O 1
ATOM 6089 N N . ALA C 1 31 ? 47.325 23.850 50.560 1.00 14.81 31 ALA C N 1
ATOM 6090 C CA . ALA C 1 31 ? 48.322 23.922 49.498 1.00 15.80 31 ALA C CA 1
ATOM 6091 C C . ALA C 1 31 ? 47.776 23.561 48.105 1.00 16.23 31 ALA C C 1
ATOM 6092 O O . ALA C 1 31 ? 48.050 24.263 47.094 1.00 14.12 31 ALA C O 1
ATOM 6094 N N . ASP C 1 32 ? 46.976 22.488 48.032 1.00 15.50 32 ASP C N 1
ATOM 6095 C CA . ASP C 1 32 ? 46.427 22.155 46.742 1.00 16.81 32 ASP C CA 1
ATOM 6096 C C . ASP C 1 32 ? 45.362 23.150 46.239 1.00 16.09 32 ASP C C 1
ATOM 6097 O O . ASP C 1 32 ? 45.195 23.343 45.022 1.00 14.32 32 ASP C O 1
ATOM 6110 N N . TYR C 1 34 ? 45.345 26.343 46.989 1.00 15.13 34 TYR C N 1
ATOM 6111 C CA . TYR C 1 34 ? 46.163 27.481 46.477 1.00 13.78 34 TYR C CA 1
ATOM 6112 C C . TYR C 1 34 ? 46.728 27.215 45.094 1.00 14.53 34 TYR C C 1
ATOM 6113 O O . TYR C 1 34 ? 46.685 28.075 44.187 1.00 14.94 34 TYR C O 1
ATOM 6122 N N . ALA C 1 35 ? 47.312 26.035 44.911 1.00 15.03 35 ALA C N 1
ATOM 6123 C CA . ALA C 1 35 ? 47.849 25.657 43.596 1.00 15.14 35 ALA C CA 1
ATOM 6124 C C . ALA C 1 35 ? 46.779 25.700 42.488 1.00 13.93 35 ALA C C 1
ATOM 6125 O O . ALA C 1 35 ? 47.048 26.114 41.352 1.00 15.24 35 ALA C O 1
ATOM 6127 N N . LYS C 1 36 ? 45.569 25.319 42.840 1.00 14.65 36 LYS C N 1
ATOM 6128 C CA . LYS C 1 36 ? 44.475 25.255 41.915 1.00 15.25 36 LYS C CA 1
ATOM 6129 C C . LYS C 1 36 ? 43.985 26.650 41.472 1.00 14.24 36 LYS C C 1
ATOM 6130 O O . LYS C 1 36 ? 43.637 26.871 40.265 1.00 15.31 36 LYS C O 1
ATOM 6136 N N . LEU C 1 37 ? 44.038 27.573 42.419 1.00 10.21 37 LEU C N 1
ATOM 6137 C CA . LEU C 1 37 ? 43.450 28.932 42.269 1.00 10.47 37 LEU C CA 1
ATOM 6138 C C . LEU C 1 37 ? 44.427 30.098 42.093 1.00 11.68 37 LEU C C 1
ATOM 6139 O O . LEU C 1 37 ? 43.987 31.185 41.679 1.00 11.03 37 LEU C O 1
ATOM 6144 N N . ARG C 1 38 ? 45.729 29.888 42.304 1.00 10.99 38 ARG C N 1
ATOM 6145 C CA . ARG C 1 38 ? 46.688 30.995 42.255 1.00 11.12 38 ARG C CA 1
ATOM 6146 C C . ARG C 1 38 ? 46.632 31.760 40.929 1.00 12.09 38 ARG C C 1
ATOM 6147 O O . ARG C 1 38 ? 46.767 32.971 40.939 1.00 10.18 38 ARG C O 1
ATOM 6155 N N . ASP C 1 39 ? 46.480 31.047 39.805 1.00 10.13 39 ASP C N 1
ATOM 6156 C CA . ASP C 1 39 ? 46.599 31.714 38.509 1.00 12.66 39 ASP C CA 1
ATOM 6157 C C . ASP C 1 39 ? 45.243 31.999 37.833 1.00 13.04 39 ASP C C 1
ATOM 6158 O O . ASP C 1 39 ? 45.174 32.368 36.632 1.00 13.80 39 ASP C O 1
ATOM 6163 N N . VAL C 1 40 ? 44.174 31.924 38.610 1.00 13.57 40 VAL C N 1
ATOM 6164 C CA . VAL C 1 40 ? 42.851 32.116 38.061 1.00 12.24 40 VAL C CA 1
ATOM 6165 C C . VAL C 1 40 ? 42.416 33.493 38.413 1.00 12.95 40 VAL C C 1
ATOM 6166 O O . VAL C 1 40 ? 42.342 33.833 39.652 1.00 13.84 40 VAL C O 1
ATOM 6170 N N . ALA C 1 41 ? 42.056 34.293 37.412 1.00 10.47 41 ALA C N 1
ATOM 6171 C CA . ALA C 1 41 ? 41.619 35.672 37.672 1.00 11.31 41 ALA C CA 1
ATOM 6172 C C . ALA C 1 41 ? 40.117 35.831 37.631 1.00 13.34 41 ALA C C 1
ATOM 6173 O O . ALA C 1 41 ? 39.414 35.066 36.933 1.00 14.24 41 ALA C O 1
ATOM 6175 N N . THR C 1 42 ? 39.583 36.810 38.329 1.00 10.66 42 THR C N 1
ATOM 6176 C CA . THR C 1 42 ? 38.140 37.051 38.225 1.00 10.23 42 THR C CA 1
ATOM 6177 C C . THR C 1 42 ? 37.785 37.778 36.950 1.00 9.99 42 THR C C 1
ATOM 6178 O O . THR C 1 42 ? 38.670 38.226 36.256 1.00 10.12 42 THR C O 1
ATOM 6182 N N . PRO C 1 43 ? 36.493 38.005 36.667 1.00 9.77 43 PRO C N 1
ATOM 6183 C CA . PRO C 1 43 ? 36.184 38.711 35.413 1.00 11.04 43 PRO C CA 1
ATOM 6184 C C . PRO C 1 43 ? 36.700 40.138 35.343 1.00 12.56 43 PRO C C 1
ATOM 6185 O O . PRO C 1 43 ? 36.872 40.671 34.199 1.00 13.58 43 PRO C O 1
ATOM 6189 N N . SER C 1 44 ? 36.935 40.788 36.507 1.00 9.93 44 SER C N 1
ATOM 6190 C CA . SER C 1 44 ? 37.629 42.087 36.481 1.00 9.51 44 SER C CA 1
ATOM 6191 C C . SER C 1 44 ? 39.180 42.044 36.643 1.00 11.31 44 SER C C 1
ATOM 6192 O O . SER C 1 44 ? 39.773 43.122 36.779 1.00 12.23 44 SER C O 1
ATOM 6195 N N . GLY C 1 45 ? 39.835 40.872 36.692 1.00 9.75 45 GLY C N 1
ATOM 6196 C CA . GLY C 1 45 ? 41.252 40.864 36.876 1.00 10.92 45 GLY C CA 1
ATOM 6197 C C . GLY C 1 45 ? 41.727 40.689 38.317 1.00 9.86 45 GLY C C 1
ATOM 6198 O O . GLY C 1 45 ? 42.915 40.814 38.573 1.00 9.19 45 GLY C O 1
ATOM 6199 N N . TYR C 1 46 ? 40.792 40.536 39.261 1.00 8.89 46 TYR C N 1
ATOM 6200 C CA . TYR C 1 46 ? 41.269 40.354 40.633 1.00 8.49 46 TYR C CA 1
ATOM 6201 C C . TYR C 1 46 ? 41.767 38.951 40.850 1.00 9.45 46 TYR C C 1
ATOM 6202 O O . TYR C 1 46 ? 41.379 38.030 40.104 1.00 11.10 46 TYR C O 1
ATOM 6211 N N . THR C 1 47 ? 42.739 38.807 41.760 1.00 9.87 47 THR C N 1
ATOM 6212 C CA . THR C 1 47 ? 43.526 37.598 41.849 1.00 10.06 47 THR C CA 1
ATOM 6213 C C . THR C 1 47 ? 43.323 37.008 43.274 1.00 10.08 47 THR C C 1
ATOM 6214 O O . THR C 1 47 ? 42.913 37.686 44.203 1.00 10.68 47 THR C O 1
ATOM 6218 N N . LEU C 1 48 ? 43.709 35.757 43.438 1.00 10.09 48 LEU C N 1
ATOM 6219 C CA . LEU C 1 48 ? 43.554 35.129 44.721 1.00 10.30 48 LEU C CA 1
ATOM 6220 C C . LEU C 1 48 ? 44.529 35.808 45.685 1.00 8.89 48 LEU C C 1
ATOM 6221 O O . LEU C 1 48 ? 44.199 35.976 46.853 1.00 9.03 48 LEU C O 1
ATOM 6226 N N . ASP C 1 49 ? 45.765 36.088 45.276 1.00 7.84 49 ASP C N 1
ATOM 6227 C CA . ASP C 1 49 ? 46.661 36.734 46.210 1.00 8.87 49 ASP C CA 1
ATOM 6228 C C . ASP C 1 49 ? 46.064 38.052 46.711 1.00 8.76 49 ASP C C 1
ATOM 6229 O O . ASP C 1 49 ? 46.219 38.351 47.875 1.00 9.41 49 ASP C O 1
ATOM 6234 N N . ARG C 1 50 ? 45.462 38.860 45.829 1.00 9.62 50 ARG C N 1
ATOM 6235 C CA . ARG C 1 50 ? 44.829 40.123 46.353 1.00 8.51 50 ARG C CA 1
ATOM 6236 C C . ARG C 1 50 ? 43.752 39.840 47.376 1.00 9.51 50 ARG C C 1
ATOM 6237 O O . ARG C 1 50 ? 43.662 40.554 48.390 1.00 9.77 50 ARG C O 1
ATOM 6245 N N . ALA C 1 51 ? 42.955 38.792 47.134 1.00 8.42 51 ALA C N 1
ATOM 6246 C CA . ALA C 1 51 ? 41.835 38.419 47.980 1.00 8.50 51 ALA C CA 1
ATOM 6247 C C . ALA C 1 51 ? 42.283 38.003 49.352 1.00 7.48 51 ALA C C 1
ATOM 6248 O O . ALA C 1 51 ? 41.623 38.308 50.342 1.00 9.85 51 ALA C O 1
ATOM 6250 N N . ILE C 1 52 ? 43.4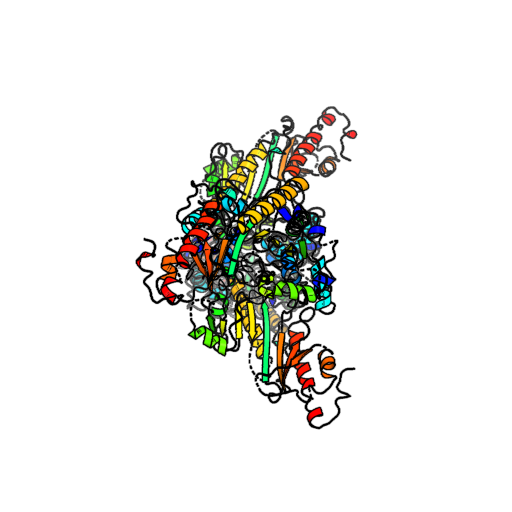56 37.391 49.416 1.00 8.50 52 ILE C N 1
ATOM 6251 C CA . ILE C 1 52 ? 43.904 36.881 50.715 1.00 8.24 52 ILE C CA 1
ATOM 6252 C C . ILE C 1 52 ? 44.930 37.753 51.412 1.00 9.22 52 ILE C C 1
ATOM 6253 O O . ILE C 1 52 ? 45.321 37.447 52.545 1.00 8.87 52 ILE C O 1
ATOM 6258 N N . GLN C 1 53 ? 45.348 38.835 50.767 1.00 8.22 53 GLN C N 1
ATOM 6259 C CA . GLN C 1 53 ? 46.434 39.657 51.323 1.00 8.12 53 GLN C CA 1
ATOM 6260 C C . GLN C 1 53 ? 46.152 40.164 52.722 1.00 8.63 53 GLN C C 1
ATOM 6261 O O . GLN C 1 53 ? 47.083 40.289 53.569 1.00 8.56 53 GLN C O 1
ATOM 6267 N N . ASN C 1 54 ? 44.880 40.545 52.972 1.00 7.71 54 ASN C N 1
ATOM 6268 C CA . ASN C 1 54 ? 44.463 41.040 54.285 1.00 10.48 54 ASN C CA 1
ATOM 6269 C C . ASN C 1 54 ? 44.882 40.072 55.430 1.00 12.05 54 ASN C C 1
ATOM 6270 O O . ASN C 1 54 ? 45.452 40.476 56.473 1.00 11.88 54 ASN C O 1
ATOM 6275 N N . GLY C 1 55 ? 44.585 38.801 55.232 1.00 10.88 55 GLY C N 1
ATOM 6276 C CA . GLY C 1 55 ? 44.921 37.777 56.253 1.00 12.22 55 GLY C CA 1
ATOM 6277 C C . GLY C 1 55 ? 46.409 37.468 56.292 1.00 10.85 55 GLY C C 1
ATOM 6278 O O . GLY C 1 55 ? 47.007 37.293 57.370 1.00 12.71 55 GLY C O 1
ATOM 6279 N N . VAL C 1 56 ? 47.021 37.338 55.120 1.00 12.34 56 VAL C N 1
ATOM 6280 C CA . VAL C 1 56 ? 48.454 37.090 55.070 1.00 11.60 56 VAL C CA 1
ATOM 6281 C C . VAL C 1 56 ? 49.286 38.145 55.860 1.00 12.99 56 VAL C C 1
ATOM 6282 O O . VAL C 1 56 ? 50.246 37.802 56.514 1.00 12.75 56 VAL C O 1
ATOM 6286 N N . ASP C 1 57 ? 48.889 39.411 55.771 1.00 12.08 57 ASP C N 1
ATOM 6287 C CA . ASP C 1 57 ? 49.621 40.490 56.362 1.00 13.02 57 ASP C CA 1
ATOM 6288 C C . ASP C 1 57 ? 49.300 40.660 57.863 1.00 13.54 57 ASP C C 1
ATOM 6289 O O . ASP C 1 57 ? 50.024 41.359 58.577 1.00 12.89 57 ASP C O 1
ATOM 6294 N N . ASN C 1 58 ? 48.218 40.061 58.317 1.00 14.60 58 ASN C N 1
ATOM 6295 C CA . ASN C 1 58 ? 47.638 40.369 59.633 1.00 15.56 58 ASN C CA 1
ATOM 6296 C C . ASN C 1 58 ? 47.176 39.078 60.299 1.00 15.41 58 ASN C C 1
ATOM 6297 O O . ASN C 1 58 ? 46.003 38.756 60.310 1.00 15.06 58 ASN C O 1
ATOM 6302 N N . PRO C 1 59 ? 48.133 38.298 60.801 1.00 17.41 59 PRO C N 1
ATOM 6303 C CA . PRO C 1 59 ? 47.899 36.939 61.311 1.00 17.71 59 PRO C CA 1
ATOM 6304 C C . PRO C 1 59 ? 46.900 36.957 62.455 1.00 18.33 59 PRO C C 1
ATOM 6305 O O . PRO C 1 59 ? 46.264 35.927 62.734 1.00 20.67 59 PRO C O 1
ATOM 6309 N N . ASP C 1 60 ? 46.774 38.094 63.116 1.00 18.92 60 ASP C N 1
ATOM 6310 C CA . ASP C 1 60 ? 45.801 38.236 64.194 1.00 19.14 60 ASP C CA 1
ATOM 6311 C C . ASP C 1 60 ? 44.334 38.345 63.739 1.00 17.96 60 ASP C C 1
ATOM 6312 O O . ASP C 1 60 ? 43.435 38.183 64.554 1.00 17.41 60 ASP C O 1
ATOM 6317 N N . PHE C 1 61 ? 44.089 38.582 62.435 1.00 15.60 61 PHE C N 1
ATOM 6318 C CA . PHE C 1 61 ? 42.715 38.851 61.995 1.00 14.44 61 PHE C CA 1
ATOM 6319 C C . PHE C 1 61 ? 41.910 37.538 61.942 1.00 14.69 61 PHE C C 1
ATOM 6320 O O . PHE C 1 61 ? 42.445 36.486 61.599 1.00 17.38 61 PHE C O 1
ATOM 6328 N N . HIS C 1 62 ? 40.619 37.572 62.256 1.00 14.44 62 HIS C N 1
ATOM 6329 C CA . HIS C 1 62 ? 39.812 36.306 62.278 1.00 15.24 62 HIS C CA 1
ATOM 6330 C C . HIS C 1 62 ? 39.444 35.736 60.913 1.00 14.72 62 HIS C C 1
ATOM 6331 O O . HIS C 1 62 ? 39.347 34.534 60.742 1.00 13.61 62 HIS C O 1
ATOM 6338 N N . LEU C 1 63 ? 39.236 36.626 59.935 1.00 13.23 63 LEU C N 1
ATOM 6339 C CA . LEU C 1 63 ? 38.721 36.179 58.644 1.00 14.31 63 LEU C CA 1
ATOM 6340 C C . LEU C 1 63 ? 39.822 36.216 57.627 1.00 13.70 63 LEU C C 1
ATOM 6341 O O . LEU C 1 63 ? 40.289 35.157 57.241 1.00 13.70 63 LEU C O 1
ATOM 6346 N N . GLY C 1 64 ? 40.217 37.412 57.190 1.00 12.67 64 GLY C N 1
ATOM 6347 C CA . GLY C 1 64 ? 41.482 37.536 56.403 1.00 12.39 64 GLY C CA 1
ATOM 6348 C C . GLY C 1 64 ? 41.291 37.503 54.878 1.00 12.03 64 GLY C C 1
ATOM 6349 O O . GLY C 1 64 ? 42.273 37.334 54.128 1.00 11.82 64 GLY C O 1
ATOM 6350 N N . LEU C 1 65 ? 40.041 37.624 54.427 1.00 11.46 65 LEU C N 1
ATOM 6351 C CA . LEU C 1 65 ? 39.699 37.607 52.974 1.00 11.42 65 LEU C CA 1
ATOM 6352 C C . LEU C 1 65 ? 38.864 38.820 52.585 1.00 12.26 65 LEU C C 1
ATOM 6353 O O . LEU C 1 65 ? 38.003 39.215 53.339 1.00 11.50 65 LEU C O 1
ATOM 6358 N N . LEU C 1 66 ? 39.061 39.364 51.383 1.00 10.81 66 LEU C N 1
ATOM 6359 C CA . LEU C 1 66 ? 38.173 40.470 50.931 1.00 10.50 66 LEU C CA 1
ATOM 6360 C C . LEU C 1 66 ? 37.796 40.174 49.471 1.00 11.12 66 LEU C C 1
ATOM 6361 O O . LEU C 1 66 ? 38.636 39.685 48.733 1.00 12.48 66 LEU C O 1
ATOM 6366 N N . ALA C 1 67 ? 36.553 40.419 49.073 1.00 8.20 67 ALA C N 1
ATOM 6367 C CA . ALA C 1 67 ? 36.191 40.252 47.671 1.00 8.31 67 ALA C CA 1
ATOM 6368 C C . ALA C 1 67 ? 36.580 41.524 46.856 1.00 8.64 67 ALA C C 1
ATOM 6369 O O . ALA C 1 67 ? 36.419 42.641 47.353 1.00 8.99 67 ALA C O 1
ATOM 6371 N N . GLY C 1 68 ? 36.974 41.348 45.596 1.00 9.20 68 GLY C N 1
ATOM 6372 C CA . GLY C 1 68 ? 37.392 42.483 44.759 1.00 8.59 68 GLY C CA 1
ATOM 6373 C C . GLY C 1 68 ? 36.319 42.787 43.743 1.00 10.06 68 GLY C C 1
ATOM 6374 O O . GLY C 1 68 ? 36.339 43.863 43.132 1.00 9.49 68 GLY C O 1
ATOM 6375 N N . ASP C 1 69 ? 35.417 41.812 43.554 1.00 9.92 69 ASP C N 1
ATOM 6376 C CA . ASP C 1 69 ? 34.266 41.991 42.664 1.00 10.29 69 ASP C CA 1
ATOM 6377 C C . ASP C 1 69 ? 33.214 40.978 43.042 1.00 10.93 69 ASP C C 1
ATOM 6378 O O . ASP C 1 69 ? 33.491 40.064 43.812 1.00 11.85 69 ASP C O 1
ATOM 6383 N N . GLU C 1 70 ? 32.049 41.107 42.452 1.00 10.30 70 GLU C N 1
ATOM 6384 C CA . GLU C 1 70 ? 30.918 40.281 42.844 1.00 12.04 70 GLU C CA 1
ATOM 6385 C C . GLU C 1 70 ? 31.262 38.816 42.597 1.00 11.88 70 GLU C C 1
ATOM 6386 O O . GLU C 1 70 ? 30.979 37.985 43.444 1.00 13.10 70 GLU C O 1
ATOM 6392 N N . GLU C 1 71 ? 31.922 38.521 41.464 1.00 11.20 71 GLU C N 1
ATOM 6393 C CA . GLU C 1 71 ? 32.272 37.138 41.105 1.00 11.36 71 GLU C CA 1
ATOM 6394 C C . GLU C 1 71 ? 33.371 36.551 41.926 1.00 11.30 71 GLU C C 1
ATOM 6395 O O . GLU C 1 71 ? 33.604 35.311 41.882 1.00 10.78 71 GLU C O 1
ATOM 6401 N N . THR C 1 72 ? 34.052 37.368 42.726 1.00 9.16 72 THR C N 1
ATOM 6402 C CA . THR C 1 72 ? 35.091 36.762 43.619 1.00 10.77 72 THR C CA 1
ATOM 6403 C C . THR C 1 72 ? 34.548 35.541 44.381 1.00 10.92 72 THR C C 1
ATOM 6404 O O . THR C 1 72 ? 35.238 34.538 44.634 1.00 11.57 72 THR C O 1
ATOM 6408 N N . TYR C 1 73 ? 33.343 35.724 44.871 1.00 11.50 73 TYR C N 1
ATOM 6409 C CA . TYR C 1 73 ? 32.761 34.727 45.745 1.00 10.97 73 TYR C CA 1
ATOM 6410 C C . TYR C 1 73 ? 32.588 33.382 45.034 1.00 12.14 73 TYR C C 1
ATOM 6411 O O . TYR C 1 73 ? 32.657 32.356 45.688 1.00 12.30 73 TYR C O 1
ATOM 6420 N N . THR C 1 74 ? 32.321 33.400 43.725 1.00 11.81 74 THR C N 1
ATOM 6421 C CA . THR C 1 74 ? 32.129 32.106 43.017 1.00 13.61 74 THR C CA 1
ATOM 6422 C C . THR C 1 74 ? 33.408 31.600 42.417 1.00 13.00 74 THR C C 1
ATOM 6423 O O . THR C 1 74 ? 33.661 30.372 42.431 1.00 16.90 74 THR C O 1
ATOM 6427 N N . VAL C 1 75 ? 34.232 32.504 41.877 1.00 12.16 75 VAL C N 1
ATOM 6428 C CA . VAL C 1 75 ? 35.470 32.115 41.242 1.00 12.52 75 VAL C CA 1
ATOM 6429 C C . VAL C 1 75 ? 36.365 31.489 42.318 1.00 9.19 75 VAL C C 1
ATOM 6430 O O . VAL C 1 75 ? 37.058 30.527 42.047 1.00 9.61 75 VAL C O 1
ATOM 6434 N N . PHE C 1 76 ? 36.414 32.057 43.528 1.00 9.67 76 PHE C N 1
ATOM 6435 C CA . PHE C 1 76 ? 37.214 31.439 44.566 1.00 9.90 76 PHE C CA 1
ATOM 6436 C C . PHE C 1 76 ? 36.335 30.754 45.633 1.00 10.53 76 PHE C C 1
ATOM 6437 O O . PHE C 1 76 ? 36.715 30.722 46.803 1.00 10.28 76 PHE C O 1
ATOM 6445 N N . ALA C 1 77 ? 35.148 30.235 45.219 1.00 9.82 77 ALA C N 1
ATOM 6446 C CA . ALA C 1 77 ? 34.281 29.552 46.147 1.00 11.63 77 ALA C CA 1
ATOM 6447 C C . ALA C 1 77 ? 34.893 28.425 46.988 1.00 12.15 77 ALA C C 1
ATOM 6448 O O . ALA C 1 77 ? 34.481 28.242 48.148 1.00 13.26 77 ALA C O 1
ATOM 6450 N N . ASP C 1 78 ? 35.875 27.725 46.451 1.00 13.07 78 ASP C N 1
ATOM 6451 C CA . ASP C 1 78 ? 36.539 26.670 47.221 1.00 13.67 78 ASP C CA 1
ATOM 6452 C C . ASP C 1 78 ? 37.030 27.225 48.569 1.00 13.02 78 ASP C C 1
ATOM 6453 O O . ASP C 1 78 ? 37.101 26.483 49.530 1.00 13.25 78 ASP C O 1
ATOM 6458 N N . LEU C 1 79 ? 37.434 28.496 48.596 1.00 11.65 79 LEU C N 1
ATOM 6459 C CA . LEU C 1 79 ? 37.963 29.111 49.788 1.00 11.51 79 LEU C CA 1
ATOM 6460 C C . LEU C 1 79 ? 36.887 29.864 50.496 1.00 11.74 79 LEU C C 1
ATOM 6461 O O . LEU C 1 79 ? 36.728 29.745 51.722 1.00 12.09 79 LEU C O 1
ATOM 6466 N N . PHE C 1 80 ? 36.124 30.664 49.756 1.00 11.51 80 PHE C N 1
ATOM 6467 C CA . PHE C 1 80 ? 35.063 31.452 50.392 1.00 11.70 80 PHE C CA 1
ATOM 6468 C C . PHE C 1 80 ? 33.875 30.622 51.016 1.00 13.05 80 PHE C C 1
ATOM 6469 O O . PHE C 1 80 ? 33.418 30.909 52.129 1.00 11.34 80 PHE C O 1
ATOM 6477 N N . ASP C 1 81 ? 33.463 29.558 50.339 1.00 13.14 81 ASP C N 1
ATOM 6478 C CA . ASP C 1 81 ? 32.380 28.673 50.831 1.00 15.78 81 ASP C CA 1
ATOM 6479 C C . ASP C 1 81 ? 32.593 28.165 52.272 1.00 13.97 81 ASP C C 1
ATOM 6480 O O . ASP C 1 81 ? 31.792 28.460 53.166 1.00 15.58 81 ASP C O 1
ATOM 6485 N N . PRO C 1 82 ? 33.695 27.474 52.519 1.00 15.81 82 PRO C N 1
ATOM 6486 C CA . PRO C 1 82 ? 33.923 27.021 53.916 1.00 14.89 82 PRO C CA 1
ATOM 6487 C C . PRO C 1 82 ? 34.203 28.140 54.899 1.00 15.56 82 PRO C C 1
ATOM 6488 O O . PRO C 1 82 ? 33.890 28.013 56.089 1.00 14.38 82 PRO C O 1
ATOM 6492 N N . VAL C 1 83 ? 34.840 29.215 54.453 1.00 13.71 83 VAL C N 1
ATOM 6493 C CA . VAL C 1 83 ? 35.007 30.346 55.402 1.00 12.05 83 VAL C CA 1
ATOM 6494 C C . VAL C 1 83 ? 33.632 30.873 55.817 1.00 13.54 83 VAL C C 1
ATOM 6495 O O . VAL C 1 83 ? 33.352 31.130 57.033 1.00 13.14 83 VAL C O 1
ATOM 6499 N N . ILE C 1 84 ? 32.795 31.103 54.807 1.00 12.52 84 ILE C N 1
ATOM 6500 C CA . ILE C 1 84 ? 31.469 31.591 55.033 1.00 11.26 84 ILE C CA 1
ATOM 6501 C C . ILE C 1 84 ? 30.706 30.634 55.983 1.00 13.78 84 ILE C C 1
ATOM 6502 O O . ILE C 1 84 ? 29.998 31.060 56.972 1.00 13.07 84 ILE C O 1
ATOM 6507 N N . GLU C 1 85 ? 30.805 29.363 55.656 1.00 14.87 85 GLU C N 1
ATOM 6508 C CA . GLU C 1 85 ? 30.097 28.319 56.447 1.00 16.49 85 GLU C CA 1
ATOM 6509 C C . GLU C 1 85 ? 30.421 28.381 57.953 1.00 16.21 85 GLU C C 1
ATOM 6510 O O . GLU C 1 85 ? 29.518 28.437 58.786 1.00 18.11 85 GLU C O 1
ATOM 6516 N N . GLU C 1 86 ? 31.691 28.403 58.283 1.00 15.97 86 GLU C N 1
ATOM 6517 C CA . GLU C 1 86 ? 32.123 28.430 59.668 1.00 14.36 86 GLU C CA 1
ATOM 6518 C C . GLU C 1 86 ? 31.774 29.790 60.266 1.00 16.02 86 GLU C C 1
ATOM 6519 O O . GLU C 1 86 ? 31.220 29.885 61.383 1.00 15.13 86 GLU C O 1
ATOM 6525 N N . TYR C 1 87 ? 32.133 30.874 59.581 1.00 14.95 87 TYR C N 1
ATOM 6526 C CA . TYR C 1 87 ? 31.892 32.165 60.240 1.00 14.91 87 TYR C CA 1
ATOM 6527 C C . TYR C 1 87 ? 30.393 32.437 60.532 1.00 15.17 87 TYR C C 1
ATOM 6528 O O . TYR C 1 87 ? 30.012 33.049 61.537 1.00 13.57 87 TYR C O 1
ATOM 6537 N N . HIS C 1 88 ? 29.554 32.041 59.595 1.00 15.41 88 HIS C N 1
ATOM 6538 C CA . HIS C 1 88 ? 28.126 32.298 59.718 1.00 15.28 88 HIS C CA 1
ATOM 6539 C C . HIS C 1 88 ? 27.407 31.054 60.268 1.00 17.15 88 HIS C C 1
ATOM 6540 O O . HIS C 1 88 ? 26.277 30.801 59.907 1.00 15.74 88 HIS C O 1
ATOM 6547 N N . ASN C 1 89 ? 28.108 30.273 61.080 1.00 17.83 89 ASN C N 1
ATOM 6548 C CA . ASN C 1 89 ? 27.396 29.267 61.907 1.00 18.82 89 ASN C CA 1
ATOM 6549 C C . ASN C 1 89 ? 26.648 28.196 61.160 1.00 18.89 89 ASN C C 1
ATOM 6550 O O . ASN C 1 89 ? 25.453 27.875 61.464 1.00 20.31 89 ASN C O 1
ATOM 6555 N N . GLY C 1 90 ? 27.339 27.574 60.225 1.00 17.96 90 GLY C N 1
ATOM 6556 C CA . GLY C 1 90 ? 26.750 26.492 59.441 1.00 18.36 90 GLY C CA 1
ATOM 6557 C C . GLY C 1 90 ? 25.992 26.866 58.182 1.00 19.06 90 GLY C C 1
ATOM 6558 O O . GLY C 1 90 ? 25.279 26.053 57.647 1.00 18.27 90 GLY C O 1
ATOM 6559 N N . PHE C 1 91 ? 26.128 28.113 57.704 1.00 17.22 91 PHE C N 1
ATOM 6560 C CA . PHE C 1 91 ? 25.492 28.485 56.446 1.00 16.97 91 PHE C CA 1
ATOM 6561 C C . PHE C 1 91 ? 26.225 27.857 55.219 1.00 18.47 91 PHE C C 1
ATOM 6562 O O . PHE C 1 91 ? 27.355 28.263 54.823 1.00 17.42 91 PHE C O 1
ATOM 6570 N N . LYS C 1 92 ? 25.625 26.822 54.650 1.00 17.51 92 LYS C N 1
ATOM 6571 C CA . LYS C 1 92 ? 26.323 26.016 53.683 1.00 19.02 92 LYS C CA 1
ATOM 6572 C C . LYS C 1 92 ? 26.216 26.564 52.268 1.00 18.82 92 LYS C C 1
ATOM 6573 O O . LYS C 1 92 ? 25.392 27.430 51.989 1.00 15.66 92 LYS C O 1
ATOM 6579 N N . LYS C 1 93 ? 27.043 26.024 51.385 1.00 19.97 93 LYS C N 1
ATOM 6580 C CA . LYS C 1 93 ? 26.992 26.469 49.975 1.00 22.06 93 LYS C CA 1
ATOM 6581 C C . LYS C 1 93 ? 25.631 26.221 49.345 1.00 23.00 93 LYS C C 1
ATOM 6582 O O . LYS C 1 93 ? 25.273 26.833 48.345 1.00 23.69 93 LYS C O 1
ATOM 6588 N N . THR C 1 94 ? 24.852 25.344 49.959 1.00 23.34 94 THR C N 1
ATOM 6589 C CA . THR C 1 94 ? 23.526 25.032 49.426 1.00 24.83 94 THR C CA 1
ATOM 6590 C C . THR C 1 94 ? 22.413 25.787 50.143 1.00 25.54 94 THR C C 1
ATOM 6591 O O . THR C 1 94 ? 21.258 25.749 49.713 1.00 26.38 94 THR C O 1
ATOM 6595 N N . ASP C 1 95 ? 22.713 26.446 51.263 1.00 23.44 95 ASP C N 1
ATOM 6596 C CA . ASP C 1 95 ? 21.649 27.128 51.995 1.00 23.72 95 ASP C CA 1
ATOM 6597 C C . ASP C 1 95 ? 21.460 28.437 51.271 1.00 23.96 95 ASP C C 1
ATOM 6598 O O . ASP C 1 95 ? 22.409 28.902 50.677 1.00 25.32 95 ASP C O 1
ATOM 6603 N N . ASN C 1 96 ? 20.260 29.018 51.325 1.00 23.02 96 ASN C N 1
ATOM 6604 C CA . ASN C 1 96 ? 19.985 30.319 50.726 1.00 22.33 96 ASN C CA 1
ATOM 6605 C C . ASN C 1 96 ? 19.521 31.371 51.700 1.00 21.63 96 ASN C C 1
ATOM 6606 O O . ASN C 1 96 ? 19.101 31.094 52.813 1.00 21.80 96 ASN C O 1
ATOM 6611 N N . HIS C 1 97 ? 19.672 32.627 51.316 1.00 19.42 97 HIS C N 1
ATOM 6612 C CA . HIS C 1 97 ? 19.427 33.713 52.243 1.00 18.95 97 HIS C CA 1
ATOM 6613 C C . HIS C 1 97 ? 18.156 34.430 51.810 1.00 19.19 97 HIS C C 1
ATOM 6614 O O . HIS C 1 97 ? 18.030 34.766 50.635 1.00 21.17 97 HIS C O 1
ATOM 6621 N N . LYS C 1 98 ? 17.214 34.629 52.729 1.00 19.57 98 LYS C N 1
ATOM 6622 C CA . LYS C 1 98 ? 16.009 35.365 52.422 1.00 20.75 98 LYS C CA 1
ATOM 6623 C C . LYS C 1 98 ? 16.041 36.771 52.949 1.00 20.49 98 LYS C C 1
ATOM 6624 O O . LYS C 1 98 ? 16.315 36.968 54.131 1.00 19.86 98 LYS C O 1
ATOM 6630 N N . THR C 1 99 ? 15.781 37.753 52.068 1.00 19.07 99 THR C N 1
ATOM 6631 C CA . THR C 1 99 ? 15.738 39.150 52.442 1.00 16.57 99 THR C CA 1
ATOM 6632 C C . THR C 1 99 ? 14.332 39.502 52.902 1.00 18.41 99 THR C C 1
ATOM 6633 O O . THR C 1 99 ? 13.377 38.905 52.412 1.00 16.90 99 THR C O 1
ATOM 6637 N N . ASP C 1 100 ? 14.212 40.372 53.910 1.00 16.16 100 ASP C N 1
ATOM 6638 C CA . ASP C 1 100 ? 12.913 40.881 54.333 1.00 18.06 100 ASP C CA 1
ATOM 6639 C C . ASP C 1 100 ? 13.028 42.279 54.937 1.00 17.88 100 ASP C C 1
ATOM 6640 O O . ASP C 1 100 ? 13.363 42.428 56.147 1.00 19.51 100 ASP C O 1
ATOM 6645 N N . LEU C 1 101 ? 12.734 43.304 54.121 1.00 15.23 101 LEU C N 1
ATOM 6646 C CA . LEU C 1 101 ? 12.841 44.722 54.532 1.00 17.22 101 LEU C CA 1
ATOM 6647 C C . LEU C 1 101 ? 11.507 45.370 54.752 1.00 16.69 101 LEU C C 1
ATOM 6648 O O . LEU C 1 101 ? 11.360 46.591 54.650 1.00 18.19 101 LEU C O 1
ATOM 6653 N N . ASP C 1 102 ? 10.523 44.560 55.139 1.00 17.37 102 ASP C N 1
ATOM 6654 C CA . ASP C 1 102 ? 9.169 45.064 55.413 1.00 18.44 102 ASP C CA 1
ATOM 6655 C C . ASP C 1 102 ? 9.080 45.687 56.793 1.00 17.99 102 ASP C C 1
ATOM 6656 O O . ASP C 1 102 ? 9.056 44.922 57.777 1.00 18.42 102 ASP C O 1
ATOM 6661 N N . ALA C 1 103 ? 9.035 47.014 56.897 1.00 17.54 103 ALA C N 1
ATOM 6662 C CA . ALA C 1 103 ? 9.110 47.670 58.192 1.00 18.37 103 ALA C CA 1
ATOM 6663 C C . ALA C 1 103 ? 7.878 47.327 59.029 1.00 20.19 103 ALA C C 1
ATOM 6664 O O . ALA C 1 103 ? 7.868 47.547 60.256 1.00 18.38 103 ALA C O 1
ATOM 6666 N N . SER C 1 104 ? 6.806 46.871 58.370 1.00 19.90 104 SER C N 1
ATOM 6667 C CA . SER C 1 104 ? 5.563 46.699 59.107 1.00 20.88 104 SER C CA 1
ATOM 6668 C C . SER C 1 104 ? 5.680 45.466 60.048 1.00 19.91 104 SER C C 1
ATOM 6669 O O . SER C 1 104 ? 4.804 45.258 60.880 1.00 23.61 104 SER C O 1
ATOM 6672 N N . LYS C 1 105 ? 6.694 44.619 59.878 1.00 18.53 105 LYS C N 1
ATOM 6673 C CA . LYS C 1 105 ? 6.922 43.471 60.746 1.00 16.80 105 LYS C CA 1
ATOM 6674 C C . LYS C 1 105 ? 7.739 43.823 62.002 1.00 18.01 105 LYS C C 1
ATOM 6675 O O . LYS C 1 105 ? 7.917 42.992 62.915 1.00 17.15 105 LYS C O 1
ATOM 6681 N N . ILE C 1 106 ? 8.201 45.048 62.082 1.00 17.99 106 ILE C N 1
ATOM 6682 C CA . ILE C 1 106 ? 9.109 45.339 63.214 1.00 19.08 106 ILE C CA 1
ATOM 6683 C C . ILE C 1 106 ? 8.260 45.548 64.447 1.00 19.81 106 ILE C C 1
ATOM 6684 O O . ILE C 1 106 ? 7.303 46.312 64.385 1.00 21.18 106 ILE C O 1
ATOM 6689 N N . LEU C 1 107 ? 8.637 44.912 65.565 1.00 20.01 107 LEU C N 1
ATOM 6690 C CA . LEU C 1 107 ? 8.039 45.240 66.870 1.00 21.35 107 LEU C CA 1
ATOM 6691 C C . LEU C 1 107 ? 7.904 46.745 67.122 1.00 21.62 107 LEU C C 1
ATOM 6692 O O . LEU C 1 107 ? 8.864 47.512 67.012 1.00 21.02 107 LEU C O 1
ATOM 6697 N N . ASP C 1 108 ? 6.739 47.200 67.533 1.00 20.75 108 ASP C N 1
ATOM 6698 C CA . ASP C 1 108 ? 6.648 48.621 67.782 1.00 23.15 108 ASP C CA 1
ATOM 6699 C C . ASP C 1 108 ? 7.018 49.084 69.206 1.00 22.37 108 ASP C C 1
ATOM 6700 O O . ASP C 1 108 ? 6.807 50.255 69.535 1.00 22.86 108 ASP C O 1
ATOM 6705 N N . ASP C 1 109 ? 7.611 48.204 70.010 1.00 23.26 109 ASP C N 1
ATOM 6706 C CA . ASP C 1 109 ? 8.017 48.572 71.389 1.00 24.31 109 ASP C CA 1
ATOM 6707 C C . ASP C 1 109 ? 8.976 49.745 71.361 1.00 24.28 109 ASP C C 1
ATOM 6708 O O . ASP C 1 109 ? 9.879 49.757 70.556 1.00 25.33 109 ASP C O 1
ATOM 6713 N N . VAL C 1 110 ? 8.805 50.712 72.228 1.00 23.72 110 VAL C N 1
ATOM 6714 C CA . VAL C 1 110 ? 9.792 51.771 72.406 1.00 24.39 110 VAL C CA 1
ATOM 6715 C C . VAL C 1 110 ? 10.666 51.475 73.605 1.00 23.47 110 VAL C C 1
ATOM 6716 O O . VAL C 1 110 ? 10.195 51.509 74.747 1.00 24.85 110 VAL C O 1
ATOM 6720 N N . LEU C 1 111 ? 11.942 51.199 73.369 1.00 21.08 111 LEU C N 1
ATOM 6721 C CA . LEU C 1 111 ? 12.770 50.785 74.461 1.00 19.53 111 LEU C CA 1
ATOM 6722 C C . LEU C 1 111 ? 12.869 51.884 75.445 1.00 20.08 111 LEU C C 1
ATOM 6723 O O . LEU C 1 111 ? 12.829 53.068 75.087 1.00 19.36 111 LEU C O 1
ATOM 6728 N N . ASP C 1 112 ? 12.900 51.499 76.728 1.00 20.08 112 ASP C N 1
ATOM 6729 C CA . ASP C 1 112 ? 12.879 52.457 77.780 1.00 20.97 112 ASP C CA 1
ATOM 6730 C C . ASP C 1 112 ? 13.993 53.444 77.674 1.00 21.09 112 ASP C C 1
ATOM 6731 O O . ASP C 1 112 ? 15.226 53.064 77.668 1.00 21.52 112 ASP C O 1
ATOM 6736 N N . PRO C 1 113 ? 13.600 54.727 77.630 1.00 21.45 113 PRO C N 1
ATOM 6737 C CA . PRO C 1 113 ? 14.544 55.786 77.317 1.00 21.07 113 PRO C CA 1
ATOM 6738 C C . PRO C 1 113 ? 15.438 56.067 78.504 1.00 21.29 113 PRO C C 1
ATOM 6739 O O . PRO C 1 113 ? 16.394 56.809 78.370 1.00 21.64 113 PRO C O 1
ATOM 6743 N N . ALA C 1 114 ? 15.115 55.491 79.653 1.00 21.92 114 ALA C N 1
ATOM 6744 C CA . ALA C 1 114 ? 15.946 55.625 80.830 1.00 22.17 114 ALA C CA 1
ATOM 6745 C C . ALA C 1 114 ? 17.194 54.730 80.649 1.00 21.11 114 ALA C C 1
ATOM 6746 O O . ALA C 1 114 ? 18.229 55.015 81.208 1.00 22.43 114 ALA C O 1
ATOM 6748 N N . TYR C 1 115 ? 17.064 53.689 79.835 1.00 19.11 115 TYR C N 1
ATOM 6749 C CA . TYR C 1 115 ? 18.156 52.739 79.540 1.00 19.29 115 TYR C CA 1
ATOM 6750 C C . TYR C 1 115 ? 18.814 52.921 78.171 1.00 18.44 115 TYR C C 1
ATOM 6751 O O . TYR C 1 115 ? 20.070 52.888 78.033 1.00 18.70 115 TYR C O 1
ATOM 6760 N N . VAL C 1 116 ? 17.978 53.118 77.157 1.00 17.42 116 VAL C N 1
ATOM 6761 C CA . VAL C 1 116 ? 18.471 53.166 75.777 1.00 16.79 116 VAL C CA 1
ATOM 6762 C C . VAL C 1 116 ? 18.685 54.603 75.304 1.00 15.83 116 VAL C C 1
ATOM 6763 O O . VAL C 1 116 ? 17.736 55.353 75.192 1.00 16.10 116 VAL C O 1
ATOM 6767 N N . ILE C 1 117 ? 19.942 54.963 75.048 1.00 14.28 117 ILE C N 1
ATOM 6768 C CA . ILE C 1 117 ? 20.371 56.286 74.765 1.00 16.87 117 ILE C CA 1
ATOM 6769 C C . ILE C 1 117 ? 20.103 56.612 73.294 1.00 17.13 117 ILE C C 1
ATOM 6770 O O . ILE C 1 117 ? 19.835 57.749 72.944 1.00 16.30 117 ILE C O 1
ATOM 6775 N N . SER C 1 118 ? 20.202 55.585 72.459 1.00 15.99 118 SER C N 1
ATOM 6776 C CA . SER C 1 118 ? 20.021 55.734 71.020 1.00 16.43 118 SER C CA 1
ATOM 6777 C C . SER C 1 118 ? 19.867 54.394 70.336 1.00 15.09 118 SER C C 1
ATOM 6778 O O . SER C 1 118 ? 20.304 53.331 70.843 1.00 12.99 118 SER C O 1
ATOM 6781 N N . SER C 1 119 ? 19.259 54.455 69.154 1.00 13.25 119 SER C N 1
ATOM 6782 C CA . SER C 1 119 ? 18.940 53.265 68.369 1.00 12.68 119 SER C CA 1
ATOM 6783 C C . SER C 1 119 ? 19.430 53.543 66.937 1.00 13.28 119 SER C C 1
ATOM 6784 O O . SER C 1 119 ? 19.288 54.703 66.477 1.00 12.62 119 SER C O 1
ATOM 6787 N N . ARG C 1 120 ? 19.971 52.531 66.230 1.00 12.29 120 ARG C N 1
ATOM 6788 C CA . ARG C 1 120 ? 20.600 52.798 64.907 1.00 13.15 120 ARG C CA 1
ATOM 6789 C C . ARG C 1 120 ? 20.440 51.513 64.108 1.00 13.17 120 ARG C C 1
ATOM 6790 O O . ARG C 1 120 ? 20.449 50.391 64.681 1.00 12.25 120 ARG C O 1
ATOM 6798 N N . VAL C 1 121 ? 20.248 51.642 62.799 1.00 12.47 121 VAL C N 1
ATOM 6799 C CA . VAL C 1 121 ? 20.327 50.490 61.936 1.00 11.50 121 VAL C CA 1
ATOM 6800 C C . VAL C 1 121 ? 21.302 50.868 60.800 1.00 12.58 121 VAL C C 1
ATOM 6801 O O . VAL C 1 121 ? 21.165 51.964 60.235 1.00 12.77 121 VAL C O 1
ATOM 6805 N N . ARG C 1 122 ? 22.274 50.003 60.527 1.00 11.69 122 ARG C N 1
ATOM 6806 C CA . ARG C 1 122 ? 23.262 50.265 59.484 1.00 13.17 122 ARG C CA 1
ATOM 6807 C C . ARG C 1 122 ? 23.298 49.123 58.483 1.00 12.48 122 ARG C C 1
ATOM 6808 O O . ARG C 1 122 ? 23.213 47.949 58.853 1.00 12.69 122 ARG C O 1
ATOM 6816 N N . THR C 1 123 ? 23.464 49.423 57.205 1.00 10.44 123 THR C N 1
ATOM 6817 C CA . THR C 1 123 ? 23.743 48.367 56.266 1.00 11.76 123 THR C CA 1
ATOM 6818 C C . THR C 1 123 ? 24.755 48.884 55.209 1.00 11.36 123 THR C C 1
ATOM 6819 O O . THR C 1 123 ? 25.233 50.031 55.308 1.00 11.53 123 THR C O 1
ATOM 6823 N N . GLY C 1 124 ? 25.166 48.009 54.297 1.00 11.30 124 GLY C N 1
ATOM 6824 C CA . GLY C 1 124 ? 26.051 48.403 53.180 1.00 11.75 124 GLY C CA 1
ATOM 6825 C C . GLY C 1 124 ? 25.460 47.928 51.865 1.00 12.63 124 GLY C C 1
ATOM 6826 O O . GLY C 1 124 ? 24.687 46.972 51.868 1.00 9.93 124 GLY C O 1
ATOM 6827 N N . ARG C 1 125 ? 25.728 48.629 50.728 1.00 9.09 125 ARG C N 1
ATOM 6828 C CA . ARG C 1 125 ? 25.265 48.134 49.415 1.00 9.94 125 ARG C CA 1
ATOM 6829 C C . ARG C 1 125 ? 26.386 48.433 48.417 1.00 10.45 125 ARG C C 1
ATOM 6830 O O . ARG C 1 125 ? 27.040 49.465 48.575 1.00 11.25 125 ARG C O 1
ATOM 6838 N N . ASN C 1 126 ? 26.523 47.530 47.438 1.00 10.48 126 ASN C N 1
ATOM 6839 C CA . ASN C 1 126 ? 27.433 47.729 46.305 1.00 10.11 126 ASN C CA 1
ATOM 6840 C C . ASN C 1 126 ? 26.637 47.779 45.032 1.00 9.58 126 ASN C C 1
ATOM 6841 O O . ASN C 1 126 ? 25.605 47.152 44.929 1.00 11.78 126 ASN C O 1
ATOM 6846 N N . ILE C 1 127 ? 27.157 48.503 44.062 1.00 9.38 127 ILE C N 1
ATOM 6847 C CA . ILE C 1 127 ? 26.559 48.595 42.750 1.00 9.57 127 ILE C CA 1
ATOM 6848 C C . ILE C 1 127 ? 27.098 47.523 41.795 1.00 9.67 127 ILE C C 1
ATOM 6849 O O . ILE C 1 127 ? 28.320 47.470 41.513 1.00 10.50 127 ILE C O 1
ATOM 6854 N N . ARG C 1 128 ? 26.193 46.713 41.257 1.00 9.76 128 ARG C N 1
ATOM 6855 C CA . ARG C 1 128 ? 26.561 45.668 40.314 1.00 9.88 128 ARG C CA 1
ATOM 6856 C C . ARG C 1 128 ? 27.295 46.202 39.070 1.00 11.56 128 ARG C C 1
ATOM 6857 O O . ARG C 1 128 ? 26.927 47.250 38.524 1.00 11.72 128 ARG C O 1
ATOM 6865 N N . GLY C 1 129 ? 28.349 45.524 38.646 1.00 12.23 129 GLY C N 1
ATOM 6866 C CA . GLY C 1 129 ? 29.043 45.838 37.397 1.00 13.91 129 GLY C CA 1
ATOM 6867 C C . GLY C 1 129 ? 30.251 46.706 37.707 1.00 14.27 129 GLY C C 1
ATOM 6868 O O . GLY C 1 129 ? 30.991 47.064 36.803 1.00 13.11 129 GLY C O 1
ATOM 6877 N N . ALA C 1 131 ? 33.734 47.207 40.332 1.00 9.90 131 ALA C N 1
ATOM 6878 C CA . ALA C 1 131 ? 34.601 46.490 41.274 1.00 9.95 131 ALA C CA 1
ATOM 6879 C C . ALA C 1 131 ? 34.317 46.977 42.711 1.00 10.10 131 ALA C C 1
ATOM 6880 O O . ALA C 1 131 ? 33.841 48.083 42.898 1.00 10.16 131 ALA C O 1
ATOM 6882 N N . LEU C 1 132 ? 34.745 46.173 43.694 1.00 9.86 132 LEU C N 1
ATOM 6883 C CA . LEU C 1 132 ? 34.576 46.524 45.124 1.00 8.61 132 LEU C CA 1
ATOM 6884 C C . LEU C 1 132 ? 35.847 47.235 45.544 1.00 9.09 132 LEU C C 1
ATOM 6885 O O . LEU C 1 132 ? 36.851 47.201 44.800 1.00 8.95 132 LEU C O 1
ATOM 6890 N N . SER C 1 133 ? 35.810 47.788 46.751 1.00 9.16 133 SER C N 1
ATOM 6891 C CA . SER C 1 133 ? 36.870 48.664 47.241 1.00 8.41 133 SER C CA 1
ATOM 6892 C C . SER C 1 133 ? 38.302 48.142 47.146 1.00 8.40 133 SER C C 1
ATOM 6893 O O . SER C 1 133 ? 39.187 48.968 46.913 1.00 8.79 133 SER C O 1
ATOM 6896 N N . PRO C 1 134 ? 38.546 46.813 47.299 1.00 8.47 134 PRO C N 1
ATOM 6897 C CA . PRO C 1 134 ? 39.923 46.337 47.184 1.00 8.63 134 PRO C CA 1
ATOM 6898 C C . PRO C 1 134 ? 40.493 46.493 45.768 1.00 8.14 134 PRO C C 1
ATOM 6899 O O . PRO C 1 134 ? 41.692 46.302 45.571 1.00 9.87 134 PRO C O 1
ATOM 6903 N N . HIS C 1 135 ? 39.625 46.769 44.788 1.00 7.33 135 HIS C N 1
ATOM 6904 C CA . HIS C 1 135 ? 40.055 46.669 43.396 1.00 7.68 135 HIS C CA 1
ATOM 6905 C C . HIS C 1 135 ? 39.586 47.809 42.528 1.00 7.04 135 HIS C C 1
ATOM 6906 O O . HIS C 1 135 ? 40.133 47.992 41.446 1.00 8.10 135 HIS C O 1
ATOM 6913 N N . VAL C 1 136 ? 38.508 48.499 42.963 1.00 7.55 136 VAL C N 1
ATOM 6914 C CA . VAL C 1 136 ? 37.917 49.604 42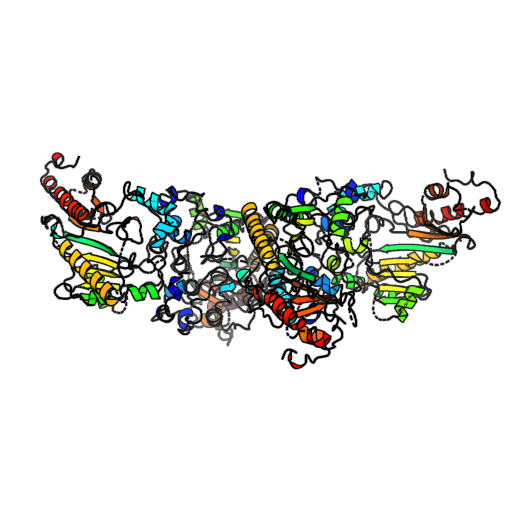.217 1.00 7.57 136 VAL C CA 1
ATOM 6915 C C . VAL C 1 136 ? 38.981 50.682 41.763 1.00 7.25 136 VAL C C 1
ATOM 6916 O O . VAL C 1 136 ? 39.869 51.030 42.530 1.00 8.14 136 VAL C O 1
ATOM 6920 N N . CYS C 1 137 ? 38.917 51.134 40.483 1.00 7.91 137 CYS C N 1
ATOM 6921 C CA . CYS C 1 137 ? 39.789 52.199 39.981 1.00 7.13 137 CYS C CA 1
ATOM 6922 C C . CYS C 1 137 ? 39.148 53.570 40.152 1.00 7.34 137 CYS C C 1
ATOM 6923 O O . CYS C 1 137 ? 37.982 53.700 40.531 1.00 6.64 137 CYS C O 1
ATOM 6926 N N . ARG C 1 138 ? 39.918 54.603 39.891 1.00 6.48 138 ARG C N 1
ATOM 6927 C CA . ARG C 1 138 ? 39.414 55.966 40.159 1.00 6.95 138 ARG C CA 1
ATOM 6928 C C . ARG C 1 138 ? 38.162 56.295 39.373 1.00 6.76 138 ARG C C 1
ATOM 6929 O O . ARG C 1 138 ? 37.219 56.866 39.897 1.00 7.29 138 ARG C O 1
ATOM 6937 N N . SER C 1 139 ? 38.097 55.892 38.098 1.00 7.60 139 SER C N 1
ATOM 6938 C CA . SER C 1 139 ? 36.944 56.225 37.319 1.00 7.27 139 SER C CA 1
ATOM 6939 C C . SER C 1 139 ? 35.711 55.490 37.781 1.00 6.92 139 SER C C 1
ATOM 6940 O O . SER C 1 139 ? 34.626 56.095 37.805 1.00 8.28 139 SER C O 1
ATOM 6943 N N . GLU C 1 140 ? 35.831 54.220 38.151 1.00 7.36 140 GLU C N 1
ATOM 6944 C CA . GLU C 1 140 ? 34.671 53.496 38.682 1.00 8.24 140 GLU C CA 1
ATOM 6945 C C . GLU C 1 140 ? 34.214 54.158 39.978 1.00 5.28 140 GLU C C 1
ATOM 6946 O O . GLU C 1 140 ? 33.026 54.409 40.210 1.00 6.79 140 GLU C O 1
ATOM 6952 N N . ARG C 1 141 ? 35.198 54.498 40.817 1.00 4.59 141 ARG C N 1
ATOM 6953 C CA . ARG C 1 141 ? 34.871 55.065 42.114 1.00 6.44 141 ARG C CA 1
ATOM 6954 C C . ARG C 1 141 ? 34.136 56.427 41.927 1.00 7.89 141 ARG C C 1
ATOM 6955 O O . ARG C 1 141 ? 33.144 56.734 42.599 1.00 8.21 141 ARG C O 1
ATOM 6963 N N . ARG C 1 142 ? 34.628 57.266 41.024 1.00 7.46 142 ARG C N 1
ATOM 6964 C CA . ARG C 1 142 ? 33.960 58.511 40.677 1.00 9.03 142 ARG C CA 1
ATOM 6965 C C . ARG C 1 142 ? 32.573 58.351 40.128 1.00 8.75 142 ARG C C 1
ATOM 6966 O O . ARG C 1 142 ? 31.655 59.127 40.505 1.00 8.67 142 ARG C O 1
ATOM 6974 N N . ALA C 1 143 ? 32.359 57.311 39.319 1.00 8.19 143 ALA C N 1
ATOM 6975 C CA . ALA C 1 143 ? 31.005 57.024 38.757 1.00 7.97 143 ALA C CA 1
ATOM 6976 C C . ALA C 1 143 ? 30.041 56.606 39.886 1.00 7.54 143 ALA C C 1
ATOM 6977 O O . ALA C 1 143 ? 28.891 57.006 39.903 1.00 8.02 143 ALA C O 1
ATOM 6979 N N . ILE C 1 144 ? 30.540 55.813 40.828 1.00 7.27 144 ILE C N 1
ATOM 6980 C CA . ILE C 1 144 ? 29.710 55.418 42.023 1.00 8.25 144 ILE C CA 1
ATOM 6981 C C . ILE C 1 144 ? 29.395 56.622 42.830 1.00 9.36 144 ILE C C 1
ATOM 6982 O O . ILE C 1 144 ? 28.247 56.840 43.191 1.00 7.62 144 ILE C O 1
ATOM 6987 N N . GLU C 1 145 ? 30.386 57.478 43.079 1.00 8.08 145 GLU C N 1
ATOM 6988 C CA . GLU C 1 145 ? 30.103 58.700 43.840 1.00 9.18 145 GLU C CA 1
ATOM 6989 C C . GLU C 1 145 ? 29.026 59.531 43.169 1.00 10.18 145 GLU C C 1
ATOM 6990 O O . GLU C 1 145 ? 28.156 60.080 43.847 1.00 8.75 145 GLU C O 1
ATOM 6996 N N . LYS C 1 146 ? 29.109 59.642 41.840 1.00 7.84 146 LYS C N 1
ATOM 6997 C CA . LYS C 1 146 ? 28.185 60.512 41.106 1.00 9.62 146 LYS C CA 1
ATOM 6998 C C . LYS C 1 146 ? 26.738 59.988 41.248 1.00 9.99 146 LYS C C 1
ATOM 6999 O O . LYS C 1 146 ? 25.799 60.729 41.543 1.00 9.92 146 LYS C O 1
ATOM 7013 N N . VAL C 1 148 ? 25.498 57.779 43.312 1.00 11.06 148 VAL C N 1
ATOM 7014 C CA . VAL C 1 148 ? 24.968 57.706 44.683 1.00 10.73 148 VAL C CA 1
ATOM 7015 C C . VAL C 1 148 ? 24.628 59.081 45.212 1.00 11.55 148 VAL C C 1
ATOM 7016 O O . VAL C 1 148 ? 23.519 59.302 45.804 1.00 11.50 148 VAL C O 1
ATOM 7020 N N . SER C 1 149 ? 25.512 60.059 44.985 1.00 12.60 149 SER C N 1
ATOM 7021 C CA . SER C 1 149 ? 25.197 61.408 45.460 1.00 13.02 149 SER C CA 1
ATOM 7022 C C . SER C 1 149 ? 23.985 61.975 44.745 1.00 14.35 149 SER C C 1
ATOM 7023 O O . SER C 1 149 ? 23.194 62.666 45.362 1.00 13.91 149 SER C O 1
ATOM 7026 N N . GLU C 1 150 ? 23.849 61.702 43.461 1.00 13.36 150 GLU C N 1
ATOM 7027 C CA . GLU C 1 150 ? 22.650 62.163 42.790 1.00 17.29 150 GLU C CA 1
ATOM 7028 C C . GLU C 1 150 ? 21.359 61.566 43.367 1.00 17.80 150 GLU C C 1
ATOM 7029 O O . GLU C 1 150 ? 20.333 62.322 43.498 1.00 17.05 150 GLU C O 1
ATOM 7035 N N . ALA C 1 151 ? 21.379 60.262 43.735 1.00 14.17 151 ALA C N 1
ATOM 7036 C CA . ALA C 1 151 ? 20.219 59.560 44.273 1.00 12.24 151 ALA C CA 1
ATOM 7037 C C . ALA C 1 151 ? 19.904 60.187 45.637 1.00 14.07 151 ALA C C 1
ATOM 7038 O O . ALA C 1 151 ? 18.738 60.556 45.937 1.00 13.64 151 ALA C O 1
ATOM 7040 N N . LEU C 1 152 ? 20.953 60.426 46.421 1.00 12.24 152 LEU C N 1
ATOM 7041 C CA . LEU C 1 152 ? 20.720 61.021 47.755 1.00 14.13 152 LEU C CA 1
ATOM 7042 C C . LEU C 1 152 ? 20.279 62.497 47.692 1.00 14.39 152 LEU C C 1
ATOM 7043 O O . LEU C 1 152 ? 19.436 62.952 48.491 1.00 15.71 152 LEU C O 1
ATOM 7048 N N . ASN C 1 153 ? 20.846 63.275 46.764 1.00 14.01 153 ASN C N 1
ATOM 7049 C CA . ASN C 1 153 ? 20.347 64.656 46.584 1.00 15.79 153 ASN C CA 1
ATOM 7050 C C . ASN C 1 153 ? 18.912 64.678 46.068 1.00 15.48 153 ASN C C 1
ATOM 7051 O O . ASN C 1 153 ? 18.248 65.689 46.173 1.00 18.17 153 ASN C O 1
ATOM 7056 N N . SER C 1 154 ? 18.422 63.583 45.503 1.00 15.11 154 SER C N 1
ATOM 7057 C CA . SER C 1 154 ? 17.018 63.503 45.031 1.00 15.89 154 SER C CA 1
ATOM 7058 C C . SER C 1 154 ? 16.085 63.321 46.207 1.00 17.84 154 SER C C 1
ATOM 7059 O O . SER C 1 154 ? 14.875 63.513 46.071 1.00 17.95 154 SER C O 1
ATOM 7062 N N . LEU C 1 155 ? 16.614 62.969 47.372 1.00 14.45 155 LEU C N 1
ATOM 7063 C CA . LEU C 1 155 ? 15.670 62.762 48.483 1.00 16.78 155 LEU C CA 1
ATOM 7064 C C . LEU C 1 155 ? 14.971 64.118 48.909 1.00 15.36 155 LEU C C 1
ATOM 7065 O O . LEU C 1 155 ? 15.589 65.157 48.956 1.00 16.31 155 LEU C O 1
ATOM 7070 N N . ALA C 1 156 ? 13.718 64.034 49.350 1.00 17.94 156 ALA C N 1
ATOM 7071 C CA . ALA C 1 156 ? 12.870 65.166 49.536 1.00 17.90 156 ALA C CA 1
ATOM 7072 C C . ALA C 1 156 ? 12.283 65.082 50.940 1.00 19.58 156 ALA C C 1
ATOM 7073 O O . ALA C 1 156 ? 12.424 64.057 51.580 1.00 18.29 156 ALA C O 1
ATOM 7075 N N . ALA C 1 157 ? 11.609 66.151 51.382 1.00 19.80 157 ALA C N 1
ATOM 7076 C CA . ALA C 1 157 ? 10.749 65.990 52.532 1.00 20.39 157 ALA C CA 1
ATOM 7077 C C . ALA C 1 157 ? 11.643 65.791 53.726 1.00 18.59 157 ALA C C 1
ATOM 7078 O O . ALA C 1 157 ? 12.627 66.522 53.890 1.00 18.47 157 ALA C O 1
ATOM 7080 N N . ASP C 1 158 ? 11.313 64.823 54.578 1.00 17.21 158 ASP C N 1
ATOM 7081 C CA . ASP C 1 158 ? 12.135 64.669 55.775 1.00 17.67 158 ASP C CA 1
ATOM 7082 C C . ASP C 1 158 ? 13.449 63.963 55.485 1.00 17.37 158 ASP C C 1
ATOM 7083 O O . ASP C 1 158 ? 14.343 63.992 56.346 1.00 18.84 158 ASP C O 1
ATOM 7088 N N . LEU C 1 159 ? 13.630 63.410 54.295 1.00 16.63 159 LEU C N 1
ATOM 7089 C CA . LEU C 1 159 ? 14.971 62.884 53.977 1.00 16.54 159 LEU C CA 1
ATOM 7090 C C . LEU C 1 159 ? 15.877 63.855 53.164 1.00 16.95 159 LEU C C 1
ATOM 7091 O O . LEU C 1 159 ? 16.982 63.475 52.720 1.00 15.57 159 LEU C O 1
ATOM 7096 N N . LYS C 1 160 ? 15.451 65.120 53.003 1.00 16.71 160 LYS C N 1
ATOM 7097 C CA . LYS C 1 160 ? 16.241 66.157 52.309 1.00 17.18 160 LYS C CA 1
ATOM 7098 C C . LYS C 1 160 ? 17.564 66.390 53.003 1.00 16.63 160 LYS C C 1
ATOM 7099 O O . LYS C 1 160 ? 17.614 66.584 54.211 1.00 16.41 160 LYS C O 1
ATOM 7105 N N . GLY C 1 161 ? 18.643 66.348 52.238 1.00 13.97 161 GLY C N 1
ATOM 7106 C CA . GLY C 1 161 ? 19.967 66.508 52.836 1.00 16.50 161 GLY C CA 1
ATOM 7107 C C . GLY C 1 161 ? 20.995 67.128 51.900 1.00 17.45 161 GLY C C 1
ATOM 7108 O O . GLY C 1 161 ? 20.643 67.787 50.886 1.00 18.44 161 GLY C O 1
ATOM 7109 N N . LYS C 1 162 ? 22.260 66.933 52.239 1.00 15.27 162 LYS C N 1
ATOM 7110 C CA . LYS C 1 162 ? 23.319 67.531 51.416 1.00 17.19 162 LYS C CA 1
ATOM 7111 C C . LYS C 1 162 ? 24.493 66.607 51.402 1.00 14.45 162 LYS C C 1
ATOM 7112 O O . LYS C 1 162 ? 24.758 65.889 52.370 1.00 13.55 162 LYS C O 1
ATOM 7118 N N . TYR C 1 163 ? 25.253 66.703 50.330 1.00 13.74 163 TYR C N 1
ATOM 7119 C CA . TYR C 1 163 ? 26.442 65.803 50.141 1.00 12.22 163 TYR C CA 1
ATOM 7120 C C . TYR C 1 163 ? 27.737 66.579 50.352 1.00 13.94 163 TYR C C 1
ATOM 7121 O O . TYR C 1 163 ? 27.829 67.729 49.946 1.00 14.38 163 TYR C O 1
ATOM 7130 N N . TYR C 1 164 ? 28.734 65.968 50.976 1.00 13.73 164 TYR C N 1
ATOM 7131 C CA . TYR C 1 164 ? 30.057 66.587 51.205 1.00 15.33 164 TYR C CA 1
ATOM 7132 C C . TYR C 1 164 ? 31.129 65.623 50.666 1.00 17.04 164 TYR C C 1
ATOM 7133 O O . TYR C 1 164 ? 31.382 64.559 51.283 1.00 17.22 164 TYR C O 1
ATOM 7142 N N . SER C 1 165 ? 31.747 65.946 49.510 1.00 15.43 165 SER C N 1
ATOM 7143 C CA . SER C 1 165 ? 32.989 65.249 49.105 1.00 15.84 165 SER C CA 1
ATOM 7144 C C . SER C 1 165 ? 34.110 65.438 50.117 1.00 16.45 165 SER C C 1
ATOM 7145 O O . SER C 1 165 ? 34.335 66.530 50.642 1.00 17.56 165 SER C O 1
ATOM 7148 N N . LEU C 1 166 ? 34.860 64.382 50.382 1.00 17.08 166 LEU C N 1
ATOM 7149 C CA . LEU C 1 166 ? 35.991 64.478 51.287 1.00 19.30 166 LEU C CA 1
ATOM 7150 C C . LEU C 1 166 ? 37.202 65.190 50.683 1.00 22.23 166 LEU C C 1
ATOM 7151 O O . LEU C 1 166 ? 38.116 65.537 51.447 1.00 23.32 166 LEU C O 1
ATOM 7164 N N . LYS C 1 168 ? 39.351 68.095 49.193 1.00 34.33 168 LYS C N 1
ATOM 7165 C CA . LYS C 1 168 ? 39.357 69.560 49.456 1.00 37.40 168 LYS C CA 1
ATOM 7166 C C . LYS C 1 168 ? 38.134 70.008 50.289 1.00 38.36 168 LYS C C 1
ATOM 7167 O O . LYS C 1 168 ? 37.361 70.904 49.902 1.00 38.15 168 LYS C O 1
ATOM 7181 N N . ASP C 1 170 ? 36.290 71.929 53.165 1.00 42.15 170 ASP C N 1
ATOM 7182 C CA . ASP C 1 170 ? 36.258 73.031 54.147 1.00 43.78 170 ASP C CA 1
ATOM 7183 C C . ASP C 1 170 ? 36.583 72.609 55.595 1.00 44.01 170 ASP C C 1
ATOM 7184 O O . ASP C 1 170 ? 35.982 71.658 56.094 1.00 43.43 170 ASP C O 1
ATOM 7189 N N . GLU C 1 171 ? 37.457 73.354 56.290 1.00 43.73 171 GLU C N 1
ATOM 7190 C CA . GLU C 1 171 ? 37.702 73.086 57.717 1.00 43.82 171 GLU C CA 1
ATOM 7191 C C . GLU C 1 171 ? 36.486 73.423 58.604 1.00 43.73 171 GLU C C 1
ATOM 7192 O O . GLU C 1 171 ? 36.297 72.802 59.650 1.00 43.46 171 GLU C O 1
ATOM 7198 N N . LYS C 1 172 ? 35.656 74.373 58.167 1.00 43.13 172 LYS C N 1
ATOM 7199 C CA . LYS C 1 172 ? 34.405 74.662 58.840 1.00 43.26 172 LYS C CA 1
ATOM 7200 C C . LYS C 1 172 ? 33.513 73.450 58.691 1.00 42.47 172 LYS C C 1
ATOM 7201 O O . LYS C 1 172 ? 32.961 72.914 59.675 1.00 42.43 172 LYS C O 1
ATOM 7207 N N . THR C 1 173 ? 33.341 73.069 57.430 1.00 40.47 173 THR C N 1
ATOM 7208 C CA . THR C 1 173 ? 32.634 71.859 57.069 1.00 38.63 173 THR C CA 1
ATOM 7209 C C . THR C 1 173 ? 33.128 70.695 57.907 1.00 36.99 173 THR C C 1
ATOM 7210 O O . THR C 1 173 ? 32.363 70.052 58.609 1.00 36.93 173 THR C O 1
ATOM 7214 N N . GLN C 1 174 ? 34.422 70.434 57.836 1.00 35.38 174 GLN C N 1
ATOM 7215 C CA . GLN C 1 174 ? 34.994 69.322 58.559 1.00 33.54 174 GLN C CA 1
ATOM 7216 C C . GLN C 1 174 ? 34.654 69.385 60.040 1.00 32.62 174 GLN C C 1
ATOM 7217 O O . GLN C 1 174 ? 34.333 68.349 60.648 1.00 31.46 174 GLN C O 1
ATOM 7223 N N . GLN C 1 175 ? 34.724 70.583 60.629 1.00 31.81 175 GLN C N 1
ATOM 7224 C CA . GLN C 1 175 ? 34.545 70.684 62.068 1.00 32.67 175 GLN C CA 1
ATOM 7225 C C . GLN C 1 175 ? 33.111 70.333 62.461 1.00 31.56 175 GLN C C 1
ATOM 7226 O O . GLN C 1 175 ? 32.878 69.603 63.434 1.00 32.73 175 GLN C O 1
ATOM 7232 N N . GLN C 1 176 ? 32.162 70.869 61.711 1.00 30.28 176 GLN C N 1
ATOM 7233 C CA . GLN C 1 176 ? 30.760 70.577 61.955 1.00 29.75 176 GLN C CA 1
ATOM 7234 C C . GLN C 1 176 ? 30.518 69.070 61.912 1.00 28.27 176 GLN C C 1
ATOM 7235 O O . GLN C 1 176 ? 29.756 68.526 62.736 1.00 28.24 176 GLN C O 1
ATOM 7241 N N . LEU C 1 177 ? 31.144 68.394 60.939 1.00 26.76 177 LEU C N 1
ATOM 7242 C CA . LEU C 1 177 ? 30.855 66.985 60.732 1.00 25.56 177 LEU C CA 1
ATOM 7243 C C . LEU C 1 177 ? 31.523 66.173 61.837 1.00 26.45 177 LEU C C 1
ATOM 7244 O O . LEU C 1 177 ? 31.040 65.108 62.262 1.00 25.81 177 LEU C O 1
ATOM 7249 N N . ILE C 1 178 ? 32.646 66.677 62.317 1.00 26.44 178 ILE C N 1
ATOM 7250 C CA . ILE C 1 178 ? 33.290 66.009 63.423 1.00 27.31 178 ILE C CA 1
ATOM 7251 C C . ILE C 1 178 ? 32.440 66.186 64.711 1.00 26.67 178 ILE C C 1
ATOM 7252 O O . ILE C 1 178 ? 32.260 65.240 65.485 1.00 25.49 178 ILE C O 1
ATOM 7257 N N . ASP C 1 179 ? 31.908 67.386 64.915 1.00 25.53 179 ASP C N 1
ATOM 7258 C CA . ASP C 1 179 ? 31.068 67.648 66.093 1.00 26.87 179 ASP C CA 1
ATOM 7259 C C . ASP C 1 179 ? 29.828 66.753 66.110 1.00 27.25 179 ASP C C 1
ATOM 7260 O O . ASP C 1 179 ? 29.376 66.355 67.194 1.00 27.29 179 ASP C O 1
ATOM 7265 N N . ASP C 1 180 ? 29.288 66.431 64.915 1.00 26.38 180 ASP C N 1
ATOM 7266 C CA . ASP C 1 180 ? 28.088 65.588 64.785 1.00 27.28 180 ASP C CA 1
ATOM 7267 C C . ASP C 1 180 ? 28.428 64.102 64.773 1.00 28.29 180 ASP C C 1
ATOM 7268 O O . ASP C 1 180 ? 27.511 63.243 64.788 1.00 28.50 180 ASP C O 1
ATOM 7273 N N . HIS C 1 181 ? 29.730 63.792 64.719 1.00 28.72 181 HIS C N 1
ATOM 7274 C CA . HIS C 1 181 ? 30.166 62.396 64.690 1.00 29.28 181 HIS C CA 1
ATOM 7275 C C . HIS C 1 181 ? 29.796 61.754 63.362 1.00 29.06 181 HIS C C 1
ATOM 7276 O O . HIS C 1 181 ? 29.493 60.563 63.303 1.00 29.52 181 HIS C O 1
ATOM 7283 N N . PHE C 1 182 ? 29.812 62.539 62.294 1.00 26.57 182 PHE C N 1
ATOM 7284 C CA . PHE C 1 182 ? 29.357 62.056 61.007 1.00 27.03 182 PHE C CA 1
ATOM 7285 C C . PHE C 1 182 ? 30.532 61.686 60.122 1.00 28.34 182 PHE C C 1
ATOM 7286 O O . PHE C 1 182 ? 30.341 61.263 58.996 1.00 29.12 182 PHE C O 1
ATOM 7294 N N . LEU C 1 183 ? 31.750 61.931 60.576 1.00 30.02 183 LEU C N 1
ATOM 7295 C CA . LEU C 1 183 ? 32.905 61.649 59.721 1.00 31.91 183 LEU C CA 1
ATOM 7296 C C . LEU C 1 183 ? 33.445 60.255 59.996 1.00 33.81 183 LEU C C 1
ATOM 7297 O O . LEU C 1 183 ? 33.780 59.950 61.145 1.00 34.43 183 LEU C O 1
ATOM 7302 N N . PHE C 1 184 ? 33.527 59.417 58.953 1.00 33.73 184 PHE C N 1
ATOM 7303 C CA . PHE C 1 184 ? 34.148 58.099 59.046 1.00 34.37 184 PHE C CA 1
ATOM 7304 C C . PHE C 1 184 ? 35.683 58.219 59.276 1.00 35.58 184 PHE C C 1
ATOM 7305 O O . PHE C 1 184 ? 36.318 59.209 58.898 1.00 33.61 184 PHE C O 1
ATOM 7313 N N . ASP C 1 185 ? 36.289 57.195 59.859 1.00 37.35 185 ASP C N 1
ATOM 7314 C CA . ASP C 1 185 ? 37.688 57.326 60.324 1.00 39.26 185 ASP C CA 1
ATOM 7315 C C . ASP C 1 185 ? 38.863 57.482 59.275 1.00 39.93 185 ASP C C 1
ATOM 7316 O O . ASP C 1 185 ? 39.950 57.990 59.620 1.00 41.35 185 ASP C O 1
ATOM 7321 N N . ARG C 1 186 ? 38.678 57.103 58.012 1.00 39.18 186 ARG C N 1
ATOM 7322 C CA . ARG C 1 186 ? 39.751 57.363 57.015 1.00 38.33 186 ARG C CA 1
ATOM 7323 C C . ARG C 1 186 ? 40.846 56.264 57.056 1.00 37.01 186 ARG C C 1
ATOM 7324 O O . ARG C 1 186 ? 41.274 55.846 58.134 1.00 34.99 186 ARG C O 1
ATOM 7332 N N . PRO C 1 187 ? 41.310 55.818 55.862 1.00 34.78 187 PRO C N 1
ATOM 7333 C CA . PRO C 1 187 ? 41.804 54.459 55.740 1.00 33.72 187 PRO C CA 1
ATOM 7334 C C . PRO C 1 187 ? 43.292 54.258 56.098 1.00 32.66 187 PRO C C 1
ATOM 7335 O O . PRO C 1 187 ? 44.134 54.035 55.217 1.00 33.18 187 PRO C O 1
ATOM 7339 N N . VAL C 1 188 ? 43.590 54.313 57.397 1.00 29.93 188 VAL C N 1
ATOM 7340 C CA . VAL C 1 188 ? 44.950 54.070 57.903 1.00 28.46 188 VAL C CA 1
ATOM 7341 C C . VAL C 1 188 ? 45.169 52.701 58.596 1.00 26.70 188 VAL C C 1
ATOM 7342 O O . VAL C 1 188 ? 46.285 52.330 58.902 1.00 26.83 188 VAL C O 1
ATOM 7346 N N . SER C 1 189 ? 44.112 51.941 58.860 1.00 24.72 189 SER C N 1
ATOM 7347 C CA . SER C 1 189 ? 44.310 50.732 59.621 1.00 24.15 189 SER C CA 1
ATOM 7348 C C . SER C 1 189 ? 44.956 49.774 58.651 1.00 22.28 189 SER C C 1
ATOM 7349 O O . SER C 1 189 ? 44.752 49.870 57.424 1.00 19.81 189 SER C O 1
ATOM 7352 N N . ARG C 1 190 ? 45.721 48.841 59.212 1.00 21.61 190 ARG C N 1
ATOM 7353 C CA . ARG C 1 190 ? 46.269 47.743 58.394 1.00 19.37 190 ARG C CA 1
ATOM 7354 C C . ARG C 1 190 ? 45.213 46.949 57.599 1.00 17.28 190 ARG C C 1
ATOM 7355 O O . ARG C 1 190 ? 45.552 46.294 56.602 1.00 16.36 190 ARG C O 1
ATOM 7363 N N . HIS C 1 191 ? 43.955 46.952 58.061 1.00 15.42 191 HIS C N 1
ATOM 7364 C CA . HIS C 1 191 ? 42.895 46.222 57.385 1.00 14.64 191 HIS C CA 1
ATOM 7365 C C . HIS C 1 191 ? 42.682 46.892 56.031 1.00 12.85 191 HIS C C 1
ATOM 7366 O O . HIS C 1 191 ? 42.613 46.196 54.990 1.00 13.88 191 HIS C O 1
ATOM 7373 N N . PHE C 1 192 ? 42.535 48.232 56.035 1.00 13.10 192 PHE C N 1
ATOM 7374 C CA . PHE C 1 192 ? 42.310 48.928 54.802 1.00 13.13 192 PHE C CA 1
ATOM 7375 C C . PHE C 1 192 ? 43.535 48.866 53.865 1.00 13.09 192 PHE C C 1
ATOM 7376 O O . PHE C 1 192 ? 43.374 48.664 52.658 1.00 13.53 192 PHE C O 1
ATOM 7384 N N . THR C 1 193 ? 44.743 49.043 54.386 1.00 13.59 193 THR C N 1
ATOM 7385 C CA . THR C 1 193 ? 45.890 49.110 53.495 1.00 13.77 193 THR C CA 1
ATOM 7386 C C . THR C 1 193 ? 46.204 47.710 52.943 1.00 15.34 193 THR C C 1
ATOM 7387 O O . THR C 1 193 ? 46.481 47.540 51.714 1.00 13.27 193 THR C O 1
ATOM 7391 N N . SER C 1 194 ? 46.186 46.709 53.814 1.00 11.34 194 SER C N 1
ATOM 7392 C CA . SER C 1 194 ? 46.446 45.376 53.353 1.00 12.16 194 SER C CA 1
ATOM 7393 C C . SER C 1 194 ? 45.370 44.932 52.325 1.00 12.09 194 SER C C 1
ATOM 7394 O O . SER C 1 194 ? 45.670 44.195 51.385 1.00 14.62 194 SER C O 1
ATOM 7397 N N . GLY C 1 195 ? 44.138 45.405 52.491 1.00 11.66 195 GLY C N 1
ATOM 7398 C CA . GLY C 1 195 ? 43.022 45.058 51.607 1.00 10.03 195 GLY C CA 1
ATOM 7399 C C . GLY C 1 195 ? 42.996 45.863 50.316 1.00 12.16 195 GLY C C 1
ATOM 7400 O O . GLY C 1 195 ? 42.190 45.554 49.434 1.00 11.57 195 GLY C O 1
ATOM 7401 N N . GLY C 1 196 ? 43.937 46.817 50.120 1.00 12.77 196 GLY C N 1
ATOM 7402 C CA . GLY C 1 196 ? 43.939 47.579 48.864 1.00 13.44 196 GLY C CA 1
ATOM 7403 C C . GLY C 1 196 ? 42.841 48.637 48.850 1.00 11.50 196 GLY C C 1
ATOM 7404 O O . GLY C 1 196 ? 42.587 49.267 47.792 1.00 11.69 196 GLY C O 1
ATOM 7413 N N . ALA C 1 198 ? 42.640 51.516 50.541 1.00 8.98 198 ALA C N 1
ATOM 7414 C CA . ALA C 1 198 ? 42.974 52.907 50.845 1.00 8.47 198 ALA C CA 1
ATOM 7415 C C . ALA C 1 198 ? 43.459 53.709 49.634 1.00 7.36 198 ALA C C 1
ATOM 7416 O O . ALA C 1 198 ? 43.644 54.941 49.673 1.00 8.69 198 ALA C O 1
ATOM 7418 N N . ARG C 1 199 ? 43.622 53.050 48.499 1.00 8.66 199 ARG C N 1
ATOM 7419 C CA . ARG C 1 199 ? 44.191 53.774 47.333 1.00 7.74 199 ARG C CA 1
ATOM 7420 C C . ARG C 1 199 ? 43.373 54.988 46.975 1.00 8.55 199 ARG C C 1
ATOM 7421 O O . ARG C 1 199 ? 42.098 54.964 46.969 1.00 7.84 199 ARG C O 1
ATOM 7429 N N . ASP C 1 200 ? 44.112 56.060 46.661 1.00 8.48 200 ASP C N 1
ATOM 7430 C CA . ASP C 1 200 ? 43.563 57.280 46.099 1.00 7.08 200 ASP C CA 1
ATOM 7431 C C . ASP C 1 200 ? 42.895 58.191 47.108 1.00 8.21 200 ASP C C 1
ATOM 7432 O O . ASP C 1 200 ? 42.461 59.259 46.730 1.00 9.70 200 ASP C O 1
ATOM 7437 N N . PHE C 1 201 ? 42.818 57.777 48.373 1.00 8.29 201 PHE C N 1
ATOM 7438 C CA . PHE C 1 201 ? 42.005 58.541 49.319 1.00 9.11 201 PHE C CA 1
ATOM 7439 C C . PHE C 1 201 ? 42.494 59.954 49.352 1.00 10.21 201 PHE C C 1
ATOM 7440 O O . PHE C 1 201 ? 43.709 60.154 49.414 1.00 11.12 201 PHE C O 1
ATOM 7448 N N . PRO C 1 202 ? 41.584 60.966 49.400 1.00 10.15 202 PRO C N 1
ATOM 7449 C CA . PRO C 1 202 ? 40.152 60.992 49.590 1.00 11.65 202 PRO C CA 1
ATOM 7450 C C . PRO C 1 202 ? 39.342 60.950 48.317 1.00 11.47 202 PRO C C 1
ATOM 7451 O O . PRO C 1 202 ? 38.133 61.193 48.339 1.00 10.02 202 PRO C O 1
ATOM 7455 N N . ASP C 1 203 ? 40.014 60.695 47.190 1.00 9.90 203 ASP C N 1
ATOM 7456 C CA . ASP C 1 203 ? 39.348 60.806 45.893 1.00 10.08 203 ASP C CA 1
ATOM 7457 C C . ASP C 1 203 ? 38.141 59.872 45.835 1.00 9.01 203 ASP C C 1
ATOM 7458 O O . ASP C 1 203 ? 38.270 58.665 46.052 1.00 9.04 203 ASP C O 1
ATOM 7463 N N . GLY C 1 204 ? 36.991 60.457 45.562 1.00 8.97 204 GLY C N 1
ATOM 7464 C CA . GLY C 1 204 ? 35.722 59.725 45.360 1.00 8.28 204 GLY C CA 1
ATOM 7465 C C . GLY C 1 204 ? 35.000 59.304 46.657 1.00 9.30 204 GLY C C 1
ATOM 7466 O O . GLY C 1 204 ? 33.933 58.655 46.587 1.00 10.50 204 GLY C O 1
ATOM 7467 N N . ARG C 1 205 ? 35.536 59.692 47.805 1.00 8.15 205 ARG C N 1
ATOM 7468 C CA . ARG C 1 205 ? 34.942 59.316 49.088 1.00 9.20 205 ARG C CA 1
ATOM 7469 C C . ARG C 1 205 ? 34.123 60.544 49.489 1.00 9.59 205 ARG C C 1
ATOM 7470 O O . ARG C 1 205 ? 34.445 61.679 49.088 1.00 9.80 205 ARG C O 1
ATOM 7478 N N . GLY C 1 206 ? 33.052 60.325 50.216 1.00 9.06 206 GLY C N 1
ATOM 7479 C CA . GLY C 1 206 ? 32.282 61.472 50.738 1.00 8.68 206 GLY C CA 1
ATOM 7480 C C . GLY C 1 206 ? 31.233 61.034 51.755 1.00 10.06 206 GLY C C 1
ATOM 7481 O O . GLY C 1 206 ? 31.122 59.848 52.078 1.00 9.91 206 GLY C O 1
ATOM 7482 N N . ILE C 1 207 ? 30.517 61.999 52.262 1.00 11.11 207 ILE C N 1
ATOM 7483 C CA . ILE C 1 207 ? 29.522 61.760 53.335 1.00 10.96 207 ILE C CA 1
ATOM 7484 C C . ILE C 1 207 ? 28.322 62.613 52.983 1.00 11.63 207 ILE C C 1
ATOM 7485 O O . ILE C 1 207 ? 28.437 63.786 52.571 1.00 10.65 207 ILE C O 1
ATOM 7490 N N . TRP C 1 208 ? 27.167 61.995 53.147 1.00 10.16 208 TRP C N 1
ATOM 7491 C CA . TRP C 1 208 ? 25.872 62.678 52.953 1.00 11.28 208 TRP C CA 1
ATOM 7492 C C . TRP C 1 208 ? 25.075 62.540 54.222 1.00 10.65 208 TRP C C 1
ATOM 7493 O O . TRP C 1 208 ? 25.103 61.500 54.881 1.00 10.92 208 TRP C O 1
ATOM 7504 N N . HIS C 1 209 ? 24.316 63.578 54.579 1.00 11.83 209 HIS C N 1
ATOM 7505 C CA . HIS C 1 209 ? 23.376 63.359 55.706 1.00 11.58 209 HIS C CA 1
ATOM 7506 C C . HIS C 1 209 ? 22.146 64.242 55.479 1.00 13.10 209 HIS C C 1
ATOM 7507 O O . HIS C 1 209 ? 22.234 65.258 54.810 1.00 12.48 209 HIS C O 1
ATOM 7514 N N . ASN C 1 210 ? 21.012 63.852 56.026 1.00 13.81 210 ASN C N 1
ATOM 7515 C CA . ASN C 1 210 ? 19.846 64.719 55.929 1.00 13.24 210 ASN C CA 1
ATOM 7516 C C . ASN C 1 210 ? 19.874 65.894 56.907 1.00 14.95 210 ASN C C 1
ATOM 7517 O O . ASN C 1 210 ? 20.623 65.930 57.907 1.00 14.31 210 ASN C O 1
ATOM 7522 N N . ASP C 1 211 ? 19.046 66.881 56.608 1.00 16.56 211 ASP C N 1
ATOM 7523 C CA . ASP C 1 211 ? 19.017 68.069 57.447 1.00 16.81 211 ASP C CA 1
ATOM 7524 C C . ASP C 1 211 ? 18.531 67.747 58.869 1.00 16.98 211 ASP C C 1
ATOM 7525 O O . ASP C 1 211 ? 18.971 68.398 59.844 1.00 18.35 211 ASP C O 1
ATOM 7530 N N . LYS C 1 212 ? 17.668 66.754 59.008 1.00 17.18 212 LYS C N 1
ATOM 7531 C CA . LYS C 1 212 ? 17.235 66.354 60.376 1.00 19.13 212 LYS C CA 1
ATOM 7532 C C . LYS C 1 212 ? 18.247 65.448 61.104 1.00 18.68 212 LYS C C 1
ATOM 7533 O O . LYS C 1 212 ? 18.017 65.059 62.258 1.00 19.71 212 LYS C O 1
ATOM 7539 N N . LYS C 1 213 ? 19.346 65.112 60.440 1.00 15.76 213 LYS C N 1
ATOM 7540 C CA . LYS C 1 213 ? 20.497 64.431 61.107 1.00 16.17 213 LYS C CA 1
ATOM 7541 C C . LYS C 1 213 ? 20.055 63.132 61.765 1.00 15.53 213 LYS C C 1
ATOM 7542 O O . LYS C 1 213 ? 20.370 62.864 62.949 1.00 16.68 213 LYS C O 1
ATOM 7548 N N . ASN C 1 214 ? 19.315 62.314 61.000 1.00 14.53 214 ASN C N 1
ATOM 7549 C CA . ASN C 1 214 ? 18.929 60.976 61.437 1.00 13.75 214 ASN C CA 1
ATOM 7550 C C . ASN C 1 214 ? 19.020 59.936 60.321 1.00 13.30 214 ASN C C 1
ATOM 7551 O O . ASN C 1 214 ? 18.528 58.792 60.437 1.00 13.86 214 ASN C O 1
ATOM 7556 N N . PHE C 1 215 ? 19.724 60.301 59.235 1.00 13.13 215 PHE C N 1
ATOM 7557 C CA . PHE C 1 215 ? 19.980 59.385 58.121 1.00 12.95 215 PHE C CA 1
ATOM 7558 C C . PHE C 1 215 ? 21.308 59.854 57.463 1.00 12.52 215 PHE C C 1
ATOM 7559 O O . PHE C 1 215 ? 21.516 61.043 57.215 1.00 13.07 215 PHE C O 1
ATOM 7567 N N . LEU C 1 216 ? 22.179 58.925 57.214 1.00 12.41 216 LEU C N 1
ATOM 7568 C CA . LEU C 1 216 ? 23.588 59.286 56.926 1.00 14.03 216 LEU C CA 1
ATOM 7569 C C . LEU C 1 216 ? 24.133 58.204 56.016 1.00 12.05 216 LEU C C 1
ATOM 7570 O O . LEU C 1 216 ? 23.819 57.030 56.153 1.00 11.99 216 LEU C O 1
ATOM 7575 N N . VAL C 1 217 ? 24.911 58.599 55.026 1.00 11.97 217 VAL C N 1
ATOM 7576 C CA . VAL C 1 217 ? 25.514 57.604 54.158 1.00 10.57 217 VAL C CA 1
ATOM 7577 C C . VAL C 1 217 ? 27.013 57.958 53.982 1.00 11.67 217 VAL C C 1
ATOM 7578 O O . VAL C 1 217 ? 27.343 59.147 53.746 1.00 12.88 217 VAL C O 1
ATOM 7582 N N . TRP C 1 218 ? 27.874 56.935 54.045 1.00 10.70 218 TRP C N 1
ATOM 7583 C CA . TRP C 1 218 ? 29.249 57.103 53.736 1.00 10.83 218 TRP C CA 1
ATOM 7584 C C . TRP C 1 218 ? 29.449 56.442 52.371 1.00 9.26 218 TRP C C 1
ATOM 7585 O O . TRP C 1 218 ? 28.933 55.352 52.146 1.00 9.11 218 TRP C O 1
ATOM 7596 N N . ILE C 1 219 ? 30.178 57.159 51.499 1.00 8.85 219 ILE C N 1
ATOM 7597 C CA . ILE C 1 219 ? 30.323 56.798 50.080 1.00 7.95 219 ILE C CA 1
ATOM 7598 C C . ILE C 1 219 ? 31.771 56.350 49.840 1.00 8.32 219 ILE C C 1
ATOM 7599 O O . ILE C 1 219 ? 32.720 57.094 50.168 1.00 8.57 219 ILE C O 1
ATOM 7604 N N . ASN C 1 220 ? 31.915 55.137 49.296 1.00 7.44 220 ASN C N 1
ATOM 7605 C CA . ASN C 1 220 ? 33.211 54.592 48.815 1.00 9.10 220 ASN C CA 1
ATOM 7606 C C . ASN C 1 220 ? 34.252 54.362 49.897 1.00 8.08 220 ASN C C 1
ATOM 7607 O O . ASN C 1 220 ? 35.454 54.430 49.699 1.00 8.93 220 ASN C O 1
ATOM 7612 N N . GLU C 1 221 ? 33.767 53.953 51.070 1.00 10.50 221 GLU C N 1
ATOM 7613 C CA . GLU C 1 221 ? 34.693 53.490 52.094 1.00 11.24 221 GLU C CA 1
ATOM 7614 C C . GLU C 1 221 ? 34.843 51.978 51.914 1.00 11.67 221 GLU C C 1
ATOM 7615 O O . GLU C 1 221 ? 35.180 51.509 50.825 1.00 11.86 221 GLU C O 1
ATOM 7621 N N . GLU C 1 222 ? 34.499 51.194 52.942 1.00 10.07 222 GLU C N 1
ATOM 7622 C CA . GLU C 1 222 ? 34.693 49.723 52.756 1.00 11.00 222 GLU C CA 1
ATOM 7623 C C . GLU C 1 222 ? 33.807 49.103 51.644 1.00 11.96 222 GLU C C 1
ATOM 7624 O O . GLU C 1 222 ? 34.267 48.235 50.855 1.00 12.26 222 GLU C O 1
ATOM 7630 N N . ASP C 1 223 ? 32.540 49.525 51.645 1.00 11.15 223 ASP C N 1
ATOM 7631 C CA . ASP C 1 223 ? 31.560 49.170 50.590 1.00 9.70 223 ASP C CA 1
ATOM 7632 C C . ASP C 1 223 ? 31.130 50.423 49.848 1.00 8.55 223 ASP C C 1
ATOM 7633 O O . ASP C 1 223 ? 31.401 51.520 50.319 1.00 9.51 223 ASP C O 1
ATOM 7638 N N . HIS C 1 224 ? 30.533 50.280 48.656 1.00 7.88 224 HIS C N 1
ATOM 7639 C CA . HIS C 1 224 ? 30.194 51.505 47.894 1.00 7.19 224 HIS C CA 1
ATOM 7640 C C . HIS C 1 224 ? 29.397 52.499 48.705 1.00 7.40 224 HIS C C 1
ATOM 7641 O O . HIS C 1 224 ? 29.651 53.681 48.623 1.00 7.27 224 HIS C O 1
ATOM 7648 N N . THR C 1 225 ? 28.413 52.025 49.488 1.00 7.32 225 THR C N 1
ATOM 7649 C CA . THR C 1 225 ? 27.724 52.837 50.440 1.00 10.12 225 THR C CA 1
ATOM 7650 C C . THR C 1 225 ? 27.691 52.096 51.796 1.00 9.65 225 THR C C 1
ATOM 7651 O O . THR C 1 225 ? 27.597 50.840 51.832 1.00 10.84 225 THR C O 1
ATOM 7655 N N . ARG C 1 226 ? 27.738 52.886 52.862 1.00 9.10 226 ARG C N 1
ATOM 7656 C CA . ARG C 1 226 ? 27.298 52.484 54.215 1.00 10.99 226 ARG C CA 1
ATOM 7657 C C . ARG C 1 226 ? 26.119 53.459 54.628 1.00 10.28 226 ARG C C 1
ATOM 7658 O O . ARG C 1 226 ? 26.266 54.699 54.643 1.00 10.48 226 ARG C O 1
ATOM 7666 N N . ILE C 1 227 ? 24.954 52.865 54.859 1.00 13.72 227 ILE C N 1
ATOM 7667 C CA . ILE C 1 227 ? 23.710 53.576 55.038 1.00 13.04 227 ILE C CA 1
ATOM 7668 C C . ILE C 1 227 ? 23.232 53.399 56.466 1.00 13.51 227 ILE C C 1
ATOM 7669 O O . ILE C 1 227 ? 23.122 52.250 56.932 1.00 13.44 227 ILE C O 1
ATOM 7674 N N . ILE C 1 228 ? 23.028 54.500 57.167 1.00 12.69 228 ILE C N 1
ATOM 7675 C CA . ILE C 1 228 ? 22.721 54.424 58.623 1.00 12.44 228 ILE C CA 1
ATOM 7676 C C . ILE C 1 228 ? 21.504 55.286 58.953 1.00 11.55 228 ILE C C 1
ATOM 7677 O O . ILE C 1 228 ? 21.415 56.412 58.472 1.00 11.73 228 ILE C O 1
ATOM 7682 N N . SER C 1 229 ? 20.606 54.792 59.809 1.00 9.45 229 SER C N 1
ATOM 7683 C CA . SER C 1 229 ? 19.432 55.547 60.239 1.00 10.47 229 SER C CA 1
ATOM 7684 C C . SER C 1 229 ? 19.578 55.533 61.763 1.00 9.69 229 SER C C 1
ATOM 7685 O O . SER C 1 229 ? 19.856 54.472 62.314 1.00 10.74 229 SER C O 1
ATOM 7696 N N . GLN C 1 231 ? 18.758 57.629 65.866 1.00 11.17 231 GLN C N 1
ATOM 7697 C CA . GLN C 1 231 ? 18.216 58.735 66.628 1.00 13.85 231 GLN C CA 1
ATOM 7698 C C . GLN C 1 231 ? 18.336 58.442 68.105 1.00 13.81 231 GLN C C 1
ATOM 7699 O O . GLN C 1 231 ? 18.579 57.280 68.512 1.00 14.54 231 GLN C O 1
ATOM 7718 N N . GLY C 1 233 ? 16.995 57.816 71.926 1.00 15.09 233 GLY C N 1
ATOM 7719 C CA . GLY C 1 233 ? 15.873 57.052 72.421 1.00 14.74 233 GLY C CA 1
ATOM 7720 C C . GLY C 1 233 ? 15.711 55.674 71.808 1.00 15.93 233 GLY C C 1
ATOM 7721 O O . GLY C 1 233 ? 16.602 55.156 71.139 1.00 15.98 233 GLY C O 1
ATOM 7722 N N . GLY C 1 234 ? 14.565 55.053 72.065 1.00 15.86 234 GLY C N 1
ATOM 7723 C CA . GLY C 1 234 ? 14.460 53.631 71.795 1.00 15.19 234 GLY C CA 1
ATOM 7724 C C . GLY C 1 234 ? 13.378 53.257 70.806 1.00 17.13 234 GLY C C 1
ATOM 7725 O O . GLY C 1 234 ? 12.901 52.127 70.802 1.00 17.44 234 GLY C O 1
ATOM 7726 N N . ASN C 1 235 ? 13.012 54.182 69.938 1.00 16.56 235 ASN C N 1
ATOM 7727 C CA . ASN C 1 235 ? 11.978 53.829 68.962 1.00 15.58 235 ASN C CA 1
ATOM 7728 C C . ASN C 1 235 ? 12.558 53.171 67.704 1.00 14.88 235 ASN C C 1
ATOM 7729 O O . ASN C 1 235 ? 12.652 53.816 66.654 1.00 15.29 235 ASN C O 1
ATOM 7742 N N . LYS C 1 237 ? 11.474 50.880 65.699 1.00 17.81 237 LYS C N 1
ATOM 7743 C CA . LYS C 1 237 ? 10.639 50.794 64.539 1.00 18.06 237 LYS C CA 1
ATOM 7744 C C . LYS C 1 237 ? 10.673 52.072 63.695 1.00 16.96 237 LYS C C 1
ATOM 7745 O O . LYS C 1 237 ? 10.705 51.962 62.464 1.00 17.00 237 LYS C O 1
ATOM 7751 N N . GLU C 1 238 ? 10.632 53.244 64.331 1.00 16.59 238 GLU C N 1
ATOM 7752 C CA . GLU C 1 238 ? 10.675 54.453 63.565 1.00 17.50 238 GLU C CA 1
ATOM 7753 C C . GLU C 1 238 ? 12.049 54.456 62.804 1.00 16.06 238 GLU C C 1
ATOM 7754 O O . GLU C 1 238 ? 12.182 54.932 61.648 1.00 14.40 238 GLU C O 1
ATOM 7760 N N . VAL C 1 239 ? 13.093 53.995 63.493 1.00 14.31 239 VAL C N 1
ATOM 7761 C CA . VAL C 1 239 ? 14.452 54.069 62.868 1.00 13.85 239 VAL C CA 1
ATOM 7762 C C . VAL C 1 239 ? 14.436 53.169 61.629 1.00 13.33 239 VAL C C 1
ATOM 7763 O O . VAL C 1 239 ? 14.987 53.499 60.554 1.00 13.36 239 VAL C O 1
ATOM 7767 N N . PHE C 1 240 ? 13.841 52.014 61.755 1.00 13.51 240 PHE C N 1
ATOM 7768 C CA . PHE C 1 240 ? 13.847 51.081 60.648 1.00 12.57 240 PHE C CA 1
ATOM 7769 C C . PHE C 1 240 ? 12.951 51.575 59.511 1.00 14.49 240 PHE C C 1
ATOM 7770 O O . PHE C 1 240 ? 13.219 51.316 58.300 1.00 12.52 240 PHE C O 1
ATOM 7778 N N . GLU C 1 241 ? 11.839 52.197 59.876 1.00 15.54 241 GLU C N 1
ATOM 7779 C CA . GLU C 1 241 ? 10.929 52.748 58.848 1.00 15.90 241 GLU C CA 1
ATOM 7780 C C . GLU C 1 241 ? 11.673 53.787 57.985 1.00 15.23 241 GLU C C 1
ATOM 7781 O O . GLU C 1 241 ? 11.530 53.814 56.781 1.00 15.38 241 GLU C O 1
ATOM 7787 N N . ARG C 1 242 ? 12.380 54.677 58.632 1.00 15.23 242 ARG C N 1
ATOM 7788 C CA . ARG C 1 242 ? 13.158 55.693 57.916 1.00 15.37 242 ARG C CA 1
ATOM 7789 C C . ARG C 1 242 ? 14.252 55.041 57.020 1.00 14.69 242 ARG C C 1
ATOM 7790 O O . ARG C 1 242 ? 14.455 55.437 55.843 1.00 14.20 242 ARG C O 1
ATOM 7798 N N . PHE C 1 243 ? 14.978 54.110 57.626 1.00 13.72 243 PHE C N 1
ATOM 7799 C CA . PHE C 1 243 ? 15.989 53.301 56.940 1.00 13.00 243 PHE C CA 1
ATOM 7800 C C . PHE C 1 243 ? 15.437 52.740 55.657 1.00 13.04 243 PHE C C 1
ATOM 7801 O O . PHE C 1 243 ? 16.037 52.956 54.554 1.00 12.78 243 PHE C O 1
ATOM 7809 N N . THR C 1 244 ? 14.313 52.022 55.728 1.00 13.63 244 THR C N 1
ATOM 7810 C CA . THR C 1 244 ? 13.783 51.395 54.499 1.00 15.24 244 THR C CA 1
ATOM 7811 C C . THR C 1 244 ? 13.185 52.381 53.480 1.00 14.17 244 THR C C 1
ATOM 7812 O O . THR C 1 244 ? 13.346 52.164 52.231 1.00 14.39 244 THR C O 1
ATOM 7816 N N . ARG C 1 245 ? 12.525 53.438 53.945 1.00 14.82 245 ARG C N 1
ATOM 7817 C CA . ARG C 1 245 ? 12.058 54.493 53.024 1.00 14.30 245 ARG C CA 1
ATOM 7818 C C . ARG C 1 245 ? 13.260 55.017 52.194 1.00 15.27 245 ARG C C 1
ATOM 7819 O O . ARG C 1 245 ? 13.213 55.056 50.946 1.00 14.24 245 ARG C O 1
ATOM 7827 N N . GLY C 1 246 ? 14.344 55.341 52.882 1.00 15.03 246 GLY C N 1
ATOM 7828 C CA . GLY C 1 246 ? 15.525 55.876 52.267 1.00 14.73 246 GLY C CA 1
ATOM 7829 C C . GLY C 1 246 ? 16.181 54.921 51.285 1.00 15.73 246 GLY C C 1
ATOM 7830 O O . GLY C 1 246 ? 16.509 55.316 50.135 1.00 15.20 246 GLY C O 1
ATOM 7831 N N . LEU C 1 247 ? 16.404 53.685 51.717 1.00 15.39 247 LEU C N 1
ATOM 7832 C CA . LEU C 1 247 ? 16.963 52.654 50.875 1.00 15.54 247 LEU C CA 1
ATOM 7833 C C . LEU C 1 247 ? 16.116 52.435 49.639 1.00 16.96 247 LEU C C 1
ATOM 7834 O O . LEU C 1 247 ? 16.624 52.310 48.537 1.00 16.78 247 LEU C O 1
ATOM 7839 N N . THR C 1 248 ? 14.806 52.365 49.841 1.00 16.28 248 THR C N 1
ATOM 7840 C CA . THR C 1 248 ? 13.908 52.063 48.681 1.00 15.02 248 THR C CA 1
ATOM 7841 C C . THR C 1 248 ? 14.016 53.154 47.607 1.00 15.15 248 THR C C 1
ATOM 7842 O O . THR C 1 248 ? 14.063 52.886 46.376 1.00 17.20 248 THR C O 1
ATOM 7846 N N . GLU C 1 249 ? 14.100 54.399 48.035 1.00 14.31 249 GLU C N 1
ATOM 7847 C CA . GLU C 1 249 ? 14.111 55.499 47.057 1.00 14.11 249 GLU C CA 1
ATOM 7848 C C . GLU C 1 249 ? 15.488 55.678 46.401 1.00 15.39 249 GLU C C 1
ATOM 7849 O O . GLU C 1 249 ? 15.607 55.983 45.195 1.00 14.84 249 GLU C O 1
ATOM 7855 N N . VAL C 1 250 ? 16.532 55.527 47.195 1.00 12.82 250 VAL C N 1
ATOM 7856 C CA . VAL C 1 250 ? 17.876 55.576 46.558 1.00 14.23 250 VAL C CA 1
ATOM 7857 C C . VAL C 1 250 ? 17.962 54.466 45.532 1.00 13.91 250 VAL C C 1
ATOM 7858 O O . VAL C 1 250 ? 18.514 54.720 44.420 1.00 15.74 250 VAL C O 1
ATOM 7862 N N . GLU C 1 251 ? 17.424 53.255 45.829 1.00 13.96 251 GLU C N 1
ATOM 7863 C CA . GLU C 1 251 ? 17.565 52.138 44.885 1.00 16.62 251 GLU C CA 1
ATOM 7864 C C . GLU C 1 251 ? 16.827 52.429 43.579 1.00 17.01 251 GLU C C 1
ATOM 7865 O O . GLU C 1 251 ? 17.345 52.193 42.456 1.00 15.85 251 GLU C O 1
ATOM 7871 N N . LYS C 1 252 ? 15.642 52.993 43.748 1.00 14.24 252 LYS C N 1
ATOM 7872 C CA . LYS C 1 252 ? 14.785 53.377 42.624 1.00 16.25 252 LYS C CA 1
ATOM 7873 C C . LYS C 1 252 ? 15.444 54.437 41.741 1.00 15.67 252 LYS C C 1
ATOM 7874 O O . LYS C 1 252 ? 15.454 54.316 40.493 1.00 18.24 252 LYS C O 1
ATOM 7880 N N . HIS C 1 253 ? 16.087 55.415 42.363 1.00 16.17 253 HIS C N 1
ATOM 7881 C CA . HIS C 1 253 ? 16.727 56.488 41.614 1.00 18.29 253 HIS C CA 1
ATOM 7882 C C . HIS C 1 253 ? 17.918 55.966 40.808 1.00 18.07 253 HIS C C 1
ATOM 7883 O O . HIS C 1 253 ? 18.096 56.292 39.604 1.00 18.60 253 HIS C O 1
ATOM 7890 N N . ILE C 1 254 ? 18.782 55.210 41.459 1.00 16.59 254 ILE C N 1
ATOM 7891 C CA . ILE C 1 254 ? 19.892 54.647 40.695 1.00 16.00 254 ILE C CA 1
ATOM 7892 C C . ILE C 1 254 ? 19.365 53.798 39.496 1.00 17.94 254 ILE C C 1
ATOM 7893 O O . ILE C 1 254 ? 19.898 53.884 38.395 1.00 17.68 254 ILE C O 1
ATOM 7898 N N . LYS C 1 255 ? 18.348 52.982 39.709 1.00 16.81 255 LYS C N 1
ATOM 7899 C CA . LYS C 1 255 ? 17.887 52.132 38.656 1.00 21.72 255 LYS C CA 1
ATOM 7900 C C . LYS C 1 255 ? 17.263 52.976 37.532 1.00 23.64 255 LYS C C 1
ATOM 7901 O O . LYS C 1 255 ? 17.422 52.666 36.353 1.00 24.67 255 LYS C O 1
ATOM 7907 N N . ASP C 1 256 ? 16.538 54.016 37.888 1.00 26.44 256 ASP C N 1
ATOM 7908 C CA . ASP C 1 256 ? 15.896 54.849 36.872 1.00 27.96 256 ASP C CA 1
ATOM 7909 C C . ASP C 1 256 ? 16.867 55.764 36.124 1.00 28.14 256 ASP C C 1
ATOM 7910 O O . ASP C 1 256 ? 16.613 56.122 34.962 1.00 30.09 256 ASP C O 1
ATOM 7915 N N . LYS C 1 257 ? 17.920 56.218 36.776 1.00 25.38 257 LYS C N 1
ATOM 7916 C CA . LYS C 1 257 ? 18.828 57.181 36.165 1.00 25.47 257 LYS C CA 1
ATOM 7917 C C . LYS C 1 257 ? 20.027 56.510 35.517 1.00 25.55 257 LYS C C 1
ATOM 7918 O O . LYS C 1 257 ? 20.680 57.128 34.678 1.00 27.55 257 LYS C O 1
ATOM 7924 N N . THR C 1 258 ? 20.343 55.272 35.901 1.00 22.82 258 THR C N 1
ATOM 7925 C CA . THR C 1 258 ? 21.568 54.633 35.392 1.00 20.73 258 THR C CA 1
ATOM 7926 C C . THR C 1 258 ? 21.321 53.233 34.822 1.00 20.69 258 THR C C 1
ATOM 7927 O O . THR C 1 258 ? 22.140 52.696 34.078 1.00 21.12 258 THR C O 1
ATOM 7931 N N . GLY C 1 259 ? 20.211 52.628 35.212 1.00 19.84 259 GLY C N 1
ATOM 7932 C CA . GLY C 1 259 ? 19.917 51.264 34.911 1.00 20.79 259 GLY C CA 1
ATOM 7933 C C . GLY C 1 259 ? 20.618 50.219 35.801 1.00 18.95 259 GLY C C 1
ATOM 7934 O O . GLY C 1 259 ? 20.448 49.032 35.664 1.00 19.79 259 GLY C O 1
ATOM 7935 N N . LYS C 1 260 ? 21.363 50.687 36.782 1.00 19.32 260 LYS C N 1
ATOM 7936 C CA . LYS C 1 260 ? 22.118 49.762 37.618 1.00 18.68 260 LYS C CA 1
ATOM 7937 C C . LYS C 1 260 ? 21.324 49.292 38.827 1.00 18.51 260 LYS C C 1
ATOM 7938 O O . LYS C 1 260 ? 20.312 49.884 39.209 1.00 17.86 260 LYS C O 1
ATOM 7944 N N . GLU C 1 261 ? 21.804 48.226 39.448 1.00 17.64 261 GLU C N 1
ATOM 7945 C CA . GLU C 1 261 ? 21.067 47.632 40.574 1.00 18.02 261 GLU C CA 1
ATOM 7946 C C . GLU C 1 261 ? 22.086 47.283 41.657 1.00 16.79 261 GLU C C 1
ATOM 7947 O O . GLU C 1 261 ? 23.293 47.328 41.411 1.00 14.48 261 GLU C O 1
ATOM 7953 N N . PHE C 1 262 ? 21.602 46.877 42.835 1.00 15.11 262 PHE C N 1
ATOM 7954 C CA . PHE C 1 262 ? 22.518 46.464 43.896 1.00 14.87 262 PHE C CA 1
ATOM 7955 C C . PHE C 1 262 ? 22.989 45.028 43.693 1.00 13.77 262 PHE C C 1
ATOM 7956 O O . PHE C 1 262 ? 22.260 44.191 43.143 1.00 14.52 262 PHE C O 1
ATOM 7972 N N . LYS C 1 264 ? 23.293 41.508 44.701 1.00 15.36 264 LYS C N 1
ATOM 7973 C CA . LYS C 1 264 ? 22.510 40.675 45.565 1.00 14.89 264 LYS C CA 1
ATOM 7974 C C . LYS C 1 264 ? 22.315 39.379 44.806 1.00 16.64 264 LYS C C 1
ATOM 7975 O O . LYS C 1 264 ? 22.216 39.360 43.573 1.00 16.74 264 LYS C O 1
ATOM 7981 N N . ASN C 1 265 ? 22.286 38.255 45.513 1.00 16.34 265 ASN C N 1
ATOM 7982 C CA . ASN C 1 265 ? 21.850 37.009 44.839 1.00 15.64 265 ASN C CA 1
ATOM 7983 C C . ASN C 1 265 ? 21.098 36.140 45.862 1.00 15.61 265 ASN C C 1
ATOM 7984 O O . ASN C 1 265 ? 21.063 36.464 47.076 1.00 14.63 265 ASN C O 1
ATOM 7989 N N . ASP C 1 266 ? 20.473 35.058 45.421 1.00 18.12 266 ASP C N 1
ATOM 7990 C CA . ASP C 1 266 ? 19.590 34.386 46.397 1.00 19.20 266 ASP C CA 1
ATOM 7991 C C . ASP C 1 266 ? 20.324 33.524 47.409 1.00 18.92 266 ASP C C 1
ATOM 7992 O O . ASP C 1 266 ? 19.720 33.039 48.381 1.00 20.66 266 ASP C O 1
ATOM 7997 N N . HIS C 1 267 ? 21.613 33.322 47.177 1.00 17.68 267 HIS C N 1
ATOM 7998 C CA . HIS C 1 267 ? 22.430 32.497 48.004 1.00 15.67 267 HIS C CA 1
ATOM 7999 C C . HIS C 1 267 ? 23.009 33.352 49.128 1.00 15.06 267 HIS C C 1
ATOM 8000 O O . HIS C 1 267 ? 22.845 33.028 50.304 1.00 13.84 267 HIS C O 1
ATOM 8007 N N . LEU C 1 268 ? 23.716 34.426 48.756 1.00 14.68 268 LEU C N 1
ATOM 8008 C CA . LEU C 1 268 ? 24.394 35.305 49.751 1.00 14.78 268 LEU C CA 1
ATOM 8009 C C . LEU C 1 268 ? 23.609 36.511 50.216 1.00 14.26 268 LEU C C 1
ATOM 8010 O O . LEU C 1 268 ? 24.050 37.224 51.139 1.00 15.21 268 LEU C O 1
ATOM 8015 N N . GLY C 1 269 ? 22.426 36.783 49.634 1.00 14.29 269 GLY C N 1
ATOM 8016 C CA . GLY C 1 269 ? 21.742 38.025 49.929 1.00 13.35 269 GLY C CA 1
ATOM 8017 C C . GLY C 1 269 ? 22.571 39.190 49.321 1.00 13.33 269 GLY C C 1
ATOM 8018 O O . GLY C 1 269 ? 23.065 39.084 48.225 1.00 12.20 269 GLY C O 1
ATOM 8019 N N . PHE C 1 270 ? 22.717 40.282 50.050 1.00 10.89 270 PHE C N 1
ATOM 8020 C CA . PHE C 1 270 ? 23.483 41.451 49.545 1.00 12.69 270 PHE C CA 1
ATOM 8021 C C . PHE C 1 270 ? 24.949 41.150 49.616 1.00 12.13 270 PHE C C 1
ATOM 8022 O O . PHE C 1 270 ? 25.382 40.605 50.635 1.00 11.84 270 PHE C O 1
ATOM 8030 N N . VAL C 1 271 ? 25.706 41.436 48.514 1.00 10.97 271 VAL C N 1
ATOM 8031 C CA . VAL C 1 271 ? 27.109 41.049 48.376 1.00 11.08 271 VAL C CA 1
ATOM 8032 C C . VAL C 1 271 ? 27.937 42.263 48.861 1.00 11.74 271 VAL C C 1
ATOM 8033 O O . VAL C 1 271 ? 27.733 43.376 48.384 1.00 12.87 271 VAL C O 1
ATOM 8037 N N . LEU C 1 272 ? 28.777 42.031 49.884 1.00 10.70 272 LEU C N 1
ATOM 8038 C CA . LEU C 1 272 ? 29.533 43.113 50.514 1.00 10.46 272 LEU C CA 1
ATOM 8039 C C . LEU C 1 272 ? 30.972 42.664 50.445 1.00 11.05 272 LEU C C 1
ATOM 8040 O O . LEU C 1 272 ? 31.247 41.493 50.191 1.00 10.11 272 LEU C O 1
ATOM 8045 N N . THR C 1 273 ? 31.895 43.604 50.632 1.00 10.35 273 THR C N 1
ATOM 8046 C CA . THR C 1 273 ? 33.299 43.324 50.451 1.00 9.30 273 THR C CA 1
ATOM 8047 C C . THR C 1 273 ? 33.868 42.330 51.467 1.00 10.89 273 THR C C 1
ATOM 8048 O O . THR C 1 273 ? 34.639 41.481 51.083 1.00 8.34 273 THR C O 1
ATOM 8052 N N . CYS C 1 274 ? 33.483 42.468 52.735 1.00 9.29 274 CYS C N 1
ATOM 8053 C CA . CYS C 1 274 ? 33.930 41.519 53.785 1.00 10.57 274 CYS C CA 1
ATOM 8054 C C . CYS C 1 274 ? 32.869 40.409 53.935 1.00 10.19 274 CYS C C 1
ATOM 8055 O O . CYS C 1 274 ? 31.710 40.692 54.039 1.00 10.38 274 CYS C O 1
ATOM 8058 N N . PRO C 1 275 ? 33.272 39.133 53.830 1.00 10.46 275 PRO C N 1
ATOM 8059 C CA . PRO C 1 275 ? 32.321 38.020 53.980 1.00 10.37 275 PRO C CA 1
ATOM 8060 C C . PRO C 1 275 ? 31.600 38.054 55.307 1.00 11.72 275 PRO C C 1
ATOM 8061 O O . PRO C 1 275 ? 30.456 37.530 55.369 1.00 13.18 275 PRO C O 1
ATOM 8065 N N . SER C 1 276 ? 32.149 38.752 56.305 1.00 13.26 276 SER C N 1
ATOM 8066 C CA . SER C 1 276 ? 31.456 38.938 57.606 1.00 14.16 276 SER C CA 1
ATOM 8067 C C . SER C 1 276 ? 30.131 39.700 57.480 1.00 14.89 276 SER C C 1
ATOM 8068 O O . SER C 1 276 ? 29.280 39.571 58.343 1.00 16.91 276 SER C O 1
ATOM 8071 N N . ASN C 1 277 ? 29.932 40.453 56.383 1.00 12.76 277 ASN C N 1
ATOM 8072 C CA . ASN C 1 277 ? 28.807 41.393 56.268 1.00 14.10 277 ASN C CA 1
ATOM 8073 C C . ASN C 1 277 ? 27.744 40.907 55.241 1.00 14.79 277 ASN C C 1
ATOM 8074 O O . ASN C 1 277 ? 26.910 41.691 54.769 1.00 15.53 277 ASN C O 1
ATOM 8079 N N . LEU C 1 278 ? 27.926 39.690 54.760 1.00 12.97 278 LEU C N 1
ATOM 8080 C CA . LEU C 1 278 ? 26.999 39.168 53.765 1.00 13.41 278 LEU C CA 1
ATOM 8081 C C . LEU C 1 278 ? 25.574 38.978 54.312 1.00 15.06 278 LEU C C 1
ATOM 8082 O O . LEU C 1 278 ? 25.357 38.911 55.547 1.00 16.65 278 LEU C O 1
ATOM 8087 N N . GLY C 1 279 ? 24.599 38.816 53.413 1.00 14.93 279 GLY C N 1
ATOM 8088 C CA . GLY C 1 279 ? 23.271 38.471 53.861 1.00 14.40 279 GLY C CA 1
ATOM 8089 C C . GLY C 1 279 ? 22.476 39.749 53.909 1.00 13.83 279 GLY C C 1
ATOM 8090 O O . GLY C 1 279 ? 22.091 40.267 52.896 1.00 12.34 279 GLY C O 1
ATOM 8091 N N . THR C 1 280 ? 22.261 40.261 55.117 1.00 13.00 280 THR C N 1
ATOM 8092 C CA . THR C 1 280 ? 21.567 41.540 55.289 1.00 11.21 280 THR C CA 1
ATOM 8093 C C . THR C 1 280 ? 22.571 42.684 55.311 1.00 10.48 280 THR C C 1
ATOM 8094 O O . THR C 1 280 ? 22.168 43.846 55.138 1.00 10.56 280 THR C O 1
ATOM 8098 N N . GLY C 1 281 ? 23.828 42.368 55.622 1.00 11.10 281 GLY C N 1
ATOM 8099 C CA . GLY C 1 281 ? 24.778 43.449 55.921 1.00 12.19 281 GLY C CA 1
ATOM 8100 C C . GLY C 1 281 ? 24.364 44.367 57.096 1.00 13.08 281 GLY C C 1
ATOM 8101 O O . GLY C 1 281 ? 24.943 45.459 57.315 1.00 11.01 281 GLY C O 1
ATOM 8102 N N . VAL C 1 282 ? 23.415 43.927 57.905 1.00 11.34 282 VAL C N 1
ATOM 8103 C CA . VAL C 1 282 ? 22.828 44.810 58.902 1.00 12.64 282 VAL C CA 1
ATOM 8104 C C . VAL C 1 282 ? 23.484 44.742 60.253 1.00 13.20 282 VAL C C 1
ATOM 8105 O O . VAL C 1 282 ? 23.706 43.649 60.810 1.00 13.49 282 VAL C O 1
ATOM 8109 N N . ARG C 1 283 ? 23.851 45.900 60.770 1.00 11.77 283 ARG C N 1
ATOM 8110 C CA . ARG C 1 283 ? 24.182 46.016 62.171 1.00 11.28 283 ARG C CA 1
ATOM 8111 C C . ARG C 1 283 ? 23.116 46.925 62.789 1.00 12.12 283 ARG C C 1
ATOM 8112 O O . ARG C 1 283 ? 23.055 48.119 62.511 1.00 13.54 283 ARG C O 1
ATOM 8120 N N . CYS C 1 284 ? 22.238 46.298 63.579 1.00 11.02 284 CYS C N 1
ATOM 8121 C CA . CYS C 1 284 ? 21.168 46.996 64.298 1.00 11.47 284 CYS C CA 1
ATOM 8122 C C . CYS C 1 284 ? 21.642 47.109 65.739 1.00 13.08 284 CYS C C 1
ATOM 8123 O O . CYS C 1 284 ? 22.105 46.104 66.322 1.00 9.52 284 CYS C O 1
ATOM 8126 N N . SER C 1 285 ? 21.684 48.324 66.276 1.00 13.84 285 SER C N 1
ATOM 8127 C CA . SER C 1 285 ? 22.416 48.560 67.566 1.00 14.60 285 SER C CA 1
ATOM 8128 C C . SER C 1 285 ? 21.625 49.496 68.456 1.00 13.86 285 SER C C 1
ATOM 8129 O O . SER C 1 285 ? 20.973 50.458 68.007 1.00 12.96 285 SER C O 1
ATOM 8132 N N . VAL C 1 286 ? 21.745 49.292 69.756 1.00 14.26 286 VAL C N 1
ATOM 8133 C CA . VAL C 1 286 ? 21.400 50.337 70.672 1.00 16.90 286 VAL C CA 1
ATOM 8134 C C . VAL C 1 286 ? 22.603 50.649 71.558 1.00 17.25 286 VAL C C 1
ATOM 8135 O O . VAL C 1 286 ? 23.513 49.808 71.736 1.00 16.11 286 VAL C O 1
ATOM 8139 N N . HIS C 1 287 ? 22.639 51.855 72.109 1.00 17.09 287 HIS C N 1
ATOM 8140 C CA . HIS C 1 287 ? 23.600 52.130 73.157 1.00 16.94 287 HIS C CA 1
ATOM 8141 C C . HIS C 1 287 ? 22.726 52.127 74.414 1.00 15.86 287 HIS C C 1
ATOM 8142 O O . HIS C 1 287 ? 21.741 52.843 74.497 1.00 14.12 287 HIS C O 1
ATOM 8149 N N . ALA C 1 288 ? 23.051 51.246 75.374 1.00 14.59 288 ALA C N 1
ATOM 8150 C CA . ALA C 1 288 ? 22.181 51.020 76.504 1.00 14.36 288 ALA C CA 1
ATOM 8151 C C . ALA C 1 288 ? 22.968 51.112 77.764 1.00 13.73 288 ALA C C 1
ATOM 8152 O O . ALA C 1 288 ? 24.076 50.663 77.842 1.00 14.47 288 ALA C O 1
ATOM 8154 N N . LYS C 1 289 ? 22.355 51.696 78.796 1.00 14.74 289 LYS C N 1
ATOM 8155 C CA . LYS C 1 289 ? 23.020 51.963 80.070 1.00 13.55 289 LYS C CA 1
ATOM 8156 C C . LYS C 1 289 ? 22.728 50.805 80.996 1.00 12.74 289 LYS C C 1
ATOM 8157 O O . LYS C 1 289 ? 21.646 50.759 81.555 1.00 13.33 289 LYS C O 1
ATOM 8163 N N . LEU C 1 290 ? 23.698 49.878 81.133 1.00 14.10 290 LEU C N 1
ATOM 8164 C CA . LEU C 1 290 ? 23.468 48.620 81.843 1.00 13.31 290 LEU C CA 1
ATOM 8165 C C . LEU C 1 290 ? 24.619 48.366 82.829 1.00 14.53 290 LEU C C 1
ATOM 8166 O O . LEU C 1 290 ? 25.336 47.384 82.722 1.00 14.83 290 LEU C O 1
ATOM 8171 N N . PRO C 1 291 ? 24.786 49.259 83.813 1.00 13.57 291 PRO C N 1
ATOM 8172 C CA . PRO C 1 291 ? 25.957 49.097 84.680 1.00 14.23 291 PRO C CA 1
ATOM 8173 C C . PRO C 1 291 ? 25.885 47.840 85.536 1.00 13.38 291 PRO C C 1
ATOM 8174 O O . PRO C 1 291 ? 26.921 47.278 85.854 1.00 14.78 291 PRO C O 1
ATOM 8178 N N . HIS C 1 292 ? 24.703 47.434 85.943 1.00 13.40 292 HIS C N 1
ATOM 8179 C CA . HIS C 1 292 ? 24.581 46.189 86.776 1.00 13.85 292 HIS C CA 1
ATOM 8180 C C . HIS C 1 292 ? 24.845 44.925 85.963 1.00 12.50 292 HIS C C 1
ATOM 8181 O O . HIS C 1 292 ? 25.488 43.999 86.432 1.00 10.95 292 HIS C O 1
ATOM 8196 N N . ALA C 1 294 ? 26.808 44.853 83.412 1.00 13.69 294 ALA C N 1
ATOM 8197 C CA . ALA C 1 294 ? 28.241 44.852 83.177 1.00 15.75 294 ALA C CA 1
ATOM 8198 C C . ALA C 1 294 ? 29.000 44.130 84.273 1.00 16.90 294 ALA C C 1
ATOM 8199 O O . ALA C 1 294 ? 30.064 43.604 84.015 1.00 20.28 294 ALA C O 1
ATOM 8201 N N . LYS C 1 295 ? 28.462 44.133 85.482 1.00 17.70 295 LYS C N 1
ATOM 8202 C CA . LYS C 1 295 ? 29.133 43.528 86.682 1.00 17.88 295 LYS C CA 1
ATOM 8203 C C . LYS C 1 295 ? 28.845 42.010 86.756 1.00 18.23 295 LYS C C 1
ATOM 8204 O O . LYS C 1 295 ? 29.470 41.288 87.551 1.00 19.26 295 LYS C O 1
ATOM 8210 N N . ASP C 1 296 ? 27.952 41.539 85.906 1.00 15.75 296 ASP C N 1
ATOM 8211 C CA . ASP C 1 296 ? 27.557 40.158 85.896 1.00 16.31 296 ASP C CA 1
ATOM 8212 C C . ASP C 1 296 ? 28.471 39.417 84.914 1.00 16.91 296 ASP C C 1
ATOM 8213 O O . ASP C 1 296 ? 28.561 39.743 83.685 1.00 16.50 296 ASP C O 1
ATOM 8218 N N . LYS C 1 297 ? 29.164 38.411 85.453 1.00 17.67 297 LYS C N 1
ATOM 8219 C CA . LYS C 1 297 ? 29.970 37.548 84.584 1.00 19.66 297 LYS C CA 1
ATOM 8220 C C . LYS C 1 297 ? 29.238 36.812 83.478 1.00 18.20 297 LYS C C 1
ATOM 8221 O O . LYS C 1 297 ? 29.897 36.320 82.547 1.00 21.42 297 LYS C O 1
ATOM 8227 N N . ARG C 1 298 ? 27.922 36.703 83.553 1.00 16.35 298 ARG C N 1
ATOM 8228 C CA . ARG C 1 298 ? 27.186 35.948 82.564 1.00 16.82 298 ARG C CA 1
ATOM 8229 C C . ARG C 1 298 ? 26.735 36.881 81.411 1.00 15.44 298 ARG C C 1
ATOM 8230 O O . ARG C 1 298 ? 26.127 36.398 80.495 1.00 14.74 298 ARG C O 1
ATOM 8238 N N . PHE C 1 299 ? 27.003 38.182 81.525 1.00 14.47 299 PHE C N 1
ATOM 8239 C CA . PHE C 1 299 ? 26.523 39.175 80.507 1.00 14.79 299 PHE C CA 1
ATOM 8240 C C . PHE C 1 299 ? 26.779 38.746 79.061 1.00 16.85 299 PHE C C 1
ATOM 8241 O O . PHE C 1 299 ? 25.885 38.655 78.268 1.00 15.20 299 PHE C O 1
ATOM 8249 N N . GLU C 1 300 ? 28.032 38.519 78.734 1.00 17.83 300 GLU C N 1
ATOM 8250 C CA . GLU C 1 300 ? 28.381 38.010 77.387 1.00 19.37 300 GLU C CA 1
ATOM 8251 C C . GLU C 1 300 ? 27.641 36.744 76.979 1.00 18.04 300 GLU C C 1
ATOM 8252 O O . GLU C 1 300 ? 26.963 36.681 75.9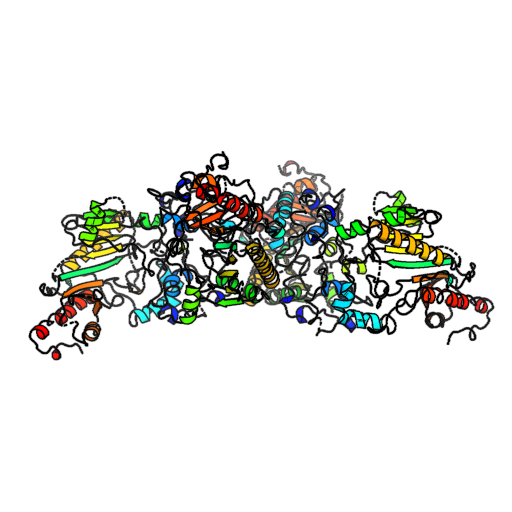58 1.00 17.89 300 GLU C O 1
ATOM 8258 N N . GLU C 1 301 ? 27.809 35.673 77.743 1.00 18.65 301 GLU C N 1
ATOM 8259 C CA . GLU C 1 301 ? 27.004 34.500 77.508 1.00 17.59 301 GLU C CA 1
ATOM 8260 C C . GLU C 1 301 ? 25.493 34.686 77.336 1.00 17.16 301 GLU C C 1
ATOM 8261 O O . GLU C 1 301 ? 24.917 33.997 76.518 1.00 17.14 301 GLU C O 1
ATOM 8267 N N . ILE C 1 302 ? 24.831 35.578 78.129 1.00 12.98 302 ILE C N 1
ATOM 8268 C CA . ILE C 1 302 ? 23.425 35.862 78.000 1.00 13.65 302 ILE C CA 1
ATOM 8269 C C . ILE C 1 302 ? 23.143 36.517 76.620 1.00 13.64 302 ILE C C 1
ATOM 8270 O O . ILE C 1 302 ? 22.197 36.141 75.943 1.00 15.15 302 ILE C O 1
ATOM 8275 N N . CYS C 1 303 ? 24.008 37.461 76.218 1.00 12.16 303 CYS C N 1
ATOM 8276 C CA . CYS C 1 303 ? 23.812 38.106 74.948 1.00 13.92 303 CYS C CA 1
ATOM 8277 C C . CYS C 1 303 ? 23.906 37.040 73.785 1.00 13.02 303 CYS C C 1
ATOM 8278 O O . CYS C 1 303 ? 23.085 36.991 72.900 1.00 14.60 303 CYS C O 1
ATOM 8281 N N . THR C 1 304 ? 24.908 36.198 73.854 1.00 15.77 304 THR C N 1
ATOM 8282 C CA . THR C 1 304 ? 25.156 35.247 72.748 1.00 17.52 304 THR C CA 1
ATOM 8283 C C . THR C 1 304 ? 23.920 34.376 72.629 1.00 17.43 304 THR C C 1
ATOM 8284 O O . THR C 1 304 ? 23.438 34.081 71.555 1.00 18.24 304 THR C O 1
ATOM 8288 N N . LYS C 1 305 ? 23.404 33.931 73.769 1.00 19.06 305 LYS C N 1
ATOM 8289 C CA . LYS C 1 305 ? 22.220 33.136 73.776 1.00 20.73 305 LYS C CA 1
ATOM 8290 C C . LYS C 1 305 ? 21.079 33.849 73.114 1.00 20.03 305 LYS C C 1
ATOM 8291 O O . LYS C 1 305 ? 20.305 33.279 72.364 1.00 21.88 305 LYS C O 1
ATOM 8305 N N . ARG C 1 307 ? 21.368 35.840 70.703 1.00 17.02 307 ARG C N 1
ATOM 8306 C CA . ARG C 1 307 ? 21.912 36.227 69.364 1.00 17.07 307 ARG C CA 1
ATOM 8307 C C . ARG C 1 307 ? 22.385 37.705 69.286 1.00 17.04 307 ARG C C 1
ATOM 8308 O O . ARG C 1 307 ? 22.236 38.362 68.252 1.00 16.74 307 ARG C O 1
ATOM 8316 N N . LEU C 1 308 ? 22.929 38.210 70.405 1.00 15.67 308 LEU C N 1
ATOM 8317 C CA . LEU C 1 308 ? 23.386 39.591 70.492 1.00 16.02 308 LEU C CA 1
ATOM 8318 C C . LEU C 1 308 ? 24.868 39.615 70.822 1.00 16.44 308 LEU C C 1
ATOM 8319 O O . LEU C 1 308 ? 25.430 38.699 71.378 1.00 15.89 308 LEU C O 1
ATOM 8324 N N . GLN C 1 309 ? 25.510 40.735 70.535 1.00 16.19 309 GLN C N 1
ATOM 8325 C CA . GLN C 1 309 ? 26.825 41.000 70.958 1.00 17.87 309 GLN C CA 1
ATOM 8326 C C . GLN C 1 309 ? 26.797 42.317 71.735 1.00 16.85 309 GLN C C 1
ATOM 8327 O O . GLN C 1 309 ? 25.994 43.213 71.403 1.00 16.23 309 GLN C O 1
ATOM 8333 N N . LYS C 1 310 ? 27.575 42.373 72.826 1.00 16.62 310 LYS C N 1
ATOM 8334 C CA . LYS C 1 310 ? 27.701 43.610 73.622 1.00 16.61 310 LYS C CA 1
ATOM 8335 C C . LYS C 1 310 ? 29.136 44.113 73.576 1.00 17.11 310 LYS C C 1
ATOM 8336 O O . LYS C 1 310 ? 30.132 43.329 73.513 1.00 17.03 310 LYS C O 1
ATOM 8342 N N . ARG C 1 311 ? 29.283 45.439 73.523 1.00 18.03 311 ARG C N 1
ATOM 8343 C CA . ARG C 1 311 ? 30.609 46.013 73.493 1.00 18.66 311 ARG C CA 1
ATOM 8344 C C . ARG C 1 311 ? 30.536 47.252 74.362 1.00 18.67 311 ARG C C 1
ATOM 8345 O O . ARG C 1 311 ? 29.711 48.122 74.114 1.00 14.17 311 ARG C O 1
ATOM 8353 N N . GLY C 1 312 ? 31.493 47.352 75.275 1.00 19.54 312 GLY C N 1
ATOM 8354 C CA . GLY C 1 312 ? 31.622 48.518 76.118 1.00 22.28 312 GLY C CA 1
ATOM 8355 C C . GLY C 1 312 ? 32.540 49.520 75.477 1.00 24.34 312 GLY C C 1
ATOM 8356 O O . GLY C 1 312 ? 32.996 49.337 74.324 1.00 25.11 312 GLY C O 1
ATOM 8357 N N . THR C 1 313 ? 32.821 50.614 76.194 1.00 24.57 313 THR C N 1
ATOM 8358 C CA . THR C 1 313 ? 33.814 51.545 75.679 1.00 26.38 313 THR C CA 1
ATOM 8359 C C . THR C 1 313 ? 35.229 50.984 75.928 1.00 28.74 313 THR C C 1
ATOM 8360 O O . THR C 1 313 ? 36.152 51.367 75.264 1.00 29.18 313 THR C O 1
ATOM 8364 N N . SER C 1 314 ? 35.397 50.101 76.898 1.00 31.28 314 SER C N 1
ATOM 8365 C CA . SER C 1 314 ? 36.736 49.918 77.446 1.00 34.33 314 SER C CA 1
ATOM 8366 C C . SER C 1 314 ? 37.155 48.455 77.559 1.00 35.86 314 SER C C 1
ATOM 8367 O O . SER C 1 314 ? 37.687 48.039 78.615 1.00 37.20 314 SER C O 1
ATOM 8370 N N . GLY C 1 315 ? 36.926 47.679 76.497 1.00 36.63 315 GLY C N 1
ATOM 8371 C CA . GLY C 1 315 ? 37.154 46.223 76.526 1.00 37.42 315 GLY C CA 1
ATOM 8372 C C . GLY C 1 315 ? 36.368 45.499 77.613 1.00 37.52 315 GLY C C 1
ATOM 8373 O O . GLY C 1 315 ? 36.214 44.271 77.592 1.00 37.36 315 GLY C O 1
ATOM 8374 N N . THR C 1 318 ? 34.593 44.554 83.651 1.00 43.12 318 THR C N 1
ATOM 8375 C CA . THR C 1 318 ? 34.594 45.601 84.697 1.00 42.65 318 THR C CA 1
ATOM 8376 C C . THR C 1 318 ? 33.655 46.774 84.383 1.00 41.68 318 THR C C 1
ATOM 8377 O O . THR C 1 318 ? 32.485 46.786 84.848 1.00 42.63 318 THR C O 1
ATOM 8381 N N . GLU C 1 319 ? 34.128 47.732 83.574 1.00 38.63 319 GLU C N 1
ATOM 8382 C CA . GLU C 1 319 ? 33.400 49.000 83.473 1.00 35.49 319 GLU C CA 1
ATOM 8383 C C . GLU C 1 319 ? 33.544 49.792 82.160 1.00 33.06 319 GLU C C 1
ATOM 8384 O O . GLU C 1 319 ? 34.633 50.214 81.781 1.00 33.98 319 GLU C O 1
ATOM 8390 N N . SER C 1 320 ? 32.423 50.053 81.500 1.00 29.57 320 SER C N 1
ATOM 8391 C CA . SER C 1 320 ? 32.370 50.965 80.345 1.00 25.26 320 SER C CA 1
ATOM 8392 C C . SER C 1 320 ? 32.044 52.363 80.807 1.00 24.26 320 SER C C 1
ATOM 8393 O O . SER C 1 320 ? 31.290 52.584 81.779 1.00 22.82 320 SER C O 1
ATOM 8396 N N . VAL C 1 321 ? 32.586 53.332 80.114 1.00 22.44 321 VAL C N 1
ATOM 8397 C CA . VAL C 1 321 ? 32.296 54.704 80.509 1.00 21.66 321 VAL C CA 1
ATOM 8398 C C . VAL C 1 321 ? 30.770 54.983 80.456 1.00 19.76 321 VAL C C 1
ATOM 8399 O O . VAL C 1 321 ? 30.106 54.756 79.436 1.00 18.69 321 VAL C O 1
ATOM 8403 N N . GLY C 1 322 ? 30.223 55.484 81.550 1.00 17.93 322 GLY C N 1
ATOM 8404 C CA . GLY C 1 322 ? 28.808 55.933 81.579 1.00 16.29 322 GLY C CA 1
ATOM 8405 C C . GLY C 1 322 ? 27.903 54.712 81.693 1.00 14.70 322 GLY C C 1
ATOM 8406 O O . GLY C 1 322 ? 26.668 54.806 81.669 1.00 14.04 322 GLY C O 1
ATOM 8407 N N . GLY C 1 323 ? 28.541 53.548 81.790 1.00 14.92 323 GLY C N 1
ATOM 8408 C CA . GLY C 1 323 ? 27.833 52.268 81.856 1.00 13.79 323 GLY C CA 1
ATOM 8409 C C . GLY C 1 323 ? 27.164 51.880 80.528 1.00 12.96 323 GLY C C 1
ATOM 8410 O O . GLY C 1 323 ? 26.281 51.048 80.508 1.00 14.97 323 GLY C O 1
ATOM 8411 N N . VAL C 1 324 ? 27.610 52.477 79.445 1.00 13.93 324 VAL C N 1
ATOM 8412 C CA . VAL C 1 324 ? 26.980 52.291 78.119 1.00 13.99 324 VAL C CA 1
ATOM 8413 C C . VAL C 1 324 ? 27.595 51.122 77.317 1.00 13.27 324 VAL C C 1
ATOM 8414 O O . VAL C 1 324 ? 28.808 51.105 77.014 1.00 14.22 324 VAL C O 1
ATOM 8418 N N . TYR C 1 325 ? 26.727 50.197 76.883 1.00 12.71 325 TYR C N 1
ATOM 8419 C CA . TYR C 1 325 ? 27.113 49.080 76.026 1.00 13.04 325 TYR C CA 1
ATOM 8420 C C . TYR C 1 325 ? 26.481 49.209 74.648 1.00 12.53 325 TYR C C 1
ATOM 8421 O O . TYR C 1 325 ? 25.320 49.526 74.565 1.00 15.03 325 TYR C O 1
ATOM 8430 N N . ASP C 1 326 ? 27.246 48.938 73.588 1.00 13.11 326 ASP C N 1
ATOM 8431 C CA . ASP C 1 326 ? 26.619 48.896 72.275 1.00 12.76 326 ASP C CA 1
ATOM 8432 C C . ASP C 1 326 ? 26.104 47.451 72.172 1.00 12.42 326 ASP C C 1
ATOM 8433 O O . ASP C 1 326 ? 26.875 46.573 72.390 1.00 14.15 326 ASP C O 1
ATOM 8438 N N . ILE C 1 327 ? 24.823 47.247 71.931 1.00 12.35 327 ILE C N 1
ATOM 8439 C CA . ILE C 1 327 ? 24.256 45.882 71.894 1.00 13.13 327 ILE C CA 1
ATOM 8440 C C . ILE C 1 327 ? 23.728 45.767 70.485 1.00 12.38 327 ILE C C 1
ATOM 8441 O O . ILE C 1 327 ? 22.880 46.587 70.066 1.00 12.89 327 ILE C O 1
ATOM 8446 N N . SER C 1 328 ? 24.185 44.724 69.780 1.00 11.36 328 SER C N 1
ATOM 8447 C CA . SER C 1 328 ? 23.792 44.581 68.379 1.00 13.92 328 SER C CA 1
ATOM 8448 C C . SER C 1 328 ? 23.493 43.142 68.000 1.00 13.95 328 SER C C 1
ATOM 8449 O O . SER C 1 328 ? 23.813 42.198 68.775 1.00 14.60 328 SER C O 1
ATOM 8452 N N . ASN C 1 329 ? 22.930 42.944 66.797 1.00 13.60 329 ASN C N 1
ATOM 8453 C CA . ASN C 1 329 ? 22.615 41.533 66.339 1.00 11.59 329 ASN C CA 1
ATOM 8454 C C . ASN C 1 329 ? 23.881 40.818 65.975 1.00 13.42 329 ASN C C 1
ATOM 8455 O O . ASN C 1 329 ? 24.747 41.340 65.232 1.00 13.06 329 ASN C O 1
ATOM 8460 N N . LEU C 1 330 ? 24.038 39.572 66.462 1.00 13.30 330 LEU C N 1
ATOM 8461 C CA . LEU C 1 330 ? 25.121 38.710 66.020 1.00 16.39 330 LEU C CA 1
ATOM 8462 C C . LEU C 1 330 ? 25.070 38.238 64.556 1.00 16.30 330 LEU C C 1
ATOM 8463 O O . LEU C 1 330 ? 26.106 38.103 63.858 1.00 17.62 330 LEU C O 1
ATOM 8468 N N . ASP C 1 331 ? 23.874 37.951 64.088 1.00 15.76 331 ASP C N 1
ATOM 8469 C CA . ASP C 1 331 ? 23.715 37.220 62.834 1.00 15.25 331 ASP C CA 1
ATOM 8470 C C . ASP C 1 331 ? 23.417 38.157 61.674 1.00 15.74 331 ASP C C 1
ATOM 8471 O O . ASP C 1 331 ? 22.711 39.157 61.795 1.00 15.14 331 ASP C O 1
ATOM 8476 N N . ARG C 1 332 ? 23.952 37.790 60.532 1.00 14.30 332 ARG C N 1
ATOM 8477 C CA . ARG C 1 332 ? 23.693 38.561 59.289 1.00 13.92 332 ARG C CA 1
ATOM 8478 C C . ARG C 1 332 ? 23.216 37.738 58.094 1.00 14.41 332 ARG C C 1
ATOM 8479 O O . ARG C 1 332 ? 22.358 38.215 57.344 1.00 14.60 332 ARG C O 1
ATOM 8487 N N . LEU C 1 333 ? 23.686 36.510 57.974 1.00 15.66 333 LEU C N 1
ATOM 8488 C CA . LEU C 1 333 ? 23.405 35.676 56.790 1.00 17.04 333 LEU C CA 1
ATOM 8489 C C . LEU C 1 333 ? 22.484 34.533 57.208 1.00 17.94 333 LEU C C 1
ATOM 8490 O O . LEU C 1 333 ? 22.787 33.873 58.213 1.00 17.23 333 LEU C O 1
ATOM 8495 N N . GLY C 1 334 ? 21.405 34.273 56.457 1.00 17.68 334 GLY C N 1
ATOM 8496 C CA . GLY C 1 334 ? 20.514 33.147 56.842 1.00 19.19 334 GLY C CA 1
ATOM 8497 C C . GLY C 1 334 ? 19.370 33.517 57.790 1.00 19.27 334 GLY C C 1
ATOM 8498 O O . GLY C 1 334 ? 18.655 32.640 58.273 1.00 21.57 334 GLY C O 1
ATOM 8499 N N . SER C 1 335 ? 19.165 34.793 58.078 1.00 18.29 335 SER C N 1
ATOM 8500 C CA . SER C 1 335 ? 17.965 35.248 58.757 1.00 18.25 335 SER C CA 1
ATOM 8501 C C . SER C 1 335 ? 17.737 36.631 58.178 1.00 18.76 335 SER C C 1
ATOM 8502 O O . SER C 1 335 ? 18.673 37.223 57.587 1.00 19.98 335 SER C O 1
ATOM 8505 N N . SER C 1 336 ? 16.534 37.161 58.327 1.00 17.32 336 SER C N 1
ATOM 8506 C CA . SER C 1 336 ? 16.222 38.393 57.567 1.00 16.01 336 SER C CA 1
ATOM 8507 C C . SER C 1 336 ? 16.498 39.666 58.369 1.00 14.51 336 SER C C 1
ATOM 8508 O O . SER C 1 336 ? 16.770 39.616 59.595 1.00 14.06 336 SER C O 1
ATOM 8511 N N . GLU C 1 337 ? 16.433 40.822 57.704 1.00 12.12 337 GLU C N 1
ATOM 8512 C CA . GLU C 1 337 ? 16.514 42.086 58.424 1.00 12.82 337 GLU C CA 1
ATOM 8513 C C . GLU C 1 337 ? 15.492 42.216 59.511 1.00 13.62 337 GLU C C 1
ATOM 8514 O O . GLU C 1 337 ? 15.799 42.743 60.599 1.00 13.18 337 GLU C O 1
ATOM 8520 N N . VAL C 1 338 ? 14.257 41.817 59.197 1.00 13.47 338 VAL C N 1
ATOM 8521 C CA . VAL C 1 338 ? 13.180 41.864 60.155 1.00 15.26 338 VAL C CA 1
ATOM 8522 C C . VAL C 1 338 ? 13.539 41.045 61.371 1.00 14.52 338 VAL C C 1
ATOM 8523 O O . VAL C 1 338 ? 13.410 41.525 62.508 1.00 16.58 338 VAL C O 1
ATOM 8527 N N . GLU C 1 339 ? 14.005 39.836 61.127 1.00 15.79 339 GLU C N 1
ATOM 8528 C CA . GLU C 1 339 ? 14.376 38.960 62.214 1.00 14.62 339 GLU C CA 1
ATOM 8529 C C . GLU C 1 339 ? 15.501 39.534 63.073 1.00 16.49 339 GLU C C 1
ATOM 8530 O O . GLU C 1 339 ? 15.453 39.442 64.336 1.00 17.38 339 GLU C O 1
ATOM 8536 N N . GLN C 1 340 ? 16.538 40.073 62.416 1.00 15.08 340 GLN C N 1
ATOM 8537 C CA . GLN C 1 340 ? 17.659 40.730 63.143 1.00 15.32 340 GLN C CA 1
ATOM 8538 C C . GLN C 1 340 ? 17.281 41.908 64.069 1.00 15.05 340 GLN C C 1
ATOM 8539 O O . GLN C 1 340 ? 17.709 41.969 65.227 1.00 12.49 340 GLN C O 1
ATOM 8545 N N . VAL C 1 341 ? 16.493 42.848 63.549 1.00 15.26 341 VAL C N 1
ATOM 8546 C CA . VAL C 1 341 ? 16.087 44.047 64.276 1.00 15.00 341 VAL C CA 1
ATOM 8547 C C . VAL C 1 341 ? 15.206 43.588 65.417 1.00 14.68 341 VAL C C 1
ATOM 8548 O O . VAL C 1 341 ? 15.340 44.057 66.584 1.00 14.76 341 VAL C O 1
ATOM 8552 N N . ASN C 1 342 ? 14.299 42.655 65.077 1.00 15.00 342 ASN C N 1
ATOM 8553 C CA . ASN C 1 342 ? 13.398 42.139 66.102 1.00 15.98 342 ASN C CA 1
ATOM 8554 C C . ASN C 1 342 ? 14.148 41.441 67.235 1.00 15.31 342 ASN C C 1
ATOM 8555 O O . ASN C 1 342 ? 13.762 41.533 68.429 1.00 16.70 342 ASN C O 1
ATOM 8560 N N . CYS C 1 343 ? 15.228 40.790 66.866 1.00 16.78 343 CYS C N 1
ATOM 8561 C CA . CYS C 1 343 ? 16.085 40.085 67.802 1.00 17.47 343 CYS C CA 1
ATOM 8562 C C . CYS C 1 343 ? 16.660 41.130 68.769 1.00 17.41 343 CYS C C 1
ATOM 8563 O O . CYS C 1 343 ? 16.706 40.905 70.000 1.00 18.45 343 CYS C O 1
ATOM 8566 N N . VAL C 1 344 ? 17.163 42.257 68.231 1.00 15.22 344 VAL C N 1
ATOM 8567 C CA . VAL C 1 344 ? 17.680 43.272 69.070 1.00 14.17 344 VAL C CA 1
ATOM 8568 C C . VAL C 1 344 ? 16.643 43.805 70.003 1.00 14.99 344 VAL C C 1
ATOM 8569 O O . VAL C 1 344 ? 16.899 43.985 71.217 1.00 16.72 344 VAL C O 1
ATOM 8573 N N . ILE C 1 345 ? 15.473 44.110 69.448 1.00 14.61 345 ILE C N 1
ATOM 8574 C CA . ILE C 1 345 ? 14.428 44.753 70.212 1.00 15.66 345 ILE C CA 1
ATOM 8575 C C . ILE C 1 345 ? 14.071 43.787 71.364 1.00 16.34 345 ILE C C 1
ATOM 8576 O O . ILE C 1 345 ? 14.058 44.156 72.520 1.00 17.43 345 ILE C O 1
ATOM 8581 N N . LYS C 1 346 ? 13.789 42.546 71.032 1.00 18.12 346 LYS C N 1
ATOM 8582 C CA . LYS C 1 346 ? 13.367 41.630 72.077 1.00 18.67 346 LYS C CA 1
ATOM 8583 C C . LYS C 1 346 ? 14.417 41.371 73.120 1.00 18.04 346 LYS C C 1
ATOM 8584 O O . LYS C 1 346 ? 14.063 41.358 74.283 1.00 17.92 346 LYS C O 1
ATOM 8590 N N . GLY C 1 347 ? 15.687 41.225 72.707 1.00 18.20 347 GLY C N 1
ATOM 8591 C CA . GLY C 1 347 ? 16.818 40.914 73.622 1.00 17.25 347 GLY C CA 1
ATOM 8592 C C . GLY C 1 347 ? 17.114 42.075 74.516 1.00 17.81 347 GLY C C 1
ATOM 8593 O O . GLY C 1 347 ? 17.359 41.880 75.729 1.00 16.76 347 GLY C O 1
ATOM 8594 N N . VAL C 1 348 ? 17.051 43.301 73.988 1.00 15.21 348 VAL C N 1
ATOM 8595 C CA . VAL C 1 348 ? 17.269 44.471 74.827 1.00 15.93 348 VAL C CA 1
ATOM 8596 C C . VAL C 1 348 ? 16.175 44.657 75.881 1.00 15.58 348 VAL C C 1
ATOM 8597 O O . VAL C 1 348 ? 16.465 45.067 77.039 1.00 14.51 348 VAL C O 1
ATOM 8601 N N . LYS C 1 349 ? 14.947 44.243 75.552 1.00 15.43 349 LYS C N 1
ATOM 8602 C CA . LYS C 1 349 ? 13.849 44.417 76.515 1.00 17.51 349 LYS C CA 1
ATOM 8603 C C . LYS C 1 349 ? 14.153 43.496 77.680 1.00 17.36 349 LYS C C 1
ATOM 8604 O O . LYS C 1 349 ? 13.936 43.889 78.835 1.00 18.48 349 LYS C O 1
ATOM 8610 N N . VAL C 1 350 ? 14.672 42.307 77.394 1.00 16.46 350 VAL C N 1
ATOM 8611 C CA . VAL C 1 350 ? 14.990 41.382 78.478 1.00 16.94 350 VAL C CA 1
ATOM 8612 C C . VAL C 1 350 ? 16.176 41.906 79.286 1.00 16.44 350 VAL C C 1
ATOM 8613 O O . VAL C 1 350 ? 16.150 41.840 80.526 1.00 16.17 350 VAL C O 1
ATOM 8617 N N . LEU C 1 351 ? 17.227 42.398 78.602 1.00 13.54 351 LEU C N 1
ATOM 8618 C CA . LEU C 1 351 ? 18.322 43.085 79.326 1.00 13.46 351 LEU C CA 1
ATOM 8619 C C . LEU C 1 351 ? 17.849 44.185 80.260 1.00 13.88 351 LEU C C 1
ATOM 8620 O O . LEU C 1 351 ? 18.343 44.305 81.387 1.00 13.52 351 LEU C O 1
ATOM 8625 N N . ILE C 1 352 ? 16.985 45.078 79.783 1.00 13.77 352 ILE C N 1
ATOM 8626 C CA . ILE C 1 352 ? 16.436 46.089 80.661 1.00 16.10 352 ILE C CA 1
ATOM 8627 C C . ILE C 1 352 ? 15.705 45.483 81.866 1.00 16.54 352 ILE C C 1
ATOM 8628 O O . ILE C 1 352 ? 15.904 45.935 83.006 1.00 17.13 352 ILE C O 1
ATOM 8633 N N . GLU C 1 353 ? 14.893 44.448 81.634 1.00 16.74 353 GLU C N 1
ATOM 8634 C CA . GLU C 1 353 ? 14.177 43.819 82.763 1.00 17.71 353 GLU C CA 1
ATOM 8635 C C . GLU C 1 353 ? 15.148 43.271 83.816 1.00 17.69 353 GLU C C 1
ATOM 8636 O O . GLU C 1 353 ? 14.912 43.412 85.054 1.00 18.17 353 GLU C O 1
ATOM 8650 N N . GLU C 1 355 ? 18.333 44.288 84.249 1.00 13.48 355 GLU C N 1
ATOM 8651 C CA . GLU C 1 355 ? 18.929 45.464 84.872 1.00 12.93 355 GLU C CA 1
ATOM 8652 C C . GLU C 1 355 ? 18.056 45.968 86.019 1.00 15.45 355 GLU C C 1
ATOM 8653 O O . GLU C 1 355 ? 18.538 46.224 87.151 1.00 15.60 355 GLU C O 1
ATOM 8659 N N . LYS C 1 356 ? 16.767 46.080 85.759 1.00 16.25 356 LYS C N 1
ATOM 8660 C CA . LYS C 1 356 ? 15.855 46.545 86.785 1.00 18.77 356 LYS C CA 1
ATOM 8661 C C . LYS C 1 356 ? 15.796 45.646 87.996 1.00 17.89 356 LYS C C 1
ATOM 8662 O O . LYS C 1 356 ? 15.679 46.183 89.108 1.00 20.17 356 LYS C O 1
ATOM 8668 N N . LYS C 1 357 ? 15.832 44.312 87.793 1.00 19.37 357 LYS C N 1
ATOM 8669 C CA . LYS C 1 357 ? 15.871 43.371 88.927 1.00 20.11 357 LYS C CA 1
ATOM 8670 C C . LYS C 1 357 ? 17.174 43.537 89.723 1.00 19.81 357 LYS C C 1
ATOM 8671 O O . LYS C 1 357 ? 17.132 43.501 90.973 1.00 20.69 357 LYS C O 1
ATOM 8677 N N . LEU C 1 358 ? 18.301 43.742 89.027 1.00 17.38 358 LEU C N 1
ATOM 8678 C CA . LEU C 1 358 ? 19.601 43.827 89.721 1.00 16.37 358 LEU C CA 1
ATOM 8679 C C . LEU C 1 358 ? 19.700 45.142 90.492 1.00 17.86 358 LEU C C 1
ATOM 8680 O O . LEU C 1 358 ? 20.317 45.186 91.535 1.00 16.06 358 LEU C O 1
ATOM 8685 N N . GLU C 1 359 ? 19.083 46.192 89.972 1.00 17.92 359 GLU C N 1
ATOM 8686 C CA . GLU C 1 359 ? 18.966 47.459 90.728 1.00 19.38 359 GLU C CA 1
ATOM 8687 C C . GLU C 1 359 ? 18.406 47.253 92.138 1.00 21.29 359 GLU C C 1
ATOM 8688 O O . GLU C 1 359 ? 18.932 47.875 93.115 1.00 22.21 359 GLU C O 1
ATOM 8694 N N . LYS C 1 360 ? 17.330 46.447 92.236 1.00 21.94 360 LYS C N 1
ATOM 8695 C CA . LYS C 1 360 ? 16.622 46.132 93.498 1.00 23.15 360 LYS C CA 1
ATOM 8696 C C . LYS C 1 360 ? 17.240 44.979 94.291 1.00 22.33 360 LYS C C 1
ATOM 8697 O O . LYS C 1 360 ? 16.648 44.504 95.286 1.00 21.50 360 LYS C O 1
ATOM 8703 N N . GLY C 1 361 ? 18.395 44.492 93.833 1.00 20.53 361 GLY C N 1
ATOM 8704 C CA . GLY C 1 361 ? 19.064 43.390 94.527 1.00 19.03 361 GLY C CA 1
ATOM 8705 C C . GLY C 1 361 ? 18.312 42.084 94.430 1.00 18.43 361 GLY C C 1
ATOM 8706 O O . GLY C 1 361 ? 18.405 41.266 95.340 1.00 16.94 361 GLY C O 1
ATOM 8707 N N . GLU C 1 362 ? 17.471 41.946 93.395 1.00 17.57 362 GLU C N 1
ATOM 8708 C CA . GLU C 1 362 ? 16.705 40.743 93.136 1.00 17.80 362 GLU C CA 1
ATOM 8709 C C . GLU C 1 362 ? 17.416 39.736 92.169 1.00 16.88 362 GLU C C 1
ATOM 8710 O O . GLU C 1 362 ? 18.415 40.059 91.505 1.00 18.31 362 GLU C O 1
ATOM 8716 N N . SER C 1 363 ? 16.927 38.501 92.103 1.00 15.42 363 SER C N 1
ATOM 8717 C CA . SER C 1 363 ? 17.541 37.505 91.272 1.00 15.77 363 SER C CA 1
ATOM 8718 C C . SER C 1 363 ? 17.140 37.725 89.823 1.00 16.43 363 SER C C 1
ATOM 8719 O O . SER C 1 363 ? 15.994 38.104 89.578 1.00 16.70 363 SER C O 1
ATOM 8722 N N . ILE C 1 364 ? 18.025 37.389 88.890 1.00 17.11 364 ILE C N 1
ATOM 8723 C CA . ILE C 1 364 ? 17.627 37.260 87.431 1.00 17.81 364 ILE C CA 1
ATOM 8724 C C . ILE C 1 364 ? 17.702 35.851 86.959 1.00 19.39 364 ILE C C 1
ATOM 8725 O O . ILE C 1 364 ? 17.588 35.544 85.739 1.00 17.63 364 ILE C O 1
ATOM 8730 N N . ASP C 1 365 ? 17.896 34.954 87.930 1.00 20.44 365 ASP C N 1
ATOM 8731 C CA . ASP C 1 365 ? 18.379 33.664 87.564 1.00 23.52 365 ASP C CA 1
ATOM 8732 C C . ASP C 1 365 ? 17.251 32.991 86.788 1.00 25.01 365 ASP C C 1
ATOM 8733 O O . ASP C 1 365 ? 17.493 32.099 85.992 1.00 28.21 365 ASP C O 1
ATOM 8738 N N . ASP C 1 366 ? 16.024 33.441 86.994 1.00 28.30 366 ASP C N 1
ATOM 8739 C CA . ASP C 1 366 ? 14.902 32.894 86.264 1.00 29.90 366 ASP C CA 1
ATOM 8740 C C . ASP C 1 366 ? 14.760 33.445 84.844 1.00 29.90 366 ASP C C 1
ATOM 8741 O O . ASP C 1 366 ? 14.160 32.805 83.977 1.00 31.02 366 ASP C O 1
ATOM 8746 N N . LEU C 1 367 ? 15.309 34.629 84.596 1.00 26.87 367 LEU C N 1
ATOM 8747 C CA . LEU C 1 367 ? 15.257 35.270 83.299 1.00 27.02 367 LEU C CA 1
ATOM 8748 C C . LEU C 1 367 ? 16.372 34.832 82.351 1.00 27.03 367 LEU C C 1
ATOM 8749 O O . LEU C 1 367 ? 16.326 35.135 81.161 1.00 26.11 367 LEU C O 1
ATOM 8754 N N . VAL C 1 368 ? 17.407 34.190 82.880 1.00 26.97 368 VAL C N 1
ATOM 8755 C CA . VAL C 1 368 ? 18.574 33.863 82.079 1.00 28.93 368 VAL C CA 1
ATOM 8756 C C . VAL C 1 368 ? 18.200 32.841 81.021 1.00 30.81 368 VAL C C 1
ATOM 8757 O O . VAL C 1 368 ? 17.739 31.746 81.336 1.00 30.16 368 VAL C O 1
ATOM 8761 N N . PRO C 1 369 ? 18.409 33.188 79.752 1.00 32.52 369 PRO C N 1
ATOM 8762 C CA . PRO C 1 369 ? 17.937 32.327 78.674 1.00 34.68 369 PRO C CA 1
ATOM 8763 C C . PRO C 1 369 ? 18.438 30.895 78.817 1.00 36.04 369 PRO C C 1
ATOM 8764 O O . PRO C 1 369 ? 19.588 30.656 79.189 1.00 35.21 369 PRO C O 1
ATOM 8768 N N . LYS C 1 370 ? 17.537 29.973 78.511 1.00 38.21 370 LYS C N 1
ATOM 8769 C CA . LYS C 1 370 ? 17.819 28.573 78.355 1.00 40.52 370 LYS C CA 1
ATOM 8770 C C . LYS C 1 370 ? 19.064 28.345 77.498 1.00 41.05 370 LYS C C 1
ATOM 8771 O O . LYS C 1 370 ? 20.243 28.480 77.854 1.00 41.76 370 LYS C O 1
ATOM 8778 N N . ALA D 1 2 ? 45.751 43.888 36.062 1.00 11.02 2 ALA D N 1
ATOM 8779 C CA . ALA D 1 2 ? 45.137 45.275 36.107 1.00 11.22 2 ALA D CA 1
ATOM 8780 C C . ALA D 1 2 ? 43.663 45.047 36.334 1.00 10.14 2 ALA D C 1
ATOM 8781 O O . ALA D 1 2 ? 43.205 43.925 36.362 1.00 11.27 2 ALA D O 1
ATOM 8783 N N . ASN D 1 3 ? 42.908 46.125 36.568 1.00 9.28 3 ASN D N 1
ATOM 8784 C CA . ASN D 1 3 ? 41.488 46.085 36.621 1.00 8.55 3 ASN D CA 1
ATOM 8785 C C . ASN D 1 3 ? 40.993 46.185 35.199 1.00 8.84 3 ASN D C 1
ATOM 8786 O O . ASN D 1 3 ? 41.151 47.251 34.533 1.00 7.80 3 ASN D O 1
ATOM 8791 N N . LEU D 1 4 ? 40.391 45.081 34.730 1.00 8.90 4 LEU D N 1
ATOM 8792 C CA . LEU D 1 4 ? 40.110 44.951 33.306 1.00 8.89 4 LEU D CA 1
ATOM 8793 C C . LEU D 1 4 ? 39.048 45.971 32.882 1.00 9.29 4 LEU D C 1
ATOM 8794 O O . LEU D 1 4 ? 38.901 46.214 31.692 1.00 10.19 4 LEU D O 1
ATOM 8799 N N . ASN D 1 5 ? 38.234 46.459 33.800 1.00 9.42 5 ASN D N 1
ATOM 8800 C CA . ASN D 1 5 ? 37.230 47.408 33.391 1.00 10.90 5 ASN D CA 1
ATOM 8801 C C . ASN D 1 5 ? 37.707 48.850 33.331 1.00 8.35 5 ASN D C 1
ATOM 8802 O O . ASN D 1 5 ? 37.007 49.672 32.738 1.00 10.67 5 ASN D O 1
ATOM 8807 N N . GLN D 1 6 ? 38.906 49.137 33.831 1.00 8.74 6 GLN D N 1
ATOM 8808 C CA . GLN D 1 6 ? 39.400 50.524 33.797 1.00 8.01 6 GLN D CA 1
ATOM 8809 C C . GLN D 1 6 ? 39.449 51.082 32.360 1.00 8.56 6 GLN D C 1
ATOM 8810 O O . GLN D 1 6 ? 39.018 52.210 32.118 1.00 7.97 6 GLN D O 1
ATOM 8816 N N . LYS D 1 7 ? 39.975 50.285 31.414 1.00 9.89 7 LYS D N 1
ATOM 8817 C CA . LYS D 1 7 ? 40.116 50.739 30.025 1.00 10.45 7 LYS D CA 1
ATOM 8818 C C . LYS D 1 7 ? 38.803 51.105 29.366 1.00 12.57 7 LYS D C 1
ATOM 8819 O O . LYS D 1 7 ? 38.840 51.867 28.348 1.00 12.60 7 LYS D O 1
ATOM 8825 N N . LYS D 1 8 ? 37.671 50.663 29.931 1.00 12.97 8 LYS D N 1
ATOM 8826 C CA . LYS D 1 8 ? 36.371 51.000 29.344 1.00 13.47 8 LYS D CA 1
ATOM 8827 C C . LYS D 1 8 ? 35.898 52.384 29.652 1.00 14.24 8 LYS D C 1
ATOM 8828 O O . LYS D 1 8 ? 34.901 52.820 29.060 1.00 13.49 8 LYS D O 1
ATOM 8834 N N . TYR D 1 9 ? 36.561 53.041 30.626 1.00 10.68 9 TYR D N 1
ATOM 8835 C CA . TYR D 1 9 ? 36.173 54.389 31.044 1.00 9.85 9 TYR D CA 1
ATOM 8836 C C . TYR D 1 9 ? 37.071 55.433 30.354 1.00 9.35 9 TYR D C 1
ATOM 8837 O O . TYR D 1 9 ? 38.243 55.175 30.019 1.00 11.28 9 TYR D O 1
ATOM 8846 N N . PRO D 1 10 ? 36.560 56.638 30.176 1.00 12.01 10 PRO D N 1
ATOM 8847 C CA . PRO D 1 10 ? 37.387 57.691 29.584 1.00 10.93 10 PRO D CA 1
ATOM 8848 C C . PRO D 1 10 ? 38.585 57.952 30.505 1.00 11.76 10 PRO D C 1
ATOM 8849 O O . PRO D 1 10 ? 38.443 58.099 31.722 1.00 8.87 10 PRO D O 1
ATOM 8853 N N . ALA D 1 11 ? 39.759 58.088 29.889 1.00 11.96 11 ALA D N 1
ATOM 8854 C CA . ALA D 1 11 ? 40.976 58.345 30.667 1.00 12.04 11 ALA D CA 1
ATOM 8855 C C . ALA D 1 11 ? 40.825 59.542 31.618 1.00 9.75 11 ALA D C 1
ATOM 8856 O O . ALA D 1 11 ? 41.397 59.520 32.737 1.00 10.28 11 ALA D O 1
ATOM 8858 N N . LYS D 1 12 ? 40.163 60.602 31.163 1.00 9.67 12 LYS D N 1
ATOM 8859 C CA . LYS D 1 12 ? 39.973 61.776 32.032 1.00 10.45 12 LYS D CA 1
ATOM 8860 C C . LYS D 1 12 ? 39.290 61.413 33.389 1.00 9.69 12 LYS D C 1
ATOM 8861 O O . LYS D 1 12 ? 39.553 62.086 34.434 1.00 9.90 12 LYS D O 1
ATOM 8867 N N . ASP D 1 13 ? 38.475 60.333 33.402 1.00 8.06 13 ASP D N 1
ATOM 8868 C CA . ASP D 1 13 ? 37.783 59.956 34.632 1.00 9.26 13 ASP D CA 1
ATOM 8869 C C . ASP D 1 13 ? 38.653 59.139 35.542 1.00 7.88 13 ASP D C 1
ATOM 8870 O O . ASP D 1 13 ? 38.272 58.935 36.713 1.00 10.27 13 ASP D O 1
ATOM 8875 N N . ASP D 1 14 ? 39.825 58.695 35.042 1.00 7.26 14 ASP D N 1
ATOM 8876 C CA . ASP D 1 14 ? 40.859 58.050 35.896 1.00 7.45 14 ASP D CA 1
ATOM 8877 C C . ASP D 1 14 ? 41.975 58.984 36.235 1.00 8.56 14 ASP D C 1
ATOM 8878 O O . ASP D 1 14 ? 42.812 58.696 37.102 1.00 7.49 14 ASP D O 1
ATOM 8883 N N . PHE D 1 15 ? 42.036 60.141 35.566 1.00 5.36 15 PHE D N 1
ATOM 8884 C CA . PHE D 1 15 ? 43.225 61.011 35.765 1.00 7.68 15 PHE D CA 1
ATOM 8885 C C . PHE D 1 15 ? 43.245 61.533 37.219 1.00 6.46 15 PHE D C 1
ATOM 8886 O O . PHE D 1 15 ? 42.222 62.040 37.721 1.00 9.72 15 PHE D O 1
ATOM 8894 N N . PRO D 1 16 ? 44.382 61.434 37.891 1.00 7.04 16 PRO D N 1
ATOM 8895 C CA . PRO D 1 16 ? 44.411 61.906 39.255 1.00 6.19 16 PRO D CA 1
ATOM 8896 C C . PRO D 1 16 ? 44.139 63.411 39.320 1.00 8.89 16 PRO D C 1
ATOM 8897 O O . PRO D 1 16 ? 44.375 64.135 38.349 1.00 10.49 16 PRO D O 1
ATOM 8901 N N . ASN D 1 17 ? 43.612 63.830 40.449 1.00 9.93 17 ASN D N 1
ATOM 8902 C CA . ASN D 1 17 ? 43.358 65.230 40.761 1.00 11.93 17 ASN D CA 1
ATOM 8903 C C . ASN D 1 17 ? 44.587 65.730 41.487 1.00 12.59 17 ASN D C 1
ATOM 8904 O O . ASN D 1 17 ? 44.777 65.415 42.625 1.00 14.15 17 ASN D O 1
ATOM 8909 N N . PHE D 1 18 ? 45.443 66.455 40.796 1.00 11.79 18 PHE D N 1
ATOM 8910 C CA . PHE D 1 18 ? 46.746 66.752 41.356 1.00 11.41 18 PHE D CA 1
ATOM 8911 C C . PHE D 1 18 ? 46.688 68.105 42.081 1.00 12.29 18 PHE D C 1
ATOM 8912 O O . PHE D 1 18 ? 47.705 68.620 42.430 1.00 10.92 18 PHE D O 1
ATOM 8920 N N . GLU D 1 19 ? 45.488 68.618 42.380 1.00 12.19 19 GLU D N 1
ATOM 8921 C CA . GLU D 1 19 ? 45.455 69.868 43.129 1.00 14.01 19 GLU D CA 1
ATOM 8922 C C . GLU D 1 19 ? 46.160 69.735 44.473 1.00 14.86 19 GLU D C 1
ATOM 8923 O O . GLU D 1 19 ? 45.896 68.817 45.254 1.00 14.68 19 GLU D O 1
ATOM 8929 N N . GLY D 1 20 ? 47.045 70.675 44.753 1.00 14.26 20 GLY D N 1
ATOM 8930 C CA . GLY D 1 20 ? 47.668 70.601 46.040 1.00 14.20 20 GLY D CA 1
ATOM 8931 C C . GLY D 1 20 ? 48.926 69.750 46.039 1.00 13.41 20 GLY D C 1
ATOM 8932 O O . GLY D 1 20 ? 49.636 69.697 47.051 1.00 14.93 20 GLY D O 1
ATOM 8933 N N . HIS D 1 21 ? 49.143 68.978 44.973 1.00 12.40 21 HIS D N 1
ATOM 8934 C CA . HIS D 1 21 ? 50.353 68.131 44.932 1.00 11.24 21 HIS D CA 1
ATOM 8935 C C . HIS D 1 21 ? 51.632 68.890 44.603 1.00 12.40 21 HIS D C 1
ATOM 8936 O O . HIS D 1 21 ? 51.643 69.846 43.830 1.00 12.30 21 HIS D O 1
ATOM 8943 N N . LYS D 1 22 ? 52.742 68.397 45.147 1.00 13.54 22 LYS D N 1
ATOM 8944 C CA . LYS D 1 22 ? 54.050 69.070 45.036 1.00 14.79 22 LYS D CA 1
ATOM 8945 C C . LYS D 1 22 ? 55.120 68.169 44.427 1.00 14.96 22 LYS D C 1
ATOM 8946 O O . LYS D 1 22 ? 56.294 68.345 44.657 1.00 14.21 22 LYS D O 1
ATOM 8952 N N . SER D 1 23 ? 54.703 67.185 43.638 1.00 12.59 23 SER D N 1
ATOM 8953 C CA . SER D 1 23 ? 55.610 66.125 43.231 1.00 11.31 23 SER D CA 1
ATOM 8954 C C . SER D 1 23 ? 56.028 66.347 41.782 1.00 10.94 23 SER D C 1
ATOM 8955 O O . SER D 1 23 ? 55.316 67.033 41.017 1.00 10.26 23 SER D O 1
ATOM 8958 N N . LEU D 1 24 ? 57.163 65.763 41.404 1.00 9.99 24 LEU D N 1
ATOM 8959 C CA . LEU D 1 24 ? 57.584 65.719 40.039 1.00 9.76 24 LEU D CA 1
ATOM 8960 C C . LEU D 1 24 ? 56.557 64.886 39.269 1.00 9.25 24 LEU D C 1
ATOM 8961 O O . LEU D 1 24 ? 56.270 65.167 38.088 1.00 8.19 24 LEU D O 1
ATOM 8966 N N . LEU D 1 25 ? 56.043 63.829 39.897 1.00 8.52 25 LEU D N 1
ATOM 8967 C CA . LEU D 1 25 ? 54.899 63.150 39.223 1.00 9.45 25 LEU D CA 1
ATOM 8968 C C . LEU D 1 25 ? 53.788 64.101 38.746 1.00 6.95 25 LEU D C 1
ATOM 8969 O O . LEU D 1 25 ? 53.362 63.999 37.559 1.00 6.95 25 LEU D O 1
ATOM 8974 N N . SER D 1 26 ? 53.328 65.005 39.627 1.00 8.23 26 SER D N 1
ATOM 8975 C CA . SER D 1 26 ? 52.211 65.851 39.309 1.00 9.74 26 SER D CA 1
ATOM 8976 C C . SER D 1 26 ? 52.643 66.903 38.254 1.00 10.85 26 SER D C 1
ATOM 8977 O O . SER D 1 26 ? 51.847 67.363 37.437 1.00 11.92 26 SER D O 1
ATOM 8980 N N . LYS D 1 27 ? 53.928 67.214 38.258 1.00 10.51 27 LYS D N 1
ATOM 8981 C CA . LYS D 1 27 ? 54.447 68.134 37.282 1.00 11.63 27 LYS D CA 1
ATOM 8982 C C . LYS D 1 27 ? 54.414 67.596 35.836 1.00 12.36 27 LYS D C 1
ATOM 8983 O O . LYS D 1 27 ? 54.090 68.309 34.880 1.00 13.91 27 LYS D O 1
ATOM 8989 N N . TYR D 1 28 ? 54.796 66.347 35.663 1.00 10.70 28 TYR D N 1
ATOM 8990 C CA . TYR D 1 28 ? 55.064 65.800 34.320 1.00 11.02 28 TYR D CA 1
ATOM 8991 C C . TYR D 1 28 ? 54.007 64.858 33.810 1.00 10.44 28 TYR D C 1
ATOM 8992 O O . TYR D 1 28 ? 53.879 64.689 32.560 1.00 11.64 28 TYR D O 1
ATOM 9001 N N . LEU D 1 29 ? 53.175 64.338 34.705 1.00 9.27 29 LEU D N 1
ATOM 9002 C CA . LEU D 1 29 ? 52.112 63.422 34.226 1.00 8.23 29 LEU D CA 1
ATOM 9003 C C . LEU D 1 29 ? 50.923 64.253 33.754 1.00 10.35 29 LEU D C 1
ATOM 9004 O O . LEU D 1 29 ? 49.998 64.624 34.517 1.00 10.54 29 LEU D O 1
ATOM 9009 N N . THR D 1 30 ? 50.921 64.544 32.439 1.00 10.01 30 THR D N 1
ATOM 9010 C CA . THR D 1 30 ? 49.834 65.332 31.892 1.00 10.79 30 THR D CA 1
ATOM 9011 C C . THR D 1 30 ? 48.625 64.493 31.597 1.00 9.76 30 THR D C 1
ATOM 9012 O O . THR D 1 30 ? 48.687 63.276 31.513 1.00 9.46 30 THR D O 1
ATOM 9016 N N . ALA D 1 31 ? 47.508 65.161 31.413 1.00 10.42 31 ALA D N 1
ATOM 9017 C CA . ALA D 1 31 ? 46.298 64.454 31.045 1.00 10.15 31 ALA D CA 1
ATOM 9018 C C . ALA D 1 31 ? 46.493 63.559 29.788 1.00 11.29 31 ALA D C 1
ATOM 9019 O O . ALA D 1 31 ? 46.066 62.427 29.720 1.00 10.87 31 ALA D O 1
ATOM 9021 N N . ASP D 1 32 ? 47.105 64.119 28.748 1.00 11.42 32 ASP D N 1
ATOM 9022 C CA . ASP D 1 32 ? 47.277 63.343 27.530 1.00 12.97 32 ASP D CA 1
ATOM 9023 C C . ASP D 1 32 ? 48.234 62.159 27.707 1.00 12.86 32 ASP D C 1
ATOM 9024 O O . ASP D 1 32 ? 48.008 61.122 27.091 1.00 13.32 32 ASP D O 1
ATOM 9037 N N . TYR D 1 34 ? 48.740 60.602 30.463 1.00 9.37 34 TYR D N 1
ATOM 9038 C CA . TYR D 1 34 ? 47.963 59.598 31.241 1.00 8.30 34 TYR D CA 1
ATOM 9039 C C . TYR D 1 34 ? 47.056 58.841 30.300 1.00 10.49 34 TYR D C 1
ATOM 9040 O O . TYR D 1 34 ? 46.895 57.643 30.427 1.00 9.35 34 TYR D O 1
ATOM 9049 N N . ALA D 1 35 ? 46.416 59.530 29.358 1.00 9.92 35 ALA D N 1
ATOM 9050 C CA . ALA D 1 35 ? 45.508 58.826 28.436 1.00 10.90 35 ALA D CA 1
ATOM 9051 C C . ALA D 1 35 ? 46.239 57.816 27.589 1.00 11.09 35 ALA D C 1
ATOM 9052 O O . ALA D 1 35 ? 45.698 56.720 27.294 1.00 9.75 35 ALA D O 1
ATOM 9054 N N . LYS D 1 36 ? 47.480 58.187 27.232 1.00 8.93 36 LYS D N 1
ATOM 9055 C CA . LYS D 1 36 ? 48.346 57.346 26.405 1.00 11.53 36 LYS D CA 1
ATOM 9056 C C . LYS D 1 36 ? 48.771 56.071 27.096 1.00 9.91 36 LYS D C 1
ATOM 9057 O O . LYS D 1 36 ? 48.863 55.011 26.466 1.00 11.89 36 LYS D O 1
ATOM 9063 N N . LEU D 1 37 ? 49.046 56.170 28.385 1.00 9.69 37 LEU D N 1
ATOM 9064 C CA . LEU D 1 37 ? 49.744 55.114 29.081 1.00 9.67 37 LEU D CA 1
ATOM 9065 C C . LEU D 1 37 ? 48.893 54.380 30.142 1.00 10.04 37 LEU D C 1
ATOM 9066 O O . LEU D 1 37 ? 49.297 53.325 30.597 1.00 9.01 37 LEU D O 1
ATOM 9071 N N . ARG D 1 38 ? 47.671 54.823 30.382 1.00 7.10 38 ARG D N 1
ATOM 9072 C CA . ARG D 1 38 ? 46.885 54.215 31.491 1.00 7.52 38 ARG D CA 1
ATOM 9073 C C . ARG D 1 38 ? 46.719 52.735 31.240 1.00 9.65 38 ARG D C 1
ATOM 9074 O O . ARG D 1 38 ? 46.645 51.988 32.215 1.00 10.17 38 ARG D O 1
ATOM 9082 N N . ASP D 1 39 ? 46.530 52.331 29.959 1.00 9.10 39 ASP D N 1
ATOM 9083 C CA . ASP D 1 39 ? 46.154 50.976 29.628 1.00 9.68 39 ASP D CA 1
ATOM 9084 C C . ASP D 1 39 ? 47.272 50.176 29.049 1.00 9.86 39 ASP D C 1
ATOM 9085 O O . ASP D 1 39 ? 47.035 49.065 28.496 1.00 10.74 39 ASP D O 1
ATOM 9090 N N . VAL D 1 40 ? 48.493 50.694 29.198 1.00 11.20 40 VAL D N 1
ATOM 9091 C CA . VAL D 1 40 ? 49.705 50.013 28.799 1.00 12.09 40 VAL D CA 1
ATOM 9092 C C . VAL D 1 40 ? 50.389 49.436 29.993 1.00 12.51 40 VAL D C 1
ATOM 9093 O O . VAL D 1 40 ? 50.676 50.167 30.953 1.00 13.83 40 VAL D O 1
ATOM 9097 N N . ALA D 1 41 ? 50.681 48.131 29.962 1.00 10.13 41 ALA D N 1
ATOM 9098 C CA . ALA D 1 41 ? 51.456 47.531 31.126 1.00 9.75 41 ALA D CA 1
ATOM 9099 C C . ALA D 1 41 ? 52.808 47.028 30.711 1.00 11.72 41 ALA D C 1
ATOM 9100 O O . ALA D 1 41 ? 53.047 46.783 29.524 1.00 11.43 41 ALA D O 1
ATOM 9102 N N . THR D 1 42 ? 53.700 46.830 31.693 1.00 10.56 42 THR D N 1
ATOM 9103 C CA . THR D 1 42 ? 54.980 46.199 31.375 1.00 8.77 42 THR D CA 1
ATOM 9104 C C . THR D 1 42 ? 54.740 44.702 31.065 1.00 11.21 42 THR D C 1
ATOM 9105 O O . THR D 1 42 ? 53.685 44.139 31.373 1.00 9.39 42 THR D O 1
ATOM 9109 N N . PRO D 1 43 ? 55.719 44.040 30.475 1.00 11.90 43 PRO D N 1
ATOM 9110 C CA . PRO D 1 43 ? 55.494 42.608 30.172 1.00 13.87 43 PRO D CA 1
ATOM 9111 C C . PRO D 1 43 ? 55.130 41.769 31.435 1.00 13.78 43 PRO D C 1
ATOM 9112 O O . PRO D 1 43 ? 54.419 40.747 31.353 1.00 15.19 43 PRO D O 1
ATOM 9116 N N . SER D 1 44 ? 55.604 42.181 32.604 1.00 12.53 44 SER D N 1
ATOM 9117 C CA . SER D 1 44 ? 55.231 41.437 33.809 1.00 11.42 44 SER D CA 1
ATOM 9118 C C . SER D 1 44 ? 53.961 41.862 34.500 1.00 10.66 44 SER D C 1
ATOM 9119 O O . SER D 1 44 ? 53.616 41.351 35.586 1.00 11.84 44 SER D O 1
ATOM 9122 N N . GLY D 1 45 ? 53.239 42.774 33.889 1.00 7.81 45 GLY D N 1
ATOM 9123 C CA . GLY D 1 45 ? 51.922 43.162 34.304 1.00 9.84 45 GLY D CA 1
ATOM 9124 C C . GLY D 1 45 ? 51.824 44.411 35.176 1.00 8.98 45 GLY D C 1
ATOM 9125 O O . GLY D 1 45 ? 50.754 44.750 35.614 1.00 10.31 45 GLY D O 1
ATOM 9126 N N . TYR D 1 46 ? 52.924 45.142 35.345 1.00 7.82 46 TYR D N 1
ATOM 9127 C CA . TYR D 1 46 ? 52.889 46.335 36.227 1.00 8.14 46 TYR D CA 1
ATOM 9128 C C . TYR D 1 46 ? 52.261 47.498 35.437 1.00 8.18 46 TYR D C 1
ATOM 9129 O O . TYR D 1 46 ? 52.539 47.681 34.276 1.00 8.17 46 TYR D O 1
ATOM 9138 N N . THR D 1 47 ? 51.415 48.264 36.085 1.00 7.72 47 THR D N 1
ATOM 9139 C CA . THR D 1 47 ? 50.570 49.261 35.401 1.00 8.20 47 THR D CA 1
ATOM 9140 C C . THR D 1 47 ? 51.041 50.683 35.763 1.00 8.30 47 THR D C 1
ATOM 9141 O O . THR D 1 47 ? 51.720 50.867 36.764 1.00 8.76 47 THR D O 1
ATOM 9145 N N . LEU D 1 48 ? 50.568 51.654 34.992 1.00 6.63 48 LEU D N 1
ATOM 9146 C CA . LEU D 1 48 ? 50.898 53.049 35.264 1.00 6.94 48 LEU D CA 1
ATOM 9147 C C . LEU D 1 48 ? 50.268 53.420 36.601 1.00 6.89 48 LEU D C 1
ATOM 9148 O O . LEU D 1 48 ? 50.942 54.000 37.378 1.00 7.29 48 LEU D O 1
ATOM 9153 N N . ASP D 1 49 ? 48.975 53.093 36.855 1.00 6.74 49 ASP D N 1
ATOM 9154 C CA . ASP D 1 49 ? 48.433 53.427 38.208 1.00 5.92 49 ASP D CA 1
ATOM 9155 C C . ASP D 1 49 ? 49.259 52.879 39.362 1.00 5.28 49 ASP D C 1
ATOM 9156 O O . ASP D 1 49 ? 49.471 53.592 40.346 1.00 6.04 49 ASP D O 1
ATOM 9161 N N . ARG D 1 50 ? 49.769 51.635 39.264 1.00 5.35 50 ARG D N 1
ATOM 9162 C CA . ARG D 1 50 ? 50.606 51.032 40.347 1.00 5.61 50 ARG D CA 1
ATOM 9163 C C . ARG D 1 50 ? 51.893 51.822 40.504 1.00 6.55 50 ARG D C 1
ATOM 9164 O O . ARG D 1 50 ? 52.293 52.181 41.653 1.00 7.67 50 ARG D O 1
ATOM 9172 N N . ALA D 1 51 ? 52.473 52.196 39.381 1.00 4.91 51 ALA D N 1
ATOM 9173 C CA . ALA D 1 51 ? 53.715 52.996 39.387 1.00 7.06 51 ALA D CA 1
ATOM 9174 C C . ALA D 1 51 ? 53.542 54.375 40.069 1.00 7.11 51 ALA D C 1
ATOM 9175 O O . ALA D 1 51 ? 54.439 54.898 40.708 1.00 9.44 51 ALA D O 1
ATOM 9177 N N . ILE D 1 52 ? 52.418 55.024 39.848 1.00 8.12 52 ILE D N 1
ATOM 9178 C CA . ILE D 1 52 ? 52.246 56.395 40.436 1.00 8.44 52 ILE D CA 1
ATOM 9179 C C . ILE D 1 52 ? 51.421 56.441 41.758 1.00 7.84 52 ILE D C 1
ATOM 9180 O O . ILE D 1 52 ? 51.121 57.500 42.314 1.00 8.02 52 ILE D O 1
ATOM 9185 N N . GLN D 1 53 ? 51.006 55.302 42.299 1.00 8.35 53 GLN D N 1
ATOM 9186 C CA . GLN D 1 53 ? 50.113 55.300 43.424 1.00 5.81 53 GLN D CA 1
ATOM 9187 C C . GLN D 1 53 ? 50.780 56.002 44.667 1.00 7.22 53 GLN D C 1
ATOM 9188 O O . GLN D 1 53 ? 50.117 56.654 45.440 1.00 6.83 53 GLN D O 1
ATOM 9194 N N . ASN D 1 54 ? 52.097 55.829 44.810 1.00 8.60 54 ASN D N 1
ATOM 9195 C CA . ASN D 1 54 ? 52.877 56.389 45.901 1.00 10.00 54 ASN D CA 1
ATOM 9196 C C . ASN D 1 54 ? 52.653 57.913 45.963 1.00 11.03 54 ASN D C 1
ATOM 9197 O O . ASN D 1 54 ? 52.302 58.444 47.052 1.00 13.44 54 ASN D O 1
ATOM 9202 N N . GLY D 1 55 ? 52.694 58.562 44.780 1.00 9.17 55 GLY D N 1
ATOM 9203 C CA . GLY D 1 55 ? 52.510 60.004 44.661 1.00 10.90 55 GLY D CA 1
ATOM 9204 C C . GLY D 1 55 ? 51.027 60.387 44.760 1.00 9.59 55 GLY D C 1
ATOM 9205 O O . GLY D 1 55 ? 50.632 61.365 45.408 1.00 11.53 55 GLY D O 1
ATOM 9206 N N . VAL D 1 56 ? 50.171 59.626 44.103 1.00 8.05 56 VAL D N 1
ATOM 9207 C CA . VAL D 1 56 ? 48.709 59.950 44.132 1.00 7.62 56 VAL D CA 1
ATOM 9208 C C . VAL D 1 56 ? 48.192 59.958 45.584 1.00 10.59 56 VAL D C 1
ATOM 9209 O O . VAL D 1 56 ? 47.360 60.799 45.971 1.00 10.46 56 VAL D O 1
ATOM 9213 N N . ASP D 1 57 ? 48.714 59.060 46.412 1.00 9.68 57 ASP D N 1
ATOM 9214 C CA . ASP D 1 57 ? 48.208 59.004 47.776 1.00 9.31 57 ASP D CA 1
ATOM 9215 C C . ASP D 1 57 ? 48.858 60.028 48.707 1.00 11.81 57 ASP D C 1
ATOM 9216 O O . ASP D 1 57 ? 48.413 60.235 49.848 1.00 11.64 57 ASP D O 1
ATOM 9221 N N . ASN D 1 58 ? 49.971 60.561 48.291 1.00 12.15 58 ASN D N 1
ATOM 9222 C CA . ASN D 1 58 ? 50.807 61.347 49.206 1.00 12.28 58 ASN D CA 1
ATOM 9223 C C . ASN D 1 58 ? 51.269 62.595 48.484 1.00 13.82 58 ASN D C 1
ATOM 9224 O O . ASN D 1 58 ? 52.370 62.659 47.946 1.00 12.04 58 ASN D O 1
ATOM 9229 N N . PRO D 1 59 ? 50.450 63.633 48.497 1.00 12.96 59 PRO D N 1
ATOM 9230 C CA . PRO D 1 59 ? 50.745 64.774 47.652 1.00 14.10 59 PRO D CA 1
ATOM 9231 C C . PRO D 1 59 ? 52.036 65.538 48.009 1.00 13.37 59 PRO D C 1
ATOM 9232 O O . PRO D 1 59 ? 52.560 66.294 47.192 1.00 14.59 59 PRO D O 1
ATOM 9236 N N . ASP D 1 60 ? 52.571 65.333 49.213 1.00 12.89 60 ASP D N 1
ATOM 9237 C CA . ASP D 1 60 ? 53.837 66.032 49.557 1.00 13.93 60 ASP D CA 1
ATOM 9238 C C . ASP D 1 60 ? 55.095 65.317 49.215 1.00 12.61 60 ASP D C 1
ATOM 9239 O O . ASP D 1 60 ? 56.205 65.905 49.274 1.00 14.86 60 ASP D O 1
ATOM 9244 N N . PHE D 1 61 ? 55.005 64.049 48.803 1.00 12.29 61 PHE D N 1
ATOM 9245 C CA . PHE D 1 61 ? 56.229 63.382 48.388 1.00 13.44 61 PHE D CA 1
ATOM 9246 C C . PHE D 1 61 ? 56.806 64.049 47.125 1.00 12.99 61 PHE D C 1
ATOM 9247 O O . PHE D 1 61 ? 56.075 64.424 46.210 1.00 14.10 61 PHE D O 1
ATOM 9255 N N . HIS D 1 62 ? 58.125 64.143 47.030 1.00 12.65 62 HIS D N 1
ATOM 9256 C CA . HIS D 1 62 ? 58.701 64.944 46.003 1.00 11.40 62 HIS D CA 1
ATOM 9257 C C . HIS D 1 62 ? 58.719 64.238 44.649 1.00 12.41 62 HIS D C 1
ATOM 9258 O O . HIS D 1 62 ? 58.635 64.864 43.568 1.00 11.60 62 HIS D O 1
ATOM 9265 N N . LEU D 1 63 ? 58.852 62.918 44.697 1.00 12.65 63 LEU D N 1
ATOM 9266 C CA . LEU D 1 63 ? 58.951 62.176 43.436 1.00 13.87 63 LEU D CA 1
ATOM 9267 C C . LEU D 1 63 ? 57.631 61.528 43.114 1.00 12.95 63 LEU D C 1
ATOM 9268 O O . LEU D 1 63 ? 57.011 61.887 42.128 1.00 12.49 63 LEU D O 1
ATOM 9273 N N . GLY D 1 64 ? 57.174 60.610 43.967 1.00 10.66 64 GLY D N 1
ATOM 9274 C CA . GLY D 1 64 ? 55.813 60.012 43.727 1.00 9.81 64 GLY D CA 1
ATOM 9275 C C . GLY D 1 64 ? 55.712 58.799 42.849 1.00 11.41 64 GLY D C 1
ATOM 9276 O O . GLY D 1 64 ? 54.601 58.373 42.556 1.00 10.79 64 GLY D O 1
ATOM 9277 N N . LEU D 1 65 ? 56.858 58.226 42.435 1.00 11.49 65 LEU D N 1
ATOM 9278 C CA . LEU D 1 65 ? 56.890 57.102 41.439 1.00 12.37 65 LEU D CA 1
ATOM 9279 C C . LEU D 1 65 ? 57.765 55.990 41.960 1.00 12.34 65 LEU D C 1
ATOM 9280 O O . LEU D 1 65 ? 58.775 56.240 42.675 1.00 9.84 65 LEU D O 1
ATOM 9285 N N . LEU D 1 66 ? 57.335 54.751 41.743 1.00 9.94 66 LEU D N 1
ATOM 9286 C CA . LEU D 1 66 ? 58.155 53.625 42.054 1.00 9.45 66 LEU D CA 1
ATOM 9287 C C . LEU D 1 66 ? 58.113 52.636 40.924 1.00 10.65 66 LEU D C 1
ATOM 9288 O O . LEU D 1 66 ? 57.041 52.388 40.287 1.00 11.79 66 LEU D O 1
ATOM 9293 N N . ALA D 1 67 ? 59.243 52.042 40.649 1.00 7.35 67 ALA D N 1
ATOM 9294 C CA . ALA D 1 67 ? 59.274 51.106 39.517 1.00 8.54 67 ALA D CA 1
ATOM 9295 C C . ALA D 1 67 ? 58.960 49.673 40.002 1.00 8.62 67 ALA D C 1
ATOM 9296 O O . ALA D 1 67 ? 59.320 49.281 41.130 1.00 8.09 67 ALA D O 1
ATOM 9298 N N . GLY D 1 68 ? 58.265 48.913 39.158 1.00 8.33 68 GLY D N 1
ATOM 9299 C CA . GLY D 1 68 ? 57.873 47.564 39.500 1.00 9.34 68 GLY D CA 1
ATOM 9300 C C . GLY D 1 68 ? 58.733 46.468 38.892 1.00 9.40 68 GLY D C 1
ATOM 9301 O O . GLY D 1 68 ? 58.662 45.356 39.323 1.00 8.38 68 GLY D O 1
ATOM 9302 N N . ASP D 1 69 ? 59.530 46.854 37.910 1.00 9.75 69 ASP D N 1
ATOM 9303 C CA . ASP D 1 69 ? 60.429 45.972 37.195 1.00 10.68 69 ASP D CA 1
ATOM 9304 C C . ASP D 1 69 ? 61.367 46.888 36.393 1.00 11.30 69 ASP D C 1
ATOM 9305 O O . ASP D 1 69 ? 61.206 48.112 36.426 1.00 9.70 69 ASP D O 1
ATOM 9310 N N . GLU D 1 70 ? 62.382 46.297 35.740 1.00 11.31 70 GLU D N 1
ATOM 9311 C CA . GLU D 1 70 ? 63.340 47.073 34.987 1.00 12.11 70 GLU D CA 1
ATOM 9312 C C . GLU D 1 70 ? 62.623 47.819 33.866 1.00 13.61 70 GLU D C 1
ATOM 9313 O O . GLU D 1 70 ? 62.890 49.020 33.586 1.00 13.27 70 GLU D O 1
ATOM 9319 N N . GLU D 1 71 ? 61.659 47.106 33.297 1.00 12.44 71 GLU D N 1
ATOM 9320 C CA . GLU D 1 71 ? 60.966 47.584 32.120 1.00 12.72 71 GLU D CA 1
ATOM 9321 C C . GLU D 1 71 ? 60.100 48.785 32.407 1.00 12.16 71 GLU D C 1
ATOM 9322 O O . GLU D 1 71 ? 59.756 49.510 31.496 1.00 12.60 71 GLU D O 1
ATOM 9328 N N . THR D 1 72 ? 59.718 48.995 33.667 1.00 9.96 72 THR D N 1
ATOM 9329 C CA . THR D 1 72 ? 58.944 50.196 34.011 1.00 8.66 72 THR D CA 1
ATOM 9330 C C . THR D 1 72 ? 59.563 51.473 33.403 1.00 10.82 72 THR D C 1
ATOM 9331 O O . THR D 1 72 ? 58.867 52.349 32.867 1.00 10.27 72 THR D O 1
ATOM 9335 N N . TYR D 1 73 ? 60.873 51.576 33.545 1.00 8.48 73 TYR D N 1
ATOM 9336 C CA . TYR D 1 73 ? 61.614 52.776 33.153 1.00 9.75 73 TYR D CA 1
ATOM 9337 C C . TYR D 1 73 ? 61.533 53.048 31.651 1.00 10.68 73 TYR D C 1
ATOM 9338 O O . TYR D 1 73 ? 61.566 54.230 31.209 1.00 13.95 73 TYR D O 1
ATOM 9347 N N . THR D 1 74 ? 61.348 51.988 30.872 1.00 10.55 74 THR D N 1
ATOM 9348 C CA . THR D 1 74 ? 61.246 52.159 29.392 1.00 12.24 74 THR D CA 1
ATOM 9349 C C . THR D 1 74 ? 59.788 52.206 28.888 1.00 11.40 74 THR D C 1
ATOM 9350 O O . THR D 1 74 ? 59.414 53.051 28.053 1.00 12.25 74 THR D O 1
ATOM 9354 N N . VAL D 1 75 ? 58.952 51.320 29.416 1.00 10.33 75 VAL D N 1
ATOM 9355 C CA . VAL D 1 75 ? 57.522 51.321 29.031 1.00 10.60 75 VAL D CA 1
ATOM 9356 C C . VAL D 1 75 ? 56.912 52.711 29.375 1.00 10.80 75 VAL D C 1
ATOM 9357 O O . VAL D 1 75 ? 56.099 53.266 28.607 1.00 11.25 75 VAL D O 1
ATOM 9361 N N . PHE D 1 76 ? 57.256 53.218 30.565 1.00 9.23 76 PHE D N 1
ATOM 9362 C CA . PHE D 1 76 ? 56.699 54.501 31.019 1.00 8.99 76 PHE D CA 1
ATOM 9363 C C . PHE D 1 76 ? 57.742 55.580 30.962 1.00 11.01 76 PHE D C 1
ATOM 9364 O O . PHE D 1 76 ? 57.684 56.535 31.715 1.00 10.48 76 PHE D O 1
ATOM 9372 N N . ALA D 1 77 ? 58.664 55.463 30.014 1.00 9.85 77 ALA D N 1
ATOM 9373 C CA . ALA D 1 77 ? 59.681 56.506 29.872 1.00 11.05 77 ALA D CA 1
ATOM 9374 C C . ALA D 1 77 ? 59.166 57.929 29.645 1.00 10.48 77 ALA D C 1
ATOM 9375 O O . ALA D 1 77 ? 59.839 58.850 30.065 1.00 10.71 77 ALA D O 1
ATOM 9377 N N . ASP D 1 78 ? 57.994 58.137 29.026 1.00 11.03 78 ASP D N 1
ATOM 9378 C CA . ASP D 1 78 ? 57.502 59.529 28.844 1.00 13.90 78 ASP D CA 1
ATOM 9379 C C . ASP D 1 78 ? 57.385 60.223 30.190 1.00 12.49 78 ASP D C 1
ATOM 9380 O O . ASP D 1 78 ? 57.498 61.470 30.266 1.00 10.16 78 ASP D O 1
ATOM 9385 N N . LEU D 1 79 ? 57.099 59.412 31.242 1.00 10.13 79 LEU D N 1
ATOM 9386 C CA . LEU D 1 79 ? 56.957 59.907 32.607 1.00 9.77 79 LEU D CA 1
ATOM 9387 C C . LEU D 1 79 ? 58.289 59.838 33.386 1.00 8.61 79 LEU D C 1
ATOM 9388 O O . LEU D 1 79 ? 58.653 60.815 34.052 1.00 9.84 79 LEU D O 1
ATOM 9393 N N . PHE D 1 80 ? 58.942 58.698 33.371 1.00 8.79 80 PHE D N 1
ATOM 9394 C CA . PHE D 1 80 ? 60.134 58.528 34.201 1.00 10.79 80 PHE D CA 1
ATOM 9395 C C . PHE D 1 80 ? 61.286 59.379 33.676 1.00 11.10 80 PHE D C 1
ATOM 9396 O O . PHE D 1 80 ? 62.035 60.003 34.460 1.00 13.60 80 PHE D O 1
ATOM 9404 N N . ASP D 1 81 ? 61.381 59.526 32.357 1.00 12.01 81 ASP D N 1
ATOM 9405 C CA . ASP D 1 81 ? 62.536 60.352 31.800 1.00 13.46 81 ASP D CA 1
ATOM 9406 C C . ASP D 1 81 ? 62.577 61.802 32.327 1.00 12.89 81 ASP D C 1
ATOM 9407 O O . ASP D 1 81 ? 63.637 62.252 32.824 1.00 11.47 81 ASP D O 1
ATOM 9412 N N . PRO D 1 82 ? 61.436 62.578 32.234 1.00 12.87 82 PRO D N 1
ATOM 9413 C CA . PRO D 1 82 ? 61.574 63.919 32.696 1.00 12.46 82 PRO D CA 1
ATOM 9414 C C . PRO D 1 82 ? 61.685 64.035 34.197 1.00 13.38 82 PRO D C 1
ATOM 9415 O O . PRO D 1 82 ? 62.267 64.999 34.693 1.00 14.13 82 PRO D O 1
ATOM 9419 N N . VAL D 1 83 ? 61.048 63.142 34.938 1.00 11.42 83 VAL D N 1
ATOM 9420 C CA . VAL D 1 83 ? 61.267 63.102 36.383 1.00 11.32 83 VAL D CA 1
ATOM 9421 C C . VAL D 1 83 ? 62.740 62.852 36.739 1.00 11.93 83 VAL D C 1
ATOM 9422 O O . VAL D 1 83 ? 63.312 63.544 37.577 1.00 11.40 83 VAL D O 1
ATOM 9426 N N . ILE D 1 84 ? 63.345 61.853 36.156 1.00 12.02 84 ILE D N 1
ATOM 9427 C CA . ILE D 1 84 ? 64.775 61.612 36.394 1.00 13.51 84 ILE D CA 1
ATOM 9428 C C . ILE D 1 84 ? 65.607 62.830 35.972 1.00 14.05 84 ILE D C 1
ATOM 9429 O O . ILE D 1 84 ? 66.544 63.236 36.691 1.00 14.28 84 ILE D O 1
ATOM 9434 N N . GLU D 1 85 ? 65.335 63.391 34.798 1.00 12.68 85 GLU D N 1
ATOM 9435 C CA . GLU D 1 85 ? 66.099 64.590 34.374 1.00 14.56 85 GLU D CA 1
ATOM 9436 C C . GLU D 1 85 ? 66.082 65.724 35.377 1.00 13.62 85 GLU D C 1
ATOM 9437 O O . GLU D 1 85 ? 67.115 66.347 35.712 1.00 16.98 85 GLU D O 1
ATOM 9443 N N . GLU D 1 86 ? 64.904 66.069 35.892 1.00 12.78 86 GLU D N 1
ATOM 9444 C CA . GLU D 1 86 ? 64.812 67.135 36.841 1.00 14.09 86 GLU D CA 1
ATOM 9445 C C . GLU D 1 86 ? 65.459 66.767 38.189 1.00 12.87 86 GLU D C 1
ATOM 9446 O O . GLU D 1 86 ? 66.255 67.512 38.764 1.00 11.40 86 GLU D O 1
ATOM 9452 N N . TYR D 1 87 ? 65.198 65.553 38.654 1.00 13.60 87 TYR D N 1
ATOM 9453 C CA . TYR D 1 87 ? 65.707 65.190 39.970 1.00 14.10 87 TYR D CA 1
ATOM 9454 C C . TYR D 1 87 ? 67.238 65.111 40.009 1.00 14.03 87 TYR D C 1
ATOM 9455 O O . TYR D 1 87 ? 67.874 65.497 40.997 1.00 15.27 87 TYR D O 1
ATOM 9464 N N . HIS D 1 88 ? 67.813 64.550 38.968 1.00 14.44 88 HIS D N 1
ATOM 9465 C CA . HIS D 1 88 ? 69.248 64.282 38.874 1.00 15.26 88 HIS D CA 1
ATOM 9466 C C . HIS D 1 88 ? 69.962 65.418 38.170 1.00 16.57 88 HIS D C 1
ATOM 9467 O O . HIS D 1 88 ? 70.830 65.170 37.378 1.00 17.28 88 HIS D O 1
ATOM 9474 N N . ASN D 1 89 ? 69.521 66.665 38.456 1.00 18.62 89 ASN D N 1
ATOM 9475 C CA . ASN D 1 89 ? 70.338 67.903 38.014 1.00 19.61 89 ASN D CA 1
ATOM 9476 C C . ASN D 1 89 ? 70.652 67.826 36.522 1.00 19.17 89 ASN D C 1
ATOM 9477 O O . ASN D 1 89 ? 71.812 68.031 36.109 1.00 17.83 89 ASN D O 1
ATOM 9482 N N . GLY D 1 90 ? 69.639 67.503 35.684 1.00 17.94 90 GLY D N 1
ATOM 9483 C CA . GLY D 1 90 ? 69.840 67.513 34.219 1.00 18.02 90 GLY D CA 1
ATOM 9484 C C . GLY D 1 90 ? 70.283 66.269 33.492 1.00 17.00 90 GLY D C 1
ATOM 9485 O O . GLY D 1 90 ? 70.769 66.300 32.353 1.00 18.06 90 GLY D O 1
ATOM 9486 N N . PHE D 1 91 ? 70.111 65.115 34.123 1.00 15.60 91 PHE D N 1
ATOM 9487 C CA . PHE D 1 91 ? 70.449 63.879 33.478 1.00 14.97 91 PHE D CA 1
ATOM 9488 C C . PHE D 1 91 ? 69.433 63.454 32.416 1.00 16.19 91 PHE D C 1
ATOM 9489 O O . PHE D 1 91 ? 68.311 63.002 32.759 1.00 14.00 91 PHE D O 1
ATOM 9497 N N . LYS D 1 92 ? 69.813 63.604 31.119 1.00 16.43 92 LYS D N 1
ATOM 9498 C CA . LYS D 1 92 ? 68.861 63.481 30.015 1.00 17.45 92 LYS D CA 1
ATOM 9499 C C . LYS D 1 92 ? 68.686 62.077 29.512 1.00 16.97 92 LYS D C 1
ATOM 9500 O O . LYS D 1 92 ? 69.570 61.219 29.741 1.00 18.38 92 LYS D O 1
ATOM 9506 N N . LYS D 1 93 ? 67.656 61.847 28.702 1.00 15.88 93 LYS D N 1
ATOM 9507 C CA . LYS D 1 93 ? 67.454 60.464 28.252 1.00 18.11 93 LYS D CA 1
ATOM 9508 C C . LYS D 1 93 ? 68.634 60.012 27.418 1.00 17.27 93 LYS D C 1
ATOM 9509 O O . LYS D 1 93 ? 68.834 58.803 27.186 1.00 15.54 93 LYS D O 1
ATOM 9515 N N . THR D 1 94 ? 69.375 61.001 26.924 1.00 17.72 94 THR D N 1
ATOM 9516 C CA . THR D 1 94 ? 70.476 60.734 26.017 1.00 17.28 94 THR D CA 1
ATOM 9517 C C . THR D 1 94 ? 71.803 60.641 26.814 1.00 17.88 94 THR D C 1
ATOM 9518 O O . THR D 1 94 ? 72.805 60.305 26.252 1.00 17.79 94 THR D O 1
ATOM 9522 N N . ASP D 1 95 ? 71.809 61.014 28.083 1.00 18.56 95 ASP D N 1
ATOM 9523 C CA . ASP D 1 95 ? 73.043 60.928 28.885 1.00 17.91 95 ASP D CA 1
ATOM 9524 C C . ASP D 1 95 ? 73.170 59.485 29.376 1.00 18.64 95 ASP D C 1
ATOM 9525 O O . ASP D 1 95 ? 72.172 58.845 29.588 1.00 18.45 95 ASP D O 1
ATOM 9530 N N . ASN D 1 96 ? 74.383 58.980 29.582 1.00 17.07 96 ASN D N 1
ATOM 9531 C CA . ASN D 1 96 ? 74.536 57.611 30.091 1.00 16.61 96 ASN D CA 1
ATOM 9532 C C . ASN D 1 96 ? 75.424 57.614 31.361 1.00 16.73 96 ASN D C 1
ATOM 9533 O O . ASN D 1 96 ? 76.146 58.610 31.647 1.00 17.76 96 ASN D O 1
ATOM 9538 N N . HIS D 1 97 ? 75.295 56.548 32.150 1.00 16.15 97 HIS D N 1
ATOM 9539 C CA . HIS D 1 97 ? 75.867 56.557 33.488 1.00 15.64 97 HIS D CA 1
ATOM 9540 C C . HIS D 1 97 ? 77.078 55.657 33.499 1.00 16.87 97 HIS D C 1
ATOM 9541 O O . HIS D 1 97 ? 77.016 54.489 33.091 1.00 17.28 97 HIS D O 1
ATOM 9548 N N . LYS D 1 98 ? 78.176 56.160 34.053 1.00 17.53 98 LYS D N 1
ATOM 9549 C CA . LYS D 1 98 ? 79.353 55.303 34.186 1.00 17.62 98 LYS D CA 1
ATOM 9550 C C . LYS D 1 98 ? 79.647 54.854 35.662 1.00 15.43 98 LYS D C 1
ATOM 9551 O O . LYS D 1 98 ? 79.710 55.681 36.573 1.00 17.60 98 LYS D O 1
ATOM 9557 N N . THR D 1 99 ? 79.828 53.556 35.818 1.00 15.18 99 THR D N 1
ATOM 9558 C CA . THR D 1 99 ? 80.142 52.933 37.107 1.00 15.49 99 THR D CA 1
ATOM 9559 C C . THR D 1 99 ? 81.669 52.869 37.262 1.00 15.81 99 THR D C 1
ATOM 9560 O O . THR D 1 99 ? 82.371 52.572 36.274 1.00 16.21 99 THR D O 1
ATOM 9564 N N . ASP D 1 100 ? 82.171 53.115 38.479 1.00 14.12 100 ASP D N 1
ATOM 9565 C CA . ASP D 1 100 ? 83.606 52.971 38.777 1.00 14.63 100 ASP D CA 1
ATOM 9566 C C . ASP D 1 100 ? 83.671 52.506 40.237 1.00 14.49 100 ASP D C 1
ATOM 9567 O O . ASP D 1 100 ? 83.477 53.306 41.154 1.00 14.97 100 ASP D O 1
ATOM 9572 N N . LEU D 1 101 ? 83.916 51.227 40.450 1.00 14.49 101 LEU D N 1
ATOM 9573 C CA . LEU D 1 101 ? 83.990 50.709 41.828 1.00 14.54 101 LEU D CA 1
ATOM 9574 C C . LEU D 1 101 ? 85.424 50.350 42.212 1.00 16.31 101 LEU D C 1
ATOM 9575 O O . LEU D 1 101 ? 85.650 49.463 43.025 1.00 17.31 101 LEU D O 1
ATOM 9580 N N . ASP D 1 102 ? 86.383 51.036 41.604 1.00 14.97 102 ASP D N 1
ATOM 9581 C CA . ASP D 1 102 ? 87.808 50.698 41.831 1.00 16.18 102 ASP D CA 1
ATOM 9582 C C . ASP D 1 102 ? 88.259 51.372 43.123 1.00 13.75 102 ASP D C 1
ATOM 9583 O O . ASP D 1 102 ? 88.424 52.607 43.193 1.00 15.47 102 ASP D O 1
ATOM 9588 N N . ALA D 1 103 ? 88.399 50.560 44.168 1.00 14.98 103 ALA D N 1
ATOM 9589 C CA . ALA D 1 103 ? 88.681 51.116 45.500 1.00 15.06 103 ALA D CA 1
ATOM 9590 C C . ALA D 1 103 ? 90.017 51.849 45.557 1.00 15.30 103 ALA D C 1
ATOM 9591 O O . ALA D 1 103 ? 90.210 52.792 46.331 1.00 14.49 103 ALA D O 1
ATOM 9593 N N . SER D 1 104 ? 90.928 51.433 44.690 1.00 14.89 104 SER D N 1
ATOM 9594 C CA . SER D 1 104 ? 92.276 52.019 44.645 1.00 15.82 104 SER D CA 1
ATOM 9595 C C . SER D 1 104 ? 92.302 53.489 44.168 1.00 15.57 104 SER D C 1
ATOM 9596 O O . SER D 1 104 ? 93.333 54.172 44.286 1.00 17.44 104 SER D O 1
ATOM 9599 N N . LYS D 1 105 ? 91.177 54.018 43.690 1.00 15.46 105 LYS D N 1
ATOM 9600 C CA . LYS D 1 105 ? 91.102 55.404 43.230 1.00 14.94 105 LYS D CA 1
ATOM 9601 C C . LYS D 1 105 ? 90.473 56.292 44.304 1.00 14.10 105 LYS D C 1
ATOM 9602 O O . LYS D 1 105 ? 90.282 57.491 44.089 1.00 14.10 105 LYS D O 1
ATOM 9608 N N . ILE D 1 106 ? 90.177 55.718 45.470 1.00 14.29 106 ILE D N 1
ATOM 9609 C CA . ILE D 1 106 ? 89.561 56.516 46.525 1.00 13.49 106 ILE D CA 1
ATOM 9610 C C . ILE D 1 106 ? 90.637 57.296 47.274 1.00 15.43 106 ILE D C 1
ATOM 9611 O O . ILE D 1 106 ? 91.672 56.732 47.571 1.00 13.31 106 ILE D O 1
ATOM 9616 N N . LEU D 1 107 ? 90.408 58.579 47.571 1.00 14.81 107 LEU D N 1
ATOM 9617 C CA . LEU D 1 107 ? 91.390 59.359 48.372 1.00 14.89 107 LEU D CA 1
ATOM 9618 C C . LEU D 1 107 ? 91.702 58.628 49.692 1.00 16.27 107 LEU D C 1
ATOM 9619 O O . LEU D 1 107 ? 90.781 58.124 50.358 1.00 15.00 107 LEU D O 1
ATOM 9624 N N . ASP D 1 108 ? 92.976 58.577 50.113 1.00 15.65 108 ASP D N 1
ATOM 9625 C CA . ASP D 1 108 ? 93.303 57.719 51.228 1.00 16.77 108 ASP D CA 1
ATOM 9626 C C . ASP D 1 108 ? 93.300 58.481 52.561 1.00 17.91 108 ASP D C 1
ATOM 9627 O O . ASP D 1 108 ? 93.715 57.935 53.593 1.00 19.40 108 ASP D O 1
ATOM 9632 N N . ASP D 1 109 ? 92.799 59.706 52.557 1.00 17.59 109 ASP D N 1
ATOM 9633 C CA . ASP D 1 109 ? 92.822 60.543 53.751 1.00 18.63 109 ASP D CA 1
ATOM 9634 C C . ASP D 1 109 ? 92.021 59.870 54.840 1.00 18.89 109 ASP D C 1
ATOM 9635 O O . ASP D 1 109 ? 90.927 59.384 54.582 1.00 19.55 109 ASP D O 1
ATOM 9640 N N . VAL D 1 110 ? 92.547 59.877 56.062 1.00 18.68 110 VAL D N 1
ATOM 9641 C CA . VAL D 1 110 ? 91.778 59.472 57.214 1.00 17.12 110 VAL D CA 1
ATOM 9642 C C . VAL D 1 110 ? 91.216 60.779 57.806 1.00 16.21 110 VAL D C 1
ATOM 9643 O O . VAL D 1 110 ? 91.959 61.657 58.293 1.00 13.77 110 VAL D O 1
ATOM 9647 N N . LEU D 1 111 ? 89.904 60.945 57.733 1.00 13.74 111 LEU D N 1
ATOM 9648 C CA . LEU D 1 111 ? 89.335 62.222 58.184 1.00 13.82 111 LEU D CA 1
ATOM 9649 C C . LEU D 1 111 ? 89.517 62.331 59.691 1.00 15.50 111 LEU D C 1
ATOM 9650 O O . LEU D 1 111 ? 89.444 61.351 60.382 1.00 16.32 111 LEU D O 1
ATOM 9655 N N . ASP D 1 112 ? 89.779 63.531 60.188 1.00 15.02 112 ASP D N 1
ATOM 9656 C CA . ASP D 1 112 ? 90.219 63.668 61.575 1.00 18.36 112 ASP D CA 1
ATOM 9657 C C . ASP D 1 112 ? 89.230 63.025 62.556 1.00 18.54 112 ASP D C 1
ATOM 9658 O O . ASP D 1 112 ? 88.055 63.432 62.602 1.00 18.81 112 ASP D O 1
ATOM 9663 N N . PRO D 1 113 ? 89.688 62.070 63.385 1.00 19.22 113 PRO D N 1
ATOM 9664 C CA . PRO D 1 113 ? 88.756 61.363 64.265 1.00 18.87 113 PRO D CA 1
ATOM 9665 C C . PRO D 1 113 ? 88.247 62.227 65.422 1.00 19.45 113 PRO D C 1
ATOM 9666 O O . PRO D 1 113 ? 87.303 61.818 66.124 1.00 19.79 113 PRO D O 1
ATOM 9670 N N . ALA D 1 114 ? 88.833 63.390 65.625 1.00 20.22 114 ALA D N 1
ATOM 9671 C CA . ALA D 1 114 ? 88.257 64.303 66.609 1.00 21.02 114 ALA D CA 1
ATOM 9672 C C . ALA D 1 114 ? 86.973 64.956 66.112 1.00 21.02 114 ALA D C 1
ATOM 9673 O O . ALA D 1 114 ? 86.229 65.553 66.918 1.00 21.04 114 ALA D O 1
ATOM 9675 N N . TYR D 1 115 ? 86.776 64.889 64.788 1.00 19.21 115 TYR D N 1
ATOM 9676 C CA . TYR D 1 115 ? 85.631 65.498 64.110 1.00 18.03 115 TYR D CA 1
ATOM 9677 C C . TYR D 1 115 ? 84.691 64.486 63.552 1.00 18.05 115 TYR D C 1
ATOM 9678 O O . TYR D 1 115 ? 83.468 64.608 63.709 1.00 17.94 115 TYR D O 1
ATOM 9687 N N . VAL D 1 116 ? 85.253 63.467 62.921 1.00 16.16 116 VAL D N 1
ATOM 9688 C CA . VAL D 1 116 ? 84.451 62.452 62.259 1.00 16.25 116 VAL D CA 1
ATOM 9689 C C . VAL D 1 116 ? 84.243 61.236 63.149 1.00 17.12 116 VAL D C 1
ATOM 9690 O O . VAL D 1 116 ? 85.164 60.404 63.399 1.00 16.24 116 VAL D O 1
ATOM 9694 N N . ILE D 1 117 ? 82.990 61.097 63.532 1.00 16.22 117 ILE D N 1
ATOM 9695 C CA . ILE D 1 117 ? 82.565 60.085 64.490 1.00 17.57 117 ILE D CA 1
ATOM 9696 C C . ILE D 1 117 ? 82.472 58.733 63.797 1.00 17.76 117 ILE D C 1
ATOM 9697 O O . ILE D 1 117 ? 82.915 57.691 64.370 1.00 16.01 117 ILE D O 1
ATOM 9702 N N . SER D 1 118 ? 81.941 58.718 62.553 1.00 14.89 118 SER D N 1
ATOM 9703 C CA . SER D 1 118 ? 81.813 57.460 61.847 1.00 15.83 118 SER D CA 1
ATOM 9704 C C . SER D 1 118 ? 81.637 57.747 60.336 1.00 15.08 118 SER D C 1
ATOM 9705 O O . SER D 1 118 ? 81.243 58.866 59.923 1.00 14.28 118 SER D O 1
ATOM 9708 N N . SER D 1 119 ? 81.916 56.713 59.568 1.00 14.24 119 SER D N 1
ATOM 9709 C CA . SER D 1 119 ? 81.968 56.769 58.093 1.00 15.22 119 SER D CA 1
ATOM 9710 C C . SER D 1 119 ? 81.174 55.577 57.513 1.00 15.51 119 SER D C 1
ATOM 9711 O O . SER D 1 119 ? 81.234 54.454 58.033 1.00 15.65 119 SER D O 1
ATOM 9714 N N . ARG D 1 120 ? 80.383 55.814 56.444 1.00 15.08 120 ARG D N 1
ATOM 9715 C CA . ARG D 1 120 ? 79.434 54.826 56.007 1.00 16.51 120 ARG D CA 1
ATOM 9716 C C . ARG D 1 120 ? 79.321 54.920 54.471 1.00 14.15 120 ARG D C 1
ATOM 9717 O O . ARG D 1 120 ? 79.398 56.005 53.895 1.00 14.81 120 ARG D O 1
ATOM 9725 N N . VAL D 1 121 ? 79.248 53.790 53.837 1.00 12.71 121 VAL D N 1
ATOM 9726 C CA . VAL D 1 121 ? 78.855 53.788 52.417 1.00 13.09 121 VAL D CA 1
ATOM 9727 C C . VAL D 1 121 ? 77.718 52.769 52.227 1.00 12.61 121 VAL D C 1
ATOM 9728 O O . VAL D 1 121 ? 77.830 51.630 52.643 1.00 14.18 121 VAL D O 1
ATOM 9732 N N . ARG D 1 122 ? 76.593 53.214 51.621 1.00 12.65 122 ARG D N 1
ATOM 9733 C CA . ARG D 1 122 ? 75.430 52.340 51.454 1.00 11.72 122 ARG D CA 1
ATOM 9734 C C . ARG D 1 122 ? 75.053 52.340 49.974 1.00 12.87 122 ARG D C 1
ATOM 9735 O O . ARG D 1 122 ? 75.180 53.411 49.317 1.00 10.03 122 ARG D O 1
ATOM 9743 N N . THR D 1 123 ? 74.601 51.176 49.463 1.00 11.86 123 THR D N 1
ATOM 9744 C CA . THR D 1 123 ? 74.008 51.153 48.118 1.00 11.07 123 THR D CA 1
ATOM 9745 C C . THR D 1 123 ? 72.870 50.141 48.147 1.00 11.95 123 THR D C 1
ATOM 9746 O O . THR D 1 123 ? 72.588 49.530 49.202 1.00 13.79 123 THR D O 1
ATOM 9750 N N . GLY D 1 124 ? 72.169 50.011 47.046 1.00 10.41 124 GLY D N 1
ATOM 9751 C CA . GLY D 1 124 ? 71.182 48.973 46.901 1.00 9.96 124 GLY D CA 1
ATOM 9752 C C . GLY D 1 124 ? 71.392 48.234 45.589 1.00 9.60 124 GLY D C 1
ATOM 9753 O O . GLY D 1 124 ? 71.956 48.784 44.647 1.00 11.46 124 GLY D O 1
ATOM 9754 N N . ARG D 1 125 ? 70.885 47.020 45.518 1.00 9.47 125 ARG D N 1
ATOM 9755 C CA . ARG D 1 125 ? 70.968 46.214 44.303 1.00 8.57 125 ARG D CA 1
ATOM 9756 C C . ARG D 1 125 ? 69.737 45.355 44.165 1.00 11.15 125 ARG D C 1
ATOM 9757 O O . ARG D 1 125 ? 69.279 44.766 45.154 1.00 11.62 125 ARG D O 1
ATOM 9765 N N . ASN D 1 126 ? 69.267 45.197 42.916 1.00 10.97 126 ASN D N 1
ATOM 9766 C CA . ASN D 1 126 ? 68.171 44.288 42.624 1.00 10.94 126 ASN D CA 1
ATOM 9767 C C . ASN D 1 126 ? 68.671 43.185 41.741 1.00 10.41 126 ASN D C 1
ATOM 9768 O O . ASN D 1 126 ? 69.701 43.343 41.093 1.00 13.36 126 ASN D O 1
ATOM 9773 N N . ILE D 1 127 ? 67.986 42.070 41.692 1.00 11.86 127 ILE D N 1
ATOM 9774 C CA . ILE D 1 127 ? 68.380 40.956 40.838 1.00 11.55 127 ILE D CA 1
ATOM 9775 C C . ILE D 1 127 ? 67.670 41.040 39.511 1.00 11.29 127 ILE D C 1
ATOM 9776 O O . ILE D 1 127 ? 66.410 41.073 39.444 1.00 13.88 127 ILE D O 1
ATOM 9781 N N . ARG D 1 128 ? 68.460 41.051 38.454 1.00 13.63 128 ARG D N 1
ATOM 9782 C CA . ARG D 1 128 ? 67.930 41.075 37.103 1.00 16.12 128 ARG D CA 1
ATOM 9783 C C . ARG D 1 128 ? 66.898 40.019 36.855 1.00 16.31 128 ARG D C 1
ATOM 9784 O O . ARG D 1 128 ? 67.078 38.834 37.170 1.00 15.98 128 ARG D O 1
ATOM 9792 N N . GLY D 1 129 ? 65.791 40.449 36.235 1.00 18.04 129 GLY D N 1
ATOM 9793 C CA . GLY D 1 129 ? 64.765 39.533 35.751 1.00 17.39 129 GLY D CA 1
ATOM 9794 C C . GLY D 1 129 ? 63.739 39.212 36.834 1.00 18.31 129 GLY D C 1
ATOM 9795 O O . GLY D 1 129 ? 62.867 38.381 36.644 1.00 19.54 129 GLY D O 1
ATOM 9809 N N . ALA D 1 131 ? 60.909 40.872 39.578 1.00 11.33 131 ALA D N 1
ATOM 9810 C CA . ALA D 1 131 ? 60.172 42.109 39.861 1.00 9.55 131 ALA D CA 1
ATOM 9811 C C . ALA D 1 131 ? 60.740 42.814 41.103 1.00 10.36 131 ALA D C 1
ATOM 9812 O O . ALA D 1 131 ? 61.211 42.208 42.065 1.00 9.22 131 ALA D O 1
ATOM 9814 N N . LEU D 1 132 ? 60.572 44.130 41.116 1.00 9.80 132 LEU D N 1
ATOM 9815 C CA . LEU D 1 132 ? 60.976 44.956 42.234 1.00 9.16 132 LEU D CA 1
ATOM 9816 C C . LEU D 1 132 ? 59.913 44.920 43.346 1.00 10.11 132 LEU D C 1
ATOM 9817 O O . LEU D 1 132 ? 58.790 44.490 43.132 1.00 10.69 132 LEU D O 1
ATOM 9822 N N . SER D 1 133 ? 60.256 45.446 44.512 1.00 9.36 133 SER D N 1
ATOM 9823 C CA . SER D 1 133 ? 59.369 45.310 45.657 1.00 8.15 133 SER D CA 1
ATOM 9824 C C . SER D 1 133 ? 57.888 45.738 45.523 1.00 7.87 133 SER D C 1
ATOM 9825 O O . SER D 1 133 ? 57.030 45.137 46.142 1.00 9.18 133 SER D O 1
ATOM 9828 N N . PRO D 1 134 ? 57.580 46.718 44.664 1.00 7.13 134 PRO D N 1
ATOM 9829 C CA . PRO D 1 134 ? 56.158 47.061 44.558 1.00 8.15 134 PRO D CA 1
ATOM 9830 C C . PRO D 1 134 ? 55.354 46.023 43.838 1.00 7.96 134 PRO D C 1
ATOM 9831 O O . PRO D 1 134 ? 54.144 46.075 43.911 1.00 8.41 134 PRO D O 1
ATOM 9835 N N . HIS D 1 135 ? 56.021 45.061 43.180 1.00 7.53 135 HIS D N 1
ATOM 9836 C CA . HIS D 1 135 ? 55.342 44.116 42.286 1.00 5.92 135 HIS D CA 1
ATOM 9837 C C . HIS D 1 135 ? 55.691 42.656 42.570 1.00 8.95 135 HIS D C 1
ATOM 9838 O O . HIS D 1 135 ? 54.945 41.742 42.180 1.00 8.91 135 HIS D O 1
ATOM 9845 N N . VAL D 1 136 ? 56.813 42.429 43.266 1.00 7.84 136 VAL D N 1
ATOM 9846 C CA . VAL D 1 136 ? 57.314 41.116 43.519 1.00 8.44 136 VAL D CA 1
ATOM 9847 C C . VAL D 1 136 ? 56.278 40.187 44.204 1.00 10.00 136 VAL D C 1
ATOM 9848 O O . VAL D 1 136 ? 55.601 40.577 45.162 1.00 9.79 136 VAL D O 1
ATOM 9852 N N . CYS D 1 137 ? 56.251 38.928 43.775 1.00 9.61 137 CYS D N 1
ATOM 9853 C CA . CYS D 1 137 ? 55.369 37.926 44.398 1.00 10.28 137 CYS D CA 1
ATOM 9854 C C . CYS D 1 137 ? 56.164 37.086 45.372 1.00 10.62 137 CYS D C 1
ATOM 9855 O O . CYS D 1 137 ? 57.379 37.213 45.458 1.00 11.79 137 CYS D O 1
ATOM 9858 N N . ARG D 1 138 ? 55.463 36.306 46.189 1.00 10.18 138 ARG D N 1
ATOM 9859 C CA . ARG D 1 138 ? 56.135 35.646 47.301 1.00 10.05 138 ARG D CA 1
ATOM 9860 C C . ARG D 1 138 ? 57.169 34.692 46.797 1.00 9.71 138 ARG D C 1
ATOM 9861 O O . ARG D 1 138 ? 58.187 34.490 47.491 1.00 11.16 138 ARG D O 1
ATOM 9869 N N . SER D 1 139 ? 56.843 33.982 45.721 1.00 9.83 139 SER D N 1
ATOM 9870 C CA . SER D 1 139 ? 57.829 33.010 45.178 1.00 11.14 139 SER D CA 1
ATOM 9871 C C . SER D 1 139 ? 59.140 33.697 44.729 1.00 10.62 139 SER D C 1
ATOM 9872 O O . SER D 1 139 ? 60.258 33.276 45.060 1.00 8.79 139 SER D O 1
ATOM 9875 N N . GLU D 1 140 ? 59.008 34.754 43.940 1.00 12.21 140 GLU D N 1
ATOM 9876 C CA . GLU D 1 140 ? 60.190 35.562 43.571 1.00 10.35 140 GLU D CA 1
ATOM 9877 C C . GLU D 1 140 ? 60.928 36.083 44.820 1.00 11.31 140 GLU D C 1
ATOM 9878 O O . GLU D 1 140 ? 62.161 36.036 44.885 1.00 8.28 140 GLU D O 1
ATOM 9884 N N . ARG D 1 141 ? 60.181 36.573 45.816 1.00 9.87 141 ARG D N 1
ATOM 9885 C CA . ARG D 1 141 ? 60.832 37.214 46.944 1.00 9.34 141 ARG D CA 1
ATOM 9886 C C . ARG D 1 141 ? 61.582 36.113 47.745 1.00 10.64 141 ARG D C 1
ATOM 9887 O O . ARG D 1 141 ? 62.690 36.356 48.223 1.00 9.11 141 ARG D O 1
ATOM 9895 N N . ARG D 1 142 ? 60.971 34.934 47.929 1.00 9.71 142 ARG D N 1
ATOM 9896 C CA . ARG D 1 142 ? 61.729 33.873 48.627 1.00 11.49 142 ARG D CA 1
ATOM 9897 C C . ARG D 1 142 ? 62.984 33.411 47.855 1.00 11.88 142 ARG D C 1
ATOM 9898 O O . ARG D 1 142 ? 64.017 33.112 48.478 1.00 12.40 142 ARG D O 1
ATOM 9906 N N . ALA D 1 143 ? 62.921 33.327 46.514 1.00 10.88 143 ALA D N 1
ATOM 9907 C CA . ALA D 1 143 ? 64.124 32.950 45.727 1.00 11.58 143 ALA D CA 1
ATOM 9908 C C . ALA D 1 143 ? 65.184 33.992 45.906 1.00 13.12 143 ALA D C 1
ATOM 9909 O O . ALA D 1 143 ? 66.374 33.676 46.061 1.00 11.92 143 ALA D O 1
ATOM 9911 N N . ILE D 1 144 ? 64.789 35.268 45.914 1.00 11.19 144 ILE D N 1
ATOM 9912 C CA . ILE D 1 144 ? 65.783 36.275 46.198 1.00 11.56 144 ILE D CA 1
ATOM 9913 C C . ILE D 1 144 ? 66.452 36.094 47.581 1.00 11.69 144 ILE D C 1
ATOM 9914 O O . ILE D 1 144 ? 67.693 36.196 47.719 1.00 10.64 144 ILE D O 1
ATOM 9919 N N . GLU D 1 145 ? 65.636 35.816 48.587 1.00 12.66 145 GLU D N 1
ATOM 9920 C CA . GLU D 1 145 ? 66.151 35.640 49.962 1.00 12.02 145 GLU D CA 1
ATOM 9921 C C . GLU D 1 145 ? 67.130 34.493 49.963 1.00 13.65 145 GLU D C 1
ATOM 9922 O O . GLU D 1 145 ? 68.255 34.593 50.542 1.00 11.77 145 GLU D O 1
ATOM 9928 N N . LYS D 1 146 ? 66.745 33.424 49.264 1.00 11.89 146 LYS D N 1
ATOM 9929 C CA . LYS D 1 146 ? 67.567 32.213 49.300 1.00 14.16 146 LYS D CA 1
ATOM 9930 C C . LYS D 1 146 ? 68.916 32.482 48.619 1.00 14.28 146 LYS D C 1
ATOM 9931 O O . LYS D 1 146 ? 69.983 32.294 49.235 1.00 14.95 146 LYS D O 1
ATOM 9945 N N . VAL D 1 148 ? 70.456 35.299 47.978 1.00 12.39 148 VAL D N 1
ATOM 9946 C CA . VAL D 1 148 ? 71.266 36.322 48.614 1.00 11.53 148 VAL D CA 1
ATOM 9947 C C . VAL D 1 148 ? 71.838 35.920 50.000 1.00 11.60 148 VAL D C 1
ATOM 9948 O O . VAL D 1 148 ? 73.033 36.092 50.301 1.00 12.29 148 VAL D O 1
ATOM 9952 N N . SER D 1 149 ? 70.982 35.319 50.797 1.00 11.40 149 SER D N 1
ATOM 9953 C CA . SER D 1 149 ? 71.417 34.773 52.070 1.00 12.42 149 SER D CA 1
ATOM 9954 C C . SER D 1 149 ? 72.512 33.700 51.840 1.00 14.12 149 SER D C 1
ATOM 9955 O O . SER D 1 149 ? 73.484 33.710 52.564 1.00 15.62 149 SER D O 1
ATOM 9958 N N . GLU D 1 150 ? 72.348 32.797 50.874 1.00 14.21 150 GLU D N 1
ATOM 9959 C CA . GLU D 1 150 ? 73.398 31.774 50.616 1.00 15.01 150 GLU D CA 1
ATOM 9960 C C . GLU D 1 150 ? 74.727 32.441 50.219 1.00 14.30 150 GLU D C 1
ATOM 9961 O O . GLU D 1 150 ? 75.802 32.017 50.661 1.00 14.58 150 GLU D O 1
ATOM 9967 N N . ALA D 1 151 ? 74.672 33.461 49.356 1.00 14.65 151 ALA D N 1
ATOM 9968 C CA . ALA D 1 151 ? 75.890 34.193 48.974 1.00 14.58 151 ALA D CA 1
ATOM 9969 C C . ALA D 1 151 ? 76.532 34.856 50.192 1.00 15.20 151 ALA D C 1
ATOM 9970 O O . ALA D 1 151 ? 77.762 34.823 50.385 1.00 15.62 151 ALA D O 1
ATOM 9972 N N . LEU D 1 152 ? 75.725 35.491 51.045 1.00 15.89 152 LEU D N 1
ATOM 9973 C CA . LEU D 1 152 ? 76.318 36.189 52.220 1.00 16.78 152 LEU D CA 1
ATOM 9974 C C . LEU D 1 152 ? 76.875 35.133 53.194 1.00 17.90 152 LEU D C 1
ATOM 9975 O O . LEU D 1 152 ? 77.894 35.376 53.875 1.00 17.40 152 LEU D O 1
ATOM 9980 N N . ASN D 1 153 ? 76.212 33.980 53.258 1.00 18.67 153 ASN D N 1
ATOM 9981 C CA . ASN D 1 153 ? 76.708 32.913 54.159 1.00 18.89 153 ASN D CA 1
ATOM 9982 C C . ASN D 1 153 ? 78.013 32.327 53.674 1.00 19.71 153 ASN D C 1
ATOM 9983 O O . ASN D 1 153 ? 78.732 31.682 54.475 1.00 21.81 153 ASN D O 1
ATOM 9988 N N . SER D 1 154 ? 78.329 32.510 52.404 1.00 18.95 154 SER D N 1
ATOM 9989 C CA . SER D 1 154 ? 79.522 31.923 51.822 1.00 20.40 154 SER D CA 1
ATOM 9990 C C . SER D 1 154 ? 80.731 32.806 52.113 1.00 21.68 154 SER D C 1
ATOM 9991 O O . SER D 1 154 ? 81.863 32.382 51.903 1.00 22.97 154 SER D O 1
ATOM 9994 N N . LEU D 1 155 ? 80.498 34.027 52.586 1.00 21.11 155 LEU D N 1
ATOM 9995 C CA . LEU D 1 155 ? 81.573 34.952 52.832 1.00 22.14 155 LEU D CA 1
ATOM 9996 C C . LEU D 1 155 ? 82.513 34.536 53.961 1.00 22.65 155 LEU D C 1
ATOM 9997 O O . LEU D 1 155 ? 82.104 34.047 55.005 1.00 22.87 155 LEU D O 1
ATOM 10002 N N . ALA D 1 156 ? 83.782 34.805 53.735 1.00 23.78 156 ALA D N 1
ATOM 10003 C CA . ALA D 1 156 ? 84.858 34.345 54.607 1.00 25.02 156 ALA D CA 1
ATOM 10004 C C . ALA D 1 156 ? 85.725 35.452 55.155 1.00 25.43 156 ALA D C 1
ATOM 10005 O O . ALA D 1 156 ? 85.514 36.626 54.873 1.00 25.01 156 ALA D O 1
ATOM 10007 N N . ALA D 1 157 ? 86.689 35.037 55.988 1.00 25.58 157 ALA D N 1
ATOM 10008 C CA . ALA D 1 157 ? 87.647 35.940 56.661 1.00 25.76 157 ALA D CA 1
ATOM 10009 C C . ALA D 1 157 ? 86.951 37.118 57.360 1.00 23.64 157 ALA D C 1
ATOM 10010 O O . ALA D 1 157 ? 86.118 36.909 58.196 1.00 25.43 157 ALA D O 1
ATOM 10012 N N . ASP D 1 158 ? 87.342 38.349 57.115 1.00 22.36 158 ASP D N 1
ATOM 10013 C CA . ASP D 1 158 ? 86.729 39.401 57.888 1.00 21.26 158 ASP D CA 1
ATOM 10014 C C . ASP D 1 158 ? 85.248 39.616 57.522 1.00 20.30 158 ASP D C 1
ATOM 10015 O O . ASP D 1 158 ? 84.563 40.321 58.235 1.00 21.01 158 ASP D O 1
ATOM 10020 N N . LEU D 1 159 ? 84.780 39.014 56.425 1.00 17.85 159 LEU D N 1
ATOM 10021 C CA . LEU D 1 159 ? 83.366 39.111 55.971 1.00 18.81 159 LEU D CA 1
ATOM 10022 C C . LEU D 1 159 ? 82.431 38.026 56.512 1.00 18.17 159 LEU D C 1
ATOM 10023 O O . LEU D 1 159 ? 81.234 37.935 56.178 1.00 17.50 159 LEU D O 1
ATOM 10028 N N . LYS D 1 160 ? 83.013 37.118 57.291 1.00 17.80 160 LYS D N 1
ATOM 10029 C CA . LYS D 1 160 ? 82.278 36.027 57.885 1.00 17.69 160 LYS D CA 1
ATOM 10030 C C . LYS D 1 160 ? 81.137 36.577 58.765 1.00 16.44 160 LYS D C 1
ATOM 10031 O O . LYS D 1 160 ? 81.338 37.462 59.630 1.00 15.25 160 LYS D O 1
ATOM 10037 N N . GLY D 1 161 ? 79.912 36.068 58.542 1.00 16.70 161 GLY D N 1
ATOM 10038 C CA . GLY D 1 161 ? 78.787 36.596 59.252 1.00 17.05 161 GLY D CA 1
ATOM 10039 C C . GLY D 1 161 ? 77.636 35.630 59.480 1.00 16.70 161 GLY D C 1
ATOM 10040 O O . GLY D 1 161 ? 77.790 34.416 59.425 1.00 18.41 161 GLY D O 1
ATOM 10041 N N . LYS D 1 162 ? 76.463 36.165 59.756 1.00 17.77 162 LYS D N 1
ATOM 10042 C CA . LYS D 1 162 ? 75.333 35.301 59.996 1.00 17.14 162 LYS D CA 1
ATOM 10043 C C . LYS D 1 162 ? 74.040 35.973 59.447 1.00 16.00 162 LYS D C 1
ATOM 10044 O O . LYS D 1 162 ? 73.892 37.161 59.488 1.00 16.80 162 LYS D O 1
ATOM 10050 N N . TYR D 1 163 ? 73.133 35.173 58.989 1.00 15.13 163 TYR D N 1
ATOM 10051 C CA . TYR D 1 163 ? 71.864 35.673 58.441 1.00 15.11 163 TYR D CA 1
ATOM 10052 C C . TYR D 1 163 ? 70.736 35.490 59.455 1.00 15.63 163 TYR D C 1
ATOM 10053 O O . TYR D 1 163 ? 70.633 34.397 60.022 1.00 16.58 163 TYR D O 1
ATOM 10062 N N . TYR D 1 164 ? 69.876 36.526 59.647 1.00 14.38 164 TYR D N 1
ATOM 10063 C CA . TYR D 1 164 ? 68.812 36.568 60.617 1.00 16.01 164 TYR D CA 1
ATOM 10064 C C . TYR D 1 164 ? 67.526 36.827 59.809 1.00 17.00 164 TYR D C 1
ATOM 10065 O O . TYR D 1 164 ? 67.174 37.963 59.542 1.00 16.03 164 TYR D O 1
ATOM 10074 N N . SER D 1 165 ? 66.868 35.754 59.380 1.00 18.43 165 SER D N 1
ATOM 10075 C CA . SER D 1 165 ? 65.589 35.904 58.707 1.00 20.48 165 SER D CA 1
ATOM 10076 C C . SER D 1 165 ? 64.597 36.478 59.713 1.00 20.50 165 SER D C 1
ATOM 10077 O O . SER D 1 165 ? 64.589 36.066 60.863 1.00 21.25 165 SER D O 1
ATOM 10080 N N . LEU D 1 166 ? 63.728 37.412 59.303 1.00 19.17 166 LEU D N 1
ATOM 10081 C CA . LEU D 1 166 ? 62.795 38.040 60.233 1.00 18.40 166 LEU D CA 1
ATOM 10082 C C . LEU D 1 166 ? 61.750 37.043 60.760 1.00 21.75 166 LEU D C 1
ATOM 10083 O O . LEU D 1 166 ? 61.343 37.124 61.900 1.00 22.88 166 LEU D O 1
ATOM 10101 N N . LYS D 1 168 ? 62.282 34.179 61.748 1.00 25.80 168 LYS D N 1
ATOM 10102 C CA . LYS D 1 168 ? 62.942 33.230 62.662 1.00 28.38 168 LYS D CA 1
ATOM 10103 C C . LYS D 1 168 ? 63.549 33.903 63.897 1.00 30.20 168 LYS D C 1
ATOM 10104 O O . LYS D 1 168 ? 64.274 33.271 64.683 1.00 30.45 168 LYS D O 1
ATOM 10118 N N . ASP D 1 170 ? 63.792 35.407 67.569 1.00 33.29 170 ASP D N 1
ATOM 10119 C CA . ASP D 1 170 ? 63.245 35.566 68.926 1.00 33.02 170 ASP D CA 1
ATOM 10120 C C . ASP D 1 170 ? 63.537 36.973 69.459 1.00 32.78 170 ASP D C 1
ATOM 10121 O O . ASP D 1 170 ? 64.214 37.761 68.801 1.00 32.79 170 ASP D O 1
ATOM 10126 N N . GLU D 1 171 ? 62.986 37.290 70.631 1.00 32.72 171 GLU D N 1
ATOM 10127 C CA . GLU D 1 171 ? 63.123 38.637 71.235 1.00 32.54 171 GLU D CA 1
ATOM 10128 C C . GLU D 1 171 ? 64.554 39.039 71.546 1.00 31.30 171 GLU D C 1
ATOM 10129 O O . GLU D 1 171 ? 64.853 40.219 71.488 1.00 31.53 171 GLU D O 1
ATOM 10135 N N . LYS D 1 172 ? 65.398 38.087 71.949 1.00 30.28 172 LYS D N 1
ATOM 10136 C CA . LYS D 1 172 ? 66.761 38.406 72.357 1.00 31.26 172 LYS D CA 1
ATOM 10137 C C . LYS D 1 172 ? 67.514 38.883 71.117 1.00 30.36 172 LYS D C 1
ATOM 10138 O O . LYS D 1 172 ? 68.239 39.905 71.166 1.00 29.85 172 LYS D O 1
ATOM 10144 N N . THR D 1 173 ? 67.303 38.167 70.004 1.00 29.37 173 THR D N 1
ATOM 10145 C CA . THR D 1 173 ? 67.917 38.566 68.726 1.00 27.93 173 THR D CA 1
ATOM 10146 C C . THR D 1 173 ? 67.331 39.888 68.243 1.00 27.29 173 THR D C 1
ATOM 10147 O O . THR D 1 173 ? 68.076 40.792 67.803 1.00 26.57 173 THR D O 1
ATOM 10151 N N . GLN D 1 174 ? 66.013 40.043 68.335 1.00 26.25 174 GLN D N 1
ATOM 10152 C CA . GLN D 1 174 ? 65.437 41.305 67.928 1.00 25.94 174 GLN D CA 1
ATOM 10153 C C . GLN D 1 174 ? 66.091 42.467 68.679 1.00 24.55 174 GLN D C 1
ATOM 10154 O O . GLN D 1 174 ? 66.497 43.461 68.078 1.00 22.98 174 GLN D O 1
ATOM 10160 N N . GLN D 1 175 ? 66.158 42.327 69.997 1.00 24.32 175 GLN D N 1
ATOM 10161 C CA . GLN D 1 175 ? 66.761 43.341 70.877 1.00 25.38 175 GLN D CA 1
ATOM 10162 C C . GLN D 1 175 ? 68.234 43.593 70.569 1.00 24.72 175 GLN D C 1
ATOM 10163 O O . GLN D 1 175 ? 68.653 44.744 70.573 1.00 26.37 175 GLN D O 1
ATOM 10169 N N . GLN D 1 176 ? 69.028 42.539 70.351 1.00 24.27 176 GLN D N 1
ATOM 10170 C CA . GLN D 1 176 ? 70.423 42.731 69.954 1.00 24.02 176 GLN D CA 1
ATOM 10171 C C . GLN D 1 176 ? 70.523 43.569 68.653 1.00 23.97 176 GLN D C 1
ATOM 10172 O O . GLN D 1 176 ? 71.268 44.539 68.604 1.00 23.13 176 GLN D O 1
ATOM 10178 N N . LEU D 1 177 ? 69.709 43.236 67.637 1.00 23.08 177 LEU D N 1
ATOM 10179 C CA . LEU D 1 177 ? 69.753 44.004 66.378 1.00 22.18 177 LEU D CA 1
ATOM 10180 C C . LEU D 1 177 ? 69.333 45.450 66.516 1.00 22.21 177 LEU D C 1
ATOM 10181 O O . LEU D 1 177 ? 69.913 46.328 65.853 1.00 21.25 177 LEU D O 1
ATOM 10186 N N . ILE D 1 178 ? 68.391 45.683 67.428 1.00 24.21 178 ILE D N 1
ATOM 10187 C CA . ILE D 1 178 ? 67.934 47.035 67.755 1.00 25.11 178 ILE D CA 1
ATOM 10188 C C . ILE D 1 178 ? 69.038 47.839 68.429 1.00 25.26 178 ILE D C 1
ATOM 10189 O O . ILE D 1 178 ? 69.366 48.969 68.008 1.00 25.67 178 ILE D O 1
ATOM 10194 N N . ASP D 1 179 ? 69.626 47.249 69.466 1.00 24.82 179 ASP D N 1
ATOM 10195 C CA . ASP D 1 179 ? 70.812 47.817 70.134 1.00 24.91 179 ASP D CA 1
ATOM 10196 C C . ASP D 1 179 ? 71.939 48.152 69.135 1.00 24.11 179 ASP D C 1
ATOM 10197 O O . ASP D 1 179 ? 72.583 49.186 69.260 1.00 23.55 179 ASP D O 1
ATOM 10202 N N . ASP D 1 180 ? 72.144 47.288 68.139 1.00 23.17 180 ASP D N 1
ATOM 10203 C CA . ASP D 1 180 ? 73.172 47.471 67.083 1.00 23.19 180 ASP D CA 1
ATOM 10204 C C . ASP D 1 180 ? 72.817 48.420 65.957 1.00 23.58 180 ASP D C 1
ATOM 10205 O O . ASP D 1 180 ? 73.674 48.696 65.112 1.00 23.04 180 ASP D O 1
ATOM 10210 N N . HIS D 1 181 ? 71.581 48.913 65.950 1.00 22.84 181 HIS D N 1
ATOM 10211 C CA . HIS D 1 181 ? 71.020 49.782 64.901 1.00 23.51 181 HIS D CA 1
ATOM 10212 C C . HIS D 1 181 ? 71.026 49.039 63.601 1.00 22.92 181 HIS D C 1
ATOM 10213 O O . HIS D 1 181 ? 71.407 49.617 62.583 1.00 23.13 181 HIS D O 1
ATOM 10220 N N . PHE D 1 182 ? 70.677 47.733 63.634 1.00 21.99 182 PHE D N 1
ATOM 10221 C CA . PHE D 1 182 ? 70.757 46.929 62.420 1.00 21.89 182 PHE D CA 1
ATOM 10222 C C . PHE D 1 182 ? 69.402 46.586 61.861 1.00 23.82 182 PHE D C 1
ATOM 10223 O O . PHE D 1 182 ? 69.303 46.236 60.686 1.00 25.42 182 PHE D O 1
ATOM 10231 N N . LEU D 1 183 ? 68.365 46.689 62.671 1.00 26.09 183 LEU D N 1
ATOM 10232 C CA . LEU D 1 183 ? 67.036 46.288 62.184 1.00 27.74 183 LEU D CA 1
ATOM 10233 C C . LEU D 1 183 ? 66.353 47.401 61.406 1.00 27.53 183 LEU D C 1
ATOM 10234 O O . LEU D 1 183 ? 66.251 48.504 61.909 1.00 27.68 183 LEU D O 1
ATOM 10239 N N . PHE D 1 184 ? 65.872 47.119 60.200 1.00 28.14 184 PHE D N 1
ATOM 10240 C CA . PHE D 1 184 ? 65.003 48.071 59.474 1.00 27.62 184 PHE D CA 1
ATOM 10241 C C . PHE D 1 184 ? 63.543 48.113 59.972 1.00 28.10 184 PHE D C 1
ATOM 10242 O O . PHE D 1 184 ? 63.007 47.118 60.409 1.00 27.61 184 PHE D O 1
ATOM 10250 N N . ASP D 1 185 ? 62.937 49.292 59.873 1.00 28.67 185 ASP D N 1
ATOM 10251 C CA . ASP D 1 185 ? 61.566 49.523 60.305 1.00 28.79 185 ASP D CA 1
ATOM 10252 C C . ASP D 1 185 ? 60.616 48.596 59.553 1.00 28.93 185 ASP D C 1
ATOM 10253 O O . ASP D 1 185 ? 60.826 48.348 58.368 1.00 29.07 185 ASP D O 1
ATOM 10258 N N . ARG D 1 186 ? 59.587 48.068 60.222 1.00 26.86 186 ARG D N 1
ATOM 10259 C CA . ARG D 1 186 ? 58.587 47.273 59.501 1.00 26.98 186 ARG D CA 1
ATOM 10260 C C . ARG D 1 186 ? 57.841 48.249 58.592 1.00 23.80 186 ARG D C 1
ATOM 10261 O O . ARG D 1 186 ? 57.894 49.460 58.815 1.00 25.18 186 ARG D O 1
ATOM 10269 N N . PRO D 1 187 ? 57.202 47.744 57.549 1.00 20.29 187 PRO D N 1
ATOM 10270 C CA . PRO D 1 187 ? 56.831 48.705 56.496 1.00 19.51 187 PRO D CA 1
ATOM 10271 C C . PRO D 1 187 ? 55.427 49.353 56.711 1.00 20.43 187 PRO D C 1
ATOM 10272 O O . PRO D 1 187 ? 54.430 49.040 56.000 1.00 20.22 187 PRO D O 1
ATOM 10276 N N . VAL D 1 188 ? 55.395 50.288 57.668 1.00 18.94 188 VAL D N 1
ATOM 10277 C CA . VAL D 1 188 ? 54.191 50.975 58.068 1.00 20.81 188 VAL D CA 1
ATOM 10278 C C . VAL D 1 188 ? 54.151 52.399 57.545 1.00 21.40 188 VAL D C 1
ATOM 10279 O O . VAL D 1 188 ? 53.111 53.052 57.701 1.00 25.22 188 VAL D O 1
ATOM 10283 N N . SER D 1 189 ? 55.239 52.910 56.956 1.00 19.96 189 SER D N 1
ATOM 10284 C CA . SER D 1 189 ? 55.171 54.253 56.352 1.00 19.25 189 SER D CA 1
ATOM 10285 C C . SER D 1 189 ? 54.250 54.287 55.130 1.00 18.02 189 SER D C 1
ATOM 10286 O O . SER D 1 189 ? 54.030 53.250 54.427 1.00 18.44 189 SER D O 1
ATOM 10289 N N . ARG D 1 190 ? 53.645 55.456 54.901 1.00 17.66 190 ARG D N 1
ATOM 10290 C CA . ARG D 1 190 ? 52.797 55.574 53.705 1.00 18.07 190 ARG D CA 1
ATOM 10291 C C . ARG D 1 190 ? 53.578 55.350 52.429 1.00 15.79 190 ARG D C 1
ATOM 10292 O O . ARG D 1 190 ? 52.998 54.854 51.438 1.00 16.14 190 ARG D O 1
ATOM 10300 N N . HIS D 1 191 ? 54.880 55.706 52.440 1.00 14.63 191 HIS D N 1
ATOM 10301 C CA . HIS D 1 191 ? 55.749 55.327 51.318 1.00 14.10 191 HIS D CA 1
ATOM 10302 C C . HIS D 1 191 ? 55.638 53.814 51.038 1.00 13.86 191 HIS D C 1
ATOM 10303 O O . HIS D 1 191 ? 55.420 53.363 49.860 1.00 14.46 191 HIS D O 1
ATOM 10310 N N . PHE D 1 192 ? 55.735 53.000 52.072 1.00 15.50 192 PHE D N 1
ATOM 10311 C CA . PHE D 1 192 ? 55.659 51.519 51.819 1.00 16.35 192 PHE D CA 1
ATOM 10312 C C . PHE D 1 192 ? 54.262 50.987 51.458 1.00 15.99 192 PHE D C 1
ATOM 10313 O O . PHE D 1 192 ? 54.092 50.165 50.503 1.00 16.65 192 PHE D O 1
ATOM 10321 N N . THR D 1 193 ? 53.254 51.484 52.139 1.00 15.07 193 THR D N 1
ATOM 10322 C CA . THR D 1 193 ? 51.907 50.938 51.893 1.00 16.16 193 THR D CA 1
ATOM 10323 C C . THR D 1 193 ? 51.359 51.413 50.544 1.00 16.57 193 THR D C 1
ATOM 10324 O O . THR D 1 193 ? 50.917 50.586 49.704 1.00 17.11 193 THR D O 1
ATOM 10328 N N . SER D 1 194 ? 51.513 52.705 50.245 1.00 15.40 194 SER D N 1
ATOM 10329 C CA . SER D 1 194 ? 51.144 53.200 48.924 1.00 15.73 194 SER D CA 1
ATOM 10330 C C . SER D 1 194 ? 51.925 52.577 47.774 1.00 15.37 194 SER D C 1
ATOM 10331 O O . SER D 1 194 ? 51.368 52.435 46.674 1.00 16.18 194 SER D O 1
ATOM 10334 N N . GLY D 1 195 ? 53.225 52.321 47.970 1.00 15.01 195 GLY D N 1
ATOM 10335 C CA . GLY D 1 195 ? 54.031 51.677 46.915 1.00 15.84 195 GLY D CA 1
ATOM 10336 C C . GLY D 1 195 ? 53.789 50.165 46.716 1.00 15.11 195 GLY D C 1
ATOM 10337 O O . GLY D 1 195 ? 54.366 49.603 45.802 1.00 16.72 195 GLY D O 1
ATOM 10338 N N . GLY D 1 196 ? 52.884 49.524 47.495 1.00 11.28 196 GLY D N 1
ATOM 10339 C CA . GLY D 1 196 ? 52.724 48.065 47.373 1.00 11.95 196 GLY D CA 1
ATOM 10340 C C . GLY D 1 196 ? 53.927 47.253 47.924 1.00 11.01 196 GLY D C 1
ATOM 10341 O O . GLY D 1 196 ? 54.062 46.032 47.664 1.00 11.28 196 GLY D O 1
ATOM 10350 N N . ALA D 1 198 ? 54.721 46.667 51.221 1.00 11.10 198 ALA D N 1
ATOM 10351 C CA . ALA D 1 198 ? 54.532 46.086 52.580 1.00 10.24 198 ALA D CA 1
ATOM 10352 C C . ALA D 1 198 ? 53.972 44.652 52.533 1.00 10.83 198 ALA D C 1
ATOM 10353 O O . ALA D 1 198 ? 53.949 43.936 53.520 1.00 10.74 198 ALA D O 1
ATOM 10355 N N . ARG D 1 199 ? 53.557 44.211 51.354 1.00 9.89 199 ARG D N 1
ATOM 10356 C CA . ARG D 1 199 ? 52.846 42.932 51.247 1.00 9.36 199 ARG D CA 1
ATOM 10357 C C . ARG D 1 199 ? 53.677 41.823 51.823 1.00 10.53 199 ARG D C 1
ATOM 10358 O O . ARG D 1 199 ? 54.841 41.725 51.538 1.00 8.33 199 ARG D O 1
ATOM 10366 N N . ASP D 1 200 ? 53.007 40.940 52.574 1.00 10.67 200 ASP D N 1
ATOM 10367 C CA . ASP D 1 200 ? 53.584 39.628 53.008 1.00 8.92 200 ASP D CA 1
ATOM 10368 C C . ASP D 1 200 ? 54.515 39.675 54.147 1.00 9.51 200 ASP D C 1
ATOM 10369 O O . ASP D 1 200 ? 54.967 38.611 54.624 1.00 9.70 200 ASP D O 1
ATOM 10374 N N . PHE D 1 201 ? 54.839 40.898 54.595 1.00 11.14 201 PHE D N 1
ATOM 10375 C CA . PHE D 1 201 ? 55.827 41.109 55.657 1.00 11.23 201 PHE D CA 1
ATOM 10376 C C . PHE D 1 201 ? 55.461 40.232 56.822 1.00 10.49 201 PHE D C 1
ATOM 10377 O O . PHE D 1 201 ? 54.267 40.198 57.201 1.00 12.61 201 PHE D O 1
ATOM 10385 N N . PRO D 1 202 ? 56.443 39.531 57.408 1.00 10.09 202 PRO D N 1
ATOM 10386 C CA . PRO D 1 202 ? 57.893 39.605 57.151 1.00 10.54 202 PRO D CA 1
ATOM 10387 C C . PRO D 1 202 ? 58.395 38.497 56.238 1.00 10.78 202 PRO D C 1
ATOM 10388 O O . PRO D 1 202 ? 59.612 38.258 56.193 1.00 9.88 202 PRO D O 1
ATOM 10392 N N . ASP D 1 203 ? 57.514 37.906 55.425 1.00 11.20 203 ASP D N 1
ATOM 10393 C CA . ASP D 1 203 ? 57.938 36.818 54.588 1.00 11.41 203 ASP D CA 1
ATOM 10394 C C . ASP D 1 203 ? 58.969 37.273 53.595 1.00 12.14 203 ASP D C 1
ATOM 10395 O O . ASP D 1 203 ? 58.779 38.285 52.902 1.00 12.04 203 ASP D O 1
ATOM 10400 N N . GLY D 1 204 ? 60.100 36.559 53.566 1.00 10.64 204 GLY D N 1
ATOM 10401 C CA . GLY D 1 204 ? 61.163 36.828 52.582 1.00 11.03 204 GLY D CA 1
ATOM 10402 C C . GLY D 1 204 ? 62.096 37.926 53.048 1.00 10.99 204 GLY D C 1
ATOM 10403 O O . GLY D 1 204 ? 63.091 38.184 52.386 1.00 11.59 204 GLY D O 1
ATOM 10404 N N . ARG D 1 205 ? 61.874 38.519 54.225 1.00 10.98 205 ARG D N 1
ATOM 10405 C CA . ARG D 1 205 ? 62.749 39.635 54.682 1.00 10.43 205 ARG D CA 1
ATOM 10406 C C . ARG D 1 205 ? 63.814 39.169 55.680 1.00 9.44 205 ARG D C 1
ATOM 10407 O O . ARG D 1 205 ? 63.541 38.229 56.487 1.00 9.50 205 ARG D O 1
ATOM 10415 N N . GLY D 1 206 ? 64.952 39.841 55.749 1.00 9.97 206 GLY D N 1
ATOM 10416 C CA . GLY D 1 206 ? 65.918 39.499 56.804 1.00 11.16 206 GLY D CA 1
ATOM 10417 C C . GLY D 1 206 ? 67.089 40.478 56.817 1.00 11.55 206 GLY D C 1
ATOM 10418 O O . GLY D 1 206 ? 67.245 41.370 55.948 1.00 10.93 206 GLY D O 1
ATOM 10419 N N . ILE D 1 207 ? 67.969 40.277 57.784 1.00 12.05 207 ILE D N 1
ATOM 10420 C CA . ILE D 1 207 ? 69.156 41.097 57.880 1.00 12.25 207 ILE D CA 1
ATOM 10421 C C . ILE D 1 207 ? 70.350 40.170 58.016 1.00 12.32 207 ILE D C 1
ATOM 10422 O O . ILE D 1 207 ? 70.313 39.105 58.639 1.00 12.20 207 ILE D O 1
ATOM 10427 N N . TRP D 1 208 ? 71.459 40.585 57.422 1.00 12.54 208 TRP D N 1
ATOM 10428 C CA . TRP D 1 208 ? 72.650 39.808 57.601 1.00 11.70 208 TRP D CA 1
ATOM 10429 C C . TRP D 1 208 ? 73.739 40.764 58.072 1.00 12.17 208 TRP D C 1
ATOM 10430 O O . TRP D 1 208 ? 73.777 41.892 57.630 1.00 10.12 208 TRP D O 1
ATOM 10441 N N . HIS D 1 209 ? 74.656 40.337 58.945 1.00 13.89 209 HIS D N 1
ATOM 10442 C CA . HIS D 1 209 ? 75.842 41.188 59.166 1.00 13.52 209 HIS D CA 1
ATOM 10443 C C . HIS D 1 209 ? 77.051 40.314 59.489 1.00 15.08 209 HIS D C 1
ATOM 10444 O O . HIS D 1 209 ? 76.924 39.174 59.930 1.00 15.26 209 HIS D O 1
ATOM 10451 N N . ASN D 1 210 ? 78.214 40.866 59.272 1.00 13.54 210 ASN D N 1
ATOM 10452 C CA . ASN D 1 210 ? 79.388 40.118 59.618 1.00 15.25 210 ASN D CA 1
ATOM 10453 C C . ASN D 1 210 ? 79.732 40.217 61.119 1.00 15.89 210 ASN D C 1
ATOM 10454 O O . ASN D 1 210 ? 79.236 41.080 61.836 1.00 15.40 210 ASN D O 1
ATOM 10459 N N . ASP D 1 211 ? 80.605 39.330 61.584 1.00 17.20 211 ASP D N 1
ATOM 10460 C CA . ASP D 1 211 ? 80.843 39.208 63.031 1.00 18.93 211 ASP D CA 1
ATOM 10461 C C . ASP D 1 211 ? 81.495 40.485 63.551 1.00 17.84 211 ASP D C 1
ATOM 10462 O O . ASP D 1 211 ? 81.205 40.987 64.646 1.00 17.73 211 ASP D O 1
ATOM 10467 N N . LYS D 1 212 ? 82.285 41.085 62.695 1.00 18.79 212 LYS D N 1
ATOM 10468 C CA . LYS D 1 212 ? 82.954 42.336 63.028 1.00 19.39 212 LYS D CA 1
ATOM 10469 C C . LYS D 1 212 ? 82.027 43.562 63.099 1.00 17.22 212 LYS D C 1
ATOM 10470 O O . LYS D 1 212 ? 82.410 44.636 63.592 1.00 18.32 212 LYS D O 1
ATOM 10476 N N . LYS D 1 213 ? 80.821 43.390 62.598 1.00 15.60 213 LYS D N 1
ATOM 10477 C CA . LYS D 1 213 ? 79.777 44.433 62.652 1.00 16.31 213 LYS D CA 1
ATOM 10478 C C . LYS D 1 213 ? 80.217 45.675 61.930 1.00 15.40 213 LYS D C 1
ATOM 10479 O O . LYS D 1 213 ? 79.967 46.791 62.376 1.00 16.53 213 LYS D O 1
ATOM 10485 N N . ASN D 1 214 ? 80.834 45.474 60.777 1.00 13.64 214 ASN D N 1
ATOM 10486 C CA . ASN D 1 214 ? 81.099 46.571 59.911 1.00 14.65 214 ASN D CA 1
ATOM 10487 C C . ASN D 1 214 ? 80.640 46.369 58.490 1.00 13.64 214 ASN D C 1
ATOM 10488 O O . ASN D 1 214 ? 81.122 47.088 57.567 1.00 13.90 214 ASN D O 1
ATOM 10493 N N . PHE D 1 215 ? 79.794 45.377 58.256 1.00 12.92 215 PHE D N 1
ATOM 10494 C CA . PHE D 1 215 ? 79.209 45.154 56.939 1.00 13.70 215 PHE D CA 1
ATOM 10495 C C . PHE D 1 215 ? 77.838 44.519 57.155 1.00 14.71 215 PHE D C 1
ATOM 10496 O O . PHE D 1 215 ? 77.705 43.537 57.881 1.00 14.54 215 PHE D O 1
ATOM 10504 N N . LEU D 1 216 ? 76.807 45.123 56.558 1.00 13.81 216 LEU D N 1
ATOM 10505 C CA . LEU D 1 216 ? 75.457 44.805 56.894 1.00 12.89 216 LEU D CA 1
ATOM 10506 C C . LEU D 1 216 ? 74.583 44.820 55.628 1.00 13.23 216 LEU D C 1
ATOM 10507 O O . LEU D 1 216 ? 74.742 45.693 54.792 1.00 13.98 216 LEU D O 1
ATOM 10512 N N . VAL D 1 217 ? 73.706 43.832 55.482 1.00 11.74 217 VAL D N 1
ATOM 10513 C CA . VAL D 1 217 ? 72.753 43.814 54.344 1.00 11.73 217 VAL D CA 1
ATOM 10514 C C . VAL D 1 217 ? 71.316 43.640 54.853 1.00 11.75 217 VAL D C 1
ATOM 10515 O O . VAL D 1 217 ? 71.048 42.789 55.719 1.00 13.27 217 VAL D O 1
ATOM 10519 N N . TRP D 1 218 ? 70.393 44.437 54.324 1.00 10.08 218 TRP D N 1
ATOM 10520 C CA . TRP D 1 218 ? 68.980 44.191 54.449 1.00 12.17 218 TRP D CA 1
ATOM 10521 C C . TRP D 1 218 ? 68.465 43.507 53.204 1.00 11.32 218 TRP D C 1
ATOM 10522 O O . TRP D 1 218 ? 68.749 43.960 52.082 1.00 10.68 218 TRP D O 1
ATOM 10533 N N . ILE D 1 219 ? 67.729 42.433 53.403 1.00 10.34 219 ILE D N 1
ATOM 10534 C CA . ILE D 1 219 ? 67.145 41.675 52.346 1.00 11.98 219 ILE D CA 1
ATOM 10535 C C . ILE D 1 219 ? 65.634 41.930 52.148 1.00 10.31 219 ILE D C 1
ATOM 10536 O O . ILE D 1 219 ? 64.818 41.847 53.061 1.00 11.15 219 ILE D O 1
ATOM 10541 N N . ASN D 1 220 ? 65.267 42.237 50.904 1.00 11.28 220 ASN D N 1
ATOM 10542 C CA . ASN D 1 220 ? 63.862 42.505 50.535 1.00 9.90 220 ASN D CA 1
ATOM 10543 C C . ASN D 1 220 ? 63.094 43.610 51.247 1.00 10.71 220 ASN D C 1
ATOM 10544 O O . ASN D 1 220 ? 61.887 43.484 51.437 1.00 9.43 220 ASN D O 1
ATOM 10549 N N . GLU D 1 221 ? 63.747 44.721 51.541 1.00 11.11 221 GLU D N 1
ATOM 10550 C CA . GLU D 1 221 ? 63.074 45.916 52.009 1.00 13.18 221 GLU D CA 1
ATOM 10551 C C . GLU D 1 221 ? 62.700 46.693 50.764 1.00 13.83 221 GLU D C 1
ATOM 10552 O O . GLU D 1 221 ? 61.996 46.127 49.891 1.00 13.49 221 GLU D O 1
ATOM 10558 N N . GLU D 1 222 ? 63.194 47.942 50.616 1.00 10.72 222 GLU D N 1
ATOM 10559 C CA . GLU D 1 222 ? 62.823 48.718 49.458 1.00 11.63 222 GLU D CA 1
ATOM 10560 C C . GLU D 1 222 ? 63.381 48.124 48.159 1.00 12.80 222 GLU D C 1
ATOM 10561 O O . GLU D 1 222 ? 62.688 48.021 47.126 1.00 14.09 222 GLU D O 1
ATOM 10567 N N . ASP D 1 223 ? 64.644 47.710 48.224 1.00 11.13 223 ASP D N 1
ATOM 10568 C CA . ASP D 1 223 ? 65.264 47.068 47.068 1.00 10.33 223 ASP D CA 1
ATOM 10569 C C . ASP D 1 223 ? 65.585 45.648 47.507 1.00 11.26 223 ASP D C 1
ATOM 10570 O O . ASP D 1 223 ? 65.495 45.278 48.704 1.00 11.99 223 ASP D O 1
ATOM 10575 N N . HIS D 1 224 ? 65.840 44.792 46.558 1.00 11.07 224 HIS D N 1
ATOM 10576 C CA . HIS D 1 224 ? 66.143 43.417 46.954 1.00 9.91 224 HIS D CA 1
ATOM 10577 C C . HIS D 1 224 ? 67.292 43.322 47.989 1.00 10.00 224 HIS D C 1
ATOM 10578 O O . HIS D 1 224 ? 67.220 42.479 48.861 1.00 10.44 224 HIS D O 1
ATOM 10585 N N . THR D 1 225 ? 68.341 44.123 47.842 1.00 10.16 225 THR D N 1
ATOM 10586 C CA . THR D 1 225 ? 69.407 44.205 48.898 1.00 11.54 225 THR D CA 1
ATOM 10587 C C . THR D 1 225 ? 69.694 45.670 49.209 1.00 12.69 225 THR D C 1
ATOM 10588 O O . THR D 1 225 ? 69.658 46.525 48.295 1.00 10.72 225 THR D O 1
ATOM 10592 N N . ARG D 1 226 ? 69.919 45.974 50.494 1.00 10.81 226 ARG D N 1
ATOM 10593 C CA . ARG D 1 226 ? 70.524 47.248 50.822 1.00 12.32 226 ARG D CA 1
ATOM 10594 C C . ARG D 1 226 ? 71.855 46.868 51.446 1.00 12.07 226 ARG D C 1
ATOM 10595 O O . ARG D 1 226 ? 71.870 46.035 52.359 1.00 15.13 226 ARG D O 1
ATOM 10603 N N . ILE D 1 227 ? 72.963 47.393 50.960 1.00 12.52 227 ILE D N 1
ATOM 10604 C CA . ILE D 1 227 ? 74.316 46.879 51.385 1.00 12.94 227 ILE D CA 1
ATOM 10605 C C . ILE D 1 227 ? 75.060 48.075 52.011 1.00 12.50 227 ILE D C 1
ATOM 10606 O O . ILE D 1 227 ? 75.120 49.164 51.416 1.00 11.08 227 ILE D O 1
ATOM 10611 N N . ILE D 1 228 ? 75.561 47.908 53.245 1.00 13.06 228 ILE D N 1
ATOM 10612 C CA . ILE D 1 228 ? 76.105 49.031 53.989 1.00 13.15 228 ILE D CA 1
ATOM 10613 C C . ILE D 1 228 ? 77.445 48.644 54.601 1.00 13.93 228 ILE D C 1
ATOM 10614 O O . ILE D 1 228 ? 77.563 47.595 55.212 1.00 15.29 228 ILE D O 1
ATOM 10619 N N . SER D 1 229 ? 78.463 49.442 54.380 1.00 14.18 229 SER D N 1
ATOM 10620 C CA . SER D 1 229 ? 79.725 49.200 55.088 1.00 13.58 229 SER D CA 1
ATOM 10621 C C . SER D 1 229 ? 79.948 50.400 56.007 1.00 12.97 229 SER D C 1
ATOM 10622 O O . SER D 1 229 ? 79.743 51.567 55.598 1.00 11.08 229 SER D O 1
ATOM 10633 N N . GLN D 1 231 ? 81.866 52.109 59.866 1.00 13.82 231 GLN D N 1
ATOM 10634 C CA . GLN D 1 231 ? 82.774 51.973 61.009 1.00 15.23 231 GLN D CA 1
ATOM 10635 C C . GLN D 1 231 ? 83.047 53.302 61.694 1.00 15.58 231 GLN D C 1
ATOM 10636 O O . GLN D 1 231 ? 82.690 54.359 61.173 1.00 14.96 231 GLN D O 1
ATOM 10650 N N . GLY D 1 233 ? 85.204 56.456 63.033 1.00 16.46 233 GLY D N 1
ATOM 10651 C CA . GLY D 1 233 ? 86.417 57.110 62.563 1.00 15.24 233 GLY D CA 1
ATOM 10652 C C . GLY D 1 233 ? 86.187 57.544 61.144 1.00 16.79 233 GLY D C 1
ATOM 10653 O O . GLY D 1 233 ? 85.017 57.529 60.676 1.00 15.54 233 GLY D O 1
ATOM 10654 N N . GLY D 1 234 ? 87.295 57.926 60.511 1.00 16.11 234 GLY D N 1
ATOM 10655 C CA . GLY D 1 234 ? 87.318 58.735 59.268 1.00 17.00 234 GLY D CA 1
ATOM 10656 C C . GLY D 1 234 ? 87.993 58.033 58.111 1.00 16.78 234 GLY D C 1
ATOM 10657 O O . GLY D 1 234 ? 88.326 58.670 57.108 1.00 16.83 234 GLY D O 1
ATOM 10658 N N . ASN D 1 235 ? 88.224 56.738 58.251 1.00 16.18 235 ASN D N 1
ATOM 10659 C CA . ASN D 1 235 ? 89.007 56.060 57.221 1.00 15.97 235 ASN D CA 1
ATOM 10660 C C . ASN D 1 235 ? 88.078 55.600 56.101 1.00 14.83 235 ASN D C 1
ATOM 10661 O O . ASN D 1 235 ? 87.701 54.446 56.009 1.00 13.78 235 ASN D O 1
ATOM 10674 N N . LYS D 1 237 ? 88.450 55.241 52.845 1.00 15.24 237 LYS D N 1
ATOM 10675 C CA . LYS D 1 237 ? 88.975 54.320 51.878 1.00 14.22 237 LYS D CA 1
ATOM 10676 C C . LYS D 1 237 ? 88.831 52.894 52.362 1.00 14.58 237 LYS D C 1
ATOM 10677 O O . LYS D 1 237 ? 88.478 51.970 51.622 1.00 12.24 237 LYS D O 1
ATOM 10683 N N . GLU D 1 238 ? 89.146 52.687 53.625 1.00 14.52 238 GLU D N 1
ATOM 10684 C CA . GLU D 1 238 ? 88.978 51.362 54.161 1.00 14.08 238 GLU D CA 1
ATOM 10685 C C . GLU D 1 238 ? 87.481 50.907 54.087 1.00 14.60 238 GLU D C 1
ATOM 10686 O O . GLU D 1 238 ? 87.176 49.720 53.837 1.00 12.83 238 GLU D O 1
ATOM 10692 N N . VAL D 1 239 ? 86.582 51.810 54.437 1.00 14.12 239 VAL D N 1
ATOM 10693 C CA . VAL D 1 239 ? 85.149 51.493 54.433 1.00 13.66 239 VAL D CA 1
ATOM 10694 C C . VAL D 1 239 ? 84.696 51.083 53.025 1.00 12.87 239 VAL D C 1
ATOM 10695 O O . VAL D 1 239 ? 83.970 50.118 52.831 1.00 11.11 239 VAL D O 1
ATOM 10699 N N . PHE D 1 240 ? 85.181 51.825 52.043 1.00 12.88 240 PHE D N 1
ATOM 10700 C CA . PHE D 1 240 ? 84.882 51.564 50.609 1.00 12.45 240 PHE D CA 1
ATOM 10701 C C . PHE D 1 240 ? 85.527 50.303 50.028 1.00 13.27 240 PHE D C 1
ATOM 10702 O O . PHE D 1 240 ? 84.926 49.576 49.271 1.00 11.61 240 PHE D O 1
ATOM 10710 N N . GLU D 1 241 ? 86.749 50.002 50.450 1.00 14.87 241 GLU D N 1
ATOM 10711 C CA . GLU D 1 241 ? 87.393 48.813 49.979 1.00 15.45 241 GLU D CA 1
ATOM 10712 C C . GLU D 1 241 ? 86.631 47.622 50.452 1.00 14.05 241 GLU D C 1
ATOM 10713 O O . GLU D 1 241 ? 86.479 46.677 49.698 1.00 15.10 241 GLU D O 1
ATOM 10719 N N . ARG D 1 242 ? 86.131 47.645 51.682 1.00 13.12 242 ARG D N 1
ATOM 10720 C CA . ARG D 1 242 ? 85.423 46.497 52.261 1.00 13.64 242 ARG D CA 1
ATOM 10721 C C . ARG D 1 242 ? 84.083 46.353 51.550 1.00 14.12 242 ARG D C 1
ATOM 10722 O O . ARG D 1 242 ? 83.668 45.243 51.227 1.00 13.31 242 ARG D O 1
ATOM 10730 N N . PHE D 1 243 ? 83.390 47.495 51.409 1.00 12.98 243 PHE D N 1
ATOM 10731 C CA . PHE D 1 243 ? 82.151 47.612 50.585 1.00 13.29 243 PHE D CA 1
ATOM 10732 C C . PHE D 1 243 ? 82.315 46.935 49.210 1.00 14.24 243 PHE D C 1
ATOM 10733 O O . PHE D 1 243 ? 81.543 46.120 48.850 1.00 15.02 243 PHE D O 1
ATOM 10741 N N . THR D 1 244 ? 83.367 47.225 48.466 1.00 14.88 244 THR D N 1
ATOM 10742 C CA . THR D 1 244 ? 83.454 46.689 47.134 1.00 15.22 244 THR D CA 1
ATOM 10743 C C . THR D 1 244 ? 83.816 45.194 47.136 1.00 16.36 244 THR D C 1
ATOM 10744 O O . THR D 1 244 ? 83.490 44.469 46.217 1.00 15.78 244 THR D O 1
ATOM 10748 N N . ARG D 1 245 ? 84.580 44.744 48.124 1.00 16.74 245 ARG D N 1
ATOM 10749 C CA . ARG D 1 245 ? 84.973 43.356 48.165 1.00 17.89 245 ARG D CA 1
ATOM 10750 C C . ARG D 1 245 ? 83.757 42.497 48.487 1.00 17.34 245 ARG D C 1
ATOM 10751 O O . ARG D 1 245 ? 83.544 41.402 47.925 1.00 17.79 245 ARG D O 1
ATOM 10759 N N . GLY D 1 246 ? 82.929 43.020 49.381 1.00 17.34 246 GLY D N 1
ATOM 10760 C CA . GLY D 1 246 ? 81.662 42.351 49.636 1.00 16.52 246 GLY D CA 1
ATOM 10761 C C . GLY D 1 246 ? 80.721 42.403 48.433 1.00 16.95 246 GLY D C 1
ATOM 10762 O O . GLY D 1 246 ? 80.179 41.391 48.068 1.00 19.04 246 GLY D O 1
ATOM 10763 N N . LEU D 1 247 ? 80.492 43.564 47.813 1.00 18.00 247 LEU D N 1
ATOM 10764 C CA . LEU D 1 247 ? 79.727 43.535 46.536 1.00 17.12 247 LEU D CA 1
ATOM 10765 C C . LEU D 1 247 ? 80.240 42.459 45.560 1.00 18.07 247 LEU D C 1
ATOM 10766 O O . LEU D 1 247 ? 79.464 41.690 44.953 1.00 16.53 247 LEU D O 1
ATOM 10771 N N . THR D 1 248 ? 81.550 42.441 45.354 1.00 16.50 248 THR D N 1
ATOM 10772 C CA . THR D 1 248 ? 82.115 41.600 44.297 1.00 17.47 248 THR D CA 1
ATOM 10773 C C . THR D 1 248 ? 81.837 40.128 44.629 1.00 16.07 248 THR D C 1
ATOM 10774 O O . THR D 1 248 ? 81.422 39.350 43.787 1.00 16.99 248 THR D O 1
ATOM 10778 N N . GLU D 1 249 ? 82.024 39.768 45.872 1.00 16.66 249 GLU D N 1
ATOM 10779 C CA . GLU D 1 249 ? 82.004 38.329 46.223 1.00 16.43 249 GLU D CA 1
ATOM 10780 C C . GLU D 1 249 ? 80.599 37.812 46.260 1.00 15.89 249 GLU D C 1
ATOM 10781 O O . GLU D 1 249 ? 80.333 36.704 45.815 1.00 15.26 249 GLU D O 1
ATOM 10787 N N . VAL D 1 250 ? 79.680 38.626 46.796 1.00 14.07 250 VAL D N 1
ATOM 10788 C CA . VAL D 1 250 ? 78.258 38.241 46.775 1.00 13.29 250 VAL D CA 1
ATOM 10789 C C . VAL D 1 250 ? 77.739 38.095 45.347 1.00 13.35 250 VAL D C 1
ATOM 10790 O O . VAL D 1 250 ? 77.041 37.155 45.021 1.00 13.00 250 VAL D O 1
ATOM 10794 N N . GLU D 1 251 ? 78.062 39.035 44.478 1.00 12.39 251 GLU D N 1
ATOM 10795 C CA . GLU D 1 251 ? 77.535 38.958 43.116 1.00 13.09 251 GLU D CA 1
ATOM 10796 C C . GLU D 1 251 ? 78.078 37.714 42.398 1.00 15.83 251 GLU D C 1
ATOM 10797 O O . GLU D 1 251 ? 77.324 36.987 41.805 1.00 14.57 251 GLU D O 1
ATOM 10803 N N . LYS D 1 252 ? 79.367 37.429 42.607 1.00 16.07 252 LYS D N 1
ATOM 10804 C CA . LYS D 1 252 ? 80.003 36.263 41.993 1.00 16.91 252 LYS D CA 1
ATOM 10805 C C . LYS D 1 252 ? 79.329 34.998 42.536 1.00 16.87 252 LYS D C 1
ATOM 10806 O O . LYS D 1 252 ? 79.149 34.063 41.789 1.00 16.15 252 LYS D O 1
ATOM 10812 N N . HIS D 1 253 ? 79.028 34.914 43.840 1.00 16.63 253 HIS D N 1
ATOM 10813 C CA . HIS D 1 253 ? 78.351 33.693 44.344 1.00 15.66 253 HIS D CA 1
ATOM 10814 C C . HIS D 1 253 ? 76.955 33.489 43.716 1.00 16.58 253 HIS D C 1
ATOM 10815 O O . HIS D 1 253 ? 76.563 32.387 43.325 1.00 15.70 253 HIS D O 1
ATOM 10822 N N . ILE D 1 254 ? 76.184 34.575 43.627 1.00 14.45 254 ILE D N 1
ATOM 10823 C CA . ILE D 1 254 ? 74.892 34.489 43.023 1.00 15.28 254 ILE D CA 1
ATOM 10824 C C . ILE D 1 254 ? 75.023 34.026 41.582 1.00 15.25 254 ILE D C 1
ATOM 10825 O O . ILE D 1 254 ? 74.273 33.166 41.124 1.00 15.13 254 ILE D O 1
ATOM 10830 N N . LYS D 1 255 ? 75.966 34.627 40.879 1.00 14.36 255 LYS D N 1
ATOM 10831 C CA . LYS D 1 255 ? 76.163 34.259 39.483 1.00 14.64 255 LYS D CA 1
ATOM 10832 C C . LYS D 1 255 ? 76.632 32.789 39.395 1.00 16.97 255 LYS D C 1
ATOM 10833 O O . LYS D 1 255 ? 76.132 32.062 38.559 1.00 17.21 255 LYS D O 1
ATOM 10839 N N . ASP D 1 256 ? 77.598 32.388 40.223 1.00 17.84 256 ASP D N 1
ATOM 10840 C CA . ASP D 1 256 ? 78.119 30.988 40.161 1.00 20.28 256 ASP D CA 1
ATOM 10841 C C . ASP D 1 256 ? 77.052 29.952 40.481 1.00 21.42 256 ASP D C 1
ATOM 10842 O O . ASP D 1 256 ? 77.019 28.871 39.880 1.00 20.39 256 ASP D O 1
ATOM 10847 N N . LYS D 1 257 ? 76.169 30.251 41.420 1.00 20.28 257 LYS D N 1
ATOM 10848 C CA . LYS D 1 257 ? 75.190 29.237 41.785 1.00 21.38 257 LYS D CA 1
ATOM 10849 C C . LYS D 1 257 ? 73.852 29.288 41.032 1.00 21.74 257 LYS D C 1
ATOM 10850 O O . LYS D 1 257 ? 73.138 28.288 41.037 1.00 21.55 257 LYS D O 1
ATOM 10856 N N . THR D 1 258 ? 73.494 30.433 40.438 1.00 20.20 258 THR D N 1
ATOM 10857 C CA . THR D 1 258 ? 72.135 30.632 39.864 1.00 18.68 258 THR D CA 1
ATOM 10858 C C . THR D 1 258 ? 72.183 31.187 38.461 1.00 18.06 258 THR D C 1
ATOM 10859 O O . THR D 1 258 ? 71.165 31.207 37.758 1.00 18.51 258 THR D O 1
ATOM 10863 N N . GLY D 1 259 ? 73.325 31.703 38.058 1.00 18.11 259 GLY D N 1
ATOM 10864 C CA . GLY D 1 259 ? 73.401 32.421 36.778 1.00 17.71 259 GLY D CA 1
ATOM 10865 C C . GLY D 1 259 ? 72.770 33.795 36.780 1.00 18.67 259 GLY D C 1
ATOM 10866 O O . GLY D 1 259 ? 72.732 34.479 35.744 1.00 16.65 259 GLY D O 1
ATOM 10867 N N . LYS D 1 260 ? 72.239 34.214 37.921 1.00 18.06 260 LYS D N 1
ATOM 10868 C CA . LYS D 1 260 ? 71.621 35.561 37.953 1.00 18.00 260 LYS D CA 1
ATOM 10869 C C . LYS D 1 260 ? 72.621 36.649 38.256 1.00 17.40 260 LYS D C 1
ATOM 10870 O O . LYS D 1 260 ? 73.754 36.349 38.692 1.00 16.62 260 LYS D O 1
ATOM 10876 N N . GLU D 1 261 ? 72.277 37.906 37.947 1.00 15.60 261 GLU D N 1
ATOM 10877 C CA . GLU D 1 261 ? 73.203 39.026 38.234 1.00 16.70 261 GLU D CA 1
ATOM 10878 C C . GLU D 1 261 ? 72.423 40.254 38.671 1.00 15.56 261 GLU D C 1
ATOM 10879 O O . GLU D 1 261 ? 71.189 40.258 38.623 1.00 15.90 261 GLU D O 1
ATOM 10885 N N . PHE D 1 262 ? 73.144 41.293 39.057 1.00 14.06 262 PHE D N 1
ATOM 10886 C CA . PHE D 1 262 ? 72.490 42.561 39.445 1.00 14.56 262 PHE D CA 1
ATOM 10887 C C . PHE D 1 262 ? 71.906 43.328 38.222 1.00 15.11 262 PHE D C 1
ATOM 10888 O O . PHE D 1 262 ? 72.433 43.310 37.069 1.00 14.81 262 PHE D O 1
ATOM 10904 N N . LYS D 1 264 ? 71.085 46.265 35.972 1.00 15.11 264 LYS D N 1
ATOM 10905 C CA . LYS D 1 264 ? 71.905 47.380 35.656 1.00 14.62 264 LYS D CA 1
ATOM 10906 C C . LYS D 1 264 ? 71.790 47.558 34.193 1.00 14.95 264 LYS D C 1
ATOM 10907 O O . LYS D 1 264 ? 71.602 46.576 33.482 1.00 17.23 264 LYS D O 1
ATOM 10913 N N . ASN D 1 265 ? 71.884 48.809 33.735 1.00 15.33 265 ASN D N 1
ATOM 10914 C CA . ASN D 1 265 ? 72.026 49.039 32.303 1.00 15.44 265 ASN D CA 1
ATOM 10915 C C . ASN D 1 265 ? 72.894 50.238 31.994 1.00 15.56 265 ASN D C 1
ATOM 10916 O O . ASN D 1 265 ? 73.318 50.991 32.879 1.00 14.72 265 ASN D O 1
ATOM 10921 N N . ASP D 1 266 ? 73.216 50.388 30.722 1.00 16.08 266 ASP D N 1
ATOM 10922 C CA . ASP D 1 266 ? 74.130 51.432 30.346 1.00 18.29 266 ASP D CA 1
ATOM 10923 C C . ASP D 1 266 ? 73.642 52.837 30.627 1.00 16.99 266 ASP D C 1
ATOM 10924 O O . ASP D 1 266 ? 74.407 53.752 30.923 1.00 18.29 266 ASP D O 1
ATOM 10929 N N . HIS D 1 267 ? 72.348 53.045 30.470 1.00 16.66 267 HIS D N 1
ATOM 10930 C CA . HIS D 1 267 ? 71.798 54.387 30.659 1.00 14.45 267 HIS D CA 1
ATOM 10931 C C . HIS D 1 267 ? 71.642 54.816 32.126 1.00 14.53 267 HIS D C 1
ATOM 10932 O O . HIS D 1 267 ? 71.953 55.951 32.460 1.00 14.58 267 HIS D O 1
ATOM 10939 N N . LEU D 1 268 ? 71.118 53.941 33.006 1.00 12.97 268 LEU D N 1
ATOM 10940 C CA . LEU D 1 268 ? 70.681 54.356 34.363 1.00 11.76 268 LEU D CA 1
ATOM 10941 C C . LEU D 1 268 ? 71.650 53.816 35.420 1.00 12.92 268 LEU D C 1
ATOM 10942 O O . LEU D 1 268 ? 71.523 54.163 36.614 1.00 11.87 268 LEU D O 1
ATOM 10947 N N . GLY D 1 269 ? 72.649 53.069 34.979 1.00 13.18 269 GLY D N 1
ATOM 10948 C CA . GLY D 1 269 ? 73.541 52.308 35.891 1.00 12.20 269 GLY D CA 1
ATOM 10949 C C . GLY D 1 269 ? 72.734 51.246 36.629 1.00 11.40 269 GLY D C 1
ATOM 10950 O O . GLY D 1 269 ? 71.940 50.519 36.039 1.00 13.64 269 GLY D O 1
ATOM 10951 N N . PHE D 1 270 ? 72.900 51.137 37.947 1.00 11.12 270 PHE D N 1
ATOM 10952 C CA . PHE D 1 270 ? 72.121 50.187 38.759 1.00 10.09 270 PHE D CA 1
ATOM 10953 C C . PHE D 1 270 ? 70.675 50.596 38.834 1.00 10.60 270 PHE D C 1
ATOM 10954 O O . PHE D 1 270 ? 70.379 51.779 39.021 1.00 10.44 270 PHE D O 1
ATOM 10962 N N . VAL D 1 271 ? 69.784 49.639 38.588 1.00 9.33 271 VAL D N 1
ATOM 10963 C CA . VAL D 1 271 ? 68.346 49.967 38.608 1.00 10.12 271 VAL D CA 1
ATOM 10964 C C . VAL D 1 271 ? 67.738 49.697 39.964 1.00 11.31 271 VAL D C 1
ATOM 10965 O O . VAL D 1 271 ? 67.798 48.558 40.469 1.00 12.86 271 VAL D O 1
ATOM 10969 N N . LEU D 1 272 ? 67.181 50.738 40.565 1.00 11.12 272 LEU D N 1
ATOM 10970 C CA . LEU D 1 272 ? 66.676 50.669 41.896 1.00 9.72 272 LEU D CA 1
ATOM 10971 C C . LEU D 1 272 ? 65.200 51.067 41.820 1.00 10.18 272 LEU D C 1
ATOM 10972 O O . LEU D 1 272 ? 64.708 51.541 40.785 1.00 10.26 272 LEU D O 1
ATOM 10977 N N . THR D 1 273 ? 64.468 50.732 42.869 1.00 9.50 273 THR D N 1
ATOM 10978 C CA . THR D 1 273 ? 63.013 50.871 42.856 1.00 7.08 273 THR D CA 1
ATOM 10979 C C . THR D 1 273 ? 62.570 52.385 42.810 1.00 10.68 273 THR D C 1
ATOM 10980 O O . THR D 1 273 ? 61.646 52.776 42.063 1.00 10.38 273 THR D O 1
ATOM 10984 N N . CYS D 1 274 ? 63.222 53.220 43.624 1.00 10.27 274 CYS D N 1
ATOM 10985 C CA . CYS D 1 274 ? 62.901 54.628 43.654 1.00 11.22 274 CYS D CA 1
ATOM 10986 C C . CYS D 1 274 ? 63.834 55.303 42.637 1.00 13.18 274 CYS D C 1
ATOM 10987 O O . CYS D 1 274 ? 65.037 55.081 42.681 1.00 11.87 274 CYS D O 1
ATOM 10990 N N . PRO D 1 275 ? 63.293 56.134 41.741 1.00 12.60 275 PRO D N 1
ATOM 10991 C CA . PRO D 1 275 ? 64.211 56.765 40.772 1.00 11.97 275 PRO D CA 1
ATOM 10992 C C . PRO D 1 275 ? 65.277 57.657 41.432 1.00 12.51 275 PRO D C 1
ATOM 10993 O O . PRO D 1 275 ? 66.308 57.949 40.820 1.00 12.60 275 PRO D O 1
ATOM 10997 N N . SER D 1 276 ? 65.086 58.017 42.700 1.00 12.66 276 SER D N 1
ATOM 10998 C CA . SER D 1 276 ? 66.074 58.897 43.337 1.00 13.42 276 SER D CA 1
ATOM 10999 C C . SER D 1 276 ? 67.374 58.146 43.537 1.00 14.60 276 SER D C 1
ATOM 11000 O O . SER D 1 276 ? 68.435 58.766 43.785 1.00 14.93 276 SER D O 1
ATOM 11003 N N . ASN D 1 277 ? 67.300 56.818 43.485 1.00 12.20 277 ASN D N 1
ATOM 11004 C CA . ASN D 1 277 ? 68.483 56.010 43.891 1.00 12.72 277 ASN D CA 1
ATOM 11005 C C . ASN D 1 277 ? 69.240 55.415 42.721 1.00 12.02 277 ASN D C 1
ATOM 11006 O O . ASN D 1 277 ? 70.077 54.491 42.904 1.00 13.92 277 ASN D O 1
ATOM 11011 N N . LEU D 1 278 ? 68.898 55.817 41.495 1.00 10.95 278 LEU D N 1
ATOM 11012 C CA . LEU D 1 278 ? 69.523 55.199 40.315 1.00 9.80 278 LEU D CA 1
ATOM 11013 C C . LEU D 1 278 ? 71.025 55.531 40.151 1.00 11.34 278 LEU D C 1
ATOM 11014 O O . LEU D 1 278 ? 71.521 56.472 40.788 1.00 13.44 278 LEU D O 1
ATOM 11019 N N . GLY D 1 279 ? 71.714 54.880 39.206 1.00 9.80 279 GLY D N 1
ATOM 11020 C CA . GLY D 1 279 ? 73.102 55.292 38.923 1.00 12.07 279 GLY D CA 1
ATOM 11021 C C . GLY D 1 279 ? 74.051 54.472 39.800 1.00 12.38 279 GLY D C 1
ATOM 11022 O O . GLY D 1 279 ? 74.227 53.317 39.549 1.00 13.78 279 GLY D O 1
ATOM 11023 N N . THR D 1 280 ? 74.590 55.082 40.853 1.00 13.37 280 THR D N 1
ATOM 11024 C CA . THR D 1 280 ? 75.412 54.334 41.854 1.00 12.21 280 THR D CA 1
ATOM 11025 C C . THR D 1 280 ? 74.505 53.771 42.964 1.00 12.41 280 THR D C 1
ATOM 11026 O O . THR D 1 280 ? 74.915 52.848 43.682 1.00 14.55 280 THR D O 1
ATOM 11030 N N . GLY D 1 281 ? 73.321 54.366 43.132 1.00 10.87 281 GLY D N 1
ATOM 11031 C CA . GLY D 1 281 ? 72.572 54.117 44.361 1.00 13.41 281 GLY D CA 1
ATOM 11032 C C . GLY D 1 281 ? 73.336 54.415 45.677 1.00 13.28 281 GLY D C 1
ATOM 11033 O O . GLY D 1 281 ? 72.869 54.019 46.747 1.00 12.73 281 GLY D O 1
ATOM 11034 N N . VAL D 1 282 ? 74.429 55.191 45.616 1.00 12.28 282 VAL D N 1
ATOM 11035 C CA . VAL D 1 282 ? 75.314 55.355 46.794 1.00 12.53 282 VAL D CA 1
ATOM 11036 C C . VAL D 1 282 ? 74.941 56.518 47.662 1.00 12.92 282 VAL D C 1
ATOM 11037 O O . VAL D 1 282 ? 74.774 57.658 47.192 1.00 15.16 282 VAL D O 1
ATOM 11041 N N . ARG D 1 283 ? 74.793 56.250 48.961 1.00 11.64 283 ARG D N 1
ATOM 11042 C CA . ARG D 1 283 ? 74.823 57.310 49.915 1.00 12.64 283 ARG D CA 1
ATOM 11043 C C . ARG D 1 283 ? 76.062 57.044 50.763 1.00 13.72 283 ARG D C 1
ATOM 11044 O O . ARG D 1 283 ? 76.074 56.080 51.583 1.00 13.16 283 ARG D O 1
ATOM 11052 N N . CYS D 1 284 ? 77.043 57.923 50.608 1.00 12.87 284 CYS D N 1
ATOM 11053 C CA . CYS D 1 284 ? 78.288 57.848 51.345 1.00 13.51 284 CYS D CA 1
ATOM 11054 C C . CYS D 1 284 ? 78.188 58.964 52.331 1.00 14.21 284 CYS D C 1
ATOM 11055 O O . CYS D 1 284 ? 77.895 60.124 51.944 1.00 14.14 284 CYS D O 1
ATOM 11058 N N . SER D 1 285 ? 78.420 58.688 53.612 1.00 13.06 285 SER D N 1
ATOM 11059 C CA . SER D 1 285 ? 78.190 59.750 54.588 1.00 13.56 285 SER D CA 1
ATOM 11060 C C . SER D 1 285 ? 79.120 59.682 55.792 1.00 13.47 285 SER D C 1
ATOM 11061 O O . SER D 1 285 ? 79.596 58.618 56.135 1.00 14.79 285 SER D O 1
ATOM 11064 N N . VAL D 1 286 ? 79.321 60.820 56.437 1.00 12.48 286 VAL D N 1
ATOM 11065 C CA . VAL D 1 286 ? 80.004 60.839 57.710 1.00 14.08 286 VAL D CA 1
ATOM 11066 C C . VAL D 1 286 ? 79.109 61.492 58.740 1.00 14.67 286 VAL D C 1
ATOM 11067 O O . VAL D 1 286 ? 78.296 62.319 58.387 1.00 17.01 286 VAL D O 1
ATOM 11071 N N . HIS D 1 287 ? 79.253 61.105 60.001 1.00 15.37 287 HIS D N 1
ATOM 11072 C CA . HIS D 1 287 ? 78.738 61.927 61.085 1.00 17.67 287 HIS D CA 1
ATOM 11073 C C . HIS D 1 287 ? 79.847 62.750 61.603 1.00 19.03 287 HIS D C 1
ATOM 11074 O O . HIS D 1 287 ? 80.933 62.209 61.961 1.00 18.16 287 HIS D O 1
ATOM 11081 N N . ALA D 1 288 ? 79.639 64.053 61.586 1.00 18.04 288 ALA D N 1
ATOM 11082 C CA . ALA D 1 288 ? 80.721 64.986 61.885 1.00 20.49 288 ALA D CA 1
ATOM 11083 C C . ALA D 1 288 ? 80.279 66.046 62.898 1.00 20.73 288 ALA D C 1
ATOM 11084 O O . ALA D 1 288 ? 79.219 66.669 62.731 1.00 21.39 288 ALA D O 1
ATOM 11086 N N . LYS D 1 289 ? 81.126 66.271 63.901 1.00 21.40 289 LYS D N 1
ATOM 11087 C CA . LYS D 1 289 ? 80.933 67.325 64.911 1.00 21.76 289 LYS D CA 1
ATOM 11088 C C . LYS D 1 289 ? 81.405 68.666 64.424 1.00 20.48 289 LYS D C 1
ATOM 11089 O O . LYS D 1 289 ? 82.608 68.989 64.411 1.00 21.88 289 LYS D O 1
ATOM 11095 N N . LEU D 1 290 ? 80.471 69.469 63.945 1.00 20.69 290 LEU D N 1
ATOM 11096 C CA . LEU D 1 290 ? 80.829 70.752 63.383 1.00 20.92 290 LEU D CA 1
ATOM 11097 C C . LEU D 1 290 ? 80.013 71.851 64.036 1.00 22.90 290 LEU D C 1
ATOM 11098 O O . LEU D 1 290 ? 79.220 72.519 63.377 1.00 24.24 290 LEU D O 1
ATOM 11103 N N . PRO D 1 291 ? 80.234 72.080 65.325 1.00 24.76 291 PRO D N 1
ATOM 11104 C CA . PRO D 1 291 ? 79.348 73.094 65.954 1.00 26.32 291 PRO D CA 1
ATOM 11105 C C . PRO D 1 291 ? 79.531 74.525 65.457 1.00 26.62 291 PRO D C 1
ATOM 11106 O O . PRO D 1 291 ? 78.561 75.266 65.346 1.00 27.93 291 PRO D O 1
ATOM 11110 N N . HIS D 1 292 ? 80.755 74.921 65.124 1.00 27.74 292 HIS D N 1
ATOM 11111 C CA . HIS D 1 292 ? 81.006 76.236 64.569 1.00 29.23 292 HIS D CA 1
ATOM 11112 C C . HIS D 1 292 ? 80.409 76.460 63.175 1.00 30.45 292 HIS D C 1
ATOM 11113 O O . HIS D 1 292 ? 79.968 77.580 62.869 1.00 29.70 292 HIS D O 1
ATOM 11128 N N . ALA D 1 294 ? 77.937 74.950 62.253 1.00 32.62 294 ALA D N 1
ATOM 11129 C CA . ALA D 1 294 ? 76.522 74.705 62.432 1.00 33.73 294 ALA D CA 1
ATOM 11130 C C . ALA D 1 294 ? 75.801 75.997 62.734 1.00 34.87 294 ALA D C 1
ATOM 11131 O O . ALA D 1 294 ? 74.563 76.019 62.739 1.00 34.09 294 ALA D O 1
ATOM 11133 N N . LYS D 1 295 ? 76.589 77.061 62.933 1.00 34.79 295 LYS D N 1
ATOM 11134 C CA . LYS D 1 295 ? 76.089 78.366 63.297 1.00 36.26 295 LYS D CA 1
ATOM 11135 C C . LYS D 1 295 ? 76.482 79.393 62.236 1.00 36.81 295 LYS D C 1
ATOM 11136 O O . LYS D 1 295 ? 76.168 80.570 62.365 1.00 37.91 295 LYS D O 1
ATOM 11142 N N . ASP D 1 296 ? 77.155 78.971 61.168 1.00 36.85 296 ASP D N 1
ATOM 11143 C CA . ASP D 1 296 ? 77.540 79.927 60.112 1.00 36.71 296 ASP D CA 1
ATOM 11144 C C . ASP D 1 296 ? 76.484 79.780 59.026 1.00 36.64 296 ASP D C 1
ATOM 11145 O O . ASP D 1 296 ? 76.179 78.657 58.625 1.00 36.68 296 ASP D O 1
ATOM 11150 N N . LYS D 1 297 ? 75.882 80.891 58.597 1.00 35.94 297 LYS D N 1
ATOM 11151 C CA . LYS D 1 297 ? 74.702 80.787 57.717 1.00 35.99 297 LYS D CA 1
ATOM 11152 C C . LYS D 1 297 ? 75.047 80.291 56.289 1.00 34.46 297 LYS D C 1
ATOM 11153 O O . LYS D 1 297 ? 74.169 79.862 55.563 1.00 35.00 297 LYS D O 1
ATOM 11159 N N . ARG D 1 298 ? 76.322 80.344 55.916 1.00 32.66 298 ARG D N 1
ATOM 11160 C CA . ARG D 1 298 ? 76.803 79.790 54.630 1.00 30.83 298 ARG D CA 1
ATOM 11161 C C . ARG D 1 298 ? 76.877 78.228 54.542 1.00 29.83 298 ARG D C 1
ATOM 11162 O O . ARG D 1 298 ? 77.063 77.654 53.462 1.00 29.08 298 ARG D O 1
ATOM 11170 N N . PHE D 1 299 ? 76.807 77.561 55.685 1.00 27.99 299 PHE D N 1
ATOM 11171 C CA . PHE D 1 299 ? 76.992 76.121 55.776 1.00 27.25 299 PHE D CA 1
ATOM 11172 C C . PHE D 1 299 ? 76.239 75.417 54.649 1.00 28.02 299 PHE D C 1
ATOM 11173 O O . PHE D 1 299 ? 76.775 74.569 53.877 1.00 25.18 299 PHE D O 1
ATOM 11181 N N . GLU D 1 300 ? 74.976 75.801 54.538 1.00 26.78 300 GLU D N 1
ATOM 11182 C CA . GLU D 1 300 ? 74.088 75.156 53.606 1.00 28.36 300 GLU D CA 1
ATOM 11183 C C . GLU D 1 300 ? 74.654 75.260 52.188 1.00 26.16 300 GLU D C 1
ATOM 11184 O O . GLU D 1 300 ? 74.793 74.255 51.495 1.00 24.89 300 GLU D O 1
ATOM 11190 N N . GLU D 1 301 ? 75.003 76.476 51.770 1.00 24.74 301 GLU D N 1
ATOM 11191 C CA . GLU D 1 301 ? 75.404 76.715 50.399 1.00 24.35 301 GLU D CA 1
ATOM 11192 C C . GLU D 1 301 ? 76.760 76.124 50.139 1.00 21.82 301 GLU D C 1
ATOM 11193 O O . GLU D 1 301 ? 77.017 75.730 49.034 1.00 19.90 301 GLU D O 1
ATOM 11199 N N . ILE D 1 302 ? 77.632 76.140 51.155 1.00 19.48 302 ILE D N 1
ATOM 11200 C CA . ILE D 1 302 ? 78.980 75.563 51.033 1.00 18.41 302 ILE D CA 1
ATOM 11201 C C . ILE D 1 302 ? 78.823 74.068 50.761 1.00 16.80 302 ILE D C 1
ATOM 11202 O O . ILE D 1 302 ? 79.481 73.548 49.844 1.00 15.99 302 ILE D O 1
ATOM 11207 N N . CYS D 1 303 ? 77.964 73.390 51.557 1.00 15.87 303 CYS D N 1
ATOM 11208 C CA . CYS D 1 303 ? 77.643 71.975 51.332 1.00 15.02 303 CYS D CA 1
ATOM 11209 C C . CYS D 1 303 ? 77.173 71.795 49.877 1.00 16.57 303 CYS D C 1
ATOM 11210 O O . CYS D 1 303 ? 77.710 70.966 49.151 1.00 15.09 303 CYS D O 1
ATOM 11213 N N . THR D 1 304 ? 76.247 72.633 49.408 1.00 15.25 304 THR D N 1
ATOM 11214 C CA . THR D 1 304 ? 75.733 72.398 48.047 1.00 18.00 304 THR D CA 1
ATOM 11215 C C . THR D 1 304 ? 76.799 72.594 46.974 1.00 17.90 304 THR D C 1
ATOM 11216 O O . THR D 1 304 ? 76.882 71.807 45.994 1.00 18.87 304 THR D O 1
ATOM 11220 N N . LYS D 1 305 ? 77.635 73.627 47.144 1.00 18.74 305 LYS D N 1
ATOM 11221 C CA . LYS D 1 305 ? 78.748 73.825 46.210 1.00 18.49 305 LYS D CA 1
ATOM 11222 C C . LYS D 1 305 ? 79.745 72.652 46.117 1.00 17.33 305 LYS D C 1
ATOM 11223 O O . LYS D 1 305 ? 80.309 72.418 45.036 1.00 20.71 305 LYS D O 1
ATOM 11242 N N . ARG D 1 307 ? 78.909 69.636 46.334 1.00 15.77 307 ARG D N 1
ATOM 11243 C CA . ARG D 1 307 ? 78.019 68.511 45.970 1.00 14.72 307 ARG D CA 1
ATOM 11244 C C . ARG D 1 307 ? 77.702 67.588 47.189 1.00 14.43 307 ARG D C 1
ATOM 11245 O O . ARG D 1 307 ? 77.696 66.387 47.062 1.00 16.64 307 ARG D O 1
ATOM 11253 N N . LEU D 1 308 ? 77.481 68.207 48.353 1.00 15.14 308 LEU D N 1
ATOM 11254 C CA . LEU D 1 308 ? 77.174 67.517 49.577 1.00 15.61 308 LEU D CA 1
ATOM 11255 C C . LEU D 1 308 ? 75.846 67.993 50.084 1.00 16.28 308 LEU D C 1
ATOM 11256 O O . LEU D 1 308 ? 75.365 69.129 49.804 1.00 16.74 308 LEU D O 1
ATOM 11261 N N . GLN D 1 309 ? 75.247 67.119 50.864 1.00 16.89 309 GLN D N 1
ATOM 11262 C CA . GLN D 1 309 ? 74.043 67.522 51.596 1.00 21.09 309 GLN D CA 1
ATOM 11263 C C . GLN D 1 309 ? 74.305 67.338 53.075 1.00 20.56 309 GLN D C 1
ATOM 11264 O O . GLN D 1 309 ? 75.063 66.454 53.456 1.00 20.13 309 GLN D O 1
ATOM 11270 N N . LYS D 1 310 ? 73.680 68.158 53.914 1.00 22.32 310 LYS D N 1
ATOM 11271 C CA . LYS D 1 310 ? 73.850 68.010 55.360 1.00 23.96 310 LYS D CA 1
ATOM 11272 C C . LYS D 1 310 ? 72.487 67.847 56.035 1.00 26.41 310 LYS D C 1
ATOM 11273 O O . LYS D 1 310 ? 71.449 68.277 55.482 1.00 25.47 310 LYS D O 1
ATOM 11279 N N . ARG D 1 311 ? 72.502 67.125 57.149 1.00 26.00 311 ARG D N 1
ATOM 11280 C CA . ARG D 1 311 ? 71.302 66.798 57.901 1.00 29.11 311 ARG D CA 1
ATOM 11281 C C . ARG D 1 311 ? 71.729 66.806 59.396 1.00 29.62 311 ARG D C 1
ATOM 11282 O O . ARG D 1 311 ? 72.591 66.017 59.797 1.00 28.30 311 ARG D O 1
ATOM 11290 N N . GLY D 1 312 ? 71.146 67.711 60.199 1.00 29.74 312 GLY D N 1
ATOM 11291 C CA . GLY D 1 312 ? 71.491 67.822 61.611 1.00 29.31 312 GLY D CA 1
ATOM 11292 C C . GLY D 1 312 ? 70.773 66.745 62.387 1.00 30.76 312 GLY D C 1
ATOM 11293 O O . GLY D 1 312 ? 70.130 65.891 61.765 1.00 30.22 312 GLY D O 1
ATOM 11294 N N . GLY D 1 322 ? 75.752 69.501 70.930 1.00 37.87 322 GLY D N 1
ATOM 11295 C CA . GLY D 1 322 ? 75.060 69.525 69.641 1.00 37.08 322 GLY D CA 1
ATOM 11296 C C . GLY D 1 322 ? 76.080 69.582 68.519 1.00 36.66 322 GLY D C 1
ATOM 11297 O O . GLY D 1 322 ? 77.218 69.153 68.686 1.00 37.13 322 GLY D O 1
ATOM 11298 N N . GLY D 1 323 ? 75.674 70.100 67.367 1.00 34.94 323 GLY D N 1
ATOM 11299 C CA . GLY D 1 323 ? 76.641 70.407 66.325 1.00 33.42 323 GLY D CA 1
ATOM 11300 C C . GLY D 1 323 ? 76.983 69.226 65.425 1.00 32.27 323 GLY D C 1
ATOM 11301 O O . GLY D 1 323 ? 77.919 69.332 64.613 1.00 31.65 323 GLY D O 1
ATOM 11302 N N . VAL D 1 324 ? 76.260 68.106 65.601 1.00 30.06 324 VAL D N 1
ATOM 11303 C CA . VAL D 1 324 ? 76.562 66.864 64.871 1.00 28.57 324 VAL D CA 1
ATOM 11304 C C . VAL D 1 324 ? 75.687 66.722 63.629 1.00 27.10 324 VAL D C 1
ATOM 11305 O O . VAL D 1 324 ? 74.445 66.897 63.664 1.00 24.97 324 VAL D O 1
ATOM 11309 N N . TYR D 1 325 ? 76.337 66.398 62.509 1.00 24.28 325 TYR D N 1
ATOM 11310 C CA . TYR D 1 325 ? 75.598 66.383 61.249 1.00 23.03 325 TYR D CA 1
ATOM 11311 C C . TYR D 1 325 ? 76.030 65.240 60.422 1.00 22.14 325 TYR D C 1
ATOM 11312 O O . TYR D 1 325 ? 77.204 64.889 60.443 1.00 20.70 325 TYR D O 1
ATOM 11321 N N . ASP D 1 326 ? 75.092 64.698 59.666 1.00 19.88 326 ASP D N 1
ATOM 11322 C CA . ASP D 1 326 ? 75.353 63.652 58.709 1.00 20.74 326 ASP D CA 1
ATOM 11323 C C . ASP D 1 326 ? 75.587 64.307 57.343 1.00 19.60 326 ASP D C 1
ATOM 11324 O O . ASP D 1 326 ? 74.725 65.056 56.820 1.00 20.07 326 ASP D O 1
ATOM 11329 N N . ILE D 1 327 ? 76.783 64.116 56.781 1.00 17.29 327 ILE D N 1
ATOM 11330 C CA . ILE D 1 327 ? 77.128 64.848 55.568 1.00 15.86 327 ILE D CA 1
ATOM 11331 C C . ILE D 1 327 ? 77.226 63.765 54.522 1.00 14.89 327 ILE D C 1
ATOM 11332 O O . ILE D 1 327 ? 77.846 62.772 54.776 1.00 14.85 327 ILE D O 1
ATOM 11337 N N . SER D 1 328 ? 76.639 63.943 53.339 1.00 14.83 328 SER D N 1
ATOM 11338 C CA . SER D 1 328 ? 76.590 62.833 52.394 1.00 14.45 328 SER D CA 1
ATOM 11339 C C . SER D 1 328 ? 76.647 63.384 50.998 1.00 13.87 328 SER D C 1
ATOM 11340 O O . SER D 1 328 ? 76.403 64.589 50.804 1.00 15.23 328 SER D O 1
ATOM 11343 N N . ASN D 1 329 ? 76.930 62.520 50.028 1.00 14.70 329 ASN D N 1
ATOM 11344 C CA . ASN D 1 329 ? 76.932 62.986 48.623 1.00 13.55 329 ASN D CA 1
ATOM 11345 C C . ASN D 1 329 ? 75.528 63.360 48.112 1.00 13.91 329 ASN D C 1
ATOM 11346 O O . ASN D 1 329 ? 74.541 62.639 48.397 1.00 15.36 329 ASN D O 1
ATOM 11351 N N . LEU D 1 330 ? 75.446 64.472 47.360 1.00 13.48 330 LEU D N 1
ATOM 11352 C CA . LEU D 1 330 ? 74.195 64.908 46.700 1.00 16.63 330 LEU D CA 1
ATOM 11353 C C . LEU D 1 330 ? 73.919 64.037 45.491 1.00 15.58 330 LEU D C 1
ATOM 11354 O O . LEU D 1 330 ? 72.774 63.639 45.215 1.00 15.24 330 LEU D O 1
ATOM 11359 N N . ASP D 1 331 ? 74.966 63.688 44.740 1.00 15.25 331 ASP D N 1
ATOM 11360 C CA . ASP D 1 331 ? 74.741 63.097 43.403 1.00 14.91 331 ASP D CA 1
ATOM 11361 C C . ASP D 1 331 ? 74.713 61.561 43.424 1.00 15.22 331 ASP D C 1
ATOM 11362 O O . ASP D 1 331 ? 75.329 60.908 44.291 1.00 16.30 331 ASP D O 1
ATOM 11367 N N . ARG D 1 332 ? 73.985 60.983 42.461 1.00 14.41 332 ARG D N 1
ATOM 11368 C CA . ARG D 1 332 ? 73.859 59.549 42.311 1.00 13.75 332 ARG D CA 1
ATOM 11369 C C . ARG D 1 332 ? 74.058 59.116 40.874 1.00 15.58 332 ARG D C 1
ATOM 11370 O O . ARG D 1 332 ? 74.590 58.021 40.572 1.00 13.44 332 ARG D O 1
ATOM 11378 N N . LEU D 1 333 ? 73.503 59.911 39.945 1.00 15.39 333 LEU D N 1
ATOM 11379 C CA . LEU D 1 333 ? 73.413 59.470 38.551 1.00 18.02 333 LEU D CA 1
ATOM 11380 C C . LEU D 1 333 ? 74.280 60.393 37.702 1.00 17.29 333 LEU D C 1
ATOM 11381 O O . LEU D 1 333 ? 74.204 61.599 37.874 1.00 20.66 333 LEU D O 1
ATOM 11386 N N . GLY D 1 334 ? 75.066 59.863 36.785 1.00 18.77 334 GLY D N 1
ATOM 11387 C CA . GLY D 1 334 ? 75.903 60.701 35.922 1.00 17.78 334 GLY D CA 1
ATOM 11388 C C . GLY D 1 334 ? 77.282 61.012 36.511 1.00 18.89 334 GLY D C 1
ATOM 11389 O O . GLY D 1 334 ? 78.086 61.750 35.926 1.00 19.73 334 GLY D O 1
ATOM 11390 N N . SER D 1 335 ? 77.565 60.506 37.718 1.00 17.79 335 SER D N 1
ATOM 11391 C CA . SER D 1 335 ? 78.925 60.501 38.248 1.00 16.43 335 SER D CA 1
ATOM 11392 C C . SER D 1 335 ? 79.154 59.135 38.897 1.00 17.01 335 SER D C 1
ATOM 11393 O O . SER D 1 335 ? 78.160 58.477 39.264 1.00 17.55 335 SER D O 1
ATOM 11396 N N . SER D 1 336 ? 80.420 58.674 39.013 1.00 15.41 336 SER D N 1
ATOM 11397 C CA . SER D 1 336 ? 80.668 57.325 39.561 1.00 12.36 336 SER D CA 1
ATOM 11398 C C . SER D 1 336 ? 80.719 57.212 41.099 1.00 11.72 336 SER D C 1
ATOM 11399 O O . SER D 1 336 ? 80.728 58.222 41.818 1.00 11.39 336 SER D O 1
ATOM 11402 N N . GLU D 1 337 ? 80.727 55.957 41.568 1.00 10.27 337 GLU D N 1
ATOM 11403 C CA . GLU D 1 337 ? 81.023 55.672 42.991 1.00 11.81 337 GLU D CA 1
ATOM 11404 C C . GLU D 1 337 ? 82.318 56.360 43.482 1.00 12.21 337 GLU D C 1
ATOM 11405 O O . GLU D 1 337 ? 82.352 57.036 44.516 1.00 12.50 337 GLU D O 1
ATOM 11411 N N . VAL D 1 338 ? 83.395 56.161 42.740 1.00 12.89 338 VAL D N 1
ATOM 11412 C CA . VAL D 1 338 ? 84.673 56.822 43.097 1.00 13.13 338 VAL D CA 1
ATOM 11413 C C . VAL D 1 338 ? 84.525 58.331 43.220 1.00 12.23 338 VAL D C 1
ATOM 11414 O O . VAL D 1 338 ? 85.014 58.957 44.171 1.00 13.78 338 VAL D O 1
ATOM 11418 N N . GLU D 1 339 ? 83.888 58.940 42.236 1.00 13.36 339 GLU D N 1
ATOM 11419 C CA . GLU D 1 339 ? 83.685 60.407 42.253 1.00 12.91 339 GLU D CA 1
ATOM 11420 C C . GLU D 1 339 ? 82.849 60.864 43.453 1.00 12.88 339 GLU D C 1
ATOM 11421 O O . GLU D 1 339 ? 83.225 61.860 44.116 1.00 11.42 339 GLU D O 1
ATOM 11427 N N . GLN D 1 340 ? 81.746 60.151 43.741 1.00 11.94 340 GLN D N 1
ATOM 11428 C CA . GLN D 1 340 ? 80.872 60.538 44.830 1.00 11.58 340 GLN D CA 1
ATOM 11429 C C . GLN D 1 340 ? 81.530 60.393 46.204 1.00 9.66 340 GLN D C 1
ATOM 11430 O O . GLN D 1 340 ? 81.453 61.306 47.036 1.00 10.14 340 GLN D O 1
ATOM 11436 N N . VAL D 1 341 ? 82.205 59.281 46.380 1.00 11.60 341 VAL D N 1
ATOM 11437 C CA . VAL D 1 341 ? 82.933 59.043 47.647 1.00 10.28 341 VAL D CA 1
ATOM 11438 C C . VAL D 1 341 ? 84.052 60.063 47.819 1.00 10.63 341 VAL D C 1
ATOM 11439 O O . VAL D 1 341 ? 84.215 60.627 48.906 1.00 10.70 341 VAL D O 1
ATOM 11443 N N . ASN D 1 342 ? 84.779 60.310 46.750 1.00 13.11 342 ASN D N 1
ATOM 11444 C CA . ASN D 1 342 ? 85.851 61.383 46.770 1.00 11.76 342 ASN D CA 1
ATOM 11445 C C . ASN D 1 342 ? 85.322 62.798 47.086 1.00 13.14 342 ASN D C 1
ATOM 11446 O O . ASN D 1 342 ? 85.942 63.612 47.768 1.00 13.12 342 ASN D O 1
ATOM 11451 N N . CYS D 1 343 ? 84.118 63.068 46.634 1.00 12.79 343 CYS D N 1
ATOM 11452 C CA A CYS D 1 343 ? 83.489 64.347 46.913 0.50 13.90 343 CYS D CA 1
ATOM 11453 C CA B CYS D 1 343 ? 83.465 64.311 46.890 0.50 14.50 343 CYS D CA 1
ATOM 11454 C C . CYS D 1 343 ? 83.253 64.478 48.394 1.00 13.50 343 CYS D C 1
ATOM 11455 O O . CYS D 1 343 ? 83.451 65.551 48.968 1.00 13.10 343 CYS D O 1
ATOM 11460 N N . VAL D 1 344 ? 82.753 63.415 49.008 1.00 13.31 344 VAL D N 1
ATOM 11461 C CA . VAL D 1 344 ? 82.547 63.404 50.456 1.00 13.03 344 VAL D CA 1
ATOM 11462 C C . VAL D 1 344 ? 83.881 63.602 51.170 1.00 11.97 344 VAL D C 1
ATOM 11463 O O . VAL D 1 344 ? 83.978 64.389 52.123 1.00 12.41 344 VAL D O 1
ATOM 11467 N N . ILE D 1 345 ? 84.883 62.804 50.810 1.00 13.86 345 ILE D N 1
ATOM 11468 C CA . ILE D 1 345 ? 86.177 62.980 51.460 1.00 11.66 345 ILE D CA 1
ATOM 11469 C C . ILE D 1 345 ? 86.778 64.433 51.308 1.00 11.60 345 ILE D C 1
ATOM 11470 O O . ILE D 1 345 ? 87.189 65.060 52.295 1.00 11.81 345 ILE D O 1
ATOM 11475 N N . LYS D 1 346 ? 86.928 64.879 50.065 1.00 13.12 346 LYS D N 1
ATOM 11476 C CA . LYS D 1 346 ? 87.486 66.199 49.790 1.00 13.13 346 LYS D CA 1
ATOM 11477 C C . LYS D 1 346 ? 86.681 67.294 50.517 1.00 13.16 346 LYS D C 1
ATOM 11478 O O . LYS D 1 346 ? 87.242 68.208 51.121 1.00 13.94 346 LYS D O 1
ATOM 11484 N N . GLY D 1 347 ? 85.354 67.239 50.392 1.00 14.19 347 GLY D N 1
ATOM 11485 C CA . GLY D 1 347 ? 84.470 68.182 51.074 1.00 12.99 347 GLY D CA 1
ATOM 11486 C C . GLY D 1 347 ? 84.534 68.259 52.588 1.00 14.30 347 GLY D C 1
ATOM 11487 O O . GLY D 1 347 ? 84.594 69.329 53.161 1.00 15.20 347 GLY D O 1
ATOM 11488 N N . VAL D 1 348 ? 84.464 67.117 53.250 1.00 13.09 348 VAL D N 1
ATOM 11489 C CA . VAL D 1 348 ? 84.506 67.108 54.681 1.00 13.94 348 VAL D CA 1
ATOM 11490 C C . VAL D 1 348 ? 85.892 67.549 55.175 1.00 13.93 348 VAL D C 1
ATOM 11491 O O . VAL D 1 348 ? 86.014 68.235 56.203 1.00 11.94 348 VAL D O 1
ATOM 11495 N N . LYS D 1 349 ? 86.950 67.205 54.443 1.00 14.04 349 LYS D N 1
ATOM 11496 C CA . LYS D 1 349 ? 88.286 67.742 54.811 1.00 16.13 349 LYS D CA 1
ATOM 11497 C C . LYS D 1 349 ? 88.226 69.252 54.887 1.00 16.85 349 LYS D C 1
ATOM 11498 O O . LYS D 1 349 ? 88.734 69.868 55.860 1.00 17.13 349 LYS D O 1
ATOM 11504 N N . VAL D 1 350 ? 87.606 69.877 53.877 1.00 15.36 350 VAL D N 1
ATOM 11505 C CA . VAL D 1 350 ? 87.479 71.344 53.919 1.00 16.16 350 VAL D CA 1
ATOM 11506 C C . VAL D 1 350 ? 86.605 71.828 55.085 1.00 16.39 350 VAL D C 1
ATOM 11507 O O . VAL D 1 350 ? 86.986 72.816 55.747 1.00 18.26 350 VAL D O 1
ATOM 11511 N N . LEU D 1 351 ? 85.461 71.172 55.319 1.00 16.45 351 LEU D N 1
ATOM 11512 C CA . LEU D 1 351 ? 84.563 71.568 56.428 1.00 15.25 351 LEU D CA 1
ATOM 11513 C C . LEU D 1 351 ? 85.372 71.471 57.750 1.00 16.52 351 LEU D C 1
ATOM 11514 O O . LEU D 1 351 ? 85.147 72.269 58.667 1.00 16.80 351 LEU D O 1
ATOM 11519 N N . ILE D 1 352 ? 86.285 70.503 57.826 1.00 15.35 352 ILE D N 1
ATOM 11520 C CA . ILE D 1 352 ? 87.052 70.320 59.062 1.00 16.68 352 ILE D CA 1
ATOM 11521 C C . ILE D 1 352 ? 88.069 71.421 59.199 1.00 17.87 352 ILE D C 1
ATOM 11522 O O . ILE D 1 352 ? 88.228 71.993 60.290 1.00 18.13 352 ILE D O 1
ATOM 11527 N N . GLU D 1 353 ? 88.704 71.797 58.089 1.00 17.23 353 GLU D N 1
ATOM 11528 C CA . GLU D 1 353 ? 89.651 72.916 58.097 1.00 19.45 353 GLU D CA 1
ATOM 11529 C C . GLU D 1 353 ? 88.981 74.225 58.481 1.00 19.54 353 GLU D C 1
ATOM 11530 O O . GLU D 1 353 ? 89.590 75.040 59.189 1.00 20.56 353 GLU D O 1
ATOM 11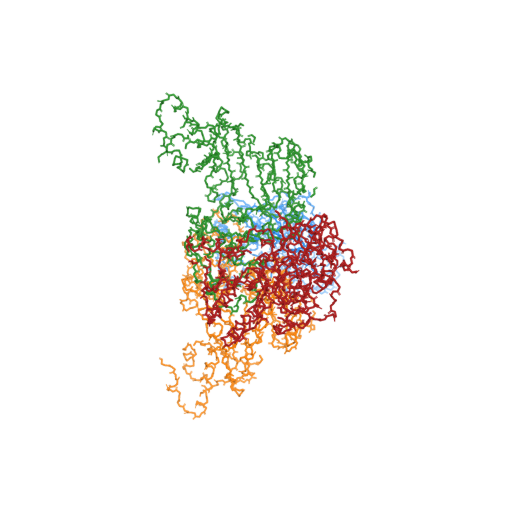544 N N . GLU D 1 355 ? 86.101 74.401 60.288 1.00 17.86 355 GLU D N 1
ATOM 11545 C CA . GLU D 1 355 ? 85.795 74.281 61.671 1.00 18.49 355 GLU D CA 1
ATOM 11546 C C . GLU D 1 355 ? 86.945 74.740 62.569 1.00 19.90 355 GLU D C 1
ATOM 11547 O O . GLU D 1 355 ? 86.730 75.507 63.524 1.00 22.94 355 GLU D O 1
ATOM 11553 N N . LYS D 1 356 ? 88.145 74.272 62.279 1.00 20.99 356 LYS D N 1
ATOM 11554 C CA . LYS D 1 356 ? 89.309 74.575 63.107 1.00 22.99 356 LYS D CA 1
ATOM 11555 C C . LYS D 1 356 ? 89.662 76.055 63.068 1.00 24.30 356 LYS D C 1
ATOM 11556 O O . LYS D 1 356 ? 90.115 76.609 64.080 1.00 23.89 356 LYS D O 1
ATOM 11562 N N . LYS D 1 357 ? 89.403 76.713 61.943 1.00 25.47 357 LYS D N 1
ATOM 11563 C CA . LYS D 1 357 ? 89.642 78.171 61.874 1.00 26.89 357 LYS D CA 1
ATOM 11564 C C . LYS D 1 357 ? 88.591 78.906 62.685 1.00 26.53 357 LYS D C 1
ATOM 11565 O O . LYS D 1 357 ? 88.944 79.798 63.436 1.00 28.01 357 LYS D O 1
ATOM 11571 N N . LEU D 1 358 ? 87.313 78.523 62.581 1.00 26.18 358 LEU D N 1
ATOM 11572 C CA . LEU D 1 358 ? 86.296 79.153 63.395 1.00 26.88 358 LEU D CA 1
ATOM 11573 C C . LEU D 1 358 ? 86.601 78.933 64.894 1.00 28.19 358 LEU D C 1
ATOM 11574 O O . LEU D 1 358 ? 86.332 79.800 65.729 1.00 28.06 358 LEU D O 1
ATOM 11579 N N . GLU D 1 359 ? 87.220 77.801 65.234 1.00 27.22 359 GLU D N 1
ATOM 11580 C CA . GLU D 1 359 ? 87.584 77.564 66.633 1.00 27.82 359 GLU D CA 1
ATOM 11581 C C . GLU D 1 359 ? 88.579 78.607 67.103 1.00 28.06 359 GLU D C 1
ATOM 11582 O O . GLU D 1 359 ? 88.557 79.003 68.263 1.00 28.07 359 GLU D O 1
ATOM 11588 N N . LYS D 1 360 ? 89.477 79.020 66.219 1.00 29.30 360 LYS D N 1
ATOM 11589 C CA . LYS D 1 360 ? 90.377 80.105 66.552 1.00 30.08 360 LYS D CA 1
ATOM 11590 C C . LYS D 1 360 ? 89.849 81.509 66.305 1.00 30.56 360 LYS D C 1
ATOM 11591 O O . LYS D 1 360 ? 90.640 82.432 66.340 1.00 30.16 360 LYS D O 1
ATOM 11597 N N . GLY D 1 361 ? 88.556 81.670 66.046 1.00 31.04 361 GLY D N 1
ATOM 11598 C CA . GLY D 1 361 ? 87.982 82.979 65.666 1.00 31.99 361 GLY D CA 1
ATOM 11599 C C . GLY D 1 361 ? 88.606 83.578 64.408 1.00 33.51 361 GLY D C 1
ATOM 11600 O O . GLY D 1 361 ? 88.588 84.794 64.200 1.00 34.38 361 GLY D O 1
ATOM 11601 N N . GLU D 1 362 ? 89.179 82.746 63.547 1.00 33.02 362 GLU D N 1
ATOM 11602 C CA . GLU D 1 362 ? 89.744 83.252 62.327 1.00 33.78 362 GLU D CA 1
ATOM 11603 C C . GLU D 1 362 ? 88.702 83.159 61.200 1.00 33.53 362 GLU D C 1
ATOM 11604 O O . GLU D 1 362 ? 87.639 82.571 61.377 1.00 33.28 362 GLU D O 1
ATOM 11610 N N . SER D 1 363 ? 89.037 83.757 60.057 1.00 33.82 363 SER D N 1
ATOM 11611 C CA . SER D 1 363 ? 88.138 83.819 58.904 1.00 33.68 363 SER D CA 1
ATOM 11612 C C . SER D 1 363 ? 88.234 82.590 58.022 1.00 32.30 363 SER D C 1
ATOM 11613 O O . SER D 1 363 ? 89.322 82.064 57.784 1.00 32.12 363 SER D O 1
ATOM 11616 N N . ILE D 1 364 ? 87.092 82.161 57.500 1.00 32.40 364 ILE D N 1
ATOM 11617 C CA . ILE D 1 364 ? 87.065 81.092 56.483 1.00 31.12 364 ILE D CA 1
ATOM 11618 C C . ILE D 1 364 ? 86.671 81.586 55.078 1.00 33.55 364 ILE D C 1
ATOM 11619 O O . ILE D 1 364 ? 86.307 80.760 54.235 1.00 33.50 364 ILE D O 1
ATOM 11624 N N . ASP D 1 365 ? 86.790 82.898 54.809 1.00 34.60 365 ASP D N 1
ATOM 11625 C CA . ASP D 1 365 ? 86.404 83.487 53.493 1.00 36.08 365 ASP D CA 1
ATOM 11626 C C . ASP D 1 365 ? 87.200 82.957 52.320 1.00 36.33 365 ASP D C 1
ATOM 11627 O O . ASP D 1 365 ? 86.760 82.953 51.166 1.00 37.30 365 ASP D O 1
ATOM 11632 N N . ASP D 1 366 ? 88.371 82.467 52.636 1.00 36.02 366 ASP D N 1
ATOM 11633 C CA . ASP D 1 366 ? 89.337 82.160 51.642 1.00 35.87 366 ASP D CA 1
ATOM 11634 C C . ASP D 1 366 ? 89.277 80.648 51.368 1.00 34.45 366 ASP D C 1
ATOM 11635 O O . ASP D 1 366 ? 89.957 80.126 50.477 1.00 34.17 366 ASP D O 1
ATOM 11640 N N . LEU D 1 367 ? 88.430 79.969 52.142 1.00 31.53 367 LEU D N 1
ATOM 11641 C CA . LEU D 1 367 ? 88.144 78.541 51.960 1.00 30.32 367 LEU D CA 1
ATOM 11642 C C . LEU D 1 367 ? 86.761 78.280 51.318 1.00 28.22 367 LEU D C 1
ATOM 11643 O O . LEU D 1 367 ? 86.454 77.138 50.930 1.00 27.83 367 LEU D O 1
ATOM 11648 N N . VAL D 1 368 ? 85.904 79.294 51.288 1.00 26.06 368 VAL D N 1
ATOM 11649 C CA . VAL D 1 368 ? 84.572 79.070 50.820 1.00 26.49 368 VAL D CA 1
ATOM 11650 C C . VAL D 1 368 ? 84.662 78.750 49.333 1.00 26.33 368 VAL D C 1
ATOM 11651 O O . VAL D 1 368 ? 85.209 79.516 48.565 1.00 27.08 368 VAL D O 1
ATOM 11655 N N . PRO D 1 369 ? 84.093 77.618 48.931 1.00 25.57 369 PRO D N 1
ATOM 11656 C CA . PRO D 1 369 ? 84.046 77.216 47.508 1.00 25.72 369 PRO D CA 1
ATOM 11657 C C . PRO D 1 369 ? 83.316 78.275 46.666 1.00 25.76 369 PRO D C 1
ATOM 11658 O O . PRO D 1 369 ? 82.362 78.898 47.127 1.00 24.95 369 PRO D O 1
ATOM 11662 N N . LYS D 1 370 ? 83.798 78.517 45.450 1.00 26.37 370 LYS D N 1
ATOM 11663 C CA . LYS D 1 370 ? 83.098 79.450 44.575 1.00 27.18 370 LYS D CA 1
ATOM 11664 C C . LYS D 1 370 ? 82.050 78.752 43.752 1.00 26.86 370 LYS D C 1
ATOM 11665 O O . LYS D 1 370 ? 81.137 79.418 43.238 1.00 29.17 370 LYS D O 1
#

Radius of gyration: 42.16 Å; Cα contacts (8 Å, |Δi|>4): 2820; chains: 4; bounding box: 127×97×118 Å